Protein AF-0000000080186895 (afdb_homodimer)

pLDDT: mean 93.2, std 11.63, range [23.58, 98.94]

Sequence (1054 aa):
MTLELARMEWRIFVIASNPTDNITGRSKTIYAVHEPTSVEEIVGIVHSARSSCTPLYPVSKGFNWGYGSRSPVIENCALLDLGKMNRILNAVSISANNPIAVIEPGVTQIQLYEFLQKRCPDLTFNVTGSGRDTSIIGNALDRGVGYMGPRKDDLFGLEVVTGTGEILRTGFRRLGDSSPLAHNHPFGLGPILDGLFFQGNFGIVTSACFRLSPRRPKEVAVSLALHKTSDLPQFINELAHLKRDGLLTSVTHIANRARTRSTLSFGITRYLENECGFSRAGAIKEADQAINAIVTDEWTSLASVTGNGGQVKAALQEIRRRTRSLARLMVITDKFLDLGYAIAHFLRFIPFARANAAAISAMRPLHKLALGVPTDVAIENLLWKFGHSNNRAAELDRSRCGLLFVNPALPLEGRFAAEIVEGMKSVASRYGHTLYMTLNIETTTSLVAIINLLFDRASPEEVERAHNCADALLAYIRSKELEPYRARADMMDQIVASDPDYWKKIRALKQVFDPDNIIAPGRYNLPMTLELARMEWRIFVIASNPTDNITGRSKTIYAVHEPTSVEEIVGIVHSARSSCTPLYPVSKGFNWGYGSRSPVIENCALLDLGKMNRILNAVSISANNPIAVIEPGVTQIQLYEFLQKRCPDLTFNVTGSGRDTSIIGNALDRGVGYMGPRKDDLFGLEVVTGTGEILRTGFRRLGDSSPLAHNHPFGLGPILDGLFFQGNFGIVTSACFRLSPRRPKEVAVSLALHKTSDLPQFINELAHLKRDGLLTSVTHIANRARTRSTLSFGITRYLENECGFSRAGAIKEADQAINAIVTDEWTSLASVTGNGGQVKAALQEIRRRTRSLARLMVITDKFLDLGYAIAHFLRFIPFARANAAAISAMRPLHKLALGVPTDVAIENLLWKFGHSNNRAAELDRSRCGLLFVNPALPLEGRFAAEIVEGMKSVASRYGHTLYMTLNIETTTSLVAIINLLFDRASPEEVERAHNCADALLAYIRSKELEPYRARADMMDQIVASDPDYWKKIRALKQVFDPDNIIAPGRYNLP

Solvent-accessible surface area (backbone atoms only — not comparable to full-atom values): 52058 Å² total; per-residue (Å²): 135,80,82,75,76,74,78,72,76,72,66,64,58,82,68,89,60,74,84,13,55,23,26,53,69,58,61,35,57,62,71,34,51,44,71,43,70,45,70,67,51,46,33,53,50,34,49,51,25,59,75,67,68,41,32,33,31,75,34,24,60,38,70,42,72,34,36,22,36,59,20,50,59,46,70,56,22,29,34,34,38,28,40,67,27,45,51,60,76,43,64,89,65,49,37,92,71,36,48,42,44,36,34,20,23,22,29,20,41,42,58,55,50,53,49,26,59,74,76,38,60,59,45,42,50,69,37,43,72,83,24,28,76,32,21,51,50,46,37,23,34,57,62,32,60,19,48,62,20,54,32,51,82,37,51,35,36,38,31,27,38,27,44,77,37,47,79,44,48,29,39,32,27,59,72,33,79,83,24,65,34,22,74,32,44,70,53,32,65,40,47,29,58,66,34,44,49,29,37,27,47,39,48,45,67,59,30,29,32,34,53,42,39,65,61,57,87,30,70,34,37,39,35,36,34,35,74,49,76,86,44,48,26,59,50,49,44,49,53,47,48,37,36,56,61,64,44,37,64,31,24,34,37,35,26,32,40,60,30,52,51,55,68,36,44,49,38,22,23,49,40,32,33,74,75,66,66,35,49,72,71,53,12,50,56,50,33,53,53,34,44,59,70,69,60,73,44,52,38,35,32,43,31,30,33,60,21,48,68,48,28,34,52,36,34,51,54,49,52,50,68,75,33,57,91,53,26,52,78,44,80,45,40,72,67,55,50,51,52,51,31,55,53,18,52,71,42,34,88,40,70,68,31,28,34,48,20,18,47,45,62,28,42,46,60,58,53,41,34,73,72,42,41,58,39,44,60,67,48,44,34,48,30,40,75,54,73,38,66,86,55,56,61,92,46,48,46,78,47,45,40,20,30,41,57,70,25,36,43,40,40,56,41,22,62,62,46,49,50,52,53,53,50,48,48,54,54,30,47,76,62,72,41,71,67,30,33,33,38,31,37,44,54,82,47,24,24,34,38,47,37,44,43,70,40,48,45,80,36,68,67,43,41,53,45,50,53,53,36,49,52,48,47,54,51,50,43,44,74,66,48,39,50,48,51,55,79,31,37,90,47,30,69,66,61,48,66,74,42,57,69,63,36,52,50,50,42,52,54,29,44,72,34,17,68,81,54,29,44,34,46,28,46,68,35,61,112,137,79,82,74,75,73,77,72,76,72,65,63,62,83,65,90,59,71,83,14,54,23,27,55,68,59,62,35,56,63,71,35,56,44,71,45,71,46,72,67,52,46,33,51,50,33,50,51,24,58,73,68,70,40,33,32,32,77,33,24,60,37,72,42,72,33,36,23,35,57,19,51,60,45,69,56,22,28,35,34,36,29,42,67,26,46,52,59,77,43,63,88,64,48,39,93,70,36,46,43,44,34,33,19,24,20,28,22,42,41,57,54,50,53,50,25,59,74,76,37,62,58,43,42,51,69,37,42,73,82,23,28,76,31,21,51,49,46,36,22,34,57,63,33,60,20,47,62,19,54,32,50,81,38,52,36,38,38,30,28,38,26,43,78,36,47,81,44,48,29,40,34,28,58,72,32,80,83,24,66,33,17,81,28,44,72,53,32,66,39,47,28,58,66,35,45,49,29,38,27,47,36,46,46,66,58,31,29,31,34,52,42,40,64,61,57,83,29,70,33,38,39,34,36,35,36,73,49,75,88,45,49,26,58,50,48,44,49,54,49,48,36,36,56,61,63,46,36,64,30,24,34,37,36,27,32,40,59,30,52,50,54,68,36,45,50,38,22,23,49,37,31,32,74,74,65,68,36,50,72,71,52,12,51,56,50,31,52,54,34,43,57,70,68,60,74,46,51,37,36,32,42,31,30,33,59,22,48,68,48,26,34,53,36,35,50,53,48,53,49,67,76,34,57,90,52,26,51,79,44,80,47,39,71,66,54,49,51,54,51,28,54,54,19,51,72,44,35,89,41,68,68,32,28,33,49,21,19,47,45,62,28,41,46,62,56,54,41,34,72,72,43,42,59,40,42,61,65,47,44,33,49,31,42,75,55,71,36,68,86,56,56,60,91,47,49,44,78,48,45,38,21,32,42,59,70,25,37,44,40,39,56,41,23,63,61,44,48,51,52,52,54,50,48,48,53,55,32,46,76,61,74,40,70,68,31,31,33,38,32,38,44,54,83,41,27,24,34,38,46,36,44,44,70,41,47,45,79,36,66,66,41,41,52,44,50,52,54,37,49,51,51,46,52,52,50,42,44,75,66,47,39,50,49,52,53,79,33,36,89,46,33,70,66,58,49,68,73,40,56,69,62,34,50,51,49,43,51,54,28,43,72,34,18,69,82,53,30,43,33,47,27,47,68,35,61,112

Radius of gyration: 29.93 Å; Cα contacts (8 Å, |Δi|>4): 2336; chains: 2; bounding box: 78×93×80 Å

Nearest PDB structures (foldseek):
  9h8q-assembly4_G  TM=8.660E-01  e=2.487E-38  Rhodococcus jostii RHA1
  8bap-assembly5_P  TM=8.711E-01  e=1.477E-37  Rhodococcus jostii RHA1
  7ywv-assembly4_H  TM=8.660E-01  e=1.397E-37  Rhodococcus jostii RHA1
  8bam-assembly1_B  TM=8.671E-01  e=3.220E-37  Rhodococcus jostii RHA1
  7ywu-assembly3_G  TM=8.670E-01  e=1.159E-36  Rhodococcus jostii

Structure (mmCIF, N/CA/C/O backbone):
data_AF-0000000080186895-model_v1
#
loop_
_entity.id
_entity.type
_entity.pdbx_description
1 polymer '4-cresol dehydrogenase (Hydroxylating)'
#
loop_
_atom_site.group_PDB
_atom_site.id
_atom_site.type_symbol
_atom_site.label_atom_id
_atom_site.label_alt_id
_atom_site.label_comp_id
_atom_site.label_asym_id
_atom_site.label_entity_id
_atom_site.label_seq_id
_atom_site.pdbx_PDB_ins_code
_atom_site.Cartn_x
_atom_site.Cartn_y
_atom_site.Cartn_z
_atom_site.occupancy
_atom_site.B_iso_or_equiv
_atom_site.auth_seq_id
_atom_site.auth_comp_id
_atom_site.auth_asym_id
_atom_site.auth_atom_id
_atom_site.pdbx_PDB_model_num
ATOM 1 N N . MET A 1 1 ? -33.031 24.391 -36.688 1 23.58 1 MET A N 1
ATOM 2 C CA . MET A 1 1 ? -33.188 24.469 -35.25 1 23.58 1 MET A CA 1
ATOM 3 C C . MET A 1 1 ? -31.844 24.688 -34.562 1 23.58 1 MET A C 1
ATOM 5 O O . MET A 1 1 ? -30.969 23.812 -34.625 1 23.58 1 MET A O 1
ATOM 9 N N . THR A 1 2 ? -31.328 25.938 -34.5 1 25.17 2 THR A N 1
ATOM 10 C CA . THR A 1 2 ? -30.062 26.578 -34.156 1 25.17 2 THR A CA 1
ATOM 11 C C . THR A 1 2 ? -29.703 26.312 -32.688 1 25.17 2 THR A C 1
ATOM 13 O O . THR A 1 2 ? -30.5 26.609 -31.797 1 25.17 2 THR A O 1
ATOM 16 N N . LEU A 1 3 ? -29.031 25.219 -32.375 1 27.11 3 LEU A N 1
ATOM 17 C CA . LEU A 1 3 ? -28.641 24.766 -31.047 1 27.11 3 LEU A CA 1
ATOM 18 C C . LEU A 1 3 ? -28.094 25.922 -30.219 1 27.11 3 LEU A C 1
ATOM 20 O O . LEU A 1 3 ? -27.125 26.578 -30.609 1 27.11 3 LEU A O 1
ATOM 24 N N . GLU A 1 4 ? -28.938 26.797 -29.594 1 26.03 4 GLU A N 1
ATOM 25 C CA . GLU A 1 4 ? -28.688 27.844 -28.625 1 26.03 4 GLU A CA 1
ATOM 26 C C . GLU A 1 4 ? -27.609 27.422 -27.625 1 26.03 4 GLU A C 1
ATOM 28 O O . GLU A 1 4 ? -27.781 26.438 -26.906 1 26.03 4 GLU A O 1
ATOM 33 N N . LEU A 1 5 ? -26.375 27.5 -27.922 1 27.3 5 LEU A N 1
ATOM 34 C CA . LEU A 1 5 ? -25.234 27.5 -27.016 1 27.3 5 LEU A CA 1
ATOM 35 C C . LEU A 1 5 ? -25.531 28.344 -25.781 1 27.3 5 LEU A C 1
ATOM 37 O O . LEU A 1 5 ? -25.656 29.562 -25.875 1 27.3 5 LEU A O 1
ATOM 41 N N . ALA A 1 6 ? -26.453 27.922 -24.906 1 30.52 6 ALA A N 1
ATOM 42 C CA . ALA A 1 6 ? -26.734 28.578 -23.625 1 30.52 6 ALA A CA 1
ATOM 43 C C . ALA A 1 6 ? -25.469 29.203 -23.047 1 30.52 6 ALA A C 1
ATOM 45 O O . ALA A 1 6 ? -24.438 28.531 -22.938 1 30.52 6 ALA A O 1
ATOM 46 N N . ARG A 1 7 ? -25.266 30.531 -23.078 1 30.11 7 ARG A N 1
ATOM 47 C CA . ARG A 1 7 ? -24.391 31.406 -22.297 1 30.11 7 ARG A CA 1
ATOM 48 C C . ARG A 1 7 ? -24.297 30.953 -20.844 1 30.11 7 ARG A C 1
ATOM 50 O O . ARG A 1 7 ? -25.25 31.109 -20.078 1 30.11 7 ARG A O 1
ATOM 57 N N . MET A 1 8 ? -23.859 29.766 -20.578 1 32.59 8 MET A N 1
ATOM 58 C CA . MET A 1 8 ? -23.594 29.453 -19.188 1 32.59 8 MET A CA 1
ATOM 59 C C . MET A 1 8 ? -22.969 30.641 -18.469 1 32.59 8 MET A C 1
ATOM 61 O O . MET A 1 8 ? -21.938 31.156 -18.891 1 32.59 8 MET A O 1
ATOM 65 N N . GLU A 1 9 ? -23.703 31.562 -17.984 1 30.81 9 GLU A N 1
ATOM 66 C CA . GLU A 1 9 ? -23.312 32.656 -17.125 1 30.81 9 GLU A CA 1
ATOM 67 C C . GLU A 1 9 ? -22.219 32.25 -16.141 1 30.81 9 GLU A C 1
ATOM 69 O O . GLU A 1 9 ? -22.469 31.406 -15.258 1 30.81 9 GLU A O 1
ATOM 74 N N . TRP A 1 10 ? -21.016 32.094 -16.641 1 35.44 10 TRP A N 1
ATOM 75 C CA . TRP A 1 10 ? -19.828 31.984 -15.797 1 35.44 10 TRP A CA 1
ATOM 76 C C . TRP A 1 10 ? -19.828 33.062 -14.727 1 35.44 10 TRP A C 1
ATOM 78 O O . TRP A 1 10 ? -19.906 34.25 -15.039 1 35.44 10 TRP A O 1
ATOM 88 N N . ARG A 1 11 ? -20.594 32.969 -13.688 1 34.56 11 ARG A N 1
ATOM 89 C CA . ARG A 1 11 ? -20.531 33.969 -12.609 1 34.56 11 ARG A CA 1
ATOM 90 C C . ARG A 1 11 ? -19.078 34.25 -12.203 1 34.56 11 ARG A C 1
ATOM 92 O O . ARG A 1 11 ? -18.422 33.375 -11.609 1 34.56 11 ARG A O 1
ATOM 99 N N . ILE A 1 12 ? -18.312 34.938 -12.961 1 36.59 12 ILE A N 1
ATOM 100 C CA . ILE A 1 12 ? -17.047 35.562 -12.539 1 36.59 12 ILE A CA 1
ATOM 101 C C . ILE A 1 12 ? -17.281 36.406 -11.305 1 36.59 12 ILE A C 1
ATOM 103 O O . ILE A 1 12 ? -18.016 37.406 -11.359 1 36.59 12 ILE A O 1
ATOM 107 N N . PHE A 1 13 ? -17.406 35.875 -10.188 1 34.78 13 PHE A N 1
ATOM 108 C CA . PHE A 1 13 ? -17.438 36.781 -9.031 1 34.78 13 PHE A CA 1
ATOM 109 C C . PHE A 1 13 ? -16.094 37.5 -8.859 1 34.78 13 PHE A C 1
ATOM 111 O O . PHE A 1 13 ? -15.047 36.844 -8.844 1 34.78 13 PHE A O 1
ATOM 118 N N . VAL A 1 14 ? -16 38.625 -9.391 1 35.84 14 VAL A N 1
ATOM 119 C CA . VAL A 1 14 ? -14.898 39.531 -9.109 1 35.84 14 VAL A CA 1
ATOM 120 C C . VAL A 1 14 ? -14.719 39.688 -7.594 1 35.84 14 VAL A C 1
ATOM 122 O O . VAL A 1 14 ? -15.625 40.156 -6.902 1 35.84 14 VAL A O 1
ATOM 125 N N . ILE A 1 15 ? -14.047 38.781 -6.871 1 44 15 ILE A N 1
ATOM 126 C CA . ILE A 1 15 ? -13.891 38.719 -5.422 1 44 15 ILE A CA 1
ATOM 127 C C . ILE A 1 15 ? -13.047 39.875 -4.93 1 44 15 ILE A C 1
ATOM 129 O O . ILE A 1 15 ? -11.953 40.125 -5.445 1 44 15 ILE A O 1
ATOM 133 N N . ALA A 1 16 ? -13.594 40.906 -4.301 1 42.41 16 ALA A N 1
ATOM 134 C CA . ALA A 1 16 ? -13.008 42.062 -3.621 1 42.41 16 ALA A CA 1
ATOM 135 C C . ALA A 1 16 ? -11.758 41.656 -2.846 1 42.41 16 ALA A C 1
ATOM 137 O O . ALA A 1 16 ? -10.789 42.406 -2.775 1 42.41 16 ALA A O 1
ATOM 138 N N . SER A 1 17 ? -11.758 40.656 -1.934 1 55.66 17 SER A N 1
ATOM 139 C CA . SER A 1 17 ? -10.617 40.25 -1.117 1 55.66 17 SER A CA 1
ATOM 140 C C . SER A 1 17 ? -9.898 39.062 -1.737 1 55.66 17 SER A C 1
ATOM 142 O O . SER A 1 17 ? -10.492 38.281 -2.482 1 55.66 17 SER A O 1
ATOM 144 N N . ASN A 1 18 ? -8.516 39.188 -1.764 1 67 18 ASN A N 1
ATOM 145 C CA . ASN A 1 18 ? -7.688 38.188 -2.4 1 67 18 ASN A CA 1
ATOM 146 C C . ASN A 1 18 ? -8.078 36.781 -1.949 1 67 18 ASN A C 1
ATOM 148 O O . ASN A 1 18 ? -7.801 36.375 -0.814 1 67 18 ASN A O 1
ATOM 152 N N . PRO A 1 19 ? -8.883 36.062 -2.68 1 77.81 19 PRO A N 1
ATOM 153 C CA . PRO A 1 19 ? -9.375 34.719 -2.322 1 77.81 19 PRO A CA 1
ATOM 154 C C . PRO A 1 19 ? -8.25 33.719 -2.115 1 77.81 19 PRO A C 1
ATOM 156 O O . PRO A 1 19 ? -8.484 32.594 -1.641 1 77.81 19 PRO A O 1
ATOM 159 N N . THR A 1 20 ? -7.043 34.25 -2.289 1 82.62 20 THR A N 1
ATOM 160 C CA . THR A 1 20 ? -5.941 33.312 -2.191 1 82.62 20 THR A CA 1
ATOM 161 C C . THR A 1 20 ? -5.043 33.625 -1.002 1 82.62 20 THR A C 1
ATOM 163 O O . THR A 1 20 ? -4.031 32.969 -0.78 1 82.62 20 THR A O 1
ATOM 166 N N . ASP A 1 21 ? -5.453 34.625 -0.277 1 88.38 21 ASP A N 1
ATOM 167 C CA . ASP A 1 21 ? -4.727 34.906 0.958 1 88.38 21 ASP A CA 1
ATOM 168 C C . ASP A 1 21 ? -4.715 33.688 1.873 1 88.38 21 ASP A C 1
ATOM 170 O O . ASP A 1 21 ? -5.707 32.969 1.961 1 88.38 21 ASP A O 1
ATOM 174 N N . ASN A 1 22 ? -3.494 33.406 2.42 1 94.62 22 ASN A N 1
ATOM 175 C CA . ASN A 1 22 ? -3.361 32.219 3.25 1 94.62 22 ASN A CA 1
ATOM 176 C C . ASN A 1 22 ? -2.309 32.406 4.34 1 94.62 22 ASN A C 1
ATOM 178 O O . ASN A 1 22 ? -1.562 33.375 4.324 1 94.62 22 ASN A O 1
ATOM 182 N N . ILE A 1 23 ? -2.129 31.484 5.172 1 95.94 23 ILE A N 1
ATOM 183 C CA . ILE A 1 23 ? -1.386 31.656 6.418 1 95.94 23 ILE A CA 1
ATOM 184 C C . ILE A 1 23 ? 0.111 31.531 6.145 1 95.94 23 ILE A C 1
ATOM 186 O O . ILE A 1 23 ? 0.932 31.734 7.043 1 95.94 23 ILE A O 1
ATOM 190 N N . THR A 1 24 ? 0.542 31.281 4.906 1 96.56 24 THR A N 1
ATOM 191 C CA . THR A 1 24 ? 1.965 31.312 4.59 1 96.56 24 THR A CA 1
ATOM 192 C C . THR A 1 24 ? 2.447 32.75 4.469 1 96.56 24 THR A C 1
ATOM 194 O O . THR A 1 24 ? 3.65 33.031 4.52 1 96.56 24 THR A O 1
ATOM 197 N N . GLY A 1 25 ? 1.534 33.656 4.246 1 94.94 25 GLY A N 1
ATOM 198 C CA . GLY A 1 25 ? 1.855 35.062 4.098 1 94.94 25 GLY A CA 1
ATOM 199 C C . GLY A 1 25 ? 2.18 35.438 2.666 1 94.94 25 GLY A C 1
ATOM 200 O O . GLY A 1 25 ? 2.494 36.594 2.387 1 94.94 25 GLY A O 1
ATOM 201 N N . ARG A 1 26 ? 2.137 34.5 1.769 1 92.75 26 ARG A N 1
ATOM 202 C CA . ARG A 1 26 ? 2.363 34.75 0.347 1 92.75 26 ARG A CA 1
ATOM 203 C C . ARG A 1 26 ? 1.224 34.188 -0.493 1 92.75 26 ARG A C 1
ATOM 205 O O . ARG A 1 26 ? 0.699 33.094 -0.193 1 92.75 26 ARG A O 1
ATOM 212 N N . SER A 1 27 ? 0.754 34.938 -1.455 1 92.62 27 SER A N 1
ATOM 213 C CA . SER A 1 27 ? -0.327 34.5 -2.328 1 92.62 27 SER A CA 1
ATOM 214 C C . SER A 1 27 ? -0.187 35.094 -3.727 1 92.62 27 SER A C 1
ATOM 216 O O . SER A 1 27 ? 0.564 36.062 -3.93 1 92.62 27 SER A O 1
ATOM 218 N N . LYS A 1 28 ? -0.861 34.469 -4.648 1 93.94 28 LYS A N 1
ATOM 219 C CA . LYS A 1 28 ? -0.909 34.938 -6.035 1 93.94 28 LYS A CA 1
ATOM 220 C C . LYS A 1 28 ? -2.279 35.5 -6.375 1 93.94 28 LYS A C 1
ATOM 222 O O . LYS A 1 28 ? -3.285 35.125 -5.773 1 93.94 28 LYS A O 1
ATOM 227 N N . THR A 1 29 ? -2.244 36.406 -7.352 1 92.62 29 THR A N 1
ATOM 228 C CA . THR A 1 29 ? -3.5 36.969 -7.844 1 92.62 29 THR A CA 1
ATOM 229 C C . THR A 1 29 ? -4.168 36 -8.82 1 92.62 29 THR A C 1
ATOM 231 O O . THR A 1 29 ? -3.49 35.312 -9.586 1 92.62 29 THR A O 1
ATOM 234 N N . ILE A 1 30 ? -5.473 35.938 -8.719 1 92.69 30 ILE A N 1
ATOM 235 C CA . ILE A 1 30 ? -6.211 35.062 -9.609 1 92.69 30 ILE A CA 1
ATOM 236 C C . ILE A 1 30 ? -7.188 35.875 -10.453 1 92.69 30 ILE A C 1
ATOM 238 O O . ILE A 1 30 ? -7.562 36.969 -10.078 1 92.69 30 ILE A O 1
ATOM 242 N N . TYR A 1 31 ? -7.578 35.25 -11.531 1 87 31 TYR A N 1
ATOM 243 C CA . TYR A 1 31 ? -8.414 35.875 -12.531 1 87 31 TYR A CA 1
ATOM 244 C C . TYR A 1 31 ? -9.891 35.625 -12.258 1 87 31 TYR A C 1
ATOM 246 O O . TYR A 1 31 ? -10.742 36.5 -12.523 1 87 31 TYR A O 1
ATOM 254 N N . ALA A 1 32 ? -10.188 34.5 -11.828 1 92.94 32 ALA A N 1
ATOM 255 C CA . ALA A 1 32 ? -11.562 34.062 -11.664 1 92.94 32 ALA A CA 1
ATOM 256 C C . ALA A 1 32 ? -11.648 32.844 -10.734 1 92.94 32 ALA A C 1
ATOM 258 O O . ALA A 1 32 ? -10.633 32.25 -10.414 1 92.94 32 ALA A O 1
ATOM 259 N N . VAL A 1 33 ? -12.828 32.656 -10.203 1 95.69 33 VAL A N 1
ATOM 260 C CA . VAL A 1 33 ? -13.133 31.469 -9.43 1 95.69 33 VAL A CA 1
ATOM 261 C C . VAL A 1 33 ? -14.297 30.719 -10.07 1 95.69 33 VAL A C 1
ATOM 263 O O . VAL A 1 33 ? -15.367 31.297 -10.297 1 95.69 33 VAL A O 1
ATOM 266 N N . HIS A 1 34 ? -14.055 29.516 -10.492 1 96.69 34 HIS A N 1
ATOM 267 C CA . HIS A 1 34 ? -15.102 28.609 -10.945 1 96.69 34 HIS A CA 1
ATOM 268 C C . HIS A 1 34 ? -15.461 27.594 -9.859 1 96.69 34 HIS A C 1
ATOM 270 O O . HIS A 1 34 ? -14.586 27.094 -9.148 1 96.69 34 HIS A O 1
ATOM 276 N N . GLU A 1 35 ? -16.781 27.312 -9.641 1 97.88 35 GLU A N 1
ATOM 277 C CA . GLU A 1 35 ? -17.281 26.344 -8.656 1 97.88 35 GLU A CA 1
ATOM 278 C C . GLU A 1 35 ? -18.172 25.297 -9.312 1 97.88 35 GLU A C 1
ATOM 280 O O . GLU A 1 35 ? -19.375 25.266 -9.055 1 97.88 35 GLU A O 1
ATOM 285 N N . PRO A 1 36 ? -17.547 24.406 -10.078 1 98.25 36 PRO A N 1
ATOM 286 C CA . PRO A 1 36 ? -18.344 23.391 -10.773 1 98.25 36 PRO A CA 1
ATOM 287 C C . PRO A 1 36 ? -19.031 22.438 -9.812 1 98.25 36 PRO A C 1
ATOM 289 O O . PRO A 1 36 ? -18.578 22.25 -8.68 1 98.25 36 PRO A O 1
ATOM 292 N N . THR A 1 37 ? -20.141 21.812 -10.336 1 98.19 37 THR A N 1
ATOM 293 C CA . THR A 1 37 ? -20.906 20.859 -9.523 1 98.19 37 THR A CA 1
ATOM 294 C C . THR A 1 37 ? -20.969 19.5 -10.219 1 98.19 37 THR A C 1
ATOM 296 O O . THR A 1 37 ? -21.594 18.578 -9.703 1 98.19 37 THR A O 1
ATOM 299 N N . SER A 1 38 ? -20.328 19.453 -11.438 1 98.12 38 SER A N 1
ATOM 300 C CA . SER A 1 38 ? -20.375 18.203 -12.18 1 98.12 38 SER A CA 1
ATOM 301 C C . SER A 1 38 ? -19.125 18.031 -13.039 1 98.12 38 SER A C 1
ATOM 303 O O . SER A 1 38 ? -18.406 19 -13.297 1 98.12 38 SER A O 1
ATOM 305 N N . VAL A 1 39 ? -18.969 16.812 -13.43 1 98.44 39 VAL A N 1
ATOM 306 C CA . VAL A 1 39 ? -17.812 16.484 -14.281 1 98.44 39 VAL A CA 1
ATOM 307 C C . VAL A 1 39 ? -17.984 17.172 -15.641 1 98.44 39 VAL A C 1
ATOM 309 O O . VAL A 1 39 ? -17 17.641 -16.219 1 98.44 39 VAL A O 1
ATOM 312 N N . GLU A 1 40 ? -19.188 17.234 -16.125 1 98.19 40 GLU A N 1
ATOM 313 C CA . GLU A 1 40 ? -19.469 17.859 -17.422 1 98.19 40 GLU A CA 1
ATOM 314 C C . GLU A 1 40 ? -19.078 19.344 -17.391 1 98.19 40 GLU A C 1
ATOM 316 O O . GLU A 1 40 ? -18.516 19.859 -18.375 1 98.19 40 GLU A O 1
ATOM 321 N N . GLU A 1 41 ? -19.406 19.969 -16.297 1 98.44 41 GLU A N 1
ATOM 322 C CA . GLU A 1 41 ? -19.031 21.359 -16.156 1 98.44 41 GLU A CA 1
ATOM 323 C C . GLU A 1 41 ? -17.516 21.531 -16.188 1 98.44 41 GLU A C 1
ATOM 325 O O . GLU A 1 41 ? -17 22.484 -16.781 1 98.44 41 GLU A O 1
ATOM 330 N N . ILE A 1 42 ? -16.797 20.641 -15.539 1 98.75 42 ILE A N 1
ATOM 331 C CA . ILE A 1 42 ? -15.344 20.719 -15.516 1 98.75 42 ILE A CA 1
ATOM 332 C C . ILE A 1 42 ? -14.797 20.547 -16.938 1 98.75 42 ILE A C 1
ATOM 334 O O . ILE A 1 42 ? -13.883 21.266 -17.344 1 98.75 42 ILE A O 1
ATOM 338 N N . VAL A 1 43 ? -15.352 19.594 -17.672 1 98.69 43 VAL A N 1
ATOM 339 C CA . VAL A 1 43 ? -14.945 19.375 -19.047 1 98.69 43 VAL A CA 1
ATOM 340 C C . VAL A 1 43 ? -15.141 20.672 -19.859 1 98.69 43 VAL A C 1
ATOM 342 O O . VAL A 1 43 ? -14.25 21.062 -20.609 1 98.69 43 VAL A O 1
ATOM 345 N N . GLY A 1 44 ? -16.281 21.312 -19.703 1 98.44 44 GLY A N 1
ATOM 346 C CA . GLY A 1 44 ? -16.531 22.578 -20.375 1 98.44 44 GLY A CA 1
ATOM 347 C C . GLY A 1 44 ? -15.539 23.656 -20 1 98.44 44 GLY A C 1
ATOM 348 O O . GLY A 1 44 ? -15.055 24.391 -20.875 1 98.44 44 GLY A O 1
ATOM 349 N N . ILE A 1 45 ? -15.227 23.766 -18.734 1 98.25 45 ILE A N 1
ATOM 350 C CA . ILE A 1 45 ? -14.289 24.766 -18.234 1 98.25 45 ILE A CA 1
ATOM 351 C C . ILE A 1 45 ? -12.906 24.5 -18.828 1 98.25 45 ILE A C 1
ATOM 353 O O . ILE A 1 45 ? -12.211 25.453 -19.234 1 98.25 45 ILE A O 1
ATOM 357 N N . VAL A 1 46 ? -12.484 23.25 -18.906 1 98.5 46 VAL A N 1
ATOM 358 C CA . VAL A 1 46 ? -11.188 22.891 -19.469 1 98.5 46 VAL A CA 1
ATOM 359 C C . VAL A 1 46 ? -11.117 23.297 -20.938 1 98.5 46 VAL A C 1
ATOM 361 O O . VAL A 1 46 ? -10.125 23.891 -21.375 1 98.5 46 VAL A O 1
ATOM 364 N N . HIS A 1 47 ? -12.18 23.062 -21.672 1 98.25 47 HIS A N 1
ATOM 365 C CA . HIS A 1 47 ? -12.211 23.438 -23.078 1 98.25 47 HIS A CA 1
ATOM 366 C C . HIS A 1 47 ? -12.102 24.953 -23.234 1 98.25 47 HIS A C 1
ATOM 368 O O . HIS A 1 47 ? -11.359 25.438 -24.094 1 98.25 47 HIS A O 1
ATOM 374 N N . SER A 1 48 ? -12.812 25.625 -22.453 1 97.38 48 SER A N 1
ATOM 375 C CA . SER A 1 48 ? -12.766 27.078 -22.484 1 97.38 48 SER A CA 1
ATOM 376 C C . SER A 1 48 ? -11.383 27.594 -22.125 1 97.38 48 SER A C 1
ATOM 378 O O . SER A 1 48 ? -10.875 28.531 -22.75 1 97.38 48 SER A O 1
ATOM 380 N N . ALA A 1 49 ? -10.859 26.984 -21.094 1 97.19 49 ALA A N 1
ATOM 381 C CA . ALA A 1 49 ? -9.539 27.391 -20.625 1 97.19 49 ALA A CA 1
ATOM 382 C C . ALA A 1 49 ? -8.484 27.156 -21.703 1 97.19 49 ALA A C 1
ATOM 384 O O . ALA A 1 49 ? -7.574 27.969 -21.891 1 97.19 49 ALA A O 1
ATOM 385 N N . ARG A 1 50 ? -8.578 26.047 -22.375 1 96.69 50 ARG A N 1
ATOM 386 C CA . ARG A 1 50 ? -7.652 25.75 -23.469 1 96.69 50 ARG A CA 1
ATOM 387 C C . ARG A 1 50 ? -7.762 26.797 -24.578 1 96.69 50 ARG A C 1
ATOM 389 O O . ARG A 1 50 ? -6.75 27.297 -25.078 1 96.69 50 ARG A O 1
ATOM 396 N N . SER A 1 51 ? -8.953 27.141 -24.906 1 96.5 51 SER A N 1
ATOM 397 C CA . SER A 1 51 ? -9.203 28.094 -25.984 1 96.5 51 SER A CA 1
ATOM 398 C C . SER A 1 51 ? -8.656 29.469 -25.625 1 96.5 51 SER A C 1
ATOM 400 O O . SER A 1 51 ? -8.125 30.188 -26.484 1 96.5 51 SER A O 1
ATOM 402 N N . SER A 1 52 ? -8.719 29.797 -24.375 1 95.69 52 SER A N 1
ATOM 403 C CA . SER A 1 52 ? -8.305 31.125 -23.953 1 95.69 52 SER A CA 1
ATOM 404 C C . SER A 1 52 ? -6.891 31.109 -23.375 1 95.69 52 SER A C 1
ATOM 406 O O . SER A 1 52 ? -6.371 32.125 -22.953 1 95.69 52 SER A O 1
ATOM 408 N N . CYS A 1 53 ? -6.301 29.906 -23.266 1 94.56 53 CYS A N 1
ATOM 409 C CA . CYS A 1 53 ? -4.98 29.734 -22.688 1 94.56 53 CYS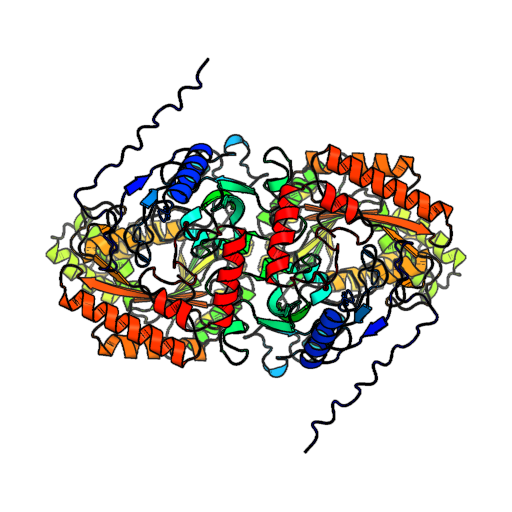 A CA 1
ATOM 410 C C . CYS A 1 53 ? -4.957 30.234 -21.234 1 94.56 53 CYS A C 1
ATOM 412 O O . CYS A 1 53 ? -4.016 30.906 -20.828 1 94.56 53 CYS A O 1
ATOM 414 N N . THR A 1 54 ? -5.996 30.047 -20.547 1 95.19 54 THR A N 1
ATOM 415 C CA . THR A 1 54 ? -6.098 30.422 -19.141 1 95.19 54 THR A CA 1
ATOM 416 C C . THR A 1 54 ? -5.684 29.266 -18.234 1 95.19 54 THR A C 1
ATOM 418 O O . THR A 1 54 ? -6.309 28.203 -18.25 1 95.19 54 THR A O 1
ATOM 421 N N . PRO A 1 55 ? -4.688 29.5 -17.438 1 97.19 55 PRO A N 1
ATOM 422 C CA . PRO A 1 55 ? -4.324 28.422 -16.5 1 97.19 55 PRO A CA 1
ATOM 423 C C . PRO A 1 55 ? -5.375 28.219 -15.414 1 97.19 55 PRO A C 1
ATOM 425 O O . PRO A 1 55 ? -5.957 29.188 -14.914 1 97.19 55 PRO A O 1
ATOM 428 N N . LEU A 1 56 ? -5.613 27 -15.109 1 98.19 56 LEU A N 1
ATOM 429 C CA . LEU A 1 56 ? -6.539 26.609 -14.047 1 98.19 56 LEU A CA 1
ATOM 430 C C . LEU A 1 56 ? -5.785 26.125 -12.82 1 98.19 56 LEU A C 1
ATOM 432 O O . LEU A 1 56 ? -4.738 25.484 -12.938 1 98.19 56 LEU A O 1
ATOM 436 N N . TYR A 1 57 ? -6.25 26.422 -11.664 1 97.88 57 TYR A N 1
ATOM 437 C CA . TYR A 1 57 ? -5.719 25.891 -10.422 1 97.88 57 TYR A CA 1
ATOM 438 C C . TYR A 1 57 ? -6.812 25.203 -9.609 1 97.88 57 TYR A C 1
ATOM 440 O O . TYR A 1 57 ? -7.531 25.859 -8.852 1 97.88 57 TYR A O 1
ATOM 448 N N . PRO A 1 58 ? -6.879 23.875 -9.758 1 98.38 58 PRO A N 1
ATOM 449 C CA . PRO A 1 58 ? -7.918 23.141 -9.023 1 98.38 58 PRO A CA 1
ATOM 450 C C . PRO A 1 58 ? -7.602 22.984 -7.539 1 98.38 58 PRO A C 1
ATOM 452 O O . PRO A 1 58 ? -6.445 22.766 -7.172 1 98.38 58 PRO A O 1
ATOM 455 N N . VAL A 1 59 ? -8.578 23.156 -6.715 1 98 59 VAL A N 1
ATOM 456 C CA . VAL A 1 59 ? -8.516 22.859 -5.293 1 98 59 VAL A CA 1
ATOM 457 C C . VAL A 1 59 ? -9.758 22.078 -4.871 1 98 59 VAL A C 1
ATOM 459 O O . VAL A 1 59 ? -10.836 22.266 -5.445 1 98 59 VAL A O 1
ATOM 462 N N . SER A 1 60 ? -9.609 21.188 -3.924 1 97.81 60 SER A N 1
ATOM 463 C CA . SER A 1 60 ? -10.781 20.5 -3.381 1 97.81 60 SER A CA 1
ATOM 464 C C . SER A 1 60 ? -11.57 21.422 -2.447 1 97.81 60 SER A C 1
ATOM 466 O O . SER A 1 60 ? -12.469 22.141 -2.885 1 97.81 60 SER A O 1
ATOM 468 N N . LYS A 1 61 ? -11.039 21.594 -1.169 1 96.56 61 LYS A N 1
ATOM 469 C CA . LYS A 1 61 ? -11.648 22.547 -0.236 1 96.56 61 LYS A CA 1
ATOM 470 C C . LYS A 1 61 ? -10.773 23.781 -0.053 1 96.56 61 LYS A C 1
ATOM 472 O O . LYS A 1 61 ? -11.234 24.797 0.47 1 96.56 61 LYS A O 1
ATOM 477 N N . GLY A 1 62 ? -9.57 23.672 -0.446 1 96.12 62 GLY A N 1
ATOM 478 C CA . GLY A 1 62 ? -8.672 24.812 -0.397 1 96.12 62 GLY A CA 1
ATOM 479 C C . GLY A 1 62 ? -8.078 25.047 0.979 1 96.12 62 GLY A C 1
ATOM 480 O O . GLY A 1 62 ? -7.527 26.109 1.25 1 96.12 62 GLY A O 1
ATOM 481 N N . PHE A 1 63 ? -8.172 24.047 1.856 1 96.81 63 PHE A N 1
ATOM 482 C CA . PHE A 1 63 ? -7.703 24.203 3.229 1 96.81 63 PHE A CA 1
ATOM 483 C C . PHE A 1 63 ? -6.352 23.531 3.42 1 96.81 63 PHE A C 1
ATOM 485 O O . PHE A 1 63 ? -6.133 22.828 4.41 1 96.81 63 PHE A O 1
ATOM 492 N N . ASN A 1 64 ? -5.488 23.656 2.391 1 96.88 64 ASN A N 1
ATOM 493 C CA . ASN A 1 64 ? -4.121 23.172 2.508 1 96.88 64 ASN A CA 1
ATOM 494 C C . ASN A 1 64 ? -3.246 24.125 3.307 1 96.88 64 ASN A C 1
ATOM 496 O O . ASN A 1 64 ? -2.23 24.609 2.805 1 96.88 64 ASN A O 1
ATOM 500 N N . TRP A 1 65 ? -3.643 24.344 4.566 1 97 65 TRP A N 1
ATOM 501 C CA . TRP A 1 65 ? -3.023 25.328 5.445 1 97 65 TRP A CA 1
ATOM 502 C C . TRP A 1 65 ? -1.541 25.031 5.645 1 97 65 TRP A C 1
ATOM 504 O O . TRP A 1 65 ? -1.159 23.875 5.844 1 97 65 TRP A O 1
ATOM 514 N N . GLY A 1 66 ? -0.757 26.031 5.551 1 96.81 66 GLY A N 1
ATOM 515 C CA . GLY A 1 66 ? 0.683 25.891 5.711 1 96.81 66 GLY A CA 1
ATOM 516 C C . GLY A 1 66 ? 1.394 25.516 4.422 1 96.81 66 GLY A C 1
ATOM 517 O O . GLY A 1 66 ? 2.623 25.578 4.348 1 96.81 66 GLY A O 1
ATOM 518 N N . TYR A 1 67 ? 0.651 25.156 3.393 1 97.38 67 TYR A N 1
ATOM 519 C CA . TYR A 1 67 ? 1.213 24.75 2.109 1 97.38 67 TYR A CA 1
ATOM 520 C C . TYR A 1 67 ? 0.729 25.672 0.989 1 97.38 67 TYR A C 1
ATOM 522 O O . TYR A 1 67 ? 0.966 25.391 -0.189 1 97.38 67 TYR A O 1
ATOM 530 N N . GLY A 1 68 ? -0.023 26.641 1.299 1 96.5 68 GLY A N 1
ATOM 531 C CA . GLY A 1 68 ? -0.413 27.625 0.296 1 96.5 68 GLY A CA 1
ATOM 532 C C . GLY A 1 68 ? -1.915 27.719 0.11 1 96.5 68 GLY A C 1
ATOM 533 O O . GLY A 1 68 ? -2.406 28.625 -0.562 1 96.5 68 GLY A O 1
ATOM 534 N N . SER A 1 69 ? -2.729 26.781 0.732 1 96.88 69 SER A N 1
ATOM 535 C CA . SER A 1 69 ? -4.188 26.781 0.67 1 96.88 69 SER A CA 1
ATOM 536 C C . SER A 1 69 ? -4.68 26.875 -0.77 1 96.88 69 SER A C 1
ATOM 538 O O . SER A 1 69 ? -4.402 26 -1.589 1 96.88 69 SER A O 1
ATOM 540 N N . ARG A 1 70 ? -5.211 28.078 -1.135 1 96.75 70 ARG A N 1
ATOM 541 C CA . ARG A 1 70 ? -5.828 28.234 -2.447 1 96.75 70 ARG A CA 1
ATOM 542 C C . ARG A 1 70 ? -4.891 28.953 -3.414 1 96.75 70 ARG A C 1
ATOM 544 O O . ARG A 1 70 ? -5.227 29.141 -4.586 1 96.75 70 ARG A O 1
ATOM 551 N N . SER A 1 71 ? -3.703 29.344 -2.98 1 96.75 71 SER A N 1
ATOM 552 C CA . SER A 1 71 ? -2.812 30.125 -3.824 1 96.75 71 SER A CA 1
ATOM 553 C C . SER A 1 71 ? -2.107 29.25 -4.855 1 96.75 71 SER A C 1
ATOM 555 O O . SER A 1 71 ? -1.42 28.297 -4.496 1 96.75 71 SER A O 1
ATOM 557 N N . PRO A 1 72 ? -2.232 29.594 -6.18 1 96.44 72 PRO A N 1
ATOM 558 C CA . PRO A 1 72 ? -1.479 28.875 -7.207 1 96.44 72 PRO A CA 1
ATOM 559 C C . PRO A 1 72 ? 0.018 29.172 -7.16 1 96.44 72 PRO A C 1
ATOM 561 O O . PRO A 1 72 ? 0.464 29.984 -6.352 1 96.44 72 PRO A O 1
ATOM 564 N N . VAL A 1 73 ? 0.723 28.5 -7.988 1 96.56 73 VAL A N 1
ATOM 565 C CA . VAL A 1 73 ? 2.166 28.688 -8.094 1 96.56 73 VAL A CA 1
ATOM 566 C C . VAL A 1 73 ? 2.465 29.938 -8.922 1 96.56 73 VAL A C 1
ATOM 568 O O . VAL A 1 73 ? 3.434 30.656 -8.648 1 96.56 73 VAL A O 1
ATOM 571 N N . ILE A 1 74 ? 1.588 30.25 -9.914 1 95 74 ILE A N 1
ATOM 572 C CA . ILE A 1 74 ? 1.824 31.391 -10.797 1 95 74 ILE A CA 1
ATOM 573 C C . ILE A 1 74 ? 0.654 32.375 -10.711 1 95 74 ILE A C 1
ATOM 575 O O . ILE A 1 74 ? -0.412 32.031 -10.195 1 95 74 ILE A O 1
ATOM 579 N N . GLU A 1 75 ? 0.886 33.562 -11.273 1 94.25 75 GLU A N 1
ATOM 580 C CA . GLU A 1 75 ? -0.125 34.625 -11.266 1 94.25 75 GLU A CA 1
ATOM 581 C C . GLU A 1 75 ? -1.202 34.375 -12.312 1 94.25 75 GLU A C 1
ATOM 583 O O . GLU A 1 75 ? -0.973 33.625 -13.273 1 94.25 75 GLU A O 1
ATOM 588 N N . ASN A 1 76 ? -2.396 34.844 -12.031 1 93.56 76 ASN A N 1
ATOM 589 C CA . ASN A 1 76 ? -3.467 35 -13.008 1 93.56 76 ASN A CA 1
ATOM 590 C C . ASN A 1 76 ? -4.055 33.656 -13.438 1 93.56 76 ASN A C 1
ATOM 592 O O . ASN A 1 76 ? -4.371 33.469 -14.609 1 93.56 76 ASN A O 1
ATOM 596 N N . CYS A 1 77 ? -4.086 32.75 -12.516 1 95.56 77 CYS A N 1
ATOM 597 C CA . CYS A 1 77 ? -4.832 31.516 -12.719 1 95.56 77 CYS A CA 1
ATOM 598 C C . CYS A 1 77 ? -6.316 31.719 -12.445 1 95.56 77 CYS A C 1
ATOM 600 O O . CYS A 1 77 ? -6.699 32.688 -11.773 1 95.56 77 CYS A O 1
ATOM 602 N N . ALA A 1 78 ? -7.098 30.922 -13.086 1 96.81 78 ALA A N 1
ATOM 603 C CA . ALA A 1 78 ? -8.469 30.75 -12.609 1 96.81 78 ALA A CA 1
ATOM 604 C C . ALA A 1 78 ? -8.555 29.641 -11.578 1 96.81 78 ALA A C 1
ATOM 606 O O . ALA A 1 78 ? -8.109 28.516 -11.828 1 96.81 78 ALA A O 1
ATOM 607 N N . LEU A 1 79 ? -9.102 29.969 -10.461 1 97.06 79 LEU A N 1
ATOM 608 C CA . LEU A 1 79 ? -9.273 28.984 -9.414 1 97.06 79 LEU A CA 1
ATOM 609 C C . LEU A 1 79 ? -10.453 28.062 -9.711 1 97.06 79 LEU A C 1
ATOM 611 O O . LEU A 1 79 ? -11.547 28.547 -10.031 1 97.06 79 LEU A O 1
ATOM 615 N N . LEU A 1 80 ? -10.211 26.844 -9.727 1 97.69 80 LEU A N 1
ATOM 616 C CA . LEU A 1 80 ? -11.273 25.844 -9.844 1 97.69 80 LEU A CA 1
ATOM 617 C C . LEU A 1 80 ? -11.57 25.203 -8.492 1 97.69 80 LEU A C 1
ATOM 619 O O . LEU A 1 80 ? -10.93 24.219 -8.109 1 97.69 80 LEU A O 1
ATOM 623 N N . ASP A 1 81 ? -12.586 25.703 -7.797 1 97.81 81 ASP A N 1
ATOM 624 C CA . ASP A 1 81 ? -12.984 25.219 -6.477 1 97.81 81 ASP A CA 1
ATOM 625 C C . ASP A 1 81 ? -13.953 24.047 -6.586 1 97.81 81 ASP A C 1
ATOM 627 O O . ASP A 1 81 ? -15.125 24.234 -6.918 1 97.81 81 ASP A O 1
ATOM 631 N N . LEU A 1 82 ? -13.508 22.891 -6.199 1 98.69 82 LEU A N 1
ATOM 632 C CA . LEU A 1 82 ? -14.281 21.672 -6.391 1 98.69 82 LEU A CA 1
ATOM 633 C C . LEU A 1 82 ? -15.109 21.359 -5.148 1 98.69 82 LEU A C 1
ATOM 635 O O . LEU A 1 82 ? -15.672 20.266 -5.039 1 98.69 82 LEU A O 1
ATOM 639 N N . GLY A 1 83 ? -15.234 22.234 -4.23 1 98.31 83 GLY A N 1
ATOM 640 C CA . GLY A 1 83 ? -15.867 22.016 -2.938 1 98.31 83 GLY A CA 1
ATOM 641 C C . GLY A 1 83 ? -17.328 21.609 -3.043 1 98.31 83 GLY A C 1
ATOM 642 O O . GLY A 1 83 ? -17.844 20.906 -2.18 1 98.31 83 GLY A O 1
ATOM 643 N N . LYS A 1 84 ? -17.969 22.031 -4.133 1 98.25 84 LYS A N 1
ATOM 644 C CA . LYS A 1 84 ? -19.391 21.75 -4.277 1 98.25 84 LYS A CA 1
ATOM 645 C C . LYS A 1 84 ? -19.625 20.344 -4.836 1 98.25 84 LYS A C 1
ATOM 647 O O . LYS A 1 84 ? -20.75 19.828 -4.777 1 98.25 84 LYS A O 1
ATOM 652 N N . MET A 1 85 ? -18.594 19.734 -5.32 1 98.69 85 MET A N 1
ATOM 653 C CA . MET A 1 85 ? -18.656 18.312 -5.672 1 98.69 85 MET A CA 1
ATOM 654 C C . MET A 1 85 ? -18.391 17.438 -4.453 1 98.69 85 MET A C 1
ATOM 656 O O . MET A 1 85 ? -17.266 16.984 -4.254 1 98.69 85 MET A O 1
ATOM 660 N N . ASN A 1 86 ? -19.391 17.188 -3.682 1 98.75 86 ASN A N 1
ATOM 661 C CA . ASN A 1 86 ? -19.188 16.594 -2.371 1 98.75 86 ASN A CA 1
ATOM 662 C C . ASN A 1 86 ? -20.109 15.391 -2.152 1 98.75 86 ASN A C 1
ATOM 664 O O . ASN A 1 86 ? -20.562 15.156 -1.033 1 98.75 86 ASN A O 1
ATOM 668 N N . ARG A 1 87 ? -20.438 14.641 -3.205 1 98.44 87 ARG A N 1
ATOM 669 C CA . ARG A 1 87 ? -21.297 13.469 -3.1 1 98.44 87 ARG A CA 1
ATOM 670 C C . ARG A 1 87 ? -20.5 12.219 -2.76 1 98.44 87 ARG A C 1
ATOM 672 O O . ARG A 1 87 ? -19.344 12.078 -3.193 1 98.44 87 ARG A O 1
ATOM 679 N N . ILE A 1 88 ? -21.016 11.359 -1.955 1 98.81 88 ILE A N 1
ATOM 680 C CA . ILE A 1 88 ? -20.609 9.961 -1.821 1 98.81 88 ILE A CA 1
ATOM 681 C C . ILE A 1 88 ? -21.359 9.109 -2.844 1 98.81 88 ILE A C 1
ATOM 683 O O . ILE A 1 88 ? -22.516 8.758 -2.637 1 98.81 88 ILE A O 1
ATOM 687 N N . LEU A 1 89 ? -20.734 8.719 -3.889 1 98.44 89 LEU A N 1
ATOM 688 C CA . LEU A 1 89 ? -21.359 8.266 -5.129 1 98.44 89 LEU A CA 1
ATOM 689 C C . LEU A 1 89 ? -21.938 6.863 -4.969 1 98.44 89 LEU A C 1
ATOM 691 O O . LEU A 1 89 ? -22.875 6.488 -5.668 1 98.44 89 LEU A O 1
ATOM 695 N N . ASN A 1 90 ? -21.359 6.082 -4.066 1 97.62 90 ASN A N 1
ATOM 696 C CA . ASN A 1 90 ? -21.844 4.719 -3.873 1 97.62 90 ASN A CA 1
ATOM 697 C C . ASN A 1 90 ? -22.422 4.52 -2.473 1 97.62 90 ASN A C 1
ATOM 699 O O . ASN A 1 90 ? -22.234 3.463 -1.866 1 97.62 90 ASN A O 1
ATOM 703 N N . ALA A 1 91 ? -23.094 5.504 -1.901 1 97.88 91 ALA A N 1
ATOM 704 C CA . ALA A 1 91 ? -23.594 5.562 -0.527 1 97.88 91 ALA A CA 1
ATOM 705 C C . ALA A 1 91 ? -24.406 4.324 -0.185 1 97.88 91 ALA A C 1
ATOM 707 O O . ALA A 1 91 ? -24.281 3.771 0.911 1 97.88 91 ALA A O 1
ATOM 708 N N . VAL A 1 92 ? -25.172 3.803 -1.085 1 96.19 92 VAL A N 1
ATOM 709 C CA . VAL A 1 92 ? -26.125 2.73 -0.812 1 96.19 92 VAL A CA 1
ATOM 710 C C . VAL A 1 92 ? -25.391 1.392 -0.752 1 96.19 92 VAL A C 1
ATOM 712 O O . VAL A 1 92 ? -25.875 0.439 -0.135 1 96.19 92 VAL A O 1
ATOM 715 N N . SER A 1 93 ? -24.203 1.36 -1.392 1 94.88 93 SER A N 1
ATOM 716 C CA . SER A 1 93 ? -23.484 0.092 -1.509 1 94.88 93 SER A CA 1
ATOM 717 C C . SER A 1 93 ? -22.469 -0.08 -0.384 1 94.88 93 SER A C 1
ATOM 719 O O . SER A 1 93 ? -21.922 -1.167 -0.197 1 94.88 93 SER A O 1
ATOM 721 N N . ILE A 1 94 ? -22.203 0.932 0.402 1 97.12 94 ILE A N 1
ATOM 722 C CA . ILE A 1 94 ? -21.203 0.867 1.47 1 97.12 94 ILE A CA 1
ATOM 723 C C . ILE A 1 94 ? -21.734 -0.017 2.602 1 97.12 94 ILE A C 1
ATOM 725 O O . ILE A 1 94 ? -22.859 0.165 3.076 1 97.12 94 ILE A O 1
ATOM 729 N N . SER A 1 95 ? -20.953 -0.987 3.008 1 95.38 95 SER A N 1
ATOM 730 C CA . SER A 1 95 ? -21.266 -1.916 4.09 1 95.38 95 SER A CA 1
ATOM 731 C C . SER A 1 95 ? -20.016 -2.596 4.621 1 95.38 95 SER A C 1
ATOM 733 O O . SER A 1 95 ? -18.922 -2.398 4.086 1 95.38 95 SER A O 1
ATOM 735 N N . ALA A 1 96 ? -20.219 -3.418 5.629 1 93.38 96 ALA A N 1
ATOM 736 C CA . ALA A 1 96 ? -19.109 -4.195 6.18 1 93.38 96 ALA A CA 1
ATOM 737 C C . ALA A 1 96 ? -18.547 -5.156 5.137 1 93.38 96 ALA A C 1
ATOM 739 O O . ALA A 1 96 ? -17.359 -5.461 5.148 1 93.38 96 ALA A O 1
ATOM 740 N N . ASN A 1 97 ? -19.406 -5.562 4.203 1 93.62 97 ASN A N 1
ATOM 741 C CA . ASN A 1 97 ? -18.969 -6.477 3.15 1 93.62 97 ASN A CA 1
ATOM 742 C C . ASN A 1 97 ? -18.391 -5.723 1.958 1 93.62 97 ASN A C 1
ATOM 744 O O . ASN A 1 97 ? -17.75 -6.324 1.09 1 93.62 97 ASN A O 1
ATOM 748 N N . ASN A 1 98 ? -18.609 -4.48 1.885 1 94.69 98 ASN A N 1
ATOM 749 C CA . ASN A 1 98 ? -18.078 -3.598 0.847 1 94.69 98 ASN A CA 1
ATOM 750 C C . ASN A 1 98 ? -17.547 -2.293 1.435 1 94.69 98 ASN A C 1
ATOM 752 O O . ASN A 1 98 ? -18.156 -1.234 1.247 1 94.69 98 ASN A O 1
ATOM 756 N N . PRO A 1 99 ? -16.422 -2.354 2.111 1 96.88 99 PRO A N 1
ATOM 757 C CA . PRO A 1 99 ? -15.906 -1.196 2.85 1 96.88 99 PRO A CA 1
ATOM 758 C C . PRO A 1 99 ? -15.109 -0.235 1.969 1 96.88 99 PRO A C 1
ATOM 760 O O . PRO A 1 99 ? -13.945 0.053 2.256 1 96.88 99 PRO A O 1
ATOM 763 N N . ILE A 1 100 ? -15.742 0.327 0.911 1 97.44 100 ILE A N 1
ATOM 764 C CA . ILE A 1 100 ? -15.148 1.288 -0.013 1 97.44 100 ILE A CA 1
ATOM 765 C C . ILE A 1 100 ? -16.109 2.443 -0.249 1 97.44 100 ILE A C 1
ATOM 767 O O . ILE A 1 100 ? -17.297 2.225 -0.536 1 97.44 100 ILE A O 1
ATOM 771 N N . ALA A 1 101 ? -15.672 3.617 -0.095 1 98.56 101 ALA A N 1
ATOM 772 C CA . ALA A 1 101 ? -16.438 4.809 -0.459 1 98.56 101 ALA A CA 1
ATOM 773 C C . ALA A 1 101 ? -15.93 5.406 -1.767 1 98.56 101 ALA A C 1
ATOM 775 O O . ALA A 1 101 ? -14.719 5.562 -1.958 1 98.56 101 ALA A O 1
ATOM 776 N N . VAL A 1 102 ? -16.797 5.621 -2.695 1 98.62 102 VAL A N 1
ATOM 777 C CA . VAL A 1 102 ? -16.469 6.414 -3.881 1 98.62 102 VAL A CA 1
ATOM 778 C C . VAL A 1 102 ? -16.891 7.863 -3.664 1 98.62 102 VAL A C 1
ATOM 780 O O . VAL A 1 102 ? -18.078 8.156 -3.549 1 98.62 102 VAL A O 1
ATOM 783 N N . ILE A 1 103 ? -15.914 8.758 -3.607 1 98.88 103 ILE A N 1
ATOM 784 C CA . ILE A 1 103 ? -16.25 10.094 -3.131 1 98.88 103 ILE A CA 1
ATOM 785 C C . ILE A 1 103 ? -15.734 11.141 -4.125 1 98.88 103 ILE A C 1
ATOM 787 O O . ILE A 1 103 ? -14.805 10.867 -4.891 1 98.88 103 ILE A O 1
ATOM 791 N N . GLU A 1 104 ? -16.359 12.273 -4.121 1 98.94 104 GLU A N 1
ATOM 792 C CA . GLU A 1 104 ? -15.938 13.445 -4.871 1 98.94 104 GLU A CA 1
ATOM 793 C C . GLU A 1 104 ? -14.969 14.305 -4.055 1 98.94 104 GLU A C 1
ATOM 795 O O . GLU A 1 104 ? -14.82 14.102 -2.848 1 98.94 104 GLU A O 1
ATOM 800 N N . PRO A 1 105 ? -14.266 15.266 -4.734 1 98.81 105 PRO A N 1
ATOM 801 C CA . PRO A 1 105 ? -13.172 15.984 -4.082 1 98.81 105 PRO A CA 1
ATOM 802 C C . PRO A 1 105 ? -13.656 16.906 -2.963 1 98.81 105 PRO A C 1
ATOM 804 O O . PRO A 1 105 ? -12.883 17.25 -2.064 1 98.81 105 PRO A O 1
ATOM 807 N N . GLY A 1 106 ? -14.883 17.281 -2.924 1 98.75 106 GLY A N 1
ATOM 808 C CA . GLY A 1 106 ? -15.398 18.188 -1.915 1 98.75 106 GLY A CA 1
ATOM 809 C C . GLY A 1 106 ? -15.828 17.484 -0.64 1 98.75 106 GLY A C 1
ATOM 810 O O . GLY A 1 106 ? -16.141 18.141 0.358 1 98.75 106 GLY A O 1
ATOM 811 N N . VAL A 1 107 ? -15.844 16.172 -0.627 1 98.88 107 VAL A N 1
ATOM 812 C CA . VAL A 1 107 ? -16.25 15.43 0.568 1 98.88 107 VAL A CA 1
ATOM 813 C C . VAL A 1 107 ? -15.234 15.68 1.689 1 98.88 107 VAL A C 1
ATOM 815 O O . VAL A 1 107 ? -14.031 15.539 1.491 1 98.88 107 VAL A O 1
ATOM 818 N N . THR A 1 108 ? -15.75 16.062 2.838 1 98.75 108 THR A N 1
ATOM 819 C CA . THR A 1 108 ? -14.922 16.391 3.986 1 98.75 108 THR A CA 1
ATOM 820 C C . THR A 1 108 ? -14.852 15.227 4.965 1 98.75 108 THR A C 1
ATOM 822 O O . THR A 1 108 ? -15.625 14.273 4.855 1 98.75 108 THR A O 1
ATOM 825 N N . GLN A 1 109 ? -13.93 15.344 5.91 1 98.44 109 GLN A N 1
ATOM 826 C CA . GLN A 1 109 ? -13.789 14.305 6.926 1 98.44 109 GLN A CA 1
ATOM 827 C C . GLN A 1 109 ? -15.062 14.172 7.758 1 98.44 109 GLN A C 1
ATOM 829 O O . GLN A 1 109 ? -15.523 13.062 8.039 1 98.44 109 GLN A O 1
ATOM 834 N N . ILE A 1 110 ? -15.609 15.281 8.109 1 98.38 110 ILE A N 1
ATOM 835 C CA . ILE A 1 110 ? -16.781 15.242 8.977 1 98.38 110 ILE A CA 1
ATOM 836 C C . ILE A 1 110 ? -17.969 14.68 8.211 1 98.38 110 ILE A C 1
ATOM 838 O O . ILE A 1 110 ? -18.812 13.977 8.781 1 98.38 110 ILE A O 1
ATOM 842 N N . GLN A 1 111 ? -18.094 15.016 6.941 1 98.69 111 GLN A N 1
ATOM 843 C CA . GLN A 1 111 ? -19.188 14.492 6.129 1 98.69 111 GLN A CA 1
ATOM 844 C C . GLN A 1 111 ? -19.156 12.969 6.074 1 98.69 111 GLN A C 1
ATOM 846 O O . GLN A 1 111 ? -20.188 12.312 6.281 1 98.69 111 GLN A O 1
ATOM 851 N N . LEU A 1 112 ? -18 12.391 5.758 1 98.69 112 LEU A N 1
ATOM 852 C CA . LEU A 1 112 ? -17.891 10.945 5.684 1 98.69 112 LEU A CA 1
ATOM 853 C C . LEU A 1 112 ? -18.094 10.312 7.059 1 98.69 112 LEU A C 1
ATOM 855 O O . LEU A 1 112 ? -18.734 9.273 7.18 1 98.69 112 LEU A O 1
ATOM 859 N N . TYR A 1 113 ? -17.562 10.891 8.086 1 98.12 113 TYR A N 1
ATOM 860 C CA . TYR A 1 113 ? -17.719 10.398 9.445 1 98.12 113 TYR A CA 1
ATOM 861 C C . TYR A 1 113 ? -19.203 10.312 9.82 1 98.12 113 TYR A C 1
ATOM 863 O O . TYR A 1 113 ? -19.656 9.281 10.312 1 98.12 113 TYR A O 1
ATOM 871 N N . GLU A 1 114 ? -19.906 11.383 9.609 1 98.56 114 GLU A N 1
ATOM 872 C CA . GLU A 1 114 ? -21.312 11.43 9.961 1 98.56 114 GLU A CA 1
ATOM 873 C C . GLU A 1 114 ? -22.125 10.43 9.148 1 98.56 114 GLU A C 1
ATOM 875 O O . GLU A 1 114 ? -23.047 9.789 9.672 1 98.56 114 GLU A O 1
ATOM 880 N N . PHE A 1 115 ? -21.766 10.328 7.887 1 98.44 115 PHE A N 1
ATOM 881 C CA . PHE A 1 115 ? -22.422 9.328 7.051 1 98.44 115 PHE A CA 1
ATOM 882 C C . PHE A 1 115 ? -22.25 7.934 7.641 1 98.44 115 PHE A C 1
ATOM 884 O O . PHE A 1 115 ? -23.219 7.184 7.758 1 98.44 115 PHE A O 1
ATOM 891 N N . LEU A 1 116 ? -21.047 7.574 8.008 1 98.19 116 LEU A N 1
ATOM 892 C CA . LEU A 1 116 ? -20.75 6.25 8.547 1 98.19 116 LEU A CA 1
ATOM 893 C C . LEU A 1 116 ? -21.453 6.039 9.883 1 98.19 116 LEU A C 1
ATOM 895 O O . LEU A 1 116 ? -21.984 4.961 10.148 1 98.19 116 LEU A O 1
ATOM 899 N N . GLN A 1 117 ? -21.5 7.051 10.734 1 97.25 117 GLN A N 1
ATOM 900 C CA . GLN A 1 117 ? -22.156 6.949 12.031 1 97.25 117 GLN A CA 1
ATOM 901 C C . GLN A 1 117 ? -23.641 6.613 11.859 1 97.25 117 GLN A C 1
ATOM 903 O O . GLN A 1 117 ? -24.203 5.863 12.664 1 97.25 117 GLN A O 1
ATOM 908 N N . LYS A 1 118 ? -24.203 7.137 10.867 1 97.75 118 LYS A N 1
ATOM 909 C CA . LYS A 1 118 ? -25.641 6.961 10.641 1 97.75 118 LYS A CA 1
ATOM 910 C C . LYS A 1 118 ? -25.922 5.633 9.938 1 97.75 118 LYS A C 1
ATOM 912 O O . LYS A 1 118 ? -26.891 4.949 10.273 1 97.75 118 LYS A O 1
ATOM 917 N N . ARG A 1 119 ? -25.125 5.258 9.047 1 97.25 119 ARG A N 1
ATOM 918 C CA . ARG A 1 119 ? -25.516 4.18 8.141 1 97.25 119 ARG A CA 1
ATOM 919 C C . ARG A 1 119 ? -24.672 2.928 8.398 1 97.25 119 ARG A C 1
ATOM 921 O O . ARG A 1 119 ? -25.141 1.807 8.203 1 97.25 119 ARG A O 1
ATOM 928 N N . CYS A 1 120 ? -23.406 3.148 8.695 1 96.75 120 CYS A N 1
ATOM 929 C CA . CYS A 1 120 ? -22.469 2.041 8.906 1 96.75 120 CYS A CA 1
ATOM 930 C C . CYS A 1 120 ? -21.516 2.336 10.055 1 96.75 120 CYS A C 1
ATOM 932 O O . CYS A 1 120 ? -20.312 2.391 9.867 1 96.75 120 CYS A O 1
ATOM 934 N N . PRO A 1 121 ? -22.031 2.34 11.258 1 95.69 121 PRO A N 1
ATOM 935 C CA . PRO A 1 121 ? -21.234 2.795 12.398 1 95.69 121 PRO A CA 1
ATOM 936 C C . PRO A 1 121 ? -20.078 1.855 12.719 1 95.69 121 PRO A C 1
ATOM 938 O O . PRO A 1 121 ? -19.156 2.229 13.453 1 95.69 121 PRO A O 1
ATOM 941 N N . ASP A 1 122 ? -20.078 0.678 12.211 1 95.25 122 ASP A N 1
ATOM 942 C CA . ASP A 1 122 ? -19.016 -0.281 12.477 1 95.25 122 ASP A CA 1
ATOM 943 C C . ASP A 1 122 ? -17.797 -0.006 11.602 1 95.25 122 ASP A C 1
ATOM 945 O O . ASP A 1 122 ? -16.734 -0.6 11.797 1 95.25 122 ASP A O 1
ATOM 949 N N . LEU A 1 123 ? -17.922 0.891 10.641 1 97.19 123 LEU A N 1
ATOM 950 C CA . LEU A 1 123 ? -16.812 1.257 9.766 1 97.19 123 LEU A CA 1
ATOM 951 C C . LEU A 1 123 ? -16.188 2.586 10.188 1 97.19 123 LEU A C 1
ATOM 953 O O . LEU A 1 123 ? -16.875 3.428 10.781 1 97.19 123 LEU A O 1
ATOM 957 N N . THR A 1 124 ? -14.992 2.715 9.992 1 96.81 124 THR A N 1
ATOM 958 C CA . THR A 1 124 ? -14.227 3.941 10.18 1 96.81 124 THR A CA 1
ATOM 959 C C . THR A 1 124 ? -13.273 4.168 9.008 1 96.81 124 THR A C 1
ATOM 961 O O . THR A 1 124 ? -13.328 3.443 8.016 1 96.81 124 THR A O 1
ATOM 964 N N . PHE A 1 125 ? -12.531 5.262 9.016 1 97.19 125 PHE A N 1
ATOM 965 C CA . PHE A 1 125 ? -11.57 5.555 7.957 1 97.19 125 PHE A CA 1
ATOM 966 C C . PHE A 1 125 ? -10.359 6.301 8.516 1 97.19 125 PHE A C 1
ATOM 968 O O . PHE A 1 125 ? -10.305 6.594 9.711 1 97.19 125 PHE A O 1
ATOM 975 N N . ASN A 1 126 ? -9.344 6.48 7.715 1 97.12 126 ASN A N 1
ATOM 976 C CA . ASN A 1 126 ? -8.062 7.094 8.047 1 97.12 126 ASN A CA 1
ATOM 977 C C . ASN A 1 126 ? -8.195 8.609 8.203 1 97.12 126 ASN A C 1
ATOM 979 O O . ASN A 1 126 ? -7.918 9.359 7.27 1 97.12 126 ASN A O 1
ATOM 983 N N . VAL A 1 127 ? -8.461 9.078 9.438 1 97.19 127 VAL A N 1
ATOM 984 C CA . VAL A 1 127 ? -8.688 10.484 9.734 1 97.19 127 VAL A CA 1
ATOM 985 C C . VAL A 1 127 ? -7.355 11.195 9.953 1 97.19 127 VAL A C 1
ATOM 987 O O . VAL A 1 127 ? -6.383 10.578 10.398 1 97.19 127 VAL A O 1
ATOM 990 N N . THR A 1 128 ? -7.328 12.469 9.586 1 95.75 128 THR A N 1
ATOM 991 C CA . THR A 1 128 ? -6.168 13.312 9.836 1 95.75 128 THR A CA 1
ATOM 992 C C . THR A 1 128 ? -6.5 14.406 10.852 1 95.75 128 THR A C 1
ATOM 994 O O . THR A 1 128 ? -7.672 14.633 11.164 1 95.75 128 THR A O 1
ATOM 997 N N . GLY A 1 129 ? -5.441 15.023 11.367 1 92 129 GLY A N 1
ATOM 998 C CA . GLY A 1 129 ? -5.617 16.141 12.281 1 92 129 GLY A CA 1
ATOM 999 C C . GLY A 1 129 ? -5.836 17.469 11.57 1 92 129 GLY A C 1
ATOM 1000 O O . GLY A 1 129 ? -5.824 18.531 12.203 1 92 129 GLY A O 1
ATOM 1001 N N . SER A 1 130 ? -6.117 17.469 10.258 1 90.62 130 SER A N 1
ATOM 1002 C CA . SER A 1 130 ? -6.184 18.688 9.469 1 90.62 130 SER A CA 1
ATOM 1003 C C . SER A 1 130 ? -7.484 19.453 9.734 1 90.62 130 SER A C 1
ATOM 1005 O O . SER A 1 130 ? -7.605 20.625 9.391 1 90.62 130 SER A O 1
ATOM 1007 N N . GLY A 1 131 ? -8.461 18.828 10.336 1 94.38 131 GLY A N 1
ATOM 1008 C CA . GLY A 1 131 ? -9.727 19.5 10.602 1 94.38 131 GLY A CA 1
ATOM 1009 C C . GLY A 1 131 ? -10.922 18.766 10.023 1 94.38 131 GLY A C 1
ATOM 1010 O O . GLY A 1 131 ? -10.781 17.969 9.094 1 94.38 131 GLY A O 1
ATOM 1011 N N . ARG A 1 132 ? -12.039 19.125 10.547 1 96.94 132 ARG A N 1
ATOM 1012 C CA . ARG A 1 132 ? -13.297 18.453 10.234 1 96.94 132 ARG A CA 1
ATOM 1013 C C . ARG A 1 132 ? -13.734 18.75 8.805 1 96.94 132 ARG A C 1
ATOM 1015 O O . ARG A 1 132 ? -14.211 17.844 8.102 1 96.94 132 ARG A O 1
ATOM 1022 N N . ASP A 1 133 ? -13.477 19.922 8.336 1 97.62 133 ASP A N 1
ATOM 1023 C CA . ASP A 1 133 ? -14.07 20.375 7.086 1 97.62 133 ASP A CA 1
ATOM 1024 C C . ASP A 1 133 ? -13.094 20.234 5.926 1 97.62 133 ASP A C 1
ATOM 1026 O O . ASP A 1 133 ? -13.352 20.719 4.82 1 97.62 133 ASP A O 1
ATOM 1030 N N . THR A 1 134 ? -11.977 19.594 6.133 1 98 134 THR A N 1
ATOM 1031 C CA . THR A 1 134 ? -10.977 19.438 5.086 1 98 134 THR A CA 1
ATOM 1032 C C . THR A 1 134 ? -11.32 18.266 4.176 1 98 134 THR A C 1
ATOM 1034 O O . THR A 1 134 ? -11.984 17.312 4.602 1 98 134 THR A O 1
ATOM 1037 N N . SER A 1 135 ? -10.906 18.391 2.959 1 98.69 135 SER A N 1
ATOM 1038 C CA . SER A 1 135 ? -11.188 17.406 1.926 1 98.69 135 SER A CA 1
ATOM 1039 C C . SER A 1 135 ? -10.352 16.141 2.123 1 98.69 135 SER A C 1
ATOM 1041 O O . SER A 1 135 ? -9.156 16.219 2.398 1 98.69 135 SER A O 1
ATOM 1043 N N . ILE A 1 136 ? -11.008 15 1.953 1 98.69 136 ILE A N 1
ATOM 1044 C CA . ILE A 1 136 ? -10.328 13.711 2.055 1 98.69 136 ILE A CA 1
ATOM 1045 C C . ILE A 1 136 ? -9.445 13.5 0.831 1 98.69 136 ILE A C 1
ATOM 1047 O O . ILE A 1 136 ? -8.25 13.203 0.964 1 98.69 136 ILE A O 1
ATOM 1051 N N . ILE A 1 137 ? -9.945 13.711 -0.362 1 98.75 137 ILE A N 1
ATOM 1052 C CA . ILE A 1 137 ? -9.211 13.5 -1.602 1 98.75 137 ILE A CA 1
ATOM 1053 C C . ILE A 1 137 ? -8.062 14.5 -1.704 1 98.75 137 ILE A C 1
ATOM 1055 O O . ILE A 1 137 ? -6.934 14.133 -2.033 1 98.75 137 ILE A O 1
ATOM 1059 N N . GLY A 1 138 ? -8.375 15.766 -1.418 1 98.38 138 GLY A N 1
ATOM 1060 C CA . GLY A 1 138 ? -7.324 16.766 -1.48 1 98.38 138 GLY A CA 1
ATOM 1061 C C . GLY A 1 138 ? -6.125 16.438 -0.612 1 98.38 138 GLY A C 1
ATOM 1062 O O . GLY A 1 138 ? -4.98 16.562 -1.049 1 98.38 138 GLY A O 1
ATOM 1063 N N . ASN A 1 139 ? -6.422 16 0.624 1 98.25 139 ASN A N 1
ATOM 1064 C CA . ASN A 1 139 ? -5.352 15.625 1.545 1 98.25 139 ASN A CA 1
ATOM 1065 C C . ASN A 1 139 ? -4.559 14.43 1.031 1 98.25 139 ASN A C 1
ATOM 1067 O O . ASN A 1 139 ? -3.328 14.422 1.101 1 98.25 139 ASN A O 1
ATOM 1071 N N . ALA A 1 140 ? -5.246 13.438 0.535 1 98.19 140 ALA A N 1
ATOM 1072 C CA . ALA A 1 140 ? -4.59 12.219 0.056 1 98.19 140 ALA A CA 1
ATOM 1073 C C . ALA A 1 140 ? -3.682 12.523 -1.133 1 98.19 140 ALA A C 1
ATOM 1075 O O . ALA A 1 140 ? -2.543 12.047 -1.187 1 98.19 140 ALA A O 1
ATOM 1076 N N . LEU A 1 141 ? -4.137 13.305 -2.076 1 98.31 141 LEU A N 1
ATOM 1077 C CA . LEU A 1 141 ? -3.398 13.586 -3.301 1 98.31 141 LEU A CA 1
ATOM 1078 C C . LEU A 1 141 ? -2.135 14.391 -3.002 1 98.31 141 LEU A C 1
ATOM 1080 O O . LEU A 1 141 ? -1.174 14.352 -3.773 1 98.31 141 LEU A O 1
ATOM 1084 N N . ASP A 1 142 ? -2.162 15.078 -1.894 1 97.19 142 ASP A N 1
ATOM 1085 C CA . ASP A 1 142 ? -0.984 15.852 -1.502 1 97.19 142 ASP A CA 1
ATOM 1086 C C . ASP A 1 142 ? -0.185 15.117 -0.425 1 97.19 142 ASP A C 1
ATOM 1088 O O . ASP A 1 142 ? 0.571 15.742 0.324 1 97.19 142 ASP A O 1
ATOM 1092 N N . ARG A 1 143 ? -0.398 13.859 -0.261 1 96.12 143 ARG A N 1
ATOM 1093 C CA . ARG A 1 143 ? 0.406 12.953 0.554 1 96.12 143 ARG A CA 1
ATOM 1094 C C . ARG A 1 143 ? 0.198 13.219 2.041 1 96.12 143 ARG A C 1
ATOM 1096 O O . ARG A 1 143 ? 1.154 13.211 2.818 1 96.12 143 ARG A O 1
ATOM 1103 N N . GLY A 1 144 ? -1.049 13.523 2.377 1 96.44 144 GLY A N 1
ATOM 1104 C CA . GLY A 1 144 ? -1.371 13.609 3.791 1 96.44 144 GLY A CA 1
ATOM 1105 C C . GLY A 1 144 ? -1.281 12.273 4.504 1 96.44 144 GLY A C 1
ATOM 1106 O O . GLY A 1 144 ? -1.38 11.219 3.871 1 96.44 144 GLY A O 1
ATOM 1107 N N . VAL A 1 145 ? -1.035 12.359 5.801 1 95.5 145 VAL A N 1
ATOM 1108 C CA . VAL A 1 145 ? -0.899 11.172 6.633 1 95.5 145 VAL A CA 1
ATOM 1109 C C . VAL A 1 145 ? -1.984 11.164 7.707 1 95.5 145 VAL A C 1
ATOM 1111 O O . VAL A 1 145 ? -2.127 12.125 8.461 1 95.5 145 VAL A O 1
ATOM 1114 N N . GLY A 1 146 ? -2.756 10.109 7.695 1 95.56 146 GLY A N 1
ATOM 1115 C CA . GLY A 1 146 ? -3.736 9.922 8.758 1 95.56 146 GLY A CA 1
ATOM 1116 C C . GLY A 1 146 ? -3.209 9.109 9.922 1 95.56 146 GLY A C 1
ATOM 1117 O O . GLY A 1 146 ? -2.018 8.797 9.977 1 95.56 146 GLY A O 1
ATOM 1118 N N . TYR A 1 147 ? -4.047 8.875 10.844 1 94.31 147 TYR A N 1
ATOM 1119 C CA . TYR A 1 147 ? -3.645 8.172 12.062 1 94.31 147 TYR A CA 1
ATOM 1120 C C . TYR A 1 147 ? -3.385 6.695 11.781 1 94.31 147 TYR A C 1
ATOM 1122 O O . TYR A 1 147 ? -2.672 6.031 12.531 1 94.31 147 TYR A O 1
ATOM 1130 N N . MET A 1 148 ? -3.889 6.219 10.68 1 94.56 148 MET A N 1
ATOM 1131 C CA . MET A 1 148 ? -3.715 4.809 10.352 1 94.56 148 MET A CA 1
ATOM 1132 C C . MET A 1 148 ? -2.549 4.613 9.391 1 94.56 148 MET A C 1
ATOM 1134 O O . MET A 1 148 ? -2.139 3.479 9.125 1 94.56 148 MET A O 1
ATOM 1138 N N . GLY A 1 149 ? -2.053 5.656 8.828 1 95 149 GLY A N 1
ATOM 1139 C CA . GLY A 1 149 ? -0.991 5.582 7.84 1 95 149 GLY A CA 1
ATOM 1140 C C . GLY A 1 149 ? -1.113 6.633 6.75 1 95 149 GLY A C 1
ATOM 1141 O O . GLY A 1 149 ? -1.948 7.535 6.844 1 95 149 GLY A O 1
ATOM 1142 N N . PRO A 1 150 ? -0.226 6.566 5.688 1 96 150 PRO A N 1
ATOM 1143 C CA . PRO A 1 150 ? -0.357 7.488 4.555 1 96 150 PRO A CA 1
ATOM 1144 C C . PRO A 1 150 ? -1.682 7.328 3.812 1 96 150 PRO A C 1
ATOM 1146 O O . PRO A 1 150 ? -2.072 6.207 3.475 1 96 150 PRO A O 1
ATOM 1149 N N . ARG A 1 151 ? -2.348 8.398 3.494 1 96.62 151 ARG A N 1
ATOM 1150 C CA . ARG A 1 151 ? -3.662 8.336 2.863 1 96.62 151 ARG A CA 1
ATOM 1151 C C . ARG A 1 151 ? -3.551 7.91 1.403 1 96.62 151 ARG A C 1
ATOM 1153 O O . ARG A 1 151 ? -4.531 7.461 0.806 1 96.62 151 ARG A O 1
ATOM 1160 N N . LYS A 1 152 ? -2.377 8.117 0.83 1 95.38 152 LYS A N 1
ATOM 1161 C CA . LYS A 1 152 ? -2.186 7.621 -0.53 1 95.38 152 LYS A CA 1
ATOM 1162 C C . LYS A 1 152 ? -2.492 6.129 -0.618 1 95.38 152 LYS A C 1
ATOM 1164 O O . LYS A 1 152 ? -2.938 5.641 -1.659 1 95.38 152 LYS A O 1
ATOM 1169 N N . ASP A 1 153 ? -2.33 5.367 0.476 1 94.88 153 ASP A N 1
ATOM 1170 C CA . ASP A 1 153 ? -2.553 3.926 0.484 1 94.88 153 ASP A CA 1
ATOM 1171 C C . ASP A 1 153 ? -4.043 3.6 0.476 1 94.88 153 ASP A C 1
ATOM 1173 O O . ASP A 1 153 ? -4.434 2.459 0.213 1 94.88 153 ASP A O 1
ATOM 1177 N N . ASP A 1 154 ? -4.879 4.598 0.748 1 96.88 154 ASP A N 1
ATOM 1178 C CA . ASP A 1 154 ? -6.316 4.367 0.86 1 96.88 154 ASP A CA 1
ATOM 1179 C C . ASP A 1 154 ? -7.043 4.824 -0.402 1 96.88 154 ASP A C 1
ATOM 1181 O O . ASP A 1 154 ? -8.211 4.492 -0.603 1 96.88 154 ASP A O 1
ATOM 1185 N N . LEU A 1 155 ? -6.41 5.594 -1.259 1 97.81 155 LEU A N 1
ATOM 1186 C CA . LEU A 1 155 ? -7.047 6.219 -2.414 1 97.81 155 LEU A CA 1
ATOM 1187 C C . LEU A 1 155 ? -6.633 5.516 -3.705 1 97.81 155 LEU A C 1
ATOM 1189 O O . LEU A 1 155 ? -5.441 5.367 -3.98 1 97.81 155 LEU A O 1
ATOM 1193 N N . PHE A 1 156 ? -7.605 5.078 -4.516 1 97.19 156 PHE A N 1
ATOM 1194 C CA . PHE A 1 156 ? -7.332 4.414 -5.785 1 97.19 156 PHE A CA 1
ATOM 1195 C C . PHE A 1 156 ? -8.523 4.543 -6.73 1 97.19 156 PHE A C 1
ATOM 1197 O O . PHE A 1 156 ? -9.523 5.176 -6.395 1 97.19 156 PHE A O 1
ATOM 1204 N N . GLY A 1 157 ? -8.383 4.035 -7.941 1 97.25 157 GLY A N 1
ATOM 1205 C CA . GLY A 1 157 ? -9.5 4.109 -8.875 1 97.25 157 GLY A CA 1
ATOM 1206 C C . GLY A 1 157 ? -9.984 5.527 -9.117 1 97.25 157 GLY A C 1
ATOM 1207 O O . GLY A 1 157 ? -11.133 5.852 -8.82 1 97.25 157 GLY A O 1
ATOM 1208 N N . LEU A 1 158 ? -9.195 6.352 -9.695 1 98 158 LEU A N 1
ATOM 1209 C CA . LEU A 1 158 ? -9.477 7.773 -9.875 1 98 158 LEU A CA 1
ATOM 1210 C C . LEU A 1 158 ? -10.281 8.008 -11.148 1 98 158 LEU A C 1
ATOM 1212 O O . LEU A 1 158 ? -10.125 7.277 -12.133 1 98 158 LEU A O 1
ATOM 1216 N N . GLU A 1 159 ? -11.156 8.93 -11.094 1 98.19 159 GLU A N 1
ATOM 1217 C CA . GLU A 1 159 ? -11.656 9.617 -12.281 1 98.19 159 GLU A CA 1
ATOM 1218 C C . GLU A 1 159 ? -10.984 10.977 -12.453 1 98.19 159 GLU A C 1
ATOM 1220 O O . GLU A 1 159 ? -10.922 11.766 -11.508 1 98.19 159 GLU A O 1
ATOM 1225 N N . VAL A 1 160 ? -10.469 11.234 -13.633 1 98.12 160 VAL A N 1
ATOM 1226 C CA . VAL A 1 160 ? -9.656 12.422 -13.859 1 98.12 160 VAL A CA 1
ATOM 1227 C C . VAL A 1 160 ? -10.102 13.109 -15.148 1 98.12 160 VAL A C 1
ATOM 1229 O O . VAL A 1 160 ? -10.273 12.453 -16.188 1 98.12 160 VAL A O 1
ATOM 1232 N N . VAL A 1 161 ? -10.336 14.383 -15.109 1 98.69 161 VAL A N 1
ATOM 1233 C CA . VAL A 1 161 ? -10.453 15.18 -16.312 1 98.69 161 VAL A CA 1
ATOM 1234 C C . VAL A 1 161 ? -9.086 15.742 -16.703 1 98.69 161 VAL A C 1
ATOM 1236 O O . VAL A 1 161 ? -8.484 16.5 -15.945 1 98.69 161 VAL A O 1
ATOM 1239 N N . THR A 1 162 ? -8.594 15.352 -17.875 1 97.69 162 THR A N 1
ATOM 1240 C CA . THR A 1 162 ? -7.27 15.773 -18.312 1 97.69 162 THR A CA 1
ATOM 1241 C C . THR A 1 162 ? -7.312 17.188 -18.875 1 97.69 162 THR A C 1
ATOM 1243 O O . THR A 1 162 ? -8.383 17.781 -19 1 97.69 162 THR A O 1
ATOM 1246 N N . GLY A 1 163 ? -6.141 17.703 -19.219 1 97.81 163 GLY A N 1
ATOM 1247 C CA . GLY A 1 163 ? -6.039 19.047 -19.781 1 97.81 163 GLY A CA 1
ATOM 1248 C C . GLY A 1 163 ? -6.645 19.156 -21.156 1 97.81 163 GLY A C 1
ATOM 1249 O O . GLY A 1 163 ? -6.863 20.266 -21.656 1 97.81 163 GLY A O 1
ATOM 1250 N N . THR A 1 164 ? -6.984 18.031 -21.75 1 96.81 164 THR A N 1
ATOM 1251 C CA . THR A 1 164 ? -7.629 18.047 -23.062 1 96.81 164 THR A CA 1
ATOM 1252 C C . THR A 1 164 ? -9.141 17.906 -22.922 1 96.81 164 THR A C 1
ATOM 1254 O O . THR A 1 164 ? -9.867 17.906 -23.922 1 96.81 164 THR A O 1
ATOM 1257 N N . GLY A 1 165 ? -9.594 17.703 -21.734 1 97.19 165 GLY A N 1
ATOM 1258 C CA . GLY A 1 165 ? -11.016 17.547 -21.484 1 97.19 165 GLY A CA 1
ATOM 1259 C C . GLY A 1 165 ? -11.469 16.094 -21.531 1 97.19 165 GLY A C 1
ATOM 1260 O O . GLY A 1 165 ? -12.664 15.805 -21.391 1 97.19 165 GLY A O 1
ATOM 1261 N N . GLU A 1 166 ? -10.594 15.219 -21.672 1 96.12 166 GLU A N 1
ATOM 1262 C CA . GLU A 1 166 ? -10.898 13.789 -21.641 1 96.12 166 GLU A CA 1
ATOM 1263 C C . GLU A 1 166 ? -11.148 13.312 -20.203 1 96.12 166 GLU A C 1
ATOM 1265 O O . GLU A 1 166 ? -10.469 13.742 -19.266 1 96.12 166 GLU A O 1
ATOM 1270 N N . ILE A 1 167 ? -12.148 12.43 -20.062 1 96.75 167 ILE A N 1
ATOM 1271 C CA . ILE A 1 167 ? -12.391 11.789 -18.766 1 96.75 167 ILE A CA 1
ATOM 1272 C C . ILE A 1 167 ? -11.664 10.445 -18.719 1 96.75 167 ILE A C 1
ATOM 1274 O O . ILE A 1 167 ? -11.938 9.555 -19.531 1 96.75 167 ILE A O 1
ATOM 1278 N N . LEU A 1 168 ? -10.734 10.32 -17.844 1 95.56 168 LEU A N 1
ATOM 1279 C CA . LEU A 1 168 ? -9.945 9.109 -17.656 1 95.56 168 LEU A CA 1
ATOM 1280 C C . LEU A 1 168 ? -10.305 8.438 -16.328 1 95.56 168 LEU A C 1
ATOM 1282 O O . LEU A 1 168 ? -10.453 9.117 -15.305 1 95.56 168 LEU A O 1
ATOM 1286 N N . ARG A 1 169 ? -10.5 7.168 -16.344 1 95.44 169 ARG A N 1
ATOM 1287 C CA . ARG A 1 169 ? -10.641 6.371 -15.133 1 95.44 169 ARG A CA 1
ATOM 1288 C C . ARG A 1 169 ? -9.508 5.359 -15 1 95.44 169 ARG A C 1
ATOM 1290 O O . ARG A 1 169 ? -9.086 4.766 -16 1 95.44 169 ARG A O 1
ATOM 1297 N N . THR A 1 170 ? -8.977 5.227 -13.82 1 96 170 THR A N 1
ATOM 1298 C CA . THR A 1 170 ? -7.84 4.336 -13.617 1 96 170 THR A CA 1
ATOM 1299 C C . THR A 1 170 ? -8.289 3.023 -12.984 1 96 170 THR A C 1
ATOM 1301 O O . THR A 1 170 ? -9.43 2.902 -12.531 1 96 170 THR A O 1
ATOM 1304 N N . GLY A 1 171 ? -7.391 2.035 -12.984 1 94.75 171 GLY A N 1
ATOM 1305 C CA . GLY A 1 171 ? -7.734 0.727 -12.453 1 94.75 171 GLY A CA 1
ATOM 1306 C C . GLY A 1 171 ? -8.914 0.086 -13.156 1 94.75 171 GLY A C 1
ATOM 1307 O O . GLY A 1 171 ? -9.094 0.258 -14.367 1 94.75 171 GLY A O 1
ATOM 1308 N N . PHE A 1 172 ? -9.695 -0.661 -12.438 1 95.5 172 PHE A N 1
ATOM 1309 C CA . PHE A 1 172 ? -10.812 -1.372 -13.055 1 95.5 172 PHE A CA 1
ATOM 1310 C C . PHE A 1 172 ? -12.031 -0.468 -13.18 1 95.5 172 PHE A C 1
ATOM 1312 O O . PHE A 1 172 ? -13.039 -0.848 -13.781 1 95.5 172 PHE A O 1
ATOM 1319 N N . ARG A 1 173 ? -11.945 0.73 -12.641 1 95.5 173 ARG A N 1
ATOM 1320 C CA . ARG A 1 173 ? -13.039 1.664 -12.898 1 95.5 173 ARG A CA 1
ATOM 1321 C C . ARG A 1 173 ? -13.156 1.975 -14.383 1 95.5 173 ARG A C 1
ATOM 1323 O O . ARG A 1 173 ? -14.188 2.467 -14.844 1 95.5 173 ARG A O 1
ATOM 1330 N N . ARG A 1 174 ? -12.102 1.764 -15.102 1 93.75 174 ARG A N 1
ATOM 1331 C CA . ARG A 1 174 ? -12.125 1.966 -16.547 1 93.75 174 ARG A CA 1
ATOM 1332 C C . ARG A 1 174 ? -13.164 1.062 -17.219 1 93.75 174 ARG A C 1
ATOM 1334 O O . ARG A 1 174 ? -13.555 1.295 -18.359 1 93.75 174 ARG A O 1
ATOM 1341 N N . LEU A 1 175 ? -13.578 -0.049 -16.516 1 93 175 LEU A N 1
ATOM 1342 C CA . LEU A 1 175 ? -14.609 -0.944 -17.031 1 93 175 LEU A CA 1
ATOM 1343 C C . LEU A 1 175 ? -15.992 -0.323 -16.906 1 93 175 LEU A C 1
ATOM 1345 O O . LEU A 1 175 ? -16.969 -0.849 -17.438 1 93 175 LEU A O 1
ATOM 1349 N N . GLY A 1 176 ? -16.047 0.75 -16.234 1 92.69 176 GLY A N 1
ATOM 1350 C CA . GLY A 1 176 ? -17.312 1.378 -15.891 1 92.69 176 GLY A CA 1
ATOM 1351 C C . GLY A 1 176 ? -17.703 1.181 -14.438 1 92.69 176 GLY A C 1
ATOM 1352 O O . GLY A 1 176 ? -17.438 0.131 -13.852 1 92.69 176 GLY A O 1
ATOM 1353 N N . ASP A 1 177 ? -18.359 2.078 -13.836 1 92.12 177 ASP A N 1
ATOM 1354 C CA . ASP A 1 177 ? -18.688 2.055 -12.414 1 92.12 177 ASP A CA 1
ATOM 1355 C C . ASP A 1 177 ? -19.719 0.972 -12.109 1 92.12 177 ASP A C 1
ATOM 1357 O O . ASP A 1 177 ? -19.922 0.61 -10.945 1 92.12 177 ASP A O 1
ATOM 1361 N N . SER A 1 178 ? -20.328 0.465 -13.18 1 92.38 178 SER A N 1
ATOM 1362 C CA . SER A 1 178 ? -21.297 -0.603 -12.977 1 92.38 178 SER A CA 1
ATOM 1363 C C . SER A 1 178 ? -20.625 -1.96 -12.859 1 92.38 178 SER A C 1
ATOM 1365 O O . SER A 1 178 ? -21.234 -2.938 -12.43 1 92.38 178 SER A O 1
ATOM 1367 N N . SER A 1 179 ? -19.359 -2.02 -13.312 1 94.31 179 SER A N 1
ATOM 1368 C CA . SER A 1 179 ? -18.625 -3.273 -13.164 1 94.31 179 SER A CA 1
ATOM 1369 C C . SER A 1 179 ? -18.5 -3.678 -11.703 1 94.31 179 SER A C 1
ATOM 1371 O O . SER A 1 179 ? -18.25 -2.834 -10.844 1 94.31 179 SER A O 1
ATOM 1373 N N . PRO A 1 180 ? -18.625 -5.008 -11.406 1 93.31 180 PRO A N 1
ATOM 1374 C CA . PRO A 1 180 ? -18.422 -5.469 -10.031 1 93.31 180 PRO A CA 1
ATOM 1375 C C . PRO A 1 180 ? -17 -5.234 -9.539 1 93.31 180 PRO A C 1
ATOM 1377 O O . PRO A 1 180 ? -16.75 -5.266 -8.328 1 93.31 180 PRO A O 1
ATOM 1380 N N . LEU A 1 181 ? -16.094 -4.93 -10.477 1 93.94 181 LEU A N 1
ATOM 1381 C CA . LEU A 1 181 ? -14.688 -4.762 -10.125 1 93.94 181 LEU A CA 1
ATOM 1382 C C . LEU A 1 181 ? -14.344 -3.289 -9.922 1 93.94 181 LEU A C 1
ATOM 1384 O O . LEU A 1 181 ? -13.289 -2.959 -9.383 1 93.94 181 LEU A O 1
ATOM 1388 N N . ALA A 1 182 ? -15.203 -2.48 -10.219 1 93.62 182 ALA A N 1
ATOM 1389 C CA . ALA A 1 182 ? -14.898 -1.061 -10.359 1 93.62 182 ALA A CA 1
ATOM 1390 C C . ALA A 1 182 ? -14.289 -0.5 -9.078 1 93.62 182 ALA A C 1
ATOM 1392 O O . ALA A 1 182 ? -13.398 0.356 -9.133 1 93.62 182 ALA A O 1
ATOM 1393 N N . HIS A 1 183 ? -14.719 -1.055 -7.898 1 94.25 183 HIS A N 1
ATOM 1394 C CA . HIS A 1 183 ? -14.375 -0.375 -6.656 1 94.25 183 HIS A CA 1
ATOM 1395 C C . HIS A 1 183 ? -13.547 -1.277 -5.746 1 94.25 183 HIS A C 1
ATOM 1397 O O . HIS A 1 183 ? -13.242 -0.909 -4.609 1 94.25 183 HIS A O 1
ATOM 1403 N N . ASN A 1 184 ? -13.078 -2.482 -6.027 1 89 184 ASN A N 1
ATOM 1404 C CA . ASN A 1 184 ? -12.531 -3.428 -5.062 1 89 184 ASN A CA 1
ATOM 1405 C C . ASN A 1 184 ? -11.078 -3.785 -5.383 1 89 184 ASN A C 1
ATOM 1407 O O . ASN A 1 184 ? -10.344 -4.262 -4.516 1 89 184 ASN A O 1
ATOM 1411 N N . HIS A 1 185 ? -10.516 -3.75 -6.395 1 87.38 185 HIS A N 1
ATOM 1412 C CA . HIS A 1 185 ? -9.18 -4.129 -6.852 1 87.38 185 HIS A CA 1
ATOM 1413 C C . HIS A 1 185 ? -8.383 -2.906 -7.289 1 87.38 185 HIS A C 1
ATOM 1415 O O . HIS A 1 185 ? -8.445 -2.502 -8.453 1 87.38 185 HIS A O 1
ATOM 1421 N N . PRO A 1 186 ? -7.469 -2.512 -6.383 1 87.06 186 PRO A N 1
ATOM 1422 C CA . PRO A 1 186 ? -6.887 -1.181 -6.57 1 87.06 186 PRO A CA 1
ATOM 1423 C C . PRO A 1 186 ? -5.914 -1.121 -7.746 1 87.06 186 PRO A C 1
ATOM 1425 O O . PRO A 1 186 ? -5.551 -0.032 -8.195 1 87.06 186 PRO A O 1
ATOM 1428 N N . PHE A 1 187 ? -5.527 -2.141 -8.414 1 88.06 187 PHE A N 1
ATOM 1429 C CA . PHE A 1 187 ? -4.359 -2.074 -9.281 1 88.06 187 PHE A CA 1
ATOM 1430 C C . PHE A 1 187 ? -4.77 -2.145 -10.75 1 88.06 187 PHE A C 1
ATOM 1432 O O . PHE A 1 187 ? -4.027 -1.699 -11.625 1 88.06 187 PHE A O 1
ATOM 1439 N N . GLY A 1 188 ? -5.898 -2.805 -11.016 1 92.06 188 GLY A N 1
ATOM 1440 C CA . GLY A 1 188 ? -6.328 -2.967 -12.398 1 92.06 188 GLY A CA 1
ATOM 1441 C C . GLY A 1 188 ? -5.473 -3.945 -13.18 1 92.06 188 GLY A C 1
ATOM 1442 O O . GLY A 1 188 ? -4.906 -4.879 -12.602 1 92.06 188 GLY A O 1
ATOM 1443 N N . LEU A 1 189 ? -5.547 -3.891 -14.477 1 95.88 189 LEU A N 1
ATOM 1444 C CA . LEU A 1 189 ? -4.742 -4.641 -15.43 1 95.88 189 LEU A CA 1
ATOM 1445 C C . LEU A 1 189 ? -3.939 -3.699 -16.328 1 95.88 189 LEU A C 1
ATOM 1447 O O . LEU A 1 189 ? -4.508 -2.803 -16.953 1 95.88 189 LEU A O 1
ATOM 1451 N N . GLY A 1 190 ? -2.631 -3.895 -16.359 1 96.19 190 GLY A N 1
ATOM 1452 C CA . GLY A 1 190 ? -1.746 -2.961 -17.047 1 96.19 190 GLY A CA 1
ATOM 1453 C C . GLY A 1 190 ? -1.09 -1.967 -16.109 1 96.19 190 GLY A C 1
ATOM 1454 O O . GLY A 1 190 ? -1.174 -2.109 -14.883 1 96.19 190 GLY A O 1
ATOM 1455 N N . PRO A 1 191 ? -0.4 -0.964 -16.656 1 97.12 191 PRO A N 1
ATOM 1456 C CA . PRO A 1 191 ? 0.282 0.021 -15.82 1 97.12 191 PRO A CA 1
ATOM 1457 C C . PRO A 1 191 ? -0.667 0.73 -14.852 1 97.12 191 PRO A C 1
ATOM 1459 O O . PRO A 1 191 ? -1.797 1.059 -15.219 1 97.12 191 PRO A O 1
ATOM 1462 N N . ILE A 1 192 ? -0.216 0.891 -13.656 1 96.88 192 ILE A N 1
ATOM 1463 C CA . ILE A 1 192 ? -0.979 1.608 -12.641 1 96.88 192 ILE A CA 1
ATOM 1464 C C . ILE A 1 192 ? -0.754 3.111 -12.789 1 96.88 192 ILE A C 1
ATOM 1466 O O . ILE A 1 192 ? 0.363 3.6 -12.602 1 96.88 192 ILE A O 1
ATOM 1470 N N . LEU A 1 193 ? -1.764 3.838 -13 1 97.25 193 LEU A N 1
ATOM 1471 C CA . LEU A 1 193 ? -1.614 5.242 -13.367 1 97.25 193 LEU A CA 1
ATOM 1472 C C . LEU A 1 193 ? -1.841 6.145 -12.164 1 97.25 193 LEU A C 1
ATOM 1474 O O . LEU A 1 193 ? -1.494 7.328 -12.195 1 97.25 193 LEU A O 1
ATOM 1478 N N . ASP A 1 194 ? -2.453 5.598 -11.086 1 97.31 194 ASP A N 1
ATOM 1479 C CA . ASP A 1 194 ? -2.893 6.418 -9.961 1 97.31 194 ASP A CA 1
ATOM 1480 C C . ASP A 1 194 ? -1.745 7.27 -9.422 1 97.31 194 ASP A C 1
ATOM 1482 O O . ASP A 1 194 ? -1.941 8.438 -9.07 1 97.31 194 ASP A O 1
ATOM 1486 N N . GLY A 1 195 ? -0.546 6.684 -9.391 1 97.19 195 GLY A N 1
ATOM 1487 C CA . GLY A 1 195 ? 0.603 7.352 -8.797 1 97.19 195 GLY A CA 1
ATOM 1488 C C . GLY A 1 195 ? 0.917 8.688 -9.453 1 97.19 195 GLY A C 1
ATOM 1489 O O . GLY A 1 195 ? 1.442 9.594 -8.805 1 97.19 195 GLY A O 1
ATOM 1490 N N . LEU A 1 196 ? 0.556 8.875 -10.688 1 97.56 196 LEU A N 1
ATOM 1491 C CA . LEU A 1 196 ? 0.866 10.078 -11.461 1 97.56 196 LEU A CA 1
ATOM 1492 C C . LEU A 1 196 ? 0.13 11.289 -10.898 1 97.56 196 LEU A C 1
ATOM 1494 O O . LEU A 1 196 ? 0.557 12.43 -11.109 1 97.56 196 LEU A O 1
ATOM 1498 N N . PHE A 1 197 ? -0.914 11.008 -10.164 1 98 197 PHE A N 1
ATOM 1499 C CA . PHE A 1 197 ? -1.783 12.117 -9.781 1 98 197 PHE A CA 1
ATOM 1500 C C . PHE A 1 197 ? -1.573 12.492 -8.32 1 98 197 PHE A C 1
ATOM 1502 O O . PHE A 1 197 ? -2.156 13.461 -7.832 1 98 197 PHE A O 1
ATOM 1509 N N . PHE A 1 198 ? -0.787 11.742 -7.59 1 98.12 198 PHE A N 1
ATOM 1510 C CA . PHE A 1 198 ? -0.321 12.172 -6.277 1 98.12 198 PHE A CA 1
ATOM 1511 C C . PHE A 1 198 ? 0.805 13.188 -6.41 1 98.12 198 PHE A C 1
ATOM 1513 O O . PHE A 1 198 ? 1.885 12.867 -6.91 1 98.12 198 PHE A O 1
ATOM 1520 N N . GLN A 1 199 ? 0.522 14.359 -5.91 1 97.94 199 GLN A N 1
ATOM 1521 C CA . GLN A 1 199 ? 1.454 15.461 -6.145 1 97.94 199 GLN A CA 1
ATOM 1522 C C . GLN A 1 199 ? 1.811 15.57 -7.621 1 97.94 199 GLN A C 1
ATOM 1524 O O . GLN A 1 199 ? 2.988 15.664 -7.977 1 97.94 199 GLN A O 1
ATOM 1529 N N . GLY A 1 200 ? 0.73 15.523 -8.422 1 97.12 200 GLY A N 1
ATOM 1530 C CA . GLY A 1 200 ? 0.848 15.633 -9.859 1 97.12 200 GLY A CA 1
ATOM 1531 C C . GLY A 1 200 ? -0.227 16.516 -10.484 1 97.12 200 GLY A C 1
ATOM 1532 O O . GLY A 1 200 ? -1.396 16.422 -10.102 1 97.12 200 GLY A O 1
ATOM 1533 N N . ASN A 1 201 ? 0.174 17.344 -11.391 1 97.75 201 ASN A N 1
ATOM 1534 C CA . ASN A 1 201 ? -0.73 18.312 -12.008 1 97.75 201 ASN A CA 1
ATOM 1535 C C . ASN A 1 201 ? -1.166 17.844 -13.398 1 97.75 201 ASN A C 1
ATOM 1537 O O . ASN A 1 201 ? -1.293 18.672 -14.312 1 97.75 201 ASN A O 1
ATOM 1541 N N . PHE A 1 202 ? -1.368 16.516 -13.57 1 97.38 202 PHE A N 1
ATOM 1542 C CA . PHE A 1 202 ? -1.657 15.93 -14.875 1 97.38 202 PHE A CA 1
ATOM 1543 C C . PHE A 1 202 ? -3.141 16.047 -15.203 1 97.38 202 PHE A C 1
ATOM 1545 O O . PHE A 1 202 ? -3.539 15.875 -16.359 1 97.38 202 PHE A O 1
ATOM 1552 N N . GLY A 1 203 ? -3.969 16.297 -14.281 1 98.31 203 GLY A N 1
ATOM 1553 C CA . GLY A 1 203 ? -5.41 16.359 -14.461 1 98.31 203 GLY A CA 1
ATOM 1554 C C . GLY A 1 203 ? -6.148 16.766 -13.195 1 98.31 203 GLY A C 1
ATOM 1555 O O . GLY A 1 203 ? -5.527 17.094 -12.188 1 98.31 203 GLY A O 1
ATOM 1556 N N . ILE A 1 204 ? -7.457 16.844 -13.328 1 98.88 204 ILE A N 1
ATOM 1557 C CA . ILE A 1 204 ? -8.352 17.203 -12.234 1 98.88 204 ILE A CA 1
ATOM 1558 C C . ILE A 1 204 ? -9.109 15.961 -11.766 1 98.88 204 ILE A C 1
ATOM 1560 O O . ILE A 1 204 ? -9.953 15.422 -12.484 1 98.88 204 ILE A O 1
ATOM 1564 N N . VAL A 1 205 ? -8.797 15.477 -10.555 1 98.88 205 VAL A N 1
ATOM 1565 C CA . VAL A 1 205 ? -9.477 14.305 -10.008 1 98.88 205 VAL A CA 1
ATOM 1566 C C . VAL A 1 205 ? -10.898 14.672 -9.594 1 98.88 205 VAL A C 1
ATOM 1568 O O . VAL A 1 205 ? -11.102 15.578 -8.789 1 98.88 205 VAL A O 1
ATOM 1571 N N . THR A 1 206 ? -11.852 13.992 -10.148 1 98.88 206 THR A N 1
ATOM 1572 C CA . THR A 1 206 ? -13.242 14.344 -9.906 1 98.88 206 THR A CA 1
ATOM 1573 C C . THR A 1 206 ? -13.914 13.336 -8.984 1 98.88 206 THR A C 1
ATOM 1575 O O . THR A 1 206 ? -14.977 13.602 -8.43 1 98.88 206 THR A O 1
ATOM 1578 N N . SER A 1 207 ? -13.375 12.203 -8.852 1 98.81 207 SER A N 1
ATOM 1579 C CA . SER A 1 207 ? -13.789 11.211 -7.863 1 98.81 207 SER A CA 1
ATOM 1580 C C . SER A 1 207 ? -12.727 10.133 -7.68 1 98.81 207 SER A C 1
ATOM 1582 O O . SER A 1 207 ? -11.812 10.008 -8.5 1 98.81 207 SER A O 1
ATOM 1584 N N . ALA A 1 208 ? -12.844 9.375 -6.598 1 98.69 208 ALA A N 1
ATOM 1585 C CA . ALA A 1 208 ? -11.898 8.297 -6.316 1 98.69 208 ALA A CA 1
ATOM 1586 C C . ALA A 1 208 ? -12.5 7.297 -5.328 1 98.69 208 ALA A C 1
ATOM 1588 O O . ALA A 1 208 ? -13.398 7.637 -4.559 1 98.69 208 ALA A O 1
ATOM 1589 N N . CYS A 1 209 ? -12.039 6.074 -5.418 1 98.25 209 CYS A N 1
ATOM 1590 C CA . CYS A 1 209 ? -12.305 5.094 -4.371 1 98.25 209 CYS A CA 1
ATOM 1591 C C . CYS A 1 209 ? -11.469 5.375 -3.131 1 98.25 209 CYS A C 1
ATOM 1593 O O . CYS A 1 209 ? -10.289 5.734 -3.24 1 98.25 209 CYS A O 1
ATOM 1595 N N . PHE A 1 210 ? -12.102 5.285 -1.974 1 98.31 210 PHE A N 1
ATOM 1596 C CA . PHE A 1 210 ? -11.438 5.496 -0.691 1 98.31 210 PHE A CA 1
ATOM 1597 C C . PHE A 1 210 ? -11.727 4.348 0.265 1 98.31 210 PHE A C 1
ATOM 1599 O O . PHE A 1 210 ? -12.891 4.07 0.582 1 98.31 210 PHE A O 1
ATOM 1606 N N . ARG A 1 211 ? -10.703 3.676 0.747 1 97.38 211 ARG A N 1
ATOM 1607 C CA . ARG A 1 211 ? -10.828 2.479 1.571 1 97.38 211 ARG A CA 1
ATOM 1608 C C . ARG A 1 211 ? -11.328 2.828 2.971 1 97.38 211 ARG A C 1
ATOM 1610 O O . ARG A 1 211 ? -10.867 3.799 3.574 1 97.38 211 ARG A O 1
ATOM 1617 N N . LEU A 1 212 ? -12.312 2.105 3.414 1 97.62 212 LEU A N 1
ATOM 1618 C CA . LEU A 1 212 ? -12.789 2.143 4.793 1 97.62 212 LEU A CA 1
ATOM 1619 C C . LEU A 1 212 ? -12.289 0.934 5.574 1 97.62 212 LEU A C 1
ATOM 1621 O O . LEU A 1 212 ? -11.727 0.003 4.992 1 97.62 212 LEU A O 1
ATOM 1625 N N . SER A 1 213 ? -12.43 0.961 6.867 1 95.62 213 SER A N 1
ATOM 1626 C CA . SER A 1 213 ? -11.977 -0.13 7.723 1 95.62 213 SER A CA 1
ATOM 1627 C C . SER A 1 213 ? -12.984 -0.427 8.828 1 95.62 213 SER A C 1
ATOM 1629 O O . SER A 1 213 ? -13.617 0.488 9.352 1 95.62 213 SER A O 1
ATOM 1631 N N . PRO A 1 214 ? -13.094 -1.69 9.188 1 95.81 214 PRO A N 1
ATOM 1632 C CA . PRO A 1 214 ? -13.922 -1.98 10.359 1 95.81 214 PRO A CA 1
ATOM 1633 C C . PRO A 1 214 ? -13.32 -1.442 11.656 1 95.81 214 PRO A C 1
ATOM 1635 O O . PRO A 1 214 ? -12.102 -1.476 11.828 1 95.81 214 PRO A O 1
ATOM 1638 N N . ARG A 1 215 ? -14.188 -0.982 12.5 1 94.88 215 ARG A N 1
ATOM 1639 C CA . ARG A 1 215 ? -13.734 -0.645 13.844 1 94.88 215 ARG A CA 1
ATOM 1640 C C . ARG A 1 215 ? -13.281 -1.891 14.602 1 94.88 215 ARG A C 1
ATOM 1642 O O . ARG A 1 215 ? -13.914 -2.943 14.5 1 94.88 215 ARG A O 1
ATOM 1649 N N . ARG A 1 216 ? -12.195 -1.764 15.289 1 92.75 216 ARG A N 1
ATOM 1650 C CA . ARG A 1 216 ? -11.711 -2.895 16.078 1 92.75 216 ARG A CA 1
ATOM 1651 C C . ARG A 1 216 ? -12.438 -2.984 17.406 1 92.75 216 ARG A C 1
ATOM 1653 O O . ARG A 1 216 ? -12.797 -1.962 18 1 92.75 216 ARG A O 1
ATOM 1660 N N . PRO A 1 217 ? -12.625 -4.168 17.969 1 92.81 217 PRO A N 1
ATOM 1661 C CA . PRO A 1 217 ? -13.367 -4.332 19.219 1 92.81 217 PRO A CA 1
ATOM 1662 C C . PRO A 1 217 ? -12.734 -3.57 20.375 1 92.81 217 PRO A C 1
ATOM 1664 O O . PRO A 1 217 ? -13.445 -3.078 21.25 1 92.81 217 PRO A O 1
ATOM 1667 N N . LYS A 1 218 ? -11.445 -3.566 20.375 1 94.75 218 LYS A N 1
ATOM 1668 C CA . LYS A 1 218 ? -10.719 -2.82 21.406 1 94.75 218 LYS A CA 1
ATOM 1669 C C . LYS A 1 218 ? -9.656 -1.924 20.781 1 94.75 218 LYS A C 1
ATOM 1671 O O . LYS A 1 218 ? -8.859 -2.379 19.953 1 94.75 218 LYS A O 1
ATOM 1676 N N . GLU A 1 219 ? -9.742 -0.702 21.109 1 93.62 219 GLU A N 1
ATOM 1677 C CA . GLU A 1 219 ? -8.781 0.306 20.672 1 93.62 219 GLU A CA 1
ATOM 1678 C C . GLU A 1 219 ? -8.305 1.158 21.844 1 93.62 219 GLU A C 1
ATOM 1680 O O . GLU A 1 219 ? -9.117 1.744 22.562 1 93.62 219 GLU A O 1
ATOM 1685 N N . VAL A 1 220 ? -7.012 1.189 22.062 1 94.81 220 VAL A N 1
ATOM 1686 C CA . VAL A 1 220 ? -6.465 2.006 23.141 1 94.81 220 VAL A CA 1
ATOM 1687 C C . VAL A 1 220 ? -5.32 2.867 22.609 1 94.81 220 VAL A C 1
ATOM 1689 O O . VAL A 1 220 ? -4.691 2.525 21.609 1 94.81 220 VAL A O 1
ATOM 1692 N N . ALA A 1 221 ? -5.176 3.961 23.203 1 94.56 221 ALA A N 1
ATOM 1693 C CA . ALA A 1 221 ? -4.008 4.797 22.922 1 94.56 221 ALA A CA 1
ATOM 1694 C C . ALA A 1 221 ? -2.877 4.496 23.906 1 94.56 221 ALA A C 1
ATOM 1696 O O . ALA A 1 221 ? -3.121 4.227 25.078 1 94.56 221 ALA A O 1
ATOM 1697 N N . VAL A 1 222 ? -1.692 4.504 23.422 1 95.94 222 VAL A N 1
ATOM 1698 C CA . VAL A 1 222 ? -0.493 4.266 24.219 1 95.94 222 VAL A CA 1
ATOM 1699 C C . VAL A 1 222 ? 0.437 5.477 24.125 1 95.94 222 VAL A C 1
ATOM 1701 O O . VAL A 1 222 ? 0.871 5.848 23.031 1 95.94 222 VAL A O 1
ATOM 1704 N N . SER A 1 223 ? 0.658 6.074 25.25 1 95.44 223 SER A N 1
ATOM 1705 C CA . SER A 1 223 ? 1.607 7.176 25.359 1 95.44 223 SER A CA 1
ATOM 1706 C C . SER A 1 223 ? 2.896 6.734 26.047 1 95.44 223 SER A C 1
ATOM 1708 O O . SER A 1 223 ? 2.859 6.102 27.094 1 95.44 223 SER A O 1
ATOM 1710 N N . LEU A 1 224 ? 4.027 6.977 25.438 1 97.75 224 LEU A N 1
ATOM 1711 C CA . LEU A 1 224 ? 5.34 6.707 26.016 1 97.75 224 LEU A CA 1
ATOM 1712 C C . LEU A 1 224 ? 6.137 8 26.188 1 97.75 224 LEU A C 1
ATOM 1714 O O . LEU A 1 224 ? 6.453 8.672 25.188 1 97.75 224 LEU A O 1
ATOM 1718 N N . ALA A 1 225 ? 6.449 8.359 27.406 1 97.38 225 ALA A N 1
ATOM 1719 C CA . ALA A 1 225 ? 7.254 9.531 27.703 1 97.38 225 ALA A CA 1
ATOM 1720 C C . ALA A 1 225 ? 8.711 9.156 27.938 1 97.38 225 ALA A C 1
ATOM 1722 O O . ALA A 1 225 ? 9.023 8.445 28.906 1 97.38 225 ALA A O 1
ATOM 1723 N N . LEU A 1 226 ? 9.586 9.625 27.078 1 98.31 226 LEU A N 1
ATOM 1724 C CA . LEU A 1 226 ? 11 9.273 27.141 1 98.31 226 LEU A CA 1
ATOM 1725 C C . LEU A 1 226 ? 11.648 9.789 28.422 1 98.31 226 LEU A C 1
ATOM 1727 O O . LEU A 1 226 ? 11.508 10.969 28.75 1 98.31 226 LEU A O 1
ATOM 1731 N N . HIS A 1 227 ? 12.484 8.977 29.141 1 96.94 227 HIS A N 1
ATOM 1732 C CA . HIS A 1 227 ? 13.109 9.344 30.406 1 96.94 227 HIS A CA 1
ATOM 1733 C C . HIS A 1 227 ? 14.242 10.344 30.203 1 96.94 227 HIS A C 1
ATOM 1735 O O . HIS A 1 227 ? 14.289 11.383 30.859 1 96.94 227 HIS A O 1
ATOM 1741 N N . LYS A 1 228 ? 15.117 9.945 29.297 1 97.12 228 LYS A N 1
ATOM 1742 C CA . LYS A 1 228 ? 16.312 10.742 29.031 1 97.12 228 LYS A CA 1
ATOM 1743 C C . LYS A 1 228 ? 16.359 11.211 27.578 1 97.12 228 LYS A C 1
ATOM 1745 O O . LYS A 1 228 ? 16.359 10.383 26.656 1 97.12 228 LYS A O 1
ATOM 1750 N N . THR A 1 229 ? 16.484 12.453 27.453 1 95.94 229 THR A N 1
ATOM 1751 C CA . THR A 1 229 ? 16.516 13.047 26.125 1 95.94 229 THR A CA 1
ATOM 1752 C C . THR A 1 229 ? 17.609 12.414 25.266 1 95.94 229 THR A C 1
ATOM 1754 O O . THR A 1 229 ? 17.438 12.25 24.047 1 95.94 229 THR A O 1
ATOM 1757 N N . SER A 1 230 ? 18.703 12.016 25.828 1 96.31 230 SER A N 1
ATOM 1758 C CA . SER A 1 230 ? 19.844 11.453 25.109 1 96.31 230 SER A CA 1
ATOM 1759 C C . SER A 1 230 ? 19.5 10.094 24.5 1 96.31 230 SER A C 1
ATOM 1761 O O . SER A 1 230 ? 20.203 9.602 23.625 1 96.31 230 SER A O 1
ATOM 1763 N N . ASP A 1 231 ? 18.391 9.492 24.953 1 98.06 231 ASP A N 1
ATOM 1764 C CA . ASP A 1 231 ? 18.016 8.156 24.484 1 98.06 231 ASP A CA 1
ATOM 1765 C C . ASP A 1 231 ? 17.062 8.227 23.297 1 98.06 231 ASP A C 1
ATOM 1767 O O . ASP A 1 231 ? 16.5 7.207 22.891 1 98.06 231 ASP A O 1
ATOM 1771 N N . LEU A 1 232 ? 16.938 9.398 22.703 1 98.06 232 LEU A N 1
ATOM 1772 C CA . LEU A 1 232 ? 16 9.57 21.609 1 98.06 232 LEU A CA 1
ATOM 1773 C C . LEU A 1 232 ? 16.312 8.602 20.469 1 98.06 232 LEU A C 1
ATOM 1775 O O . LEU A 1 232 ? 15.398 8 19.906 1 98.06 232 LEU A O 1
ATOM 1779 N N . PRO A 1 233 ? 17.609 8.414 20.094 1 98.06 233 PRO A N 1
ATOM 1780 C CA . PRO A 1 233 ? 17.891 7.449 19.016 1 98.06 233 PRO A CA 1
ATOM 1781 C C . PRO A 1 233 ? 17.359 6.055 19.328 1 98.06 233 PRO A C 1
ATOM 1783 O O . PRO A 1 233 ? 16.688 5.457 18.484 1 98.06 233 PRO A O 1
ATOM 1786 N N . GLN A 1 234 ? 17.578 5.59 20.516 1 98.06 234 GLN A N 1
ATOM 1787 C CA . GLN A 1 234 ? 17.109 4.262 20.906 1 98.06 234 GLN A CA 1
ATOM 1788 C C . GLN A 1 234 ? 15.594 4.211 20.969 1 98.06 234 GLN A C 1
ATOM 1790 O O . GLN A 1 234 ? 14.984 3.188 20.656 1 98.06 234 GLN A O 1
ATOM 1795 N N . PHE A 1 235 ? 15.031 5.273 21.453 1 98.25 235 PHE A N 1
ATOM 1796 C CA . PHE A 1 235 ? 13.578 5.391 21.547 1 98.25 235 PHE A CA 1
ATOM 1797 C C . PHE A 1 235 ? 12.93 5.23 20.172 1 98.25 235 PHE A C 1
ATOM 1799 O O . PHE A 1 235 ? 12 4.441 20.016 1 98.25 235 PHE A O 1
ATOM 1806 N N . ILE A 1 236 ? 13.453 5.926 19.172 1 98.44 236 ILE A N 1
ATOM 1807 C CA . ILE A 1 236 ? 12.945 5.863 17.797 1 98.44 236 ILE A CA 1
ATOM 1808 C C . ILE A 1 236 ? 13.086 4.441 17.25 1 98.44 236 ILE A C 1
ATOM 1810 O O . ILE A 1 236 ? 12.148 3.896 16.672 1 98.44 236 ILE A O 1
ATOM 1814 N N . ASN A 1 237 ? 14.227 3.818 17.484 1 98.19 237 ASN A N 1
ATOM 1815 C CA . ASN A 1 237 ? 14.453 2.457 17 1 98.19 237 ASN A CA 1
ATOM 1816 C C . ASN A 1 237 ? 13.469 1.474 17.625 1 98.19 237 ASN A C 1
ATOM 1818 O O . ASN A 1 237 ? 12.93 0.606 16.938 1 98.19 237 ASN A O 1
ATOM 1822 N N . GLU A 1 238 ? 13.258 1.612 18.906 1 98.44 238 GLU A N 1
ATOM 1823 C CA . GLU A 1 238 ? 12.359 0.681 19.594 1 98.44 238 GLU A CA 1
ATOM 1824 C C . GLU A 1 238 ? 10.922 0.846 19.109 1 98.44 238 GLU A C 1
ATOM 1826 O O . GLU A 1 238 ? 10.211 -0.141 18.906 1 98.44 238 GLU A O 1
ATOM 1831 N N . LEU A 1 239 ? 10.5 2.078 18.984 1 98.5 239 LEU A N 1
ATOM 1832 C CA . LEU A 1 239 ? 9.156 2.322 18.469 1 98.5 239 LEU A CA 1
ATOM 1833 C C . LEU A 1 239 ? 9 1.747 17.062 1 98.5 239 LEU A C 1
ATOM 1835 O O . LEU A 1 239 ? 7.945 1.207 16.719 1 98.5 239 LEU A O 1
ATOM 1839 N N . ALA A 1 240 ? 10.062 1.885 16.219 1 97.75 240 ALA A N 1
ATOM 1840 C CA . ALA A 1 240 ? 10.055 1.286 14.891 1 97.75 240 ALA A CA 1
ATOM 1841 C C . ALA A 1 240 ? 9.906 -0.231 14.969 1 97.75 240 ALA A C 1
ATOM 1843 O O . ALA A 1 240 ? 9.141 -0.828 14.211 1 97.75 240 ALA A O 1
ATOM 1844 N N . HIS A 1 241 ? 10.617 -0.847 15.93 1 97.56 241 HIS A N 1
ATOM 1845 C CA . HIS A 1 241 ? 10.547 -2.293 16.109 1 97.56 241 HIS A CA 1
ATOM 1846 C C . HIS A 1 241 ? 9.148 -2.723 16.547 1 97.56 241 HIS A C 1
ATOM 1848 O O . HIS A 1 241 ? 8.625 -3.732 16.062 1 97.56 241 HIS A O 1
ATOM 1854 N N . LEU A 1 242 ? 8.586 -1.987 17.484 1 98.06 242 LEU A N 1
ATOM 1855 C CA . LEU A 1 242 ? 7.242 -2.303 17.953 1 98.06 242 LEU A CA 1
ATOM 1856 C C . LEU A 1 242 ? 6.234 -2.254 16.812 1 98.06 242 LEU A C 1
ATOM 1858 O O . LEU A 1 242 ? 5.328 -3.088 16.75 1 98.06 242 LEU A O 1
ATOM 1862 N N . LYS A 1 243 ? 6.391 -1.264 15.953 1 97.25 243 LYS A N 1
ATOM 1863 C CA . LYS A 1 243 ? 5.508 -1.166 14.797 1 97.25 243 LYS A CA 1
ATOM 1864 C C . LYS A 1 243 ? 5.711 -2.35 13.852 1 97.25 243 LYS A C 1
ATOM 1866 O O . LYS A 1 243 ? 4.742 -2.971 13.406 1 97.25 243 LYS A O 1
ATOM 1871 N N . ARG A 1 244 ? 6.949 -2.664 13.516 1 96.69 244 ARG A N 1
ATOM 1872 C CA . ARG A 1 244 ? 7.277 -3.752 12.602 1 96.69 244 ARG A CA 1
ATOM 1873 C C . ARG A 1 244 ? 6.793 -5.09 13.141 1 96.69 244 ARG A C 1
ATOM 1875 O O . ARG A 1 244 ? 6.422 -5.98 12.375 1 96.69 244 ARG A O 1
ATOM 1882 N N . ASP A 1 245 ? 6.715 -5.176 14.461 1 96.19 245 ASP A N 1
ATOM 1883 C CA . ASP A 1 245 ? 6.289 -6.414 15.109 1 96.19 245 ASP A CA 1
ATOM 1884 C C . ASP A 1 245 ? 4.77 -6.484 15.211 1 96.19 245 ASP A C 1
ATOM 1886 O O . ASP A 1 245 ? 4.219 -7.465 15.711 1 96.19 245 ASP A O 1
ATOM 1890 N N . GLY A 1 246 ? 4.109 -5.512 14.805 1 94.88 246 GLY A N 1
ATOM 1891 C CA . GLY A 1 246 ? 2.654 -5.512 14.812 1 94.88 246 GLY A CA 1
ATOM 1892 C C . GLY A 1 246 ? 2.064 -5.18 16.172 1 94.88 246 GLY A C 1
ATOM 1893 O O . GLY A 1 246 ? 0.901 -5.484 16.438 1 94.88 246 GLY A O 1
ATOM 1894 N N . LEU A 1 247 ? 2.863 -4.578 17.047 1 97.69 247 LEU A N 1
ATOM 1895 C CA . LEU A 1 247 ? 2.383 -4.246 18.391 1 97.69 247 LEU A CA 1
ATOM 1896 C C . LEU A 1 247 ? 1.735 -2.865 18.406 1 97.69 247 LEU A C 1
ATOM 1898 O O . LEU A 1 247 ? 0.753 -2.645 19.125 1 97.69 247 LEU A O 1
ATOM 1902 N N . LEU A 1 248 ? 2.307 -1.939 17.719 1 97.06 248 LEU A N 1
ATOM 1903 C CA . LEU A 1 248 ? 1.688 -0.64 17.484 1 97.06 248 LEU A CA 1
ATOM 1904 C C . LEU A 1 248 ? 0.976 -0.616 16.125 1 97.06 248 LEU A C 1
ATOM 1906 O O . LEU A 1 248 ? 1.598 -0.847 15.094 1 97.06 248 LEU A O 1
ATOM 1910 N N . THR A 1 249 ? -0.288 -0.298 16.141 1 95.19 249 THR A N 1
ATOM 1911 C CA . THR A 1 249 ? -1.099 -0.535 14.953 1 95.19 249 THR A CA 1
ATOM 1912 C C . THR A 1 249 ? -1.428 0.78 14.258 1 95.19 249 THR A C 1
ATOM 1914 O O . THR A 1 249 ? -2.117 0.79 13.234 1 95.19 249 THR A O 1
ATOM 1917 N N . SER A 1 250 ? -1.029 1.934 14.711 1 95.56 250 SER A N 1
ATOM 1918 C CA . SER A 1 250 ? -1.234 3.236 14.078 1 95.56 250 SER A CA 1
ATOM 1919 C C . SER A 1 250 ? 0.095 3.92 13.781 1 95.56 250 SER A C 1
ATOM 1921 O O . SER A 1 250 ? 1.161 3.371 14.07 1 95.56 250 SER A O 1
ATOM 1923 N N . VAL A 1 251 ? -0.003 5.066 13.094 1 97 251 VAL A N 1
ATOM 1924 C CA . VAL A 1 251 ? 1.152 5.953 13.055 1 97 251 VAL A CA 1
ATOM 1925 C C . VAL A 1 251 ? 1.589 6.305 14.477 1 97 251 VAL A C 1
ATOM 1927 O O . VAL A 1 251 ? 0.751 6.543 15.344 1 97 251 VAL A O 1
ATOM 1930 N N . THR A 1 252 ? 2.879 6.246 14.68 1 97.75 252 THR A N 1
ATOM 1931 C CA . THR A 1 252 ? 3.424 6.668 15.969 1 97.75 252 THR A CA 1
ATOM 1932 C C . THR A 1 252 ? 3.938 8.102 15.891 1 97.75 252 THR A C 1
ATOM 1934 O O . THR A 1 252 ? 4.859 8.398 15.133 1 97.75 252 THR A O 1
ATOM 1937 N N . HIS A 1 253 ? 3.336 8.945 16.688 1 97 253 HIS A N 1
ATOM 1938 C CA . HIS A 1 253 ? 3.719 10.352 16.75 1 97 253 HIS A CA 1
ATOM 1939 C C . HIS A 1 253 ? 4.672 10.602 17.906 1 97 253 HIS A C 1
ATOM 1941 O O . HIS A 1 253 ? 4.34 10.32 19.062 1 97 253 HIS A O 1
ATOM 1947 N N . ILE A 1 254 ? 5.805 11.086 17.609 1 98.31 254 ILE A N 1
ATOM 1948 C CA . ILE A 1 254 ? 6.773 11.484 18.625 1 98.31 254 ILE A CA 1
ATOM 1949 C C . ILE A 1 254 ? 6.883 13.008 18.672 1 98.31 254 ILE A C 1
ATOM 1951 O O . ILE A 1 254 ? 7.5 13.617 17.797 1 98.31 254 ILE A O 1
ATOM 1955 N N . ALA A 1 255 ? 6.383 13.586 19.688 1 97.38 255 ALA A N 1
ATOM 1956 C CA . ALA A 1 255 ? 6.32 15.039 19.781 1 97.38 255 ALA A CA 1
ATOM 1957 C C . ALA A 1 255 ? 7.375 15.578 20.75 1 97.38 255 ALA A C 1
ATOM 1959 O O . ALA A 1 255 ? 7.625 14.984 21.797 1 97.38 255 ALA A O 1
ATOM 1960 N N . ASN A 1 256 ? 8.055 16.641 20.344 1 97.19 256 ASN A N 1
ATOM 1961 C CA . ASN A 1 256 ? 8.914 17.312 21.328 1 97.19 256 ASN A CA 1
ATOM 1962 C C . ASN A 1 256 ? 8.109 18.141 22.312 1 97.19 256 ASN A C 1
ATOM 1964 O O . ASN A 1 256 ? 6.891 18.281 22.172 1 97.19 256 ASN A O 1
ATOM 1968 N N . ARG A 1 257 ? 8.742 18.578 23.297 1 96 257 ARG A N 1
ATOM 1969 C CA . ARG A 1 257 ? 8.102 19.281 24.391 1 96 257 ARG A CA 1
ATOM 1970 C C . ARG A 1 257 ? 7.34 20.5 23.891 1 96 257 ARG A C 1
ATOM 1972 O O . ARG A 1 257 ? 6.215 20.75 24.328 1 96 257 ARG A O 1
ATOM 1979 N N . ALA A 1 258 ? 7.945 21.281 23.016 1 94.38 258 ALA A N 1
ATOM 1980 C CA . ALA A 1 258 ? 7.301 22.469 22.484 1 94.38 258 ALA A CA 1
ATOM 1981 C C . ALA A 1 258 ? 5.965 22.141 21.828 1 94.38 258 ALA A C 1
ATOM 1983 O O . ALA A 1 258 ? 4.969 22.844 22.031 1 94.38 258 ALA A O 1
ATOM 1984 N N . ARG A 1 259 ? 5.91 21.109 21.031 1 95.06 259 ARG A N 1
ATOM 1985 C CA . ARG A 1 259 ? 4.691 20.656 20.359 1 95.06 259 ARG A CA 1
ATOM 1986 C C . ARG A 1 259 ? 3.641 20.234 21.391 1 95.06 259 ARG A C 1
ATOM 1988 O O . ARG A 1 259 ? 2.475 20.609 21.281 1 95.06 259 ARG A O 1
ATOM 1995 N N . THR A 1 260 ? 4.035 19.438 22.344 1 94.06 260 THR A N 1
ATOM 1996 C CA . THR A 1 260 ? 3.119 18.938 23.375 1 94.06 260 THR A CA 1
ATOM 1997 C C . THR A 1 260 ? 2.506 20.094 24.156 1 94.06 260 THR A C 1
ATOM 1999 O O . THR A 1 260 ? 1.294 20.125 24.391 1 94.06 260 THR A O 1
ATOM 2002 N N . ARG A 1 261 ? 3.35 21.031 24.547 1 93.38 261 ARG A N 1
ATOM 2003 C CA . ARG A 1 261 ? 2.881 22.188 25.297 1 93.38 261 ARG A CA 1
ATOM 2004 C C . ARG A 1 261 ? 1.869 22.984 24.469 1 93.38 261 ARG A C 1
ATOM 2006 O O . ARG A 1 261 ? 0.808 23.359 24.984 1 93.38 261 ARG A O 1
ATOM 2013 N N . SER A 1 262 ? 2.256 23.172 23.234 1 91.31 262 SER A N 1
ATOM 2014 C CA . SER A 1 262 ? 1.381 23.938 22.359 1 91.31 262 SER A CA 1
ATOM 2015 C C . SER A 1 262 ? 0.041 23.234 22.156 1 91.31 262 SER A C 1
ATOM 2017 O O . SER A 1 262 ? -1.012 23.875 22.188 1 91.31 262 SER A O 1
ATOM 2019 N N . THR A 1 263 ? 0.02 21.984 21.969 1 90.62 263 THR A N 1
ATOM 2020 C CA . THR A 1 263 ? -1.169 21.188 21.688 1 90.62 263 THR A CA 1
ATOM 2021 C C . THR A 1 263 ? -2.139 21.234 22.859 1 90.62 263 THR A C 1
ATOM 2023 O O . THR A 1 263 ? -3.357 21.219 22.672 1 90.62 263 THR A O 1
ATOM 2026 N N . LEU A 1 264 ? -1.636 21.344 24.031 1 92 264 LEU A N 1
ATOM 2027 C CA . LEU A 1 264 ? -2.471 21.25 25.234 1 92 264 LEU A CA 1
ATOM 2028 C C . LEU A 1 264 ? -2.912 22.625 25.703 1 92 264 LEU A C 1
ATOM 2030 O O . LEU A 1 264 ? -3.871 22.75 26.469 1 92 264 LEU A O 1
ATOM 2034 N N . SER A 1 265 ? -2.242 23.656 25.266 1 91.38 265 SER A N 1
ATOM 2035 C CA . SER A 1 265 ? -2.408 24.984 25.812 1 91.38 265 SER A CA 1
ATOM 2036 C C . SER A 1 265 ? -3.844 25.484 25.656 1 91.38 265 SER A C 1
ATOM 2038 O O . SER A 1 265 ? -4.449 25.953 26.625 1 91.38 265 SER A O 1
ATOM 2040 N N . PHE A 1 266 ? -4.379 25.391 24.516 1 90.44 266 PHE A N 1
ATOM 2041 C CA . PHE A 1 266 ? -5.73 25.875 24.25 1 90.44 266 PHE A CA 1
ATOM 2042 C C . PHE A 1 266 ? -6.746 25.125 25.109 1 90.44 266 PHE A C 1
ATOM 2044 O O . PHE A 1 266 ? -7.566 25.734 25.797 1 90.44 266 PHE A O 1
ATOM 2051 N N . GLY A 1 267 ? -6.68 23.797 25.078 1 90.81 267 GLY A N 1
ATOM 2052 C CA . GLY A 1 267 ? -7.625 22.984 25.828 1 90.81 267 GLY A CA 1
ATOM 2053 C C . GLY A 1 267 ? -7.566 23.234 27.328 1 90.81 267 GLY A C 1
ATOM 2054 O O . GLY A 1 267 ? -8.602 23.328 27.984 1 90.81 267 GLY A O 1
ATOM 2055 N N . ILE A 1 268 ? -6.438 23.328 27.812 1 93.75 268 ILE A N 1
ATOM 2056 C CA . ILE A 1 268 ? -6.254 23.578 29.234 1 93.75 268 ILE A CA 1
ATOM 2057 C C . ILE A 1 268 ? -6.801 24.953 29.594 1 93.75 268 ILE A C 1
ATOM 2059 O O . ILE A 1 268 ? -7.539 25.094 30.578 1 93.75 268 ILE A O 1
ATOM 2063 N N . THR A 1 269 ? -6.453 25.953 28.844 1 93.81 269 THR A N 1
ATOM 2064 C CA . THR A 1 269 ? -6.914 27.312 29.094 1 93.81 269 THR A CA 1
ATOM 2065 C C . THR A 1 269 ? -8.438 27.375 29.062 1 93.81 269 THR A C 1
ATOM 2067 O O . THR A 1 269 ? -9.055 28.031 29.906 1 93.81 269 THR A O 1
ATOM 2070 N N . ARG A 1 270 ? -8.984 26.734 28.094 1 92.44 270 ARG A N 1
ATOM 2071 C CA . ARG A 1 270 ? -10.438 26.734 27.938 1 92.44 270 ARG A CA 1
ATOM 2072 C C . ARG A 1 270 ? -11.102 26.094 29.156 1 92.44 270 ARG A C 1
ATOM 2074 O O . ARG A 1 270 ? -12.133 26.578 29.641 1 92.44 270 ARG A O 1
ATOM 2081 N N . TYR A 1 271 ? -10.594 24.969 29.609 1 94.81 271 TYR A N 1
ATOM 2082 C CA . TYR A 1 271 ? -11.109 24.312 30.797 1 94.81 271 TYR A CA 1
ATOM 2083 C C . TYR A 1 271 ? -11.055 25.25 32 1 94.81 271 TYR A C 1
ATOM 2085 O O . TYR A 1 271 ? -12.023 25.344 32.781 1 94.81 271 TYR A O 1
ATOM 2093 N N . LEU A 1 272 ? -9.984 25.922 32.188 1 95.31 272 LEU A N 1
ATOM 2094 C CA . LEU A 1 272 ? -9.789 26.812 33.344 1 95.31 272 LEU A CA 1
ATOM 2095 C C . LEU A 1 272 ? -10.758 27.984 33.281 1 95.31 272 LEU A C 1
ATOM 2097 O O . LEU A 1 272 ? -11.281 28.406 34.312 1 95.31 272 LEU A O 1
ATOM 2101 N N . GLU A 1 273 ? -10.961 28.453 32.094 1 94.44 273 GLU A N 1
ATOM 2102 C CA . GLU A 1 273 ? -11.914 29.562 31.906 1 94.44 273 GLU A CA 1
ATOM 2103 C C . GLU A 1 273 ? -13.344 29.094 32.125 1 94.44 273 GLU A C 1
ATOM 2105 O O . GLU A 1 273 ? -14.094 29.719 32.875 1 94.44 273 GLU A O 1
ATOM 2110 N N . ASN A 1 274 ? -13.711 28.016 31.547 1 94 274 ASN A N 1
ATOM 2111 C CA . ASN A 1 274 ? -15.109 27.609 31.5 1 94 274 ASN A CA 1
ATOM 2112 C C . ASN A 1 274 ? -15.523 26.859 32.75 1 94 274 ASN A C 1
ATOM 2114 O O . ASN A 1 274 ? -16.656 27 33.219 1 94 274 ASN A O 1
ATOM 2118 N N . GLU A 1 275 ? -14.602 26.078 33.281 1 93.25 275 GLU A N 1
ATOM 2119 C CA . GLU A 1 275 ? -14.984 25.188 34.375 1 93.25 275 GLU A CA 1
ATOM 2120 C C . GLU A 1 275 ? -14.484 25.703 35.719 1 93.25 275 GLU A C 1
ATOM 2122 O O . GLU A 1 275 ? -15.023 25.344 36.781 1 93.25 275 GLU A O 1
ATOM 2127 N N . CYS A 1 276 ? -13.477 26.5 35.719 1 94 276 CYS A N 1
ATOM 2128 C CA . CYS A 1 276 ? -12.859 26.891 36.969 1 94 276 CYS A CA 1
ATOM 2129 C C . CYS A 1 276 ? -13.055 28.391 37.219 1 94 276 CYS A C 1
ATOM 2131 O O . CYS A 1 276 ? -12.578 28.922 38.219 1 94 276 CYS A O 1
ATOM 2133 N N . GLY A 1 277 ? -13.586 29.125 36.281 1 92.19 277 GLY A N 1
ATOM 2134 C CA . GLY A 1 277 ? -14 30.5 36.5 1 92.19 277 GLY A CA 1
ATOM 2135 C C . GLY A 1 277 ? -12.852 31.484 36.375 1 92.19 277 GLY A C 1
ATOM 2136 O O . GLY A 1 277 ? -12.977 32.625 36.812 1 92.19 277 GLY A O 1
ATOM 2137 N N . PHE A 1 278 ? -11.75 31.094 35.844 1 93.62 278 PHE A N 1
ATOM 2138 C CA . PHE A 1 278 ? -10.633 32 35.688 1 93.62 278 PHE A CA 1
ATOM 2139 C C . PHE A 1 278 ? -10.938 33.031 34.594 1 93.62 278 PHE A C 1
ATOM 2141 O O . PHE A 1 278 ? -11.633 32.75 33.625 1 93.62 278 PHE A O 1
ATOM 2148 N N . SER A 1 279 ? -10.422 34.25 34.812 1 93.06 279 SER A N 1
ATOM 2149 C CA . SER A 1 279 ? -10.398 35.219 33.719 1 93.06 279 SER A CA 1
ATOM 2150 C C . SER A 1 279 ? -9.469 34.719 32.594 1 93.06 279 SER A C 1
ATOM 2152 O O . SER A 1 279 ? -8.656 33.844 32.812 1 93.06 279 SER A O 1
ATOM 2154 N N . ARG A 1 280 ? -9.562 35.344 31.484 1 88.88 280 ARG A N 1
ATOM 2155 C CA . ARG A 1 280 ? -8.719 34.938 30.359 1 88.88 280 ARG A CA 1
ATOM 2156 C C . ARG A 1 280 ? -7.242 35.062 30.719 1 88.88 280 ARG A C 1
ATOM 2158 O O . ARG A 1 280 ? -6.469 34.125 30.484 1 88.88 280 ARG A O 1
ATOM 2165 N N . ALA A 1 281 ? -6.91 36.156 31.25 1 90.81 281 ALA A N 1
ATOM 2166 C CA . ALA A 1 281 ? -5.523 36.406 31.641 1 90.81 281 ALA A CA 1
ATOM 2167 C C . ALA A 1 281 ? -5.09 35.438 32.719 1 90.81 281 ALA A C 1
ATOM 2169 O O . ALA A 1 281 ? -3.971 34.906 32.719 1 90.81 281 ALA A O 1
ATOM 2170 N N . GLY A 1 282 ? -5.906 35.219 33.656 1 92.5 282 GLY A N 1
ATOM 2171 C CA . GLY A 1 282 ? -5.629 34.281 34.75 1 92.5 282 GLY A CA 1
ATOM 2172 C C . GLY A 1 282 ? -5.516 32.844 34.25 1 92.5 282 GLY A C 1
ATOM 2173 O O . GLY A 1 282 ? -4.676 32.094 34.719 1 92.5 282 GLY A O 1
ATOM 2174 N N . ALA A 1 283 ? -6.391 32.5 33.344 1 93.44 283 ALA A N 1
ATOM 2175 C CA . ALA A 1 283 ? -6.387 31.141 32.781 1 93.44 283 ALA A CA 1
ATOM 2176 C C . ALA A 1 283 ? -5.086 30.859 32.062 1 93.44 283 ALA A C 1
ATOM 2178 O O . ALA A 1 283 ? -4.543 29.766 32.125 1 93.44 283 ALA A O 1
ATOM 2179 N N . ILE A 1 284 ? -4.609 31.828 31.328 1 91.88 284 ILE A N 1
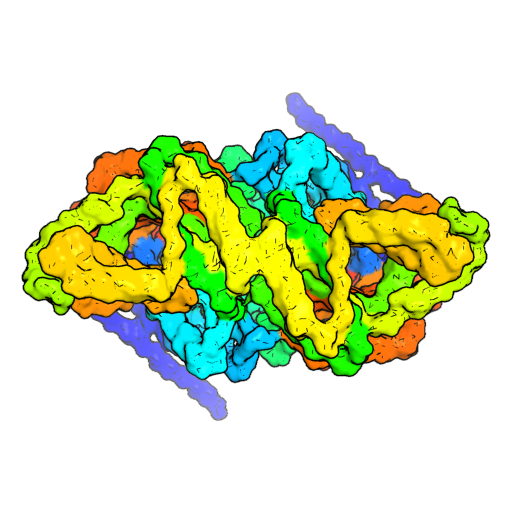ATOM 2180 C CA . ILE A 1 284 ? -3.371 31.672 30.562 1 91.88 284 ILE A CA 1
ATOM 2181 C C . ILE A 1 284 ? -2.207 31.438 31.531 1 91.88 284 ILE A C 1
ATOM 2183 O O . ILE A 1 284 ? -1.388 30.547 31.312 1 91.88 284 ILE A O 1
ATOM 2187 N N . LYS A 1 285 ? -2.139 32.219 32.562 1 93 285 LYS A N 1
ATOM 2188 C CA . LYS A 1 285 ? -1.083 32.062 33.562 1 93 285 LYS A CA 1
ATOM 2189 C C . LYS A 1 285 ? -1.159 30.719 34.25 1 93 285 LYS A C 1
ATOM 2191 O O . LYS A 1 285 ? -0.144 30.031 34.406 1 93 285 LYS A O 1
ATOM 2196 N N . GLU A 1 286 ? -2.355 30.375 34.656 1 92.81 286 GLU A N 1
ATOM 2197 C CA . GLU A 1 286 ? -2.566 29.094 35.312 1 92.81 286 GLU A CA 1
ATOM 2198 C C . GLU A 1 286 ? -2.26 27.938 34.375 1 92.81 286 GLU A C 1
ATOM 2200 O O . GLU A 1 286 ? -1.744 26.906 34.812 1 92.81 286 GLU A O 1
ATOM 2205 N N . ALA A 1 287 ? -2.641 28.078 33.188 1 94.38 287 ALA A N 1
ATOM 2206 C CA . ALA A 1 287 ? -2.381 27.031 32.188 1 94.38 287 ALA A CA 1
ATOM 2207 C C . ALA A 1 287 ? -0.883 26.797 32.031 1 94.38 287 ALA A C 1
ATOM 2209 O O . ALA A 1 287 ? -0.444 25.641 31.938 1 94.38 287 ALA A O 1
ATOM 2210 N N . ASP A 1 288 ? -0.147 27.828 31.984 1 93.06 288 ASP A N 1
ATOM 2211 C CA . ASP A 1 288 ? 1.303 27.703 31.859 1 93.06 288 ASP A CA 1
ATOM 2212 C C . ASP A 1 288 ? 1.879 26.906 33.031 1 93.06 288 ASP A C 1
ATOM 2214 O O . ASP A 1 288 ? 2.764 26.062 32.844 1 93.06 288 ASP A O 1
ATOM 2218 N N . GLN A 1 289 ? 1.405 27.203 34.156 1 91.19 289 GLN A N 1
ATOM 2219 C CA . GLN A 1 289 ? 1.849 26.484 35.344 1 91.19 289 GLN A CA 1
ATOM 2220 C C . GLN A 1 289 ? 1.443 25.016 35.312 1 91.19 289 GLN A C 1
ATOM 2222 O O . GLN A 1 289 ? 2.24 24.141 35.625 1 91.19 289 GLN A O 1
ATOM 2227 N N . ALA A 1 290 ? 0.241 24.844 34.938 1 90.75 290 ALA A N 1
ATOM 2228 C CA . ALA A 1 290 ? -0.262 23.469 34.812 1 90.75 290 ALA A CA 1
ATOM 2229 C C . ALA A 1 290 ? 0.551 22.672 33.781 1 90.75 290 ALA A C 1
ATOM 2231 O O . ALA A 1 290 ? 0.915 21.531 34.031 1 90.75 290 ALA A O 1
ATOM 2232 N N . ILE A 1 291 ? 0.812 23.25 32.656 1 92.5 291 ILE A N 1
ATOM 2233 C CA . ILE A 1 291 ? 1.547 22.594 31.594 1 92.5 291 ILE A CA 1
ATOM 2234 C C . ILE A 1 291 ? 2.967 22.266 32.062 1 92.5 291 ILE A C 1
ATOM 2236 O O . ILE A 1 291 ? 3.492 21.188 31.781 1 92.5 291 ILE A O 1
ATOM 2240 N N . ASN A 1 292 ? 3.584 23.219 32.75 1 90.31 292 ASN A N 1
ATOM 2241 C CA . ASN A 1 292 ? 4.926 22.984 33.281 1 90.31 292 ASN A CA 1
ATOM 2242 C C . ASN A 1 292 ? 4.957 21.797 34.219 1 90.31 292 ASN A C 1
ATOM 2244 O O . ASN A 1 292 ? 5.953 21.078 34.281 1 90.31 292 ASN A O 1
ATOM 2248 N N . ALA A 1 293 ? 3.896 21.609 34.875 1 85.81 293 ALA A N 1
ATOM 2249 C CA . ALA A 1 293 ? 3.824 20.547 35.875 1 85.81 293 ALA A CA 1
ATOM 2250 C C . ALA A 1 293 ? 3.568 19.188 35.188 1 85.81 293 ALA A C 1
ATOM 2252 O O . ALA A 1 293 ? 4.035 18.156 35.688 1 85.81 293 ALA A O 1
ATOM 2253 N N . ILE A 1 294 ? 2.912 19.219 34.125 1 86.62 294 ILE A N 1
ATOM 2254 C CA . ILE A 1 294 ? 2.42 17.984 33.531 1 86.62 294 ILE A CA 1
ATOM 2255 C C . ILE A 1 294 ? 3.35 17.547 32.375 1 86.62 294 ILE A C 1
ATOM 2257 O O . ILE A 1 294 ? 3.564 16.344 32.188 1 86.62 294 ILE A O 1
ATOM 2261 N N . VAL A 1 295 ? 3.828 18.5 31.672 1 89.44 295 VAL A N 1
ATOM 2262 C CA . VAL A 1 295 ? 4.68 18.203 30.516 1 89.44 295 VAL A CA 1
ATOM 2263 C C . VAL A 1 295 ? 6.148 18.359 30.906 1 89.44 295 VAL A C 1
ATOM 2265 O O . VAL A 1 295 ? 6.75 19.406 30.688 1 89.44 295 VAL A O 1
ATOM 2268 N N . THR A 1 296 ? 6.762 17.344 31.344 1 87.12 296 THR A N 1
ATOM 2269 C CA . THR A 1 296 ? 8.117 17.438 31.875 1 87.12 296 THR A CA 1
ATOM 2270 C C . THR A 1 296 ? 9.109 16.766 30.922 1 87.12 296 THR A C 1
ATOM 2272 O O . THR A 1 296 ? 10.289 17.125 30.906 1 87.12 296 THR A O 1
ATOM 2275 N N . ASP A 1 297 ? 8.656 15.898 30.125 1 89.56 297 ASP A N 1
ATOM 2276 C CA . ASP A 1 297 ? 9.539 15.117 29.266 1 89.56 297 ASP A CA 1
ATOM 2277 C C . ASP A 1 297 ? 9.766 15.812 27.922 1 89.56 297 ASP A C 1
ATOM 2279 O O . ASP A 1 297 ? 8.867 16.469 27.406 1 89.56 297 ASP A O 1
ATOM 2283 N N . GLU A 1 298 ? 10.93 15.625 27.422 1 93.69 298 GLU A N 1
ATOM 2284 C CA . GLU A 1 298 ? 11.281 16.297 26.172 1 93.69 298 GLU A CA 1
ATOM 2285 C C . GLU A 1 298 ? 10.562 15.664 24.984 1 93.69 298 GLU A C 1
ATOM 2287 O O . GLU A 1 298 ? 10.156 16.359 24.047 1 93.69 298 GLU A O 1
ATOM 2292 N N . TRP A 1 299 ? 10.523 14.359 25.016 1 97.56 299 TRP A N 1
ATOM 2293 C CA . TRP A 1 299 ? 9.891 13.633 23.922 1 97.56 299 TRP A CA 1
ATOM 2294 C C . TRP A 1 299 ? 8.812 12.688 24.438 1 97.56 299 TRP A C 1
ATOM 2296 O O . TRP A 1 299 ? 9.023 11.969 25.422 1 97.56 299 TRP A O 1
ATOM 2306 N N . THR A 1 300 ? 7.637 12.703 23.812 1 97 300 THR A N 1
ATOM 2307 C CA . THR A 1 300 ? 6.527 11.812 24.125 1 97 300 THR A CA 1
ATOM 2308 C C . THR A 1 300 ? 5.91 11.25 22.859 1 97 300 THR A C 1
ATOM 2310 O O . THR A 1 300 ? 5.73 11.969 21.875 1 97 300 THR A O 1
ATOM 2313 N N . SER A 1 301 ? 5.688 9.969 22.875 1 97.25 301 SER A N 1
ATOM 2314 C CA . SER A 1 301 ? 5.055 9.359 21.719 1 97.25 301 SER A CA 1
ATOM 2315 C C . SER A 1 301 ? 3.598 9.008 22 1 97.25 301 SER A C 1
ATOM 2317 O O . SER A 1 301 ? 3.199 8.875 23.156 1 97.25 301 SER A O 1
ATOM 2319 N N . LEU A 1 302 ? 2.799 9.008 21.016 1 95.25 302 LEU A N 1
ATOM 2320 C CA . LEU A 1 302 ? 1.411 8.555 21.047 1 95.25 302 LEU A CA 1
ATOM 2321 C C . LEU A 1 302 ? 1.121 7.625 19.875 1 95.25 302 LEU A C 1
ATOM 2323 O O . LEU A 1 302 ? 1.445 7.941 18.719 1 95.25 302 LEU A O 1
ATOM 2327 N N . ALA A 1 303 ? 0.58 6.465 20.109 1 96.06 303 ALA A N 1
ATOM 2328 C CA . A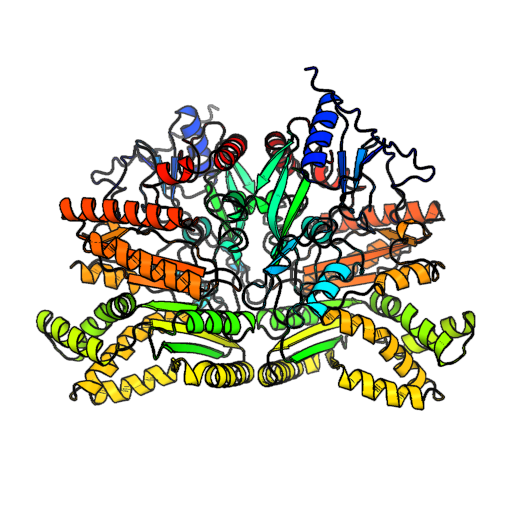LA A 1 303 ? 0.157 5.469 19.125 1 96.06 303 ALA A CA 1
ATOM 2329 C C . ALA A 1 303 ? -1.052 4.684 19.625 1 96.06 303 ALA A C 1
ATOM 2331 O O . ALA A 1 303 ? -1.513 4.887 20.75 1 96.06 303 ALA A O 1
ATOM 2332 N N . SER A 1 304 ? -1.557 3.875 18.75 1 95.56 304 SER A N 1
ATOM 2333 C CA . SER A 1 304 ? -2.693 3.047 19.141 1 95.56 304 SER A CA 1
ATOM 2334 C C . SER A 1 304 ? -2.33 1.565 19.125 1 95.56 304 SER A C 1
ATOM 2336 O O . SER A 1 304 ? -1.405 1.156 18.422 1 95.56 304 SER A O 1
ATOM 2338 N N . VAL A 1 305 ? -2.953 0.835 19.969 1 96.62 305 VAL A N 1
ATOM 2339 C CA . VAL A 1 305 ? -2.996 -0.624 19.953 1 96.62 305 VAL A CA 1
ATOM 2340 C C . VAL A 1 305 ? -4.438 -1.097 19.766 1 96.62 305 VAL A C 1
ATOM 2342 O O . VAL A 1 305 ? -5.312 -0.762 20.578 1 96.62 305 VAL A O 1
ATOM 2345 N N . THR A 1 306 ? -4.648 -1.829 18.719 1 95.56 306 THR A N 1
ATOM 2346 C CA . THR A 1 306 ? -6.012 -2.242 18.406 1 95.56 306 THR A CA 1
ATOM 2347 C C . THR A 1 306 ? -6.078 -3.748 18.172 1 95.56 306 THR A C 1
ATOM 2349 O O . THR A 1 306 ? -5.066 -4.379 17.859 1 95.56 306 THR A O 1
ATOM 2352 N N . GLY A 1 307 ? -7.207 -4.371 18.312 1 96.12 307 GLY A N 1
ATOM 2353 C CA . GLY A 1 307 ? -7.508 -5.785 18.156 1 96.12 307 GLY A CA 1
ATOM 2354 C C . GLY A 1 307 ? -8.641 -6.254 19.047 1 96.12 307 GLY A C 1
ATOM 2355 O O . GLY A 1 307 ? -9.43 -5.438 19.531 1 96.12 307 GLY A O 1
ATOM 2356 N N . ASN A 1 308 ? -8.812 -7.551 19.125 1 96.69 308 ASN A N 1
ATOM 2357 C CA . ASN A 1 308 ? -9.719 -8 20.172 1 96.69 308 ASN A CA 1
ATOM 2358 C C . ASN A 1 308 ? -9.094 -7.871 21.562 1 96.69 308 ASN A C 1
ATOM 2360 O O . ASN A 1 308 ? -7.926 -7.488 21.688 1 96.69 308 ASN A O 1
ATOM 2364 N N . GLY A 1 309 ? -9.898 -8.102 22.594 1 97.12 309 GLY A N 1
ATOM 2365 C CA . GLY A 1 309 ? -9.445 -7.875 23.953 1 97.12 309 GLY A CA 1
ATOM 2366 C C . GLY A 1 309 ? -8.164 -8.625 24.281 1 97.12 309 GLY A C 1
ATOM 2367 O O . GLY A 1 309 ? -7.246 -8.055 24.875 1 97.12 309 GLY A O 1
ATOM 2368 N N . GLY A 1 310 ? -8.102 -9.883 23.922 1 98 310 GLY A N 1
ATOM 2369 C CA . GLY A 1 310 ? -6.922 -10.688 24.172 1 98 310 GLY A CA 1
ATOM 2370 C C . GLY A 1 310 ? -5.691 -10.211 23.438 1 98 310 GLY A C 1
ATOM 2371 O O . GLY A 1 310 ? -4.59 -10.188 23.984 1 98 310 GLY A O 1
ATOM 2372 N N . GLN A 1 311 ? -5.805 -9.875 22.188 1 98.12 311 GLN A N 1
ATOM 2373 C CA . GLN A 1 311 ? -4.703 -9.359 21.375 1 98.12 311 GLN A CA 1
ATOM 2374 C C . GLN A 1 311 ? -4.129 -8.078 21.984 1 98.12 311 GLN A C 1
ATOM 2376 O O . GLN A 1 311 ? -2.908 -7.926 22.078 1 98.12 311 GLN A O 1
ATOM 2381 N N . VAL A 1 312 ? -4.996 -7.156 22.344 1 98.06 312 VAL A N 1
ATOM 2382 C CA . VAL A 1 312 ? -4.57 -5.875 22.891 1 98.06 312 VAL A CA 1
ATOM 2383 C C . VAL A 1 312 ? -3.828 -6.094 24.219 1 98.06 312 VAL A C 1
ATOM 2385 O O . VAL A 1 312 ? -2.773 -5.5 24.438 1 98.06 312 VAL A O 1
ATOM 2388 N N . LYS A 1 313 ? -4.406 -6.949 25.062 1 98.25 313 LYS A N 1
ATOM 2389 C CA . LYS A 1 313 ? -3.758 -7.254 26.344 1 98.25 313 LYS A CA 1
ATOM 2390 C C . LYS A 1 313 ? -2.35 -7.797 26.125 1 98.25 313 LYS A C 1
ATOM 2392 O O . LYS A 1 313 ? -1.402 -7.367 26.781 1 98.25 313 LYS A O 1
ATOM 2397 N N . ALA A 1 314 ? -2.219 -8.727 25.234 1 98.44 314 ALA A N 1
ATOM 2398 C CA . ALA A 1 314 ? -0.928 -9.344 24.938 1 98.44 314 ALA A CA 1
ATOM 2399 C C . ALA A 1 314 ? 0.059 -8.32 24.391 1 98.44 314 ALA A C 1
ATOM 2401 O O . ALA A 1 314 ? 1.24 -8.328 24.75 1 98.44 314 ALA A O 1
ATOM 2402 N N . ALA A 1 315 ? -0.377 -7.492 23.5 1 98.44 315 ALA A N 1
ATOM 2403 C CA . ALA A 1 315 ? 0.47 -6.457 22.922 1 98.44 315 ALA A CA 1
ATOM 2404 C C . ALA A 1 315 ? 0.955 -5.477 23.984 1 98.44 315 ALA A C 1
ATOM 2406 O O . ALA A 1 315 ? 2.141 -5.141 24.031 1 98.44 315 ALA A O 1
ATOM 2407 N N . LEU A 1 316 ? 0.036 -5.027 24.828 1 98.44 316 LEU A N 1
ATOM 2408 C CA . LEU A 1 316 ? 0.372 -4.051 25.859 1 98.44 316 LEU A CA 1
ATOM 2409 C C . LEU A 1 316 ? 1.392 -4.625 26.844 1 98.44 316 LEU A C 1
ATOM 2411 O O . LEU A 1 316 ? 2.287 -3.91 27.297 1 98.44 316 LEU A O 1
ATOM 2415 N N . GLN A 1 317 ? 1.257 -5.855 27.203 1 98.5 317 GLN A N 1
ATOM 2416 C CA . GLN A 1 317 ? 2.213 -6.508 28.094 1 98.5 317 GLN A CA 1
ATOM 2417 C C . GLN A 1 317 ? 3.619 -6.488 27.5 1 98.5 317 GLN A C 1
ATOM 2419 O O . GLN A 1 317 ? 4.59 -6.199 28.203 1 98.5 317 GLN A O 1
ATOM 2424 N N . GLU A 1 318 ? 3.678 -6.762 26.281 1 98.44 318 GLU A N 1
ATOM 2425 C CA . GLU A 1 318 ? 4.984 -6.797 25.641 1 98.44 318 GLU A CA 1
ATOM 2426 C C . GLU A 1 318 ? 5.559 -5.391 25.484 1 98.44 318 GLU A C 1
ATOM 2428 O O . GLU A 1 318 ? 6.758 -5.18 25.672 1 98.44 318 GLU A O 1
ATOM 2433 N N . ILE A 1 319 ? 4.762 -4.449 25.062 1 98.69 319 ILE A N 1
ATOM 2434 C CA . ILE A 1 319 ? 5.207 -3.064 24.938 1 98.69 319 ILE A CA 1
ATOM 2435 C C . ILE A 1 319 ? 5.777 -2.586 26.281 1 98.69 319 ILE A C 1
ATOM 2437 O O . ILE A 1 319 ? 6.852 -1.984 26.312 1 98.69 319 ILE A O 1
ATOM 2441 N N . ARG A 1 320 ? 5.086 -2.871 27.359 1 98.5 320 ARG A N 1
ATOM 2442 C CA . ARG A 1 320 ? 5.539 -2.486 28.688 1 98.5 320 ARG A CA 1
ATOM 2443 C C . ARG A 1 320 ? 6.898 -3.1 29.016 1 98.5 320 ARG A C 1
ATOM 2445 O O . ARG A 1 320 ? 7.801 -2.41 29.484 1 98.5 320 ARG A O 1
ATOM 2452 N N . ARG A 1 321 ? 7.004 -4.344 28.75 1 98.19 321 ARG A N 1
ATOM 2453 C CA . ARG A 1 321 ? 8.242 -5.059 29.031 1 98.19 321 ARG A CA 1
ATOM 2454 C C . ARG A 1 321 ? 9.406 -4.465 28.234 1 98.19 321 ARG A C 1
ATOM 2456 O O . ARG A 1 321 ? 10.492 -4.266 28.781 1 98.19 321 ARG A O 1
ATOM 2463 N N . ARG A 1 322 ? 9.227 -4.121 27.016 1 98 322 ARG A N 1
ATOM 2464 C CA . ARG A 1 322 ? 10.297 -3.711 26.109 1 98 322 ARG A CA 1
ATOM 2465 C C . ARG A 1 322 ? 10.68 -2.252 26.344 1 98 322 ARG A C 1
ATOM 2467 O O . ARG A 1 322 ? 11.805 -1.845 26.047 1 98 322 ARG A O 1
ATOM 2474 N N . THR A 1 323 ? 9.773 -1.462 26.875 1 98.38 323 THR A N 1
ATOM 2475 C CA . THR A 1 323 ? 10.016 -0.024 26.891 1 98.38 323 THR A CA 1
ATOM 2476 C C . THR A 1 323 ? 10.219 0.469 28.328 1 98.38 323 THR A C 1
ATOM 2478 O O . THR A 1 323 ? 10.484 1.65 28.547 1 98.38 323 THR A O 1
ATOM 2481 N N . ARG A 1 324 ? 10.164 -0.368 29.297 1 97.25 324 ARG A N 1
ATOM 2482 C CA . ARG A 1 324 ? 10.148 -0.004 30.719 1 97.25 324 ARG A CA 1
ATOM 2483 C C . ARG A 1 324 ? 11.375 0.828 31.078 1 97.25 324 ARG A C 1
ATOM 2485 O O . ARG A 1 324 ? 11.281 1.765 31.875 1 97.25 324 ARG A O 1
ATOM 2492 N N . SER A 1 325 ? 12.523 0.536 30.531 1 97.38 325 SER A N 1
ATOM 2493 C CA . SER A 1 325 ? 13.75 1.241 30.875 1 97.38 325 SER A CA 1
ATOM 2494 C C . SER A 1 325 ? 13.898 2.525 30.078 1 97.38 325 SER A C 1
ATOM 2496 O O . SER A 1 325 ? 14.672 3.412 30.438 1 97.38 325 SER A O 1
ATOM 2498 N N . LEU A 1 326 ? 13.133 2.689 29.047 1 97.69 326 LEU A N 1
ATOM 2499 C CA . LEU A 1 326 ? 13.328 3.775 28.094 1 97.69 326 LEU A CA 1
ATOM 2500 C C . LEU A 1 326 ? 12.328 4.898 28.328 1 97.69 326 LEU A C 1
ATOM 2502 O O . LEU A 1 326 ? 12.633 6.07 28.094 1 97.69 326 LEU A O 1
ATOM 2506 N N . ALA A 1 327 ? 11.102 4.512 28.797 1 98.25 327 ALA A N 1
ATOM 2507 C CA . ALA A 1 327 ? 10.016 5.484 28.812 1 98.25 327 ALA A CA 1
ATOM 2508 C C . ALA A 1 327 ? 8.938 5.086 29.812 1 98.25 327 ALA A C 1
ATOM 2510 O O . ALA A 1 327 ? 8.836 3.916 30.188 1 98.25 327 ALA A O 1
ATOM 2511 N N . ARG A 1 328 ? 8.211 6.051 30.266 1 97.12 328 ARG A N 1
ATOM 2512 C CA . ARG A 1 328 ? 7.004 5.812 31.047 1 97.12 328 ARG A CA 1
ATOM 2513 C C . ARG A 1 328 ? 5.801 5.543 30.156 1 97.12 328 ARG A C 1
ATOM 2515 O O . ARG A 1 328 ? 5.488 6.348 29.266 1 97.12 328 ARG A O 1
ATOM 2522 N N . LEU A 1 329 ? 5.145 4.387 30.406 1 97.06 329 LEU A N 1
ATOM 2523 C CA . LEU A 1 329 ? 4.02 3.959 29.594 1 97.06 329 LEU A CA 1
ATOM 2524 C C . LEU A 1 329 ? 2.693 4.312 30.266 1 97.06 329 LEU A C 1
ATOM 2526 O O . LEU A 1 329 ? 2.512 4.07 31.453 1 97.06 329 LEU A O 1
ATOM 2530 N N . MET A 1 330 ? 1.833 4.957 29.516 1 93.94 330 MET A N 1
ATOM 2531 C CA . MET A 1 330 ? 0.453 5.203 29.922 1 93.94 330 MET A CA 1
ATOM 2532 C C . MET A 1 330 ? -0.526 4.66 28.891 1 93.94 330 MET A C 1
ATOM 2534 O O . MET A 1 330 ? -0.408 4.957 27.703 1 93.94 330 MET A O 1
ATOM 2538 N N . VAL A 1 331 ? -1.421 3.795 29.312 1 95.31 331 VAL A N 1
ATOM 2539 C CA . VAL A 1 331 ? -2.5 3.297 28.453 1 95.31 331 VAL A CA 1
ATOM 2540 C C . VAL A 1 331 ? -3.746 4.156 28.641 1 95.31 331 VAL A C 1
ATOM 2542 O O . VAL A 1 331 ? -4.258 4.285 29.766 1 95.31 331 VAL A O 1
ATOM 2545 N N . ILE A 1 332 ? -4.203 4.715 27.594 1 92.69 332 ILE A N 1
ATOM 2546 C CA . ILE A 1 332 ? -5.309 5.668 27.656 1 92.69 332 ILE A CA 1
ATOM 2547 C C . ILE A 1 332 ? -6.566 5.039 27.047 1 92.69 332 ILE A C 1
ATOM 2549 O O . ILE A 1 332 ? -6.559 4.598 25.906 1 92.69 332 ILE A O 1
ATOM 2553 N N . THR A 1 333 ? -7.59 4.941 27.781 1 92.25 333 THR A N 1
ATOM 2554 C CA . THR A 1 333 ? -8.914 4.496 27.359 1 92.25 333 THR A CA 1
ATOM 2555 C C . THR A 1 333 ? -9.977 5.531 27.719 1 92.25 333 THR A C 1
ATOM 2557 O O . THR A 1 333 ? -9.719 6.426 28.531 1 92.25 333 THR A O 1
ATOM 2560 N N . ASP A 1 334 ? -11.164 5.406 27.094 1 89.12 334 ASP A N 1
ATOM 2561 C CA . ASP A 1 334 ? -12.273 6.289 27.438 1 89.12 334 ASP A CA 1
ATOM 2562 C C . ASP A 1 334 ? -12.602 6.184 28.938 1 89.12 334 ASP A C 1
ATOM 2564 O O . ASP A 1 334 ? -12.797 7.199 29.609 1 89.12 334 ASP A O 1
ATOM 2568 N N . LYS A 1 335 ? -12.656 5.004 29.406 1 88.94 335 LYS A N 1
ATOM 2569 C CA . LYS A 1 335 ? -12.984 4.777 30.812 1 88.94 335 LYS A CA 1
ATOM 2570 C C . LYS A 1 335 ? -11.938 5.391 31.734 1 88.94 335 LYS A C 1
ATOM 2572 O O . LYS A 1 335 ? -12.266 5.988 32.75 1 88.94 335 LYS A O 1
ATOM 2577 N N . PHE A 1 336 ? -10.719 5.219 31.359 1 88.44 336 PHE A N 1
ATOM 2578 C CA . PHE A 1 336 ? -9.617 5.781 32.125 1 88.44 336 PHE A CA 1
ATOM 2579 C C . PHE A 1 336 ? -9.711 7.301 32.188 1 88.44 336 PHE A C 1
ATOM 2581 O O . PHE A 1 336 ? -9.57 7.906 33.25 1 88.44 336 PHE A O 1
ATOM 2588 N N . LEU A 1 337 ? -9.93 7.914 31.047 1 90.19 337 LEU A N 1
ATOM 2589 C CA . LEU A 1 337 ? -10.031 9.367 30.969 1 90.19 337 LEU A CA 1
ATOM 2590 C C . LEU A 1 337 ? -11.25 9.867 31.734 1 90.19 337 LEU A C 1
ATOM 2592 O O . LEU A 1 337 ? -11.164 10.875 32.438 1 90.19 337 LEU A O 1
ATOM 2596 N N . ASP A 1 338 ? -12.359 9.164 31.625 1 92.19 338 ASP A N 1
ATOM 2597 C CA . ASP A 1 338 ? -13.594 9.57 32.281 1 92.19 338 ASP A CA 1
ATOM 2598 C C . ASP A 1 338 ? -13.43 9.523 33.812 1 92.19 338 ASP A C 1
ATOM 2600 O O . ASP A 1 338 ? -13.797 10.469 34.5 1 92.19 338 ASP A O 1
ATOM 2604 N N . LEU A 1 339 ? -12.93 8.484 34.312 1 92.19 339 LEU A N 1
ATOM 2605 C CA . LEU A 1 339 ? -12.719 8.328 35.75 1 92.19 339 LEU A CA 1
ATOM 2606 C C . LEU A 1 339 ? -11.695 9.344 36.281 1 92.19 339 LEU A C 1
ATOM 2608 O O . LEU A 1 339 ? -11.906 9.961 37.312 1 92.19 339 LEU A O 1
ATOM 2612 N N . GLY A 1 340 ? -10.617 9.422 35.562 1 91.88 340 GLY A N 1
ATOM 2613 C CA . GLY A 1 340 ? -9.609 10.398 35.938 1 91.88 340 GLY A CA 1
ATOM 2614 C C . GLY A 1 340 ? -10.141 11.82 35.969 1 91.88 340 GLY A C 1
ATOM 2615 O O . GLY A 1 340 ? -9.836 12.578 36.906 1 91.88 340 GLY A O 1
ATOM 2616 N N . TYR A 1 341 ? -10.898 12.148 34.969 1 93 341 TYR A N 1
ATOM 2617 C CA . TYR A 1 341 ? -11.477 13.484 34.906 1 93 341 TYR A CA 1
ATOM 2618 C C . TYR A 1 341 ? -12.445 13.711 36.094 1 93 341 TYR A C 1
ATOM 2620 O O . TYR A 1 341 ? -12.43 14.766 36.719 1 93 341 TYR A O 1
ATOM 2628 N N . ALA A 1 342 ? -13.352 12.773 36.344 1 94.69 342 ALA A N 1
ATOM 2629 C CA . ALA A 1 342 ? -14.336 12.906 37.406 1 94.69 342 ALA A CA 1
ATOM 2630 C C . ALA A 1 342 ? -13.656 13.195 38.75 1 94.69 342 ALA A C 1
ATOM 2632 O O . ALA A 1 342 ? -14.078 14.086 39.5 1 94.69 342 ALA A O 1
ATOM 2633 N N . ILE A 1 343 ? -12.625 12.492 39.031 1 95.25 343 ILE A N 1
ATOM 2634 C CA . ILE A 1 343 ? -11.914 12.617 40.281 1 95.25 343 ILE A CA 1
ATOM 2635 C C . ILE A 1 343 ? -11.18 13.961 40.344 1 95.25 343 ILE A C 1
ATOM 2637 O O . ILE A 1 343 ? -11.328 14.727 41.281 1 95.25 343 ILE A O 1
ATOM 2641 N N . ALA A 1 344 ? -10.422 14.188 39.312 1 94.94 344 ALA A N 1
ATOM 2642 C CA . ALA A 1 344 ? -9.609 15.398 39.281 1 94.94 344 ALA A CA 1
ATOM 2643 C C . ALA A 1 344 ? -10.484 16.656 39.25 1 94.94 344 ALA A C 1
ATOM 2645 O O . ALA A 1 344 ? -10.156 17.656 39.875 1 94.94 344 ALA A O 1
ATOM 2646 N N . HIS A 1 345 ? -11.539 16.594 38.469 1 94.56 345 HIS A N 1
ATOM 2647 C CA . HIS A 1 345 ? -12.453 17.734 38.375 1 94.56 345 HIS A CA 1
ATOM 2648 C C . HIS A 1 345 ? -13.133 18 39.719 1 94.56 345 HIS A C 1
ATOM 2650 O O . HIS A 1 345 ? -13.344 19.156 40.094 1 94.56 345 HIS A O 1
ATOM 2656 N N . PHE A 1 346 ? -13.523 16.953 40.375 1 94.44 346 PHE A N 1
ATOM 2657 C CA . PHE A 1 346 ? -14.141 17.094 41.688 1 94.44 346 PHE A CA 1
ATOM 2658 C C . PHE A 1 346 ? -13.18 17.75 42.656 1 94.44 346 PHE A C 1
ATOM 2660 O O . PHE A 1 346 ? -13.594 18.578 43.5 1 94.44 346 PHE A O 1
ATOM 2667 N N . LEU A 1 347 ? -11.906 17.406 42.594 1 96.06 347 LEU A N 1
ATOM 2668 C CA . LEU A 1 347 ? -10.883 17.922 43.5 1 96.06 347 LEU A CA 1
ATOM 2669 C C . LEU A 1 347 ? -10.188 19.141 42.906 1 96.06 347 LEU A C 1
ATOM 2671 O O . LEU A 1 347 ? -9.047 19.438 43.281 1 96.06 347 LEU A O 1
ATOM 2675 N N . ARG A 1 348 ? -10.742 19.812 41.969 1 93.44 348 ARG A N 1
ATOM 2676 C CA . ARG A 1 348 ? -10.094 20.859 41.188 1 93.44 348 ARG A CA 1
ATOM 2677 C C . ARG A 1 348 ? -9.719 22.047 42.031 1 93.44 348 ARG A C 1
ATOM 2679 O O . ARG A 1 348 ? -8.945 22.922 41.625 1 93.44 348 ARG A O 1
ATOM 2686 N N . PHE A 1 349 ? -10.195 22.094 43.312 1 92.56 349 PHE A N 1
ATOM 2687 C CA . PHE A 1 349 ? -9.781 23.141 44.219 1 92.56 349 PHE A CA 1
ATOM 2688 C C . PHE A 1 349 ? -8.312 22.984 44.594 1 92.56 349 PHE A C 1
ATOM 2690 O O . PHE A 1 349 ? -7.684 23.922 45.062 1 92.56 349 PHE A O 1
ATOM 2697 N N . ILE A 1 350 ? -7.777 21.766 44.438 1 94 350 ILE A N 1
ATOM 2698 C CA . ILE A 1 350 ? -6.352 21.5 44.594 1 94 350 ILE A CA 1
ATOM 2699 C C . ILE A 1 350 ? -5.629 21.766 43.25 1 94 350 ILE A C 1
ATOM 2701 O O . ILE A 1 350 ? -5.996 21.219 42.219 1 94 350 ILE A O 1
ATOM 2705 N N . PRO A 1 351 ? -4.543 22.578 43.312 1 90.44 351 PRO A N 1
ATOM 2706 C CA . PRO A 1 351 ? -3.879 22.969 42.062 1 90.44 351 PRO A CA 1
ATOM 2707 C C . PRO A 1 351 ? -3.451 21.766 41.219 1 90.44 351 PRO A C 1
ATOM 2709 O O . PRO A 1 351 ? -3.643 21.781 40 1 90.44 351 PRO A O 1
ATOM 2712 N N . PHE A 1 352 ? -2.951 20.844 41.781 1 91.75 352 PHE A N 1
ATOM 2713 C CA . PHE A 1 352 ? -2.484 19.672 41.031 1 91.75 352 PHE A CA 1
ATOM 2714 C C . PHE A 1 352 ? -3.654 18.922 40.406 1 91.75 352 PHE A C 1
ATOM 2716 O O . PHE A 1 352 ? -3.564 18.469 39.25 1 91.75 352 PHE A O 1
ATOM 2723 N N . ALA A 1 353 ? -4.684 18.719 41.094 1 94.31 353 ALA A N 1
ATOM 2724 C CA . ALA A 1 353 ? -5.879 18.062 40.562 1 94.31 353 ALA A CA 1
ATOM 2725 C C . ALA A 1 353 ? -6.508 18.891 39.438 1 94.31 353 ALA A C 1
ATOM 2727 O O . ALA A 1 353 ? -6.996 18.328 38.469 1 94.31 353 ALA A O 1
ATOM 2728 N N . ARG A 1 354 ? -6.508 20.188 39.656 1 94.56 354 ARG A N 1
ATOM 2729 C CA . ARG A 1 354 ? -7.035 21.078 38.625 1 94.56 354 ARG A CA 1
ATOM 2730 C C . ARG A 1 354 ? -6.242 20.969 37.312 1 94.56 354 ARG A C 1
ATOM 2732 O O . ARG A 1 354 ? -6.824 20.891 36.25 1 94.56 354 ARG A O 1
ATOM 2739 N N . ALA A 1 355 ? -4.953 20.938 37.531 1 92.12 355 ALA A N 1
ATOM 2740 C CA . ALA A 1 355 ? -4.082 20.797 36.344 1 92.12 355 ALA A CA 1
ATOM 2741 C C . ALA A 1 355 ? -4.348 19.484 35.625 1 92.12 355 ALA A C 1
ATOM 2743 O O . ALA A 1 355 ? -4.348 19.438 34.375 1 92.12 355 ALA A O 1
ATOM 2744 N N . ASN A 1 356 ? -4.555 18.469 36.375 1 93.06 356 ASN A N 1
ATOM 2745 C CA . ASN A 1 356 ? -4.816 17.172 35.781 1 93.06 356 ASN A CA 1
ATOM 2746 C C . ASN A 1 356 ? -6.176 17.125 35.094 1 93.06 356 ASN A C 1
ATOM 2748 O O . ASN A 1 356 ? -6.312 16.547 34 1 93.06 356 ASN A O 1
ATOM 2752 N N . ALA A 1 357 ? -7.117 17.672 35.688 1 94.88 357 ALA A N 1
ATOM 2753 C CA . ALA A 1 357 ? -8.438 17.75 35.094 1 94.88 357 ALA A CA 1
ATOM 2754 C C . ALA A 1 357 ? -8.375 18.531 33.781 1 94.88 357 ALA A C 1
ATOM 2756 O O . ALA A 1 357 ? -9.008 18.156 32.781 1 94.88 357 ALA A O 1
ATOM 2757 N N . ALA A 1 358 ? -7.629 19.594 33.844 1 94 358 ALA A N 1
ATOM 2758 C CA . ALA A 1 358 ? -7.461 20.422 32.625 1 94 358 ALA A CA 1
ATOM 2759 C C . ALA A 1 358 ? -6.754 19.641 31.531 1 94 358 ALA A C 1
ATOM 2761 O O . ALA A 1 358 ? -7.145 19.719 30.359 1 94 358 ALA A O 1
ATOM 2762 N N . ALA A 1 359 ? -5.77 18.922 31.906 1 91.88 359 ALA A N 1
ATOM 2763 C CA . ALA A 1 359 ? -5.012 18.125 30.953 1 91.88 359 ALA A CA 1
ATOM 2764 C C . ALA A 1 359 ? -5.887 17.047 30.328 1 91.88 359 ALA A C 1
ATOM 2766 O O . ALA A 1 359 ? -5.84 16.828 29.109 1 91.88 359 ALA A O 1
ATOM 2767 N N . ILE A 1 360 ? -6.617 16.328 31.109 1 93.62 360 ILE A N 1
ATOM 2768 C CA . ILE A 1 360 ? -7.5 15.281 30.625 1 93.62 360 ILE A CA 1
ATOM 2769 C C . ILE A 1 360 ? -8.531 15.875 29.672 1 93.62 360 ILE A C 1
ATOM 2771 O O . ILE A 1 360 ? -8.805 15.297 28.609 1 93.62 360 ILE A O 1
ATOM 2775 N N . SER A 1 361 ? -9.047 16.969 30.062 1 92.69 361 SER A N 1
ATOM 2776 C CA . SER A 1 361 ? -10.016 17.656 29.203 1 92.69 361 SER A CA 1
ATOM 2777 C C . SER A 1 361 ? -9.406 18.016 27.859 1 92.69 361 SER A C 1
ATOM 2779 O O . SER A 1 361 ? -10.062 17.891 26.812 1 92.69 361 SER A O 1
ATOM 2781 N N . ALA A 1 362 ? -8.195 18.469 27.906 1 90.88 362 ALA A N 1
ATOM 2782 C CA . ALA A 1 362 ? -7.5 18.891 26.703 1 90.88 362 ALA A CA 1
ATOM 2783 C C . ALA A 1 362 ? -7.148 17.688 25.812 1 90.88 362 ALA A C 1
ATOM 2785 O O . ALA A 1 362 ? -7.117 17.797 24.594 1 90.88 362 ALA A O 1
ATOM 2786 N N . MET A 1 363 ? -6.957 16.562 26.375 1 90.38 363 MET A N 1
ATOM 2787 C CA . MET A 1 363 ? -6.48 15.383 25.656 1 90.38 363 MET A CA 1
ATOM 2788 C C . MET A 1 363 ? -7.641 14.617 25.031 1 90.38 363 MET A C 1
ATOM 2790 O O . MET A 1 363 ? -7.449 13.844 24.094 1 90.38 363 MET A O 1
ATOM 2794 N N . ARG A 1 364 ? -8.789 14.789 25.5 1 90.5 364 ARG A N 1
ATOM 2795 C CA . ARG A 1 364 ? -9.953 13.992 25.109 1 90.5 364 ARG A CA 1
ATOM 2796 C C . ARG A 1 364 ? -10.195 14.062 23.609 1 90.5 364 ARG A C 1
ATOM 2798 O O . ARG A 1 364 ? -10.367 13.039 22.953 1 90.5 364 ARG A O 1
ATOM 2805 N N . PRO A 1 365 ? -10.234 15.266 23.062 1 87.19 365 PRO A N 1
ATOM 2806 C CA . PRO A 1 365 ? -10.461 15.32 21.609 1 87.19 365 PRO A CA 1
ATOM 2807 C C . PRO A 1 365 ? -9.344 14.648 20.828 1 87.19 365 PRO A C 1
ATOM 2809 O O . PRO A 1 365 ? -9.594 14.078 19.75 1 87.19 365 PRO A O 1
ATOM 2812 N N . LEU A 1 366 ? -8.148 14.703 21.297 1 85.75 366 LEU A N 1
ATOM 2813 C CA . LEU A 1 366 ? -7.012 14.078 20.625 1 85.75 366 LEU A CA 1
ATOM 2814 C C . LEU A 1 366 ? -7.113 12.555 20.703 1 85.75 366 LEU A C 1
ATOM 2816 O O . LEU A 1 366 ? -6.766 11.859 19.75 1 85.75 366 LEU A O 1
ATOM 2820 N N . HIS A 1 367 ? -7.59 12.133 21.828 1 87.94 367 HIS A N 1
ATOM 2821 C CA . HIS A 1 367 ? -7.848 10.703 21.984 1 87.94 367 HIS A CA 1
ATOM 2822 C C . HIS A 1 367 ? -8.914 10.227 21 1 87.94 367 HIS A C 1
ATOM 2824 O O . HIS A 1 367 ? -8.758 9.172 20.391 1 87.94 367 HIS A O 1
ATOM 2830 N N . LYS A 1 368 ? -9.93 10.992 20.875 1 87.88 368 LYS A N 1
ATOM 2831 C CA . LYS A 1 368 ? -11 10.633 19.953 1 87.88 368 LYS A CA 1
ATOM 2832 C C . LYS A 1 368 ? -10.508 10.641 18.5 1 87.88 368 LYS A C 1
ATOM 2834 O O . LYS A 1 368 ? -10.93 9.82 17.688 1 87.88 368 LYS A O 1
ATOM 2839 N N . LEU A 1 369 ? -9.672 11.602 18.219 1 87.88 369 LEU A N 1
ATOM 2840 C CA . LEU A 1 369 ? -9.07 11.656 16.891 1 87.88 369 LEU A CA 1
ATOM 2841 C C . LEU A 1 369 ? -8.328 10.359 16.578 1 87.88 369 LEU A C 1
ATOM 2843 O O . LEU A 1 369 ? -8.438 9.836 15.461 1 87.88 369 LEU A O 1
ATOM 2847 N N . ALA A 1 370 ? -7.637 9.852 17.531 1 83.06 370 ALA A N 1
ATOM 2848 C CA . ALA A 1 370 ? -6.883 8.609 17.359 1 83.06 370 ALA A CA 1
ATOM 2849 C C . ALA A 1 370 ? -7.816 7.434 17.094 1 83.06 370 ALA A C 1
ATOM 2851 O O . ALA A 1 370 ? -7.41 6.434 16.5 1 83.06 370 ALA A O 1
ATOM 2852 N N . LEU A 1 371 ? -9.023 7.629 17.5 1 83.12 371 LEU A N 1
ATOM 2853 C CA . LEU A 1 371 ? -10.008 6.57 17.312 1 83.12 371 LEU A CA 1
ATOM 2854 C C . LEU A 1 371 ? -10.852 6.836 16.078 1 83.12 371 LEU A C 1
ATOM 2856 O O . LEU A 1 371 ? -11.852 6.148 15.844 1 83.12 371 LEU A O 1
ATOM 2860 N N . GLY A 1 372 ? -10.531 7.805 15.305 1 88.12 372 GLY A N 1
ATOM 2861 C CA . GLY A 1 372 ? -11.148 8 14.008 1 88.12 372 GLY A CA 1
ATOM 2862 C C . GLY A 1 372 ? -12.203 9.094 14 1 88.12 372 GLY A C 1
ATOM 2863 O O . GLY A 1 372 ? -12.992 9.195 13.062 1 88.12 372 GLY A O 1
ATOM 2864 N N . VAL A 1 373 ? -12.281 9.969 14.961 1 93.38 373 VAL A N 1
ATOM 2865 C CA . VAL A 1 373 ? -13.242 11.062 15.016 1 93.38 373 VAL A CA 1
ATOM 2866 C C . VAL A 1 373 ? -12.57 12.359 14.57 1 93.38 373 VAL A C 1
ATOM 2868 O O . VAL A 1 373 ? -11.656 12.852 15.234 1 93.38 373 VAL A O 1
ATOM 2871 N N . PRO A 1 374 ? -13.078 12.914 13.469 1 96.56 374 PRO A N 1
ATOM 2872 C CA . PRO A 1 374 ? -12.484 14.18 13.031 1 96.56 374 PRO A CA 1
ATOM 2873 C C . PRO A 1 374 ? -12.641 15.297 14.07 1 96.56 374 PRO A C 1
ATOM 2875 O O . PRO A 1 374 ? -13.68 15.383 14.727 1 96.56 374 PRO A O 1
ATOM 2878 N N . THR A 1 375 ? -11.633 16.172 14.211 1 94.69 375 THR A N 1
ATOM 2879 C CA . THR A 1 375 ? -11.68 17.25 15.18 1 94.69 375 THR A CA 1
ATOM 2880 C C . THR A 1 375 ? -10.969 18.484 14.641 1 94.69 375 THR A C 1
ATOM 2882 O O . THR A 1 375 ? -10.125 18.391 13.75 1 94.69 375 THR A O 1
ATOM 2885 N N . ASP A 1 376 ? -11.336 19.656 15.141 1 95.25 376 ASP A N 1
ATOM 2886 C CA . ASP A 1 376 ? -10.742 20.922 14.734 1 95.25 376 ASP A CA 1
ATOM 2887 C C . ASP A 1 376 ? -9.742 21.422 15.773 1 95.25 376 ASP A C 1
ATOM 2889 O O . ASP A 1 376 ? -9.211 22.531 15.656 1 95.25 376 ASP A O 1
ATOM 2893 N N . VAL A 1 377 ? -9.414 20.656 16.734 1 91.62 377 VAL A N 1
ATOM 2894 C CA . VAL A 1 377 ? -8.703 21.109 17.922 1 91.62 377 VAL A CA 1
ATOM 2895 C C . VAL A 1 377 ? -7.352 21.688 17.531 1 91.62 377 VAL A C 1
ATOM 2897 O O . VAL A 1 377 ? -6.922 22.719 18.078 1 91.62 377 VAL A O 1
ATOM 2900 N N . ALA A 1 378 ? -6.68 21.078 16.641 1 92.31 378 ALA A N 1
ATOM 2901 C CA . ALA A 1 378 ? -5.371 21.562 16.219 1 92.31 378 ALA A CA 1
ATOM 2902 C C . ALA A 1 378 ? -5.477 22.953 15.594 1 92.31 378 ALA A C 1
ATOM 2904 O O . ALA A 1 378 ? -4.629 23.828 15.844 1 92.31 378 ALA A O 1
ATOM 2905 N N . ILE A 1 379 ? -6.512 23.203 14.812 1 95.62 379 ILE A N 1
ATOM 2906 C CA . ILE A 1 379 ? -6.723 24.484 14.141 1 95.62 379 ILE A CA 1
ATOM 2907 C C . ILE A 1 379 ? -7.211 25.516 15.148 1 95.62 379 ILE A C 1
ATOM 2909 O O . ILE A 1 379 ? -6.789 26.672 15.109 1 95.62 379 ILE A O 1
ATOM 2913 N N . GLU A 1 380 ? -8.062 25.094 16.031 1 93.94 380 GLU A N 1
ATOM 2914 C CA . GLU A 1 380 ? -8.555 25.984 17.094 1 93.94 380 GLU A CA 1
ATOM 2915 C C . GLU A 1 380 ? -7.406 26.469 17.969 1 93.94 380 GLU A C 1
ATOM 2917 O O . GLU A 1 380 ? -7.406 27.625 18.406 1 93.94 380 GLU A O 1
ATOM 2922 N N . ASN A 1 381 ? -6.508 25.578 18.188 1 93.25 381 ASN A N 1
ATOM 2923 C CA . ASN A 1 381 ? -5.32 25.953 18.953 1 93.25 381 ASN A CA 1
ATOM 2924 C C . ASN A 1 381 ? -4.543 27.078 18.266 1 93.25 381 ASN A C 1
ATOM 2926 O O . ASN A 1 381 ? -4.066 28 18.922 1 93.25 381 ASN A O 1
ATOM 2930 N N . LEU A 1 382 ? -4.391 27.016 17.016 1 95 382 LEU A N 1
ATOM 2931 C CA . LEU A 1 382 ? -3.693 28.047 16.25 1 95 382 LEU A CA 1
ATOM 2932 C C . LEU A 1 382 ? -4.457 29.359 16.281 1 95 382 LEU A C 1
ATOM 2934 O O . LEU A 1 382 ? -3.865 30.422 16.5 1 95 382 LEU A O 1
ATOM 2938 N N . LEU A 1 383 ? -5.742 29.266 16.078 1 95 383 LEU A N 1
ATOM 2939 C CA . LEU A 1 383 ? -6.586 30.469 16.109 1 95 383 LEU A CA 1
ATOM 2940 C C . LEU A 1 383 ? -6.508 31.141 17.469 1 95 383 LEU A C 1
ATOM 2942 O O . LEU A 1 383 ? -6.395 32.375 17.547 1 95 383 LEU A O 1
ATOM 2946 N N . TRP A 1 384 ? -6.535 30.328 18.484 1 92.81 384 TRP A N 1
ATOM 2947 C CA . TRP A 1 384 ? -6.445 30.844 19.844 1 92.81 384 TRP A CA 1
ATOM 2948 C C . TRP A 1 384 ? -5.102 31.516 20.094 1 92.81 384 TRP A C 1
ATOM 2950 O O . TRP A 1 384 ? -5.047 32.625 20.641 1 92.81 384 TRP A O 1
ATOM 2960 N N . LYS A 1 385 ? -4.051 30.906 19.688 1 91.44 385 LYS A N 1
ATOM 2961 C CA . LYS A 1 385 ? -2.697 31.422 19.891 1 91.44 385 LYS A CA 1
ATOM 2962 C C . LYS A 1 385 ? -2.537 32.812 19.281 1 91.44 385 LYS A C 1
ATOM 2964 O O . LYS A 1 385 ? -1.812 33.656 19.812 1 91.44 385 LYS A O 1
ATOM 2969 N N . PHE A 1 386 ? -3.215 33.062 18.25 1 93.88 386 PHE A N 1
ATOM 2970 C CA . PHE A 1 386 ? -3.031 34.312 17.547 1 93.88 386 PHE A CA 1
ATOM 2971 C C . PHE A 1 386 ? -4.223 35.25 17.766 1 93.88 386 PHE A C 1
ATOM 2973 O O . PHE A 1 386 ? -4.449 36.188 17 1 93.88 386 PHE A O 1
ATOM 2980 N N . GLY A 1 387 ? -5.043 34.938 18.688 1 89.44 387 GLY A N 1
ATOM 2981 C CA . GLY A 1 387 ? -6.055 35.875 19.188 1 89.44 387 GLY A CA 1
ATOM 2982 C C . GLY A 1 387 ? -7.336 35.844 18.375 1 89.44 387 GLY A C 1
ATOM 2983 O O . GLY A 1 387 ? -8.055 36.812 18.297 1 89.44 387 GLY A O 1
ATOM 2984 N N . HIS A 1 388 ? -7.574 34.719 17.719 1 92.31 388 HIS A N 1
ATOM 2985 C CA . HIS A 1 388 ? -8.766 34.594 16.891 1 92.31 388 HIS A CA 1
ATOM 2986 C C . HIS A 1 388 ? -9.641 33.406 17.359 1 92.31 388 HIS A C 1
ATOM 2988 O O . HIS A 1 388 ? -10.07 32.594 16.547 1 92.31 388 HIS A O 1
ATOM 2994 N N . SER A 1 389 ? -9.891 33.281 18.641 1 86.81 389 SER A N 1
ATOM 2995 C CA . SER A 1 389 ? -10.562 32.125 19.234 1 86.81 389 SER A CA 1
ATOM 2996 C C . SER A 1 389 ? -12.016 32.031 18.781 1 86.81 389 SER A C 1
ATOM 2998 O O . SER A 1 389 ? -12.641 30.969 18.859 1 86.81 389 SER A O 1
ATOM 3000 N N . ASN A 1 390 ? -12.547 33.094 18.25 1 88.44 390 ASN A N 1
ATOM 3001 C CA . ASN A 1 390 ? -13.953 33.094 17.859 1 88.44 390 ASN A CA 1
ATOM 3002 C C . ASN A 1 390 ? -14.133 32.688 16.406 1 88.44 390 ASN A C 1
ATOM 3004 O O . ASN A 1 390 ? -15.25 32.438 15.953 1 88.44 390 ASN A O 1
ATOM 3008 N N . ASN A 1 391 ? -13.016 32.531 15.711 1 91.69 391 ASN A N 1
ATOM 3009 C CA . ASN A 1 391 ? -13.094 32.094 14.312 1 91.69 391 ASN A CA 1
ATOM 3010 C C . ASN A 1 391 ? -13.312 30.594 14.195 1 91.69 391 ASN A C 1
ATOM 3012 O O . ASN A 1 391 ? -12.898 29.828 15.07 1 91.69 391 ASN A O 1
ATOM 3016 N N . ARG A 1 392 ? -14.156 30.344 13.18 1 92.81 392 ARG A N 1
ATOM 3017 C CA . ARG A 1 392 ? -14.266 28.938 12.82 1 92.81 392 ARG A CA 1
ATOM 3018 C C . ARG A 1 392 ? -12.953 28.422 12.234 1 92.81 392 ARG A C 1
ATOM 3020 O O . ARG A 1 392 ? -12.203 29.172 11.609 1 92.81 392 ARG A O 1
ATOM 3027 N N . ALA A 1 393 ? -12.68 27.078 12.391 1 94.5 393 ALA A N 1
ATOM 3028 C CA . ALA A 1 393 ? -11.461 26.469 11.867 1 94.5 393 ALA A CA 1
ATOM 3029 C C . ALA A 1 393 ? -11.281 26.766 10.383 1 94.5 393 ALA A C 1
ATOM 3031 O O . ALA A 1 393 ? -10.172 27.047 9.93 1 94.5 393 ALA A O 1
ATOM 3032 N N . ALA A 1 394 ? -12.359 26.766 9.594 1 93.62 394 ALA A N 1
ATOM 3033 C CA . ALA A 1 394 ? -12.344 26.969 8.148 1 93.62 394 ALA A CA 1
ATOM 3034 C C . ALA A 1 394 ? -11.875 28.391 7.801 1 93.62 394 ALA A C 1
ATOM 3036 O O . ALA A 1 394 ? -11.539 28.672 6.648 1 93.62 394 ALA A O 1
ATOM 3037 N N . GLU A 1 395 ? -11.812 29.281 8.789 1 94.69 395 GLU A N 1
ATOM 3038 C CA . GLU A 1 395 ? -11.453 30.672 8.562 1 94.69 395 GLU A CA 1
ATOM 3039 C C . GLU A 1 395 ? -10 30.938 8.945 1 94.69 395 GLU A C 1
ATOM 3041 O O . GLU A 1 395 ? -9.57 32.094 9.039 1 94.69 395 GLU A O 1
ATOM 3046 N N . LEU A 1 396 ? -9.266 29.906 9.133 1 95.94 396 LEU A N 1
ATOM 3047 C CA . LEU A 1 396 ? -7.883 30.062 9.578 1 95.94 396 LEU A CA 1
ATOM 3048 C C . LEU A 1 396 ? -7.109 30.984 8.641 1 95.94 396 LEU A C 1
ATOM 3050 O O . LEU A 1 396 ? -6.336 31.828 9.094 1 95.94 396 LEU A O 1
ATOM 3054 N N . ASP A 1 397 ? -7.336 30.922 7.379 1 95.25 397 ASP A N 1
ATOM 3055 C CA . ASP A 1 397 ? -6.59 31.703 6.391 1 95.25 397 ASP A CA 1
ATOM 3056 C C . ASP A 1 397 ? -6.914 33.188 6.492 1 95.25 397 ASP A C 1
ATOM 3058 O O . ASP A 1 397 ? -6.188 34.031 5.953 1 95.25 397 ASP A O 1
ATOM 3062 N N . ARG A 1 398 ? -7.93 33.562 7.156 1 92.56 398 ARG A N 1
ATOM 3063 C CA . ARG A 1 398 ? -8.312 34.969 7.324 1 92.56 398 ARG A CA 1
ATOM 3064 C C . ARG A 1 398 ? -7.75 35.531 8.625 1 92.56 398 ARG A C 1
ATOM 3066 O O . ARG A 1 398 ? -7.918 36.719 8.914 1 92.56 398 ARG A O 1
ATOM 3073 N N . SER A 1 399 ? -7.059 34.719 9.336 1 94.56 399 SER A N 1
ATOM 3074 C CA . SER A 1 399 ? -6.523 35.156 10.625 1 94.56 399 SER A CA 1
ATOM 3075 C C . SER A 1 399 ? -5.117 35.719 10.484 1 94.56 399 SER A C 1
ATOM 3077 O O . SER A 1 399 ? -4.586 35.781 9.375 1 94.56 399 SER A O 1
ATOM 3079 N N . ARG A 1 400 ? -4.566 36.125 11.625 1 94.88 400 ARG A N 1
ATOM 3080 C CA . ARG A 1 400 ? -3.195 36.625 11.656 1 94.88 400 ARG A CA 1
ATOM 3081 C C . ARG A 1 400 ? -2.203 35.5 11.867 1 94.88 400 ARG A C 1
ATOM 3083 O O . ARG A 1 400 ? -0.994 35.719 11.938 1 94.88 400 ARG A O 1
ATOM 3090 N N . CYS A 1 401 ? -2.732 34.281 11.953 1 96.19 401 CYS A N 1
ATOM 3091 C CA . CYS A 1 401 ? -1.86 33.125 12.125 1 96.19 401 CYS A CA 1
ATOM 3092 C C . CYS A 1 401 ? -0.95 32.938 10.914 1 96.19 401 CYS A C 1
ATOM 3094 O O . CYS A 1 401 ? -1.407 33 9.773 1 96.19 401 CYS A O 1
ATOM 3096 N N . GLY A 1 402 ? 0.346 32.844 11.211 1 97.5 402 GLY A N 1
ATOM 3097 C CA . GLY A 1 402 ? 1.303 32.406 10.203 1 97.5 402 GLY A CA 1
ATOM 3098 C C . GLY A 1 402 ? 1.857 31.016 10.469 1 97.5 402 GLY A C 1
ATOM 3099 O O . GLY A 1 402 ? 2.139 30.656 11.617 1 97.5 402 GLY A O 1
ATOM 3100 N N . LEU A 1 403 ? 1.953 30.234 9.445 1 97.5 403 LEU A N 1
ATOM 3101 C CA . LEU A 1 403 ? 2.473 28.875 9.547 1 97.5 403 LEU A CA 1
ATOM 3102 C C . LEU A 1 403 ? 3.152 28.453 8.242 1 97.5 403 LEU A C 1
ATOM 3104 O O . LEU A 1 403 ? 2.586 28.609 7.164 1 97.5 403 LEU A O 1
ATOM 3108 N N . LEU A 1 404 ? 4.398 28.016 8.312 1 97.62 404 LEU A N 1
ATOM 3109 C CA . LEU A 1 404 ? 5.125 27.422 7.203 1 97.62 404 LEU A CA 1
ATOM 3110 C C . LEU A 1 404 ? 5.559 26 7.543 1 97.62 404 LEU A C 1
ATOM 3112 O O . LEU A 1 404 ? 6.031 25.734 8.656 1 97.62 404 LEU A O 1
ATOM 3116 N N . PHE A 1 405 ? 5.383 25.141 6.594 1 97.12 405 PHE A N 1
ATOM 3117 C CA . PHE A 1 405 ? 5.883 23.781 6.738 1 97.12 405 PHE A CA 1
ATOM 3118 C C . PHE A 1 405 ? 7.152 23.578 5.918 1 97.12 405 PHE A C 1
ATOM 3120 O O . PHE A 1 405 ? 7.25 24.062 4.785 1 97.12 405 PHE A O 1
ATOM 3127 N N . VAL A 1 406 ? 8.141 23.016 6.449 1 96.94 406 VAL A N 1
ATOM 3128 C CA . VAL A 1 406 ? 9.305 22.375 5.84 1 96.94 406 VAL A CA 1
ATOM 3129 C C . VAL A 1 406 ? 9.531 21 6.465 1 96.94 406 VAL A C 1
ATOM 3131 O O . VAL A 1 406 ? 10.305 20.859 7.418 1 96.94 406 VAL A O 1
ATOM 3134 N N . ASN A 1 407 ? 8.867 20.047 5.938 1 97.62 407 ASN A N 1
ATOM 3135 C CA . ASN A 1 407 ? 8.766 18.734 6.566 1 97.62 407 ASN A CA 1
ATOM 3136 C C . ASN A 1 407 ? 9.609 17.688 5.836 1 97.62 407 ASN A C 1
ATOM 3138 O O . ASN A 1 407 ? 9.203 17.172 4.793 1 97.62 407 ASN A O 1
ATOM 3142 N N . PRO A 1 408 ? 10.773 17.312 6.398 1 97.31 408 PRO A N 1
ATOM 3143 C CA . PRO A 1 408 ? 11.633 16.344 5.719 1 97.31 408 PRO A CA 1
ATOM 3144 C C . PRO A 1 408 ? 11.148 14.906 5.883 1 97.31 408 PRO A C 1
ATOM 3146 O O . PRO A 1 408 ? 10.609 14.555 6.934 1 97.31 408 PRO A O 1
ATOM 3149 N N . ALA A 1 409 ? 11.312 14.156 4.82 1 97.06 409 ALA A N 1
ATOM 3150 C CA . ALA A 1 409 ? 11.383 12.711 4.996 1 97.06 409 ALA A CA 1
ATOM 3151 C C . ALA A 1 409 ? 12.695 12.297 5.641 1 97.06 409 ALA A C 1
ATOM 3153 O O . ALA A 1 409 ? 13.742 12.898 5.375 1 97.06 409 ALA A O 1
ATOM 3154 N N . LEU A 1 410 ? 12.641 11.32 6.523 1 96.38 410 LEU A N 1
ATOM 3155 C CA . LEU A 1 410 ? 13.82 10.828 7.223 1 96.38 410 LEU A CA 1
ATOM 3156 C C . LEU A 1 410 ? 13.922 9.312 7.102 1 96.38 410 LEU A C 1
ATOM 3158 O O . LEU A 1 410 ? 12.914 8.617 7.004 1 96.38 410 LEU A O 1
ATOM 3162 N N . PRO A 1 411 ? 15.203 8.828 7.035 1 93.38 411 PRO A N 1
ATOM 3163 C CA . PRO A 1 411 ? 15.32 7.379 7.23 1 93.38 411 PRO A CA 1
ATOM 3164 C C . PRO A 1 411 ? 14.852 6.926 8.609 1 93.38 411 PRO A C 1
ATOM 3166 O O . PRO A 1 411 ? 15.039 7.652 9.594 1 93.38 411 PRO A O 1
ATOM 3169 N N . LEU A 1 412 ? 14.227 5.816 8.68 1 95.38 412 LEU A N 1
ATOM 3170 C CA . LEU A 1 412 ? 13.781 5.293 9.969 1 95.38 412 LEU A CA 1
ATOM 3171 C C . LEU A 1 412 ? 14.938 4.668 10.734 1 95.38 412 LEU A C 1
ATOM 3173 O O . LEU A 1 412 ? 14.984 3.449 10.922 1 95.38 412 LEU A O 1
ATOM 3177 N N . GLU A 1 413 ? 15.859 5.445 11.078 1 94.62 413 GLU A N 1
ATOM 3178 C CA . GLU A 1 413 ? 17.078 5.152 11.828 1 94.62 413 GLU A CA 1
ATOM 3179 C C . GLU A 1 413 ? 17.328 6.195 12.914 1 94.62 413 GLU A C 1
ATOM 3181 O O . GLU A 1 413 ? 17.531 7.371 12.617 1 94.62 413 GLU A O 1
ATOM 3186 N N . GLY A 1 414 ? 17.391 5.723 14.164 1 96.69 414 GLY A N 1
ATOM 3187 C CA . GLY A 1 414 ? 17.297 6.586 15.328 1 96.69 414 GLY A CA 1
ATOM 3188 C C . GLY A 1 414 ? 18.422 7.598 15.406 1 96.69 414 GLY A C 1
ATOM 3189 O O . GLY A 1 414 ? 18.188 8.789 15.633 1 96.69 414 GLY A O 1
ATOM 3190 N N . ARG A 1 415 ? 19.688 7.188 15.234 1 96.31 415 ARG A N 1
ATOM 3191 C CA . ARG A 1 415 ? 20.828 8.086 15.398 1 96.31 415 ARG A CA 1
ATO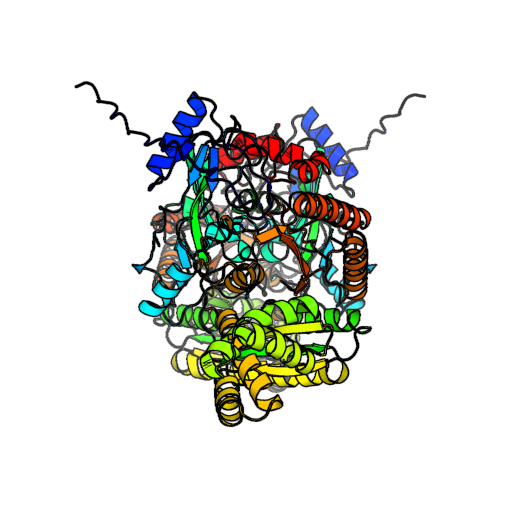M 3192 C C . ARG A 1 415 ? 20.781 9.203 14.367 1 96.31 415 ARG A C 1
ATOM 3194 O O . ARG A 1 415 ? 20.953 10.375 14.711 1 96.31 415 ARG A O 1
ATOM 3201 N N . PHE A 1 416 ? 20.562 8.844 13.18 1 95.56 416 PHE A N 1
ATOM 3202 C CA . PHE A 1 416 ? 20.531 9.836 12.109 1 95.56 416 PHE A CA 1
ATOM 3203 C C . PHE A 1 416 ? 19.344 10.781 12.289 1 95.56 416 PHE A C 1
ATOM 3205 O O . PHE A 1 416 ? 19.5 12 12.141 1 95.56 416 PHE A O 1
ATOM 3212 N N . ALA A 1 417 ? 18.203 10.258 12.586 1 96.62 417 ALA A N 1
ATOM 3213 C CA . ALA A 1 417 ? 17.016 11.086 12.797 1 96.62 417 ALA A CA 1
ATOM 3214 C C . ALA A 1 417 ? 17.234 12.094 13.922 1 96.62 417 ALA A C 1
ATOM 3216 O O . ALA A 1 417 ? 16.891 13.266 13.781 1 96.62 417 ALA A O 1
ATOM 3217 N N . ALA A 1 418 ? 17.828 11.633 14.992 1 97.38 418 ALA A N 1
ATOM 3218 C CA . ALA A 1 418 ? 18.094 12.516 16.125 1 97.38 418 ALA A CA 1
ATOM 3219 C C . ALA A 1 418 ? 19.062 13.625 15.734 1 97.38 418 ALA A C 1
ATOM 3221 O O . ALA A 1 418 ? 18.906 14.773 16.172 1 97.38 418 ALA A O 1
ATOM 3222 N N . GLU A 1 419 ? 20 13.266 14.945 1 97.5 419 GLU A N 1
ATOM 3223 C CA . GLU A 1 419 ? 20.984 14.25 14.477 1 97.5 419 GLU A CA 1
ATOM 3224 C C . GLU A 1 419 ? 20.312 15.336 13.641 1 97.5 419 GLU A C 1
ATOM 3226 O O . GLU A 1 419 ? 20.562 16.531 13.836 1 97.5 419 GLU A O 1
ATOM 3231 N N . ILE A 1 420 ? 19.484 14.93 12.727 1 97.56 420 ILE A N 1
ATOM 3232 C CA . ILE A 1 420 ? 18.812 15.875 11.844 1 97.56 420 ILE A CA 1
ATOM 3233 C C . ILE A 1 420 ? 17.906 16.797 12.656 1 97.56 420 ILE A C 1
ATOM 3235 O O . ILE A 1 420 ? 17.859 18 12.422 1 97.56 420 ILE A O 1
ATOM 3239 N N . VAL A 1 421 ? 17.219 16.234 13.602 1 95.06 421 VAL A N 1
ATOM 3240 C CA . VAL A 1 421 ? 16.281 16.984 14.43 1 95.06 421 VAL A CA 1
ATOM 3241 C C . VAL A 1 421 ? 17.031 18.062 15.211 1 95.06 421 VAL A C 1
ATOM 3243 O O . VAL A 1 421 ? 16.594 19.219 15.273 1 95.06 421 VAL A O 1
ATOM 3246 N N . GLU A 1 422 ? 18.141 17.688 15.773 1 96.31 422 GLU A N 1
ATOM 3247 C CA . GLU A 1 422 ? 18.938 18.656 16.516 1 96.31 422 GLU A CA 1
ATOM 3248 C C . GLU A 1 422 ? 19.484 19.75 15.586 1 96.31 422 GLU A C 1
ATOM 3250 O O . GLU A 1 422 ? 19.562 20.906 15.977 1 96.31 422 GLU A O 1
ATOM 3255 N N . GLY A 1 423 ? 19.906 19.344 14.445 1 98.06 423 GLY A N 1
ATOM 3256 C CA . GLY A 1 423 ? 20.359 20.312 13.461 1 98.06 423 GLY A CA 1
ATOM 3257 C C . GLY A 1 423 ? 19.281 21.297 13.039 1 98.06 423 GLY A C 1
ATOM 3258 O O . GLY A 1 423 ? 19.547 22.5 12.906 1 98.06 423 GLY A O 1
ATOM 3259 N N . MET A 1 424 ? 18.109 20.844 12.852 1 98 424 MET A N 1
ATOM 3260 C CA . MET A 1 424 ? 17 21.703 12.453 1 98 424 MET A CA 1
ATOM 3261 C C . MET A 1 424 ? 16.656 22.688 13.562 1 98 424 MET A C 1
ATOM 3263 O O . MET A 1 424 ? 16.375 23.859 13.297 1 98 424 MET A O 1
ATOM 3267 N N . LYS A 1 425 ? 16.656 22.219 14.805 1 96.62 425 LYS A N 1
ATOM 3268 C CA . LYS A 1 425 ? 16.422 23.109 15.938 1 96.62 425 LYS A CA 1
ATOM 3269 C C . LYS A 1 425 ? 17.453 24.219 15.992 1 96.62 425 LYS A C 1
ATOM 3271 O O . LYS A 1 425 ? 17.109 25.375 16.25 1 96.62 425 LYS A O 1
ATOM 3276 N N . SER A 1 426 ? 18.656 23.812 15.742 1 97.44 426 SER A N 1
ATOM 3277 C CA . SER A 1 426 ? 19.75 24.781 15.75 1 97.44 426 SER A CA 1
ATOM 3278 C C . SER A 1 426 ? 19.562 25.844 14.664 1 97.44 426 SER A C 1
ATOM 3280 O O . SER A 1 426 ? 19.719 27.031 14.914 1 97.44 426 SER A O 1
ATOM 3282 N N . VAL A 1 427 ? 19.172 25.438 13.492 1 98.19 427 VAL A N 1
ATOM 3283 C CA . VAL A 1 427 ? 18.953 26.344 12.383 1 98.19 427 VAL A CA 1
ATOM 3284 C C . VAL A 1 427 ? 17.812 27.312 12.727 1 98.19 427 VAL A C 1
ATOM 3286 O O . VAL A 1 427 ? 17.953 28.531 12.562 1 98.19 427 VAL A O 1
ATOM 3289 N N . ALA A 1 428 ? 16.734 26.812 13.227 1 97.62 428 ALA A N 1
ATOM 3290 C CA . ALA A 1 428 ? 15.562 27.641 13.531 1 97.62 428 ALA A CA 1
ATOM 3291 C C . ALA A 1 428 ? 15.875 28.641 14.633 1 97.62 428 ALA A C 1
ATOM 3293 O O . ALA A 1 428 ? 15.391 29.781 14.594 1 97.62 428 ALA A O 1
ATOM 3294 N N . SER A 1 429 ? 16.688 28.219 15.602 1 96.62 429 SER A N 1
ATOM 3295 C CA . SER A 1 429 ? 17.031 29.094 16.719 1 96.62 429 SER A CA 1
ATOM 3296 C C . SER A 1 429 ? 17.797 30.328 16.25 1 96.62 429 SER A C 1
ATOM 3298 O O . SER A 1 429 ? 17.672 31.391 16.844 1 96.62 429 SER A O 1
ATOM 3300 N N . ARG A 1 430 ? 18.531 30.203 15.234 1 97.44 430 ARG A N 1
ATOM 3301 C CA . ARG A 1 430 ? 19.281 31.328 14.688 1 97.44 430 ARG A CA 1
ATOM 3302 C C . ARG A 1 430 ? 18.359 32.406 14.141 1 97.44 430 ARG A C 1
ATOM 3304 O O . ARG A 1 430 ? 18.734 33.562 14.047 1 97.44 430 ARG A O 1
ATOM 3311 N N . TYR A 1 431 ? 17.172 32.031 13.805 1 97.25 431 TYR A N 1
ATOM 3312 C CA . TYR A 1 431 ? 16.203 32.969 13.266 1 97.25 431 TYR A CA 1
ATOM 3313 C C . TYR A 1 431 ? 15.164 33.312 14.32 1 97.25 431 TYR A C 1
ATOM 3315 O O . TYR A 1 431 ? 14.156 33.969 14.016 1 97.25 431 TYR A O 1
ATOM 3323 N N . GLY A 1 432 ? 15.383 32.812 15.531 1 95.25 432 GLY A N 1
ATOM 3324 C CA . GLY A 1 432 ? 14.492 33.125 16.625 1 95.25 432 GLY A CA 1
ATOM 3325 C C . GLY A 1 432 ? 13.203 32.344 16.609 1 95.25 432 GLY A C 1
ATOM 3326 O O . GLY A 1 432 ? 12.18 32.781 17.141 1 95.25 432 GLY A O 1
ATOM 3327 N N . HIS A 1 433 ? 13.188 31.234 16 1 95.69 433 HIS A N 1
ATOM 3328 C CA . HIS A 1 433 ? 11.984 30.406 15.914 1 95.69 433 HIS A CA 1
ATOM 3329 C C . HIS A 1 433 ? 12.117 29.141 16.766 1 95.69 433 HIS A C 1
ATOM 3331 O O . HIS A 1 433 ? 13.18 28.516 16.797 1 95.69 433 HIS A O 1
ATOM 3337 N N . THR A 1 434 ? 11.062 28.875 17.516 1 93.25 434 THR A N 1
ATOM 3338 C CA . THR A 1 434 ? 10.906 27.578 18.156 1 93.25 434 THR A CA 1
ATOM 3339 C C . THR A 1 434 ? 10.297 26.562 17.188 1 93.25 434 THR A C 1
ATOM 3341 O O . THR A 1 434 ? 9.328 26.875 16.5 1 93.25 434 THR A O 1
ATOM 3344 N N . LEU A 1 435 ? 10.844 25.375 17.172 1 93.31 435 LEU A N 1
ATOM 3345 C CA . LEU A 1 435 ? 10.273 24.375 16.297 1 93.31 435 LEU A CA 1
ATOM 3346 C C . LEU A 1 435 ? 9.305 23.469 17.047 1 93.31 435 LEU A C 1
ATOM 3348 O O . LEU A 1 435 ? 9.703 22.781 17.984 1 93.31 435 LEU A O 1
ATOM 3352 N N . TYR A 1 436 ? 8.078 23.578 16.719 1 95.62 436 TYR A N 1
ATOM 3353 C CA . TYR A 1 436 ? 7.078 22.594 17.141 1 95.62 436 TYR A CA 1
ATOM 3354 C C . TYR A 1 436 ? 7.109 21.359 16.25 1 95.62 436 TYR A C 1
ATOM 3356 O O . TYR A 1 436 ? 6.68 21.406 15.102 1 95.62 436 TYR A O 1
ATOM 3364 N N . MET A 1 437 ? 7.629 20.25 16.797 1 96.56 437 MET A N 1
ATOM 3365 C CA . MET A 1 437 ? 7.977 19.141 15.922 1 96.56 437 MET A CA 1
ATOM 3366 C C . MET A 1 437 ? 7.246 17.875 16.344 1 96.56 437 MET A C 1
ATOM 3368 O O . MET A 1 437 ? 7.109 17.594 17.547 1 96.56 437 MET A O 1
ATOM 3372 N N . THR A 1 438 ? 6.781 17.109 15.445 1 97.44 438 THR A N 1
ATOM 3373 C CA . THR A 1 438 ? 6.293 15.742 15.602 1 97.44 438 THR A CA 1
ATOM 3374 C C . THR A 1 438 ? 6.973 14.805 14.609 1 97.44 438 THR A C 1
ATOM 3376 O O . THR A 1 438 ? 6.895 15.016 13.398 1 97.44 438 THR A O 1
ATOM 3379 N N . LEU A 1 439 ? 7.719 13.797 15.102 1 98.19 439 LEU A N 1
ATOM 3380 C CA . LEU A 1 439 ? 8.219 12.711 14.258 1 98.19 439 LEU A CA 1
ATOM 3381 C C . LEU A 1 439 ? 7.16 11.625 14.094 1 98.19 439 LEU A C 1
ATOM 3383 O O . LEU A 1 439 ? 6.695 11.055 15.078 1 98.19 439 LEU A O 1
ATOM 3387 N N . ASN A 1 440 ? 6.785 11.422 12.883 1 97.94 440 ASN A N 1
ATOM 3388 C CA . ASN A 1 440 ? 5.762 10.422 12.602 1 97.94 440 ASN A CA 1
ATOM 3389 C C . ASN A 1 440 ? 6.371 9.164 11.977 1 97.94 440 ASN A C 1
ATOM 3391 O O . ASN A 1 440 ? 6.875 9.203 10.859 1 97.94 440 ASN A O 1
ATOM 3395 N N . ILE A 1 441 ? 6.375 8.078 12.719 1 98.06 441 ILE A N 1
ATOM 3396 C CA . ILE A 1 441 ? 6.625 6.785 12.094 1 98.06 441 ILE A CA 1
ATOM 3397 C C . ILE A 1 441 ? 5.379 6.324 11.344 1 98.06 441 ILE A C 1
ATOM 3399 O O . ILE A 1 441 ? 4.441 5.793 11.945 1 98.06 441 ILE A O 1
ATOM 3403 N N . GLU A 1 442 ? 5.406 6.531 10.031 1 95.94 442 GLU A N 1
ATOM 3404 C CA . GLU A 1 442 ? 4.203 6.355 9.219 1 95.94 442 GLU A CA 1
ATOM 3405 C C . GLU A 1 442 ? 3.988 4.887 8.867 1 95.94 442 GLU A C 1
ATOM 3407 O O . GLU A 1 442 ? 2.855 4.402 8.875 1 95.94 442 GLU A O 1
ATOM 3412 N N . THR A 1 443 ? 5.039 4.254 8.398 1 94.12 443 THR A N 1
ATOM 3413 C CA . THR A 1 443 ? 5.031 2.852 7.992 1 94.12 443 THR A CA 1
ATOM 3414 C C . THR A 1 443 ? 6.184 2.094 8.648 1 94.12 443 THR A C 1
ATOM 3416 O O . THR A 1 443 ? 6.824 2.605 9.57 1 94.12 443 THR A O 1
ATOM 3419 N N . THR A 1 444 ? 6.406 0.929 8.188 1 94.31 444 THR A N 1
ATOM 3420 C CA . THR A 1 444 ? 7.473 0.107 8.75 1 94.31 444 THR A CA 1
ATOM 3421 C C . THR A 1 444 ? 8.836 0.582 8.258 1 94.31 444 THR A C 1
ATOM 3423 O O . THR A 1 444 ? 9.867 0.17 8.789 1 94.31 444 THR A O 1
ATOM 3426 N N . THR A 1 445 ? 8.844 1.573 7.316 1 92.62 445 THR A N 1
ATOM 3427 C CA . THR A 1 445 ? 10.133 1.977 6.77 1 92.62 445 THR A CA 1
ATOM 3428 C C . THR A 1 445 ? 10.242 3.496 6.688 1 92.62 445 THR A C 1
ATOM 3430 O O . THR A 1 445 ? 11.32 4.039 6.457 1 92.62 445 THR A O 1
ATOM 3433 N N . SER A 1 446 ? 9.141 4.137 6.949 1 91.69 446 SER A N 1
ATOM 3434 C CA . SER A 1 446 ? 9.141 5.562 6.641 1 91.69 446 SER A CA 1
ATOM 3435 C C . SER A 1 446 ? 8.961 6.402 7.902 1 91.69 446 SER A C 1
ATOM 3437 O O . SER A 1 446 ? 8.148 6.07 8.766 1 91.69 446 SER A O 1
ATOM 3439 N N . LEU A 1 447 ? 9.727 7.473 8.023 1 96.06 447 LEU A N 1
ATOM 3440 C CA . LEU A 1 447 ? 9.703 8.492 9.07 1 96.06 447 LEU A CA 1
ATOM 3441 C C . LEU A 1 447 ? 9.68 9.891 8.469 1 96.06 447 LEU A C 1
ATOM 3443 O O . LEU A 1 447 ? 10.367 10.156 7.48 1 96.06 447 LEU A O 1
ATOM 3447 N N . VAL A 1 448 ? 8.789 10.719 8.938 1 97 448 VAL A N 1
ATOM 3448 C CA . VAL A 1 448 ? 8.789 12.117 8.523 1 97 448 VAL A CA 1
ATOM 3449 C C . VAL A 1 448 ? 8.781 13.023 9.758 1 97 448 VAL A C 1
ATOM 3451 O O . VAL A 1 448 ? 8.312 12.625 10.82 1 97 448 VAL A O 1
ATOM 3454 N N . ALA A 1 449 ? 9.328 14.156 9.625 1 97.56 449 ALA A N 1
ATOM 3455 C CA . ALA A 1 449 ? 9.25 15.18 10.664 1 97.56 449 ALA A CA 1
ATOM 3456 C C . ALA A 1 449 ? 8.289 16.297 10.266 1 97.56 449 ALA A C 1
ATOM 3458 O O . ALA A 1 449 ? 8.477 16.938 9.234 1 97.56 449 ALA A O 1
ATOM 3459 N N . ILE A 1 450 ? 7.25 16.484 11.031 1 96.94 450 ILE A N 1
ATOM 3460 C CA . ILE A 1 450 ? 6.32 17.594 10.836 1 96.94 450 ILE A CA 1
ATOM 3461 C C . ILE A 1 450 ? 6.734 18.766 11.719 1 96.94 450 ILE A C 1
ATOM 3463 O O . ILE A 1 450 ? 6.68 18.688 12.945 1 96.94 450 ILE A O 1
ATOM 3467 N N . ILE A 1 451 ? 7.105 19.828 11.047 1 95.5 451 ILE A N 1
ATOM 3468 C CA . ILE A 1 451 ? 7.641 20.984 11.742 1 95.5 451 ILE A CA 1
ATOM 3469 C C . ILE A 1 451 ? 6.754 22.203 11.477 1 95.5 451 ILE A C 1
ATOM 3471 O O . ILE A 1 451 ? 6.516 22.562 10.32 1 95.5 451 ILE A O 1
ATOM 3475 N N . ASN A 1 452 ? 6.312 22.812 12.508 1 94.31 452 ASN A N 1
ATOM 3476 C CA . ASN A 1 452 ? 5.539 24.047 12.398 1 94.31 452 ASN A CA 1
ATOM 3477 C C . ASN A 1 452 ? 6.406 25.281 12.648 1 94.31 452 ASN A C 1
ATOM 3479 O O . ASN A 1 452 ? 6.953 25.453 13.734 1 94.31 452 ASN A O 1
ATOM 3483 N N . LEU A 1 453 ? 6.562 26.062 11.656 1 96.31 453 LEU A N 1
ATOM 3484 C CA . LEU A 1 453 ? 7.121 27.406 11.828 1 96.31 453 LEU A CA 1
ATOM 3485 C C . LEU A 1 453 ? 6.016 28.438 11.984 1 96.31 453 LEU A C 1
ATOM 3487 O O . LEU A 1 453 ? 5.441 28.891 10.992 1 96.31 453 LEU A O 1
ATOM 3491 N N . LEU A 1 454 ? 5.809 28.875 13.219 1 97 454 LEU A N 1
ATOM 3492 C CA . LEU A 1 454 ? 4.715 29.797 13.523 1 97 454 LEU A CA 1
ATOM 3493 C C . LEU A 1 454 ? 5.211 31.234 13.586 1 97 454 LEU A C 1
ATOM 3495 O O . LEU A 1 454 ? 6.316 31.5 14.062 1 97 454 LEU A O 1
ATOM 3499 N N . PHE A 1 455 ? 4.422 32.188 13.109 1 97.38 455 PHE A N 1
ATOM 3500 C CA . PHE A 1 455 ? 4.746 33.594 13.141 1 97.38 455 PHE A CA 1
ATOM 3501 C C . PHE A 1 455 ? 3.48 34.438 13.07 1 97.38 455 PHE A C 1
ATOM 3503 O O . PHE A 1 455 ? 2.391 33.906 12.836 1 97.38 455 PHE A O 1
ATOM 3510 N N . ASP A 1 456 ? 3.6 35.688 13.359 1 96.88 456 ASP A N 1
ATOM 3511 C CA . ASP A 1 456 ? 2.496 36.625 13.203 1 96.88 456 ASP A CA 1
ATOM 3512 C C . ASP A 1 456 ? 2.453 37.219 11.789 1 96.88 456 ASP A C 1
ATOM 3514 O O . ASP A 1 456 ? 3.307 38 11.414 1 96.88 456 ASP A O 1
ATOM 3518 N N . ARG A 1 457 ? 1.486 36.844 11.148 1 95.44 457 ARG A N 1
ATOM 3519 C CA . ARG A 1 457 ? 1.386 37.188 9.734 1 95.44 457 ARG A CA 1
ATOM 3520 C C . ARG A 1 457 ? 1.096 38.688 9.562 1 95.44 457 ARG A C 1
ATOM 3522 O O . ARG A 1 457 ? 1.294 39.219 8.484 1 95.44 457 ARG A O 1
ATOM 3529 N N . ALA A 1 458 ? 0.638 39.344 10.5 1 94.44 458 ALA A N 1
ATOM 3530 C CA . ALA A 1 458 ? 0.371 40.781 10.445 1 94.44 458 ALA A CA 1
ATOM 3531 C C . ALA A 1 458 ? 1.669 41.562 10.484 1 94.44 458 ALA A C 1
ATOM 3533 O O . ALA A 1 458 ? 1.681 42.781 10.18 1 94.44 458 ALA A O 1
ATOM 3534 N N . SER A 1 459 ? 2.703 40.938 10.914 1 96 459 SER A N 1
ATOM 3535 C CA . SER A 1 459 ? 4.012 41.562 10.961 1 96 459 SER A CA 1
ATOM 3536 C C . SER A 1 459 ? 4.844 41.25 9.727 1 96 459 SER A C 1
ATOM 3538 O O . SER A 1 459 ? 5.355 40.125 9.602 1 96 459 SER A O 1
ATOM 3540 N N . PRO A 1 460 ? 5.098 42.188 8.836 1 95.88 460 PRO A N 1
ATOM 3541 C CA . PRO A 1 460 ? 5.922 41.938 7.656 1 95.88 460 PRO A CA 1
ATOM 3542 C C . PRO A 1 460 ? 7.32 41.438 8.016 1 95.88 460 PRO A C 1
ATOM 3544 O O . PRO A 1 460 ? 7.883 40.594 7.293 1 95.88 460 PRO A O 1
ATOM 3547 N N . GLU A 1 461 ? 7.812 41.906 9.094 1 96.5 461 GLU A N 1
ATOM 3548 C CA . GLU A 1 461 ? 9.133 41.5 9.539 1 96.5 461 GLU A CA 1
ATOM 3549 C C . GLU A 1 461 ? 9.133 40 9.93 1 96.5 461 GLU A C 1
ATOM 3551 O O . GLU A 1 461 ? 10.062 39.281 9.609 1 96.5 461 GLU A O 1
ATOM 3556 N N . GLU A 1 462 ? 8.07 39.562 10.664 1 96.94 462 GLU A N 1
ATOM 3557 C CA . GLU A 1 462 ? 7.988 38.188 11.062 1 96.94 462 GLU A CA 1
ATOM 3558 C C . GLU A 1 462 ? 7.766 37.281 9.859 1 96.94 462 GLU A C 1
ATOM 3560 O O . GLU A 1 462 ? 8.289 36.156 9.805 1 96.94 462 GLU A O 1
ATOM 3565 N N . VAL A 1 463 ? 6.996 37.781 8.891 1 97.06 463 VAL A N 1
ATOM 3566 C CA . VAL A 1 463 ? 6.77 37 7.672 1 97.06 463 VAL A CA 1
ATOM 3567 C C . VAL A 1 463 ? 8.102 36.781 6.961 1 97.06 463 VAL A C 1
ATOM 3569 O O . VAL A 1 463 ? 8.422 35.625 6.605 1 97.06 463 VAL A O 1
ATOM 3572 N N . GLU A 1 464 ? 8.859 37.781 6.789 1 97.38 464 GLU A N 1
ATOM 3573 C CA . GLU A 1 464 ? 10.148 37.688 6.105 1 97.38 464 GLU A CA 1
ATOM 3574 C C . GLU A 1 464 ? 11.102 36.75 6.871 1 97.38 464 GLU A C 1
ATOM 3576 O O . GLU A 1 464 ? 11.766 35.906 6.273 1 97.38 464 GLU A O 1
ATOM 3581 N N . ARG A 1 465 ? 11.141 36.906 8.172 1 97.56 465 ARG A N 1
ATOM 3582 C CA . ARG A 1 465 ? 12.016 36.094 9.008 1 97.56 465 ARG A CA 1
ATOM 3583 C C . ARG A 1 465 ? 11.633 34.594 8.922 1 97.56 465 ARG A C 1
ATOM 3585 O O . ARG A 1 465 ? 12.508 33.75 8.867 1 97.56 465 ARG A O 1
ATOM 3592 N N . ALA A 1 466 ? 10.344 34.375 8.961 1 97.88 466 ALA A N 1
ATOM 3593 C CA . ALA A 1 466 ? 9.859 33 8.875 1 97.88 466 ALA A CA 1
ATOM 3594 C C . ALA A 1 466 ? 10.25 32.344 7.539 1 97.88 466 ALA A C 1
ATOM 3596 O O . ALA A 1 466 ? 10.68 31.203 7.496 1 97.88 466 ALA A O 1
ATOM 3597 N N . HIS A 1 467 ? 10.125 33.062 6.441 1 98.06 467 HIS A N 1
ATOM 3598 C CA . HIS A 1 467 ? 10.477 32.531 5.129 1 98.06 467 HIS A CA 1
ATOM 3599 C C . HIS A 1 467 ? 11.984 32.312 5 1 98.06 467 HIS A C 1
ATOM 3601 O O . HIS A 1 467 ? 12.43 31.344 4.395 1 98.06 467 HIS A O 1
ATOM 3607 N N . ASN A 1 468 ? 12.766 33.281 5.559 1 98.25 468 ASN A N 1
ATOM 3608 C CA . ASN A 1 468 ? 14.211 33.094 5.582 1 98.25 468 ASN A CA 1
ATOM 3609 C C . ASN A 1 468 ? 14.602 31.844 6.375 1 98.25 468 ASN A C 1
ATOM 3611 O O . ASN A 1 468 ? 15.5 31.109 5.984 1 98.25 468 ASN A O 1
ATOM 3615 N N . CYS A 1 469 ? 13.93 31.656 7.484 1 98.38 469 CYS A N 1
ATOM 3616 C CA . CYS A 1 469 ? 14.164 30.469 8.297 1 98.38 469 CYS A CA 1
ATOM 3617 C C . CYS A 1 469 ? 13.805 29.203 7.523 1 98.38 469 CYS A C 1
ATOM 3619 O O . CYS A 1 469 ? 14.555 28.219 7.543 1 98.38 469 CYS A O 1
ATOM 3621 N N . ALA A 1 470 ? 12.648 29.25 6.875 1 98.19 470 ALA A N 1
ATOM 3622 C CA . ALA A 1 470 ? 12.211 28.109 6.078 1 98.19 470 ALA A CA 1
ATOM 3623 C C . ALA A 1 470 ? 13.234 27.766 5 1 98.19 470 ALA A C 1
ATOM 3625 O O . ALA A 1 470 ? 13.531 26.578 4.773 1 98.19 470 ALA A O 1
ATOM 3626 N N . ASP A 1 471 ? 13.758 28.766 4.344 1 98.06 471 ASP A N 1
ATOM 3627 C CA . ASP A 1 471 ? 14.773 28.547 3.32 1 98.06 471 ASP A CA 1
ATOM 3628 C C . ASP A 1 471 ? 16.031 27.922 3.916 1 98.06 471 ASP A C 1
ATOM 3630 O O . ASP A 1 471 ? 16.641 27.047 3.309 1 98.06 471 ASP A O 1
ATOM 3634 N N . ALA A 1 472 ? 16.391 28.391 5.074 1 98.5 472 ALA A N 1
ATOM 3635 C CA . ALA A 1 472 ? 17.562 27.859 5.75 1 98.5 472 ALA A CA 1
ATOM 3636 C C . ALA A 1 472 ? 17.359 26.406 6.16 1 98.5 472 ALA A C 1
ATOM 3638 O O . ALA A 1 472 ? 18.281 25.594 6.086 1 98.5 472 ALA A O 1
ATOM 3639 N N . LEU A 1 473 ? 16.188 26.109 6.66 1 98.44 473 LEU A N 1
ATOM 3640 C CA . LEU A 1 473 ? 15.859 24.75 7.027 1 98.44 473 LEU A CA 1
ATOM 3641 C C . LEU A 1 473 ? 15.922 23.828 5.812 1 98.44 473 LEU A C 1
ATOM 3643 O O . LEU A 1 473 ? 16.453 22.719 5.895 1 98.44 473 LEU A O 1
ATOM 3647 N N . LEU A 1 474 ? 15.344 24.25 4.68 1 97.81 474 LEU A N 1
ATOM 3648 C CA . LEU A 1 474 ? 15.406 23.484 3.445 1 97.81 474 LEU A CA 1
ATOM 3649 C C . LEU A 1 474 ? 16.844 23.25 3.02 1 97.81 474 LEU A C 1
ATOM 3651 O O . LEU A 1 474 ? 17.219 22.141 2.639 1 97.81 474 LEU A O 1
ATOM 3655 N N . ALA A 1 475 ? 17.656 24.297 3.057 1 97.75 475 ALA A N 1
ATOM 3656 C CA . ALA A 1 475 ? 19.078 24.188 2.707 1 97.75 475 ALA A CA 1
ATOM 3657 C C . ALA A 1 475 ? 19.781 23.188 3.607 1 97.75 475 ALA A C 1
ATOM 3659 O O . ALA A 1 475 ? 20.625 22.406 3.143 1 97.75 475 ALA A O 1
ATOM 3660 N N . TYR A 1 476 ? 19.469 23.219 4.859 1 98.12 476 TYR A N 1
ATOM 3661 C CA . TYR A 1 476 ? 20.078 22.297 5.812 1 98.12 476 TYR A CA 1
ATOM 3662 C C . TYR A 1 476 ? 19.75 20.859 5.477 1 98.12 476 TYR A C 1
ATOM 3664 O O . TYR A 1 476 ? 20.641 20.016 5.387 1 98.12 476 TYR A O 1
ATOM 3672 N N . ILE A 1 477 ? 18.453 20.562 5.324 1 97.25 477 ILE A N 1
ATOM 3673 C CA . ILE A 1 477 ? 18.109 19.156 5.094 1 97.25 477 ILE A CA 1
ATOM 3674 C C . ILE A 1 477 ? 18.688 18.703 3.766 1 97.25 477 ILE A C 1
ATOM 3676 O O . ILE A 1 477 ? 19.094 17.531 3.627 1 97.25 477 ILE A O 1
ATOM 3680 N N . ARG A 1 478 ? 18.781 19.547 2.797 1 96.44 478 ARG A N 1
ATOM 3681 C CA . ARG A 1 478 ? 19.375 19.188 1.512 1 96.44 478 ARG A CA 1
ATOM 3682 C C . ARG A 1 478 ? 20.875 18.984 1.636 1 96.44 478 ARG A C 1
ATOM 3684 O O . ARG A 1 478 ? 21.453 18.156 0.925 1 96.44 478 ARG A O 1
ATOM 3691 N N . SER A 1 479 ? 21.531 19.734 2.533 1 97.56 479 SER A N 1
ATOM 3692 C CA . SER A 1 479 ? 22.953 19.516 2.787 1 97.56 479 SER A CA 1
ATOM 3693 C C . SER A 1 479 ? 23.203 18.141 3.369 1 97.56 479 SER A C 1
ATOM 3695 O O . SER A 1 479 ? 24.328 17.625 3.311 1 97.56 479 SER A O 1
ATOM 3697 N N . LYS A 1 480 ? 22.172 17.547 3.926 1 97.06 480 LYS A N 1
ATOM 3698 C CA . LYS A 1 480 ? 22.25 16.188 4.461 1 97.06 480 LYS A CA 1
ATOM 3699 C C . LYS A 1 480 ? 21.672 15.172 3.475 1 97.06 480 LYS A C 1
ATOM 3701 O O . LYS A 1 480 ? 21.422 14.016 3.834 1 97.06 480 LYS A O 1
ATOM 3706 N N . GLU A 1 481 ? 21.344 15.602 2.232 1 95.06 481 GLU A N 1
ATOM 3707 C CA . GLU A 1 481 ? 20.844 14.789 1.13 1 95.06 481 GLU A CA 1
ATOM 3708 C C . GLU A 1 481 ? 19.453 14.242 1.431 1 95.06 481 GLU A C 1
ATOM 3710 O O . GLU A 1 481 ? 19.156 13.07 1.166 1 95.06 481 GLU A O 1
ATOM 3715 N N . LEU A 1 482 ? 18.703 15.047 2.098 1 96.12 482 LEU A N 1
ATOM 3716 C CA . LEU A 1 482 ? 17.297 14.773 2.355 1 96.12 482 LEU A CA 1
ATOM 3717 C C . LEU A 1 482 ? 16.406 15.695 1.528 1 96.12 482 LEU A C 1
ATOM 3719 O O . LEU A 1 482 ? 16.891 16.578 0.83 1 96.12 482 LEU A O 1
ATOM 3723 N N . GLU A 1 483 ? 15.148 15.438 1.505 1 96 483 GLU A N 1
ATOM 3724 C CA . GLU A 1 483 ? 14.117 16.219 0.828 1 96 483 GLU A CA 1
ATOM 3725 C C . GLU A 1 483 ? 12.828 16.266 1.645 1 96 483 GLU A C 1
ATOM 3727 O O . GLU A 1 483 ? 12.57 15.367 2.455 1 96 483 GLU A O 1
ATOM 3732 N N . PRO A 1 484 ? 12.078 17.359 1.461 1 96.56 484 PRO A N 1
ATOM 3733 C CA . PRO A 1 484 ? 10.734 17.297 2.047 1 96.56 484 PRO A CA 1
ATOM 3734 C C . PRO A 1 484 ? 9.859 16.219 1.413 1 96.56 484 PRO A C 1
ATOM 3736 O O . PRO A 1 484 ? 10.07 15.859 0.253 1 96.56 484 PRO A O 1
ATOM 3739 N N . TYR A 1 485 ? 8.938 15.648 2.184 1 95.94 485 TYR A N 1
ATOM 3740 C CA . TYR A 1 485 ? 8.039 14.664 1.599 1 95.94 485 TYR A CA 1
ATOM 3741 C C . TYR A 1 485 ? 6.82 15.344 0.981 1 95.94 485 TYR A C 1
ATOM 3743 O O . TYR A 1 485 ? 6.066 14.719 0.23 1 95.94 485 TYR A O 1
ATOM 3751 N N . ARG A 1 486 ? 6.582 16.625 1.299 1 96.56 486 ARG A N 1
ATOM 3752 C CA . ARG A 1 486 ? 5.543 17.5 0.78 1 96.56 486 ARG A CA 1
ATOM 3753 C C . ARG A 1 486 ? 6.059 18.938 0.632 1 96.56 486 ARG A C 1
ATOM 3755 O O . ARG A 1 486 ? 6.852 19.406 1.451 1 96.56 486 ARG A O 1
ATOM 3762 N N . ALA A 1 487 ? 5.582 19.641 -0.452 1 97.06 487 ALA A N 1
ATOM 3763 C CA . ALA A 1 487 ? 6.141 20.969 -0.701 1 97.06 487 ALA A CA 1
ATOM 3764 C C . ALA A 1 487 ? 5.035 22.016 -0.798 1 97.06 487 ALA A C 1
ATOM 3766 O O . ALA A 1 487 ? 3.941 21.719 -1.292 1 97.06 487 ALA A O 1
ATOM 3767 N N . ARG A 1 488 ? 5.383 23.234 -0.337 1 97.56 488 ARG A N 1
ATOM 3768 C CA . ARG A 1 488 ? 4.477 24.359 -0.44 1 97.56 488 ARG A CA 1
ATOM 3769 C C . ARG A 1 488 ? 4.395 24.875 -1.876 1 97.56 488 ARG A C 1
ATOM 3771 O O . ARG A 1 488 ? 5.316 24.656 -2.668 1 97.56 488 ARG A O 1
ATOM 3778 N N . ALA A 1 489 ? 3.322 25.562 -2.158 1 96.56 489 ALA A N 1
ATOM 3779 C CA . ALA A 1 489 ? 3.17 26.156 -3.479 1 96.56 489 ALA A CA 1
ATOM 3780 C C . ALA A 1 489 ? 4.238 27.219 -3.723 1 96.56 489 ALA A C 1
ATOM 3782 O O . ALA A 1 489 ? 4.723 27.375 -4.844 1 96.56 489 ALA A O 1
ATOM 3783 N N . ASP A 1 490 ? 4.672 27.922 -2.664 1 95.81 490 ASP A N 1
ATOM 3784 C CA . ASP A 1 490 ? 5.559 29.078 -2.828 1 95.81 490 ASP A CA 1
ATOM 3785 C C . ASP A 1 490 ? 7.02 28.641 -2.865 1 95.81 490 ASP A C 1
ATOM 3787 O O . ASP A 1 490 ? 7.922 29.484 -2.949 1 95.81 490 ASP A O 1
ATOM 3791 N N . MET A 1 491 ? 7.289 27.391 -2.74 1 95.25 491 MET A N 1
ATOM 3792 C CA . MET A 1 491 ? 8.688 26.953 -2.812 1 95.25 491 MET A CA 1
ATOM 3793 C C . MET A 1 491 ? 8.914 26.062 -4.02 1 95.25 491 MET A C 1
ATOM 3795 O O . MET A 1 491 ? 9.914 25.344 -4.082 1 95.25 491 MET A O 1
ATOM 3799 N N . MET A 1 492 ? 8.016 26 -4.98 1 95.62 492 MET A N 1
ATOM 3800 C CA . MET A 1 492 ? 8.055 25.078 -6.117 1 95.62 492 MET A CA 1
ATOM 3801 C C . MET A 1 492 ? 9.297 25.328 -6.969 1 95.62 492 MET A C 1
ATOM 3803 O O . MET A 1 492 ? 9.883 24.391 -7.504 1 95.62 492 MET A O 1
ATOM 3807 N N . ASP A 1 493 ? 9.719 26.562 -7.109 1 93.56 493 ASP A N 1
ATOM 3808 C CA . ASP A 1 493 ? 10.922 26.875 -7.883 1 93.56 493 ASP A CA 1
ATOM 3809 C C . ASP A 1 493 ? 12.141 26.172 -7.309 1 93.56 493 ASP A C 1
ATOM 3811 O O . ASP A 1 493 ? 12.969 25.641 -8.055 1 93.56 493 ASP A O 1
ATOM 3815 N N . GLN A 1 494 ? 12.211 26.156 -6.004 1 93.5 494 GLN A N 1
ATOM 3816 C CA . GLN A 1 494 ? 13.328 25.484 -5.34 1 93.5 494 GLN A CA 1
ATOM 3817 C C . GLN A 1 494 ? 13.227 23.969 -5.492 1 93.5 494 GLN A C 1
ATOM 3819 O O . GLN A 1 494 ? 14.25 23.297 -5.617 1 93.5 494 GLN A O 1
ATOM 3824 N N . ILE A 1 495 ? 12.016 23.516 -5.516 1 93 495 ILE A N 1
ATOM 3825 C CA . ILE A 1 495 ? 11.781 22.078 -5.562 1 93 495 ILE A CA 1
ATOM 3826 C C . ILE A 1 495 ? 12.164 21.531 -6.941 1 93 495 ILE A C 1
ATOM 3828 O O . ILE A 1 495 ? 12.867 20.531 -7.047 1 93 495 ILE A O 1
ATOM 3832 N N . VAL A 1 496 ? 11.766 22.172 -8.008 1 90.81 496 VAL A N 1
ATOM 3833 C CA . VAL A 1 496 ? 11.914 21.609 -9.352 1 90.81 496 VAL A CA 1
ATOM 3834 C C . VAL A 1 496 ? 13.297 21.953 -9.898 1 90.81 496 VAL A C 1
ATOM 3836 O O . VAL A 1 496 ? 13.766 21.312 -10.844 1 90.81 496 VAL A O 1
ATOM 3839 N N . ALA A 1 497 ? 14.016 22.938 -9.383 1 84.25 497 ALA A N 1
ATOM 3840 C CA . ALA A 1 497 ? 15.352 23.312 -9.828 1 84.25 497 ALA A CA 1
ATOM 3841 C C . ALA A 1 497 ? 16.391 22.266 -9.43 1 84.25 497 ALA A C 1
ATOM 3843 O O . ALA A 1 497 ? 17.438 22.141 -10.07 1 84.25 497 ALA A O 1
ATOM 3844 N N . SER A 1 498 ? 16.219 21.469 -8.5 1 71.88 498 SER A N 1
ATOM 3845 C CA . SER A 1 498 ? 17.203 20.578 -7.875 1 71.88 498 SER A CA 1
ATOM 3846 C C . SER A 1 498 ? 17.422 19.328 -8.719 1 71.88 498 SER A C 1
ATOM 3848 O O . SER A 1 498 ? 18.5 18.719 -8.664 1 71.88 498 SER A O 1
ATOM 3850 N N . ASP A 1 499 ? 16.422 18.766 -9.406 1 67.12 499 ASP A N 1
ATOM 3851 C CA . ASP A 1 499 ? 16.547 17.5 -10.102 1 67.12 499 ASP A CA 1
ATOM 3852 C C . ASP A 1 499 ? 16.016 17.594 -11.531 1 67.12 499 ASP A C 1
ATOM 3854 O O . ASP A 1 499 ? 14.93 17.109 -11.828 1 67.12 499 ASP A O 1
ATOM 3858 N N . PRO A 1 500 ? 16.953 17.984 -12.305 1 67.12 500 PRO A N 1
ATOM 3859 C CA . PRO A 1 500 ? 16.438 18.359 -13.625 1 67.12 500 PRO A CA 1
ATOM 3860 C C . PRO A 1 500 ? 16.016 17.156 -14.469 1 67.12 500 PRO A C 1
ATOM 3862 O O . PRO A 1 500 ? 15.023 17.234 -15.195 1 67.12 500 PRO A O 1
ATOM 3865 N N . ASP A 1 501 ? 16.609 16.062 -14.188 1 81.25 501 ASP A N 1
ATOM 3866 C CA . ASP A 1 501 ? 16.281 14.938 -15.062 1 81.25 501 ASP A CA 1
ATOM 3867 C C . ASP A 1 501 ? 14.914 14.352 -14.711 1 81.25 501 ASP A C 1
ATOM 3869 O O . ASP A 1 501 ? 14.125 14.031 -15.602 1 81.25 501 ASP A O 1
ATOM 3873 N N . TYR A 1 502 ? 14.633 14.289 -13.469 1 89 502 TYR A N 1
ATOM 3874 C CA . TYR A 1 502 ? 13.336 13.789 -13.023 1 89 502 TYR A CA 1
ATOM 3875 C C . TYR A 1 502 ? 12.211 14.727 -13.469 1 89 502 TYR A C 1
ATOM 3877 O O . TYR A 1 502 ? 11.227 14.281 -14.055 1 89 502 TYR A O 1
ATOM 3885 N N . TRP A 1 503 ? 12.406 15.984 -13.281 1 93.06 503 TRP A N 1
ATOM 3886 C CA . TRP A 1 503 ? 11.336 16.938 -13.555 1 93.06 503 TRP A CA 1
ATOM 3887 C C . TRP A 1 503 ? 11.156 17.141 -15.055 1 93.06 503 TRP A C 1
ATOM 3889 O O . TRP A 1 503 ? 10.055 17.438 -15.516 1 93.06 503 TRP A O 1
ATOM 3899 N N . LYS A 1 504 ? 12.234 16.953 -15.812 1 92.5 504 LYS A N 1
ATOM 3900 C CA . LYS A 1 504 ? 12.086 16.953 -17.266 1 92.5 504 LYS A CA 1
ATOM 3901 C C . LYS A 1 504 ? 11.195 15.805 -17.719 1 92.5 504 LYS A C 1
ATOM 3903 O O . LYS A 1 504 ? 10.375 15.977 -18.625 1 92.5 504 LYS A O 1
ATOM 3908 N N . LYS A 1 505 ? 11.391 14.672 -17.109 1 93.5 505 LYS A N 1
ATOM 3909 C CA . LYS A 1 505 ? 10.555 13.523 -17.422 1 93.5 505 LYS A CA 1
ATOM 3910 C C . LYS A 1 505 ? 9.102 13.766 -17.016 1 93.5 505 LYS A C 1
ATOM 3912 O O . LYS A 1 505 ? 8.172 13.398 -17.75 1 93.5 505 LYS A O 1
ATOM 3917 N N . ILE A 1 506 ? 8.906 14.398 -15.867 1 96.06 506 ILE A N 1
ATOM 3918 C CA . ILE A 1 506 ? 7.57 14.727 -15.391 1 96.06 506 ILE A CA 1
ATOM 3919 C C . ILE A 1 506 ? 6.891 15.68 -16.375 1 96.06 506 ILE A C 1
ATOM 3921 O O . ILE A 1 506 ? 5.711 15.523 -16.688 1 96.06 506 ILE A O 1
ATOM 3925 N N . ARG A 1 507 ? 7.664 16.641 -16.859 1 95.44 507 ARG A N 1
ATOM 3926 C CA . ARG A 1 507 ? 7.121 17.578 -17.828 1 95.44 507 ARG A CA 1
ATOM 3927 C C . ARG A 1 507 ? 6.715 16.875 -19.109 1 95.44 507 ARG A C 1
ATOM 3929 O O . ARG A 1 507 ? 5.684 17.188 -19.719 1 95.44 507 ARG A O 1
ATOM 3936 N N . ALA A 1 508 ? 7.52 15.945 -19.531 1 95.88 508 ALA A N 1
ATOM 3937 C CA . ALA A 1 508 ? 7.188 15.172 -20.719 1 95.88 508 ALA A CA 1
ATOM 3938 C C . ALA A 1 508 ? 5.91 14.367 -20.516 1 95.88 508 ALA A C 1
ATOM 3940 O O . ALA A 1 508 ? 5.07 14.281 -21.406 1 95.88 508 ALA A O 1
ATOM 3941 N N . LEU A 1 509 ? 5.766 13.781 -19.391 1 97.25 509 LEU A N 1
ATOM 3942 C CA . LEU A 1 509 ? 4.559 13.031 -19.062 1 97.25 509 LEU A CA 1
ATOM 3943 C C . LEU A 1 509 ? 3.338 13.945 -19.047 1 97.25 509 LEU A C 1
ATOM 3945 O O . LEU A 1 509 ? 2.262 13.555 -19.516 1 97.25 509 LEU A O 1
ATOM 3949 N N . LYS A 1 510 ? 3.539 15.117 -18.516 1 97.25 510 LYS A N 1
ATOM 3950 C CA . LYS A 1 510 ? 2.432 16.078 -18.469 1 97.25 510 LYS A CA 1
ATOM 3951 C C . LYS A 1 510 ? 1.886 16.359 -19.859 1 97.25 510 LYS A C 1
ATOM 3953 O O . LYS A 1 510 ? 0.68 16.547 -20.031 1 97.25 510 LYS A O 1
ATOM 3958 N N . GLN A 1 511 ? 2.697 16.359 -20.875 1 96.81 511 GLN A N 1
ATOM 3959 C CA . GLN A 1 511 ? 2.293 16.672 -22.234 1 96.81 511 GLN A CA 1
ATOM 3960 C C . GLN A 1 511 ? 1.281 15.656 -22.766 1 96.81 511 GLN A C 1
ATOM 3962 O O . GLN A 1 511 ? 0.465 15.977 -23.625 1 96.81 511 GLN A O 1
ATOM 3967 N N . VAL A 1 512 ? 1.317 14.508 -22.188 1 97.25 512 VAL A N 1
ATOM 3968 C CA . VAL A 1 512 ? 0.397 13.461 -22.609 1 97.25 512 VAL A CA 1
ATOM 3969 C C . VAL A 1 512 ? -1.015 13.781 -22.125 1 97.25 512 VAL A C 1
ATOM 3971 O O . VAL A 1 512 ? -1.994 13.508 -22.828 1 97.25 512 VAL A O 1
ATOM 3974 N N . PHE A 1 513 ? -1.133 14.438 -20.953 1 97.75 513 PHE A N 1
ATOM 3975 C CA . PHE A 1 513 ? -2.426 14.648 -20.312 1 97.75 513 PHE A CA 1
ATOM 3976 C C . PHE A 1 513 ? -2.873 16.094 -20.469 1 97.75 513 PHE A C 1
ATOM 3978 O O . PHE A 1 513 ? -4.074 16.391 -20.484 1 97.75 513 PHE A O 1
ATOM 3985 N N . ASP A 1 514 ? -1.948 16.969 -20.484 1 98 514 ASP A N 1
ATOM 3986 C CA . ASP A 1 514 ? -2.184 18.406 -20.5 1 98 514 ASP A CA 1
ATOM 3987 C C . ASP A 1 514 ? -1.183 19.109 -21.406 1 98 514 ASP A C 1
ATOM 3989 O O . ASP A 1 514 ? -0.356 19.891 -20.938 1 98 514 ASP A O 1
ATOM 3993 N N . PRO A 1 515 ? -1.332 18.906 -22.703 1 97.06 515 PRO A N 1
ATOM 3994 C CA . PRO A 1 515 ? -0.34 19.422 -23.641 1 97.06 515 PRO A CA 1
ATOM 3995 C C . PRO A 1 515 ? -0.258 20.938 -23.641 1 97.06 515 PRO A C 1
ATOM 3997 O O . PRO A 1 515 ? 0.786 21.5 -23.969 1 97.06 515 PRO A O 1
ATOM 4000 N N . ASP A 1 516 ? -1.279 21.641 -23.25 1 97.31 516 ASP A N 1
ATOM 4001 C CA . ASP A 1 516 ? -1.293 23.094 -23.266 1 97.31 516 ASP A CA 1
ATOM 4002 C C . ASP A 1 516 ? -0.867 23.656 -21.906 1 97.31 516 ASP A C 1
ATOM 4004 O O . ASP A 1 516 ? -0.84 24.859 -21.703 1 97.31 516 ASP A O 1
ATOM 4008 N N . ASN A 1 517 ? -0.57 22.797 -20.938 1 96.88 517 ASN A N 1
ATOM 4009 C CA . ASN A 1 517 ? -0.095 23.156 -19.609 1 96.88 517 ASN A CA 1
ATOM 4010 C C . ASN A 1 517 ? -1.07 24.094 -18.906 1 96.88 517 ASN A C 1
ATOM 4012 O O . ASN A 1 517 ? -0.66 25.094 -18.312 1 96.88 517 ASN A O 1
ATOM 4016 N N . ILE A 1 518 ? -2.305 23.797 -18.938 1 97.62 518 ILE A N 1
ATOM 4017 C CA . ILE A 1 518 ? -3.289 24.719 -18.359 1 97.62 518 ILE A CA 1
ATOM 4018 C C . ILE A 1 518 ? -3.623 24.297 -16.938 1 97.62 518 ILE A C 1
ATOM 4020 O O . ILE A 1 518 ? -4.172 25.094 -16.156 1 97.62 518 ILE A O 1
ATOM 4024 N N . ILE A 1 519 ? -3.338 23.094 -16.562 1 98.44 519 ILE A N 1
ATOM 4025 C CA . ILE A 1 519 ? -3.721 22.625 -15.234 1 98.44 519 ILE A CA 1
ATOM 4026 C C . ILE A 1 519 ? -2.582 22.875 -14.25 1 98.44 519 ILE A C 1
ATOM 4028 O O . ILE A 1 519 ? -1.538 22.219 -14.32 1 98.44 519 ILE A O 1
ATOM 4032 N N . ALA A 1 520 ? -2.725 23.75 -13.344 1 97.94 520 ALA A N 1
ATOM 4033 C CA . ALA A 1 520 ? -1.847 24.062 -12.227 1 97.94 520 ALA A CA 1
ATOM 4034 C C . ALA A 1 520 ? -0.396 24.188 -12.68 1 97.94 520 ALA A C 1
ATOM 4036 O O . ALA A 1 520 ? 0.496 23.562 -12.117 1 97.94 520 ALA A O 1
ATOM 4037 N N . PRO A 1 521 ? -0.156 25.016 -13.625 1 96.56 521 PRO A N 1
ATOM 4038 C CA . PRO A 1 521 ? 1.224 25.141 -14.102 1 96.56 521 PRO A CA 1
ATOM 4039 C C . PRO A 1 521 ? 2.211 25.469 -12.977 1 96.56 521 PRO A C 1
ATOM 4041 O O . PRO A 1 521 ? 1.927 26.297 -12.125 1 96.56 521 PRO A O 1
ATOM 4044 N N . GLY A 1 522 ? 3.299 24.688 -12.961 1 95.5 522 GLY A N 1
ATOM 4045 C CA . GLY A 1 522 ? 4.383 24.938 -12.016 1 95.5 522 GLY A CA 1
ATOM 4046 C C . GLY A 1 522 ? 4.285 24.094 -10.758 1 95.5 522 GLY A C 1
ATOM 4047 O O . GLY A 1 522 ? 5.25 23.984 -10.008 1 95.5 522 GLY A O 1
ATOM 4048 N N . ARG A 1 523 ? 3.102 23.547 -10.414 1 97.31 523 ARG A N 1
ATOM 4049 C CA . ARG A 1 523 ? 2.93 22.734 -9.211 1 97.31 523 ARG A CA 1
ATOM 4050 C C . ARG A 1 523 ? 3.482 21.328 -9.414 1 97.31 523 ARG A C 1
ATOM 4052 O O . ARG A 1 523 ? 2.898 20.516 -10.141 1 97.31 523 ARG A O 1
ATOM 4059 N N . TYR A 1 524 ? 4.629 20.984 -8.758 1 96 524 TYR A N 1
ATOM 4060 C CA . TYR A 1 524 ? 5.34 19.719 -8.922 1 96 524 TYR A CA 1
ATOM 4061 C C . TYR A 1 524 ? 5.641 19.453 -10.391 1 96 524 TYR A C 1
ATOM 4063 O O . TYR A 1 524 ? 5.422 18.344 -10.883 1 96 524 TYR A O 1
ATOM 4071 N N . ASN A 1 525 ? 6.035 20.438 -11.07 1 93.25 525 ASN A N 1
ATOM 4072 C CA . ASN A 1 525 ? 6.34 20.391 -12.492 1 93.25 525 ASN A CA 1
ATOM 4073 C C . ASN A 1 525 ? 7.098 21.641 -12.945 1 93.25 525 ASN A C 1
ATOM 4075 O O . ASN A 1 525 ? 6.992 22.688 -12.32 1 93.25 525 ASN A O 1
ATOM 4079 N N . LEU A 1 526 ? 7.855 21.484 -14 1 87.56 526 LEU A N 1
ATOM 4080 C CA . LEU A 1 526 ? 8.477 22.656 -14.609 1 87.56 526 LEU A CA 1
ATOM 4081 C C . LEU A 1 526 ? 7.422 23.578 -15.195 1 87.56 526 LEU A C 1
ATOM 4083 O O . LEU A 1 526 ? 6.395 23.125 -15.703 1 87.56 526 LEU A O 1
ATOM 4087 N N . PRO A 1 527 ? 7.703 24.891 -15.023 1 81.12 527 PRO A N 1
ATOM 4088 C CA . PRO A 1 527 ? 6.699 25.844 -15.531 1 81.12 527 PRO A CA 1
ATOM 4089 C C . PRO A 1 527 ? 6.516 25.75 -17.047 1 81.12 527 PRO A C 1
ATOM 4091 O O . PRO A 1 527 ? 7.441 25.359 -17.766 1 81.12 527 PRO A O 1
ATOM 4094 N N . MET B 1 1 ? 44.688 9.312 -31.344 1 23.67 1 MET B N 1
ATOM 4095 C CA . MET B 1 1 ? 44.469 8.133 -30.531 1 23.67 1 MET B CA 1
ATOM 4096 C C . MET B 1 1 ? 43.062 7.59 -30.703 1 23.67 1 MET B C 1
ATOM 4098 O O . MET B 1 1 ? 42.094 8.258 -30.344 1 23.67 1 MET B O 1
ATOM 4102 N N . THR B 1 2 ? 42.75 6.742 -31.719 1 24.72 2 THR B N 1
ATOM 4103 C CA . THR B 1 2 ? 41.562 6.223 -32.375 1 24.72 2 THR B CA 1
ATOM 4104 C C . THR B 1 2 ? 40.75 5.387 -31.422 1 24.72 2 THR B C 1
ATOM 4106 O O . THR B 1 2 ? 41.25 4.453 -30.797 1 24.72 2 THR B O 1
ATOM 4109 N N . LEU B 1 3 ? 39.781 5.941 -30.734 1 26.09 3 LEU B N 1
ATOM 4110 C CA . LEU B 1 3 ? 38.844 5.312 -29.797 1 26.09 3 LEU B CA 1
ATOM 4111 C C . LEU B 1 3 ? 38.344 3.979 -30.344 1 26.09 3 LEU B C 1
ATOM 4113 O O . LEU B 1 3 ? 37.719 3.93 -31.406 1 26.09 3 LEU B O 1
ATOM 4117 N N . GLU B 1 4 ? 39.156 2.916 -30.328 1 25.66 4 GLU B N 1
ATOM 4118 C CA . GLU B 1 4 ? 38.844 1.528 -30.656 1 25.66 4 GLU B CA 1
ATOM 4119 C C . GLU B 1 4 ? 37.5 1.112 -30.109 1 25.66 4 GLU B C 1
ATOM 4121 O O . GLU B 1 4 ? 37.281 1.145 -28.906 1 25.66 4 GLU B O 1
ATOM 4126 N N . LEU B 1 5 ? 36.406 1.389 -30.766 1 28.81 5 LEU B N 1
ATOM 4127 C CA . LEU B 1 5 ? 35.094 0.78 -30.625 1 28.81 5 LEU B CA 1
ATOM 4128 C C . LEU B 1 5 ? 35.188 -0.731 -30.453 1 28.81 5 LEU B C 1
ATOM 4130 O O . LEU B 1 5 ? 35.594 -1.438 -31.391 1 28.81 5 LEU B O 1
ATOM 4134 N N . ALA B 1 6 ? 35.781 -1.243 -29.375 1 30.78 6 ALA B N 1
ATOM 4135 C CA . ALA B 1 6 ? 35.812 -2.678 -29.094 1 30.78 6 ALA B CA 1
ATOM 4136 C C . ALA B 1 6 ? 34.531 -3.342 -29.578 1 30.78 6 ALA B C 1
ATOM 4138 O O . ALA B 1 6 ? 33.438 -2.869 -29.281 1 30.78 6 ALA B O 1
ATOM 4139 N N . ARG B 1 7 ? 34.531 -4.062 -30.688 1 29.81 7 ARG B N 1
ATOM 4140 C CA . ARG B 1 7 ? 33.625 -5.086 -31.203 1 29.81 7 ARG B CA 1
ATOM 4141 C C . ARG B 1 7 ? 33.062 -5.953 -30.062 1 29.81 7 ARG B C 1
ATOM 4143 O O . ARG B 1 7 ? 33.812 -6.77 -29.5 1 29.81 7 ARG B O 1
ATOM 4150 N N . MET B 1 8 ? 32.406 -5.426 -29.109 1 32.34 8 MET B N 1
ATOM 4151 C CA . MET B 1 8 ? 31.688 -6.305 -28.188 1 32.34 8 MET B CA 1
ATOM 4152 C C . MET B 1 8 ? 31.094 -7.508 -28.922 1 32.34 8 MET B C 1
ATOM 4154 O O . MET B 1 8 ? 30.312 -7.348 -29.844 1 32.34 8 MET B O 1
ATOM 4158 N N . GLU B 1 9 ? 31.844 -8.523 -29.203 1 31.17 9 GLU B N 1
ATOM 4159 C CA . GLU B 1 9 ? 31.406 -9.82 -29.703 1 31.17 9 GLU B CA 1
ATOM 4160 C C . GLU B 1 9 ? 30.047 -10.211 -29.125 1 31.17 9 GLU B C 1
ATOM 4162 O O . GLU B 1 9 ? 29.906 -10.383 -27.906 1 31.17 9 GLU B O 1
ATOM 4167 N N . TRP B 1 10 ? 29 -9.656 -29.672 1 35.12 10 TRP B N 1
ATOM 4168 C CA . TRP B 1 10 ? 27.625 -10.109 -29.484 1 35.12 10 TRP B CA 1
ATOM 4169 C C . TRP B 1 10 ? 27.531 -11.625 -29.641 1 35.12 10 TRP B C 1
ATOM 4171 O O . TRP B 1 10 ? 27.875 -12.172 -30.688 1 35.12 10 TRP B O 1
ATOM 4181 N N . ARG B 1 11 ? 28.016 -12.414 -28.75 1 33.75 11 ARG B N 1
ATOM 4182 C CA . ARG B 1 11 ? 27.812 -13.852 -28.844 1 33.75 11 ARG B CA 1
ATOM 4183 C C . ARG B 1 11 ? 26.359 -14.18 -29.188 1 33.75 11 ARG B C 1
ATOM 4185 O O . ARG B 1 11 ? 25.469 -14.016 -28.344 1 33.75 11 ARG B O 1
ATOM 4192 N N . ILE B 1 12 ? 25.891 -13.945 -30.375 1 35.66 12 ILE B N 1
ATOM 4193 C CA . ILE B 1 12 ? 24.672 -14.523 -30.906 1 35.66 12 ILE B CA 1
ATOM 4194 C C . ILE B 1 12 ? 24.703 -16.047 -30.75 1 35.66 12 ILE B C 1
ATOM 4196 O O . ILE B 1 12 ? 25.562 -16.703 -31.344 1 35.66 12 ILE B O 1
ATOM 4200 N N . PHE B 1 13 ? 24.531 -16.578 -29.625 1 34.81 13 PHE B N 1
ATOM 4201 C CA . PHE B 1 13 ? 24.391 -18.031 -29.594 1 34.81 13 PHE B CA 1
ATOM 4202 C C . PHE B 1 13 ? 23.172 -18.484 -30.391 1 34.81 13 PHE B C 1
ATOM 4204 O O . PHE B 1 13 ? 22.078 -17.953 -30.188 1 34.81 13 PHE B O 1
ATOM 4211 N N . VAL B 1 14 ? 23.375 -18.797 -31.594 1 36.03 14 VAL B N 1
ATOM 4212 C CA . VAL B 1 14 ? 22.391 -19.5 -32.406 1 36.03 14 VAL B CA 1
ATOM 4213 C C . VAL B 1 14 ? 21.812 -20.672 -31.609 1 36.03 14 VAL B C 1
ATOM 4215 O O . VAL B 1 14 ? 22.547 -21.625 -31.297 1 36.03 14 VAL B O 1
ATOM 4218 N N . ILE B 1 15 ? 20.891 -20.516 -30.672 1 43.84 15 ILE B N 1
ATOM 4219 C CA . ILE B 1 15 ? 20.328 -21.547 -29.797 1 43.84 15 ILE B CA 1
ATOM 4220 C C . ILE B 1 15 ? 19.531 -22.547 -30.625 1 43.84 15 ILE B C 1
ATOM 4222 O O . ILE B 1 15 ? 18.672 -22.172 -31.422 1 43.84 15 ILE B O 1
ATOM 4226 N N . ALA B 1 16 ? 20.031 -23.75 -30.891 1 41.72 16 ALA B N 1
ATOM 4227 C CA . ALA B 1 16 ? 19.438 -24.938 -31.531 1 41.72 16 ALA B CA 1
ATOM 4228 C C . ALA B 1 16 ? 17.969 -25.094 -31.141 1 41.72 16 ALA B C 1
ATOM 4230 O O . ALA B 1 16 ? 17.156 -25.531 -31.953 1 41.72 16 ALA B O 1
ATOM 4231 N N . SER B 1 17 ? 17.578 -25.109 -29.875 1 55.28 17 SER B N 1
ATOM 4232 C CA . SER B 1 17 ? 16.203 -25.297 -29.406 1 55.28 17 SER B CA 1
ATOM 4233 C C . SER B 1 17 ? 15.531 -23.953 -29.094 1 55.28 17 SER B C 1
ATOM 4235 O O . SER B 1 17 ? 16.219 -22.984 -28.781 1 55.28 17 SER B O 1
ATOM 4237 N N . ASN B 1 18 ? 14.266 -23.797 -29.625 1 66.81 18 ASN B N 1
ATOM 4238 C CA . ASN B 1 18 ? 13.516 -22.562 -29.469 1 66.81 18 ASN B CA 1
ATOM 4239 C C . ASN B 1 18 ? 13.57 -22.062 -28.031 1 66.81 18 ASN B C 1
ATOM 4241 O O . ASN B 1 18 ? 12.961 -22.656 -27.141 1 66.81 18 ASN B O 1
ATOM 4245 N N . PRO B 1 19 ? 14.43 -21.125 -27.703 1 77.88 19 PRO B N 1
ATOM 4246 C CA . PRO B 1 19 ? 14.617 -20.625 -26.344 1 77.88 19 PRO B CA 1
ATOM 4247 C C . PRO B 1 19 ? 13.344 -20.031 -25.75 1 77.88 19 PRO B C 1
ATOM 4249 O O . PRO B 1 19 ? 13.297 -19.734 -24.562 1 77.88 19 PRO B O 1
ATOM 4252 N N . THR B 1 20 ? 12.312 -20.094 -26.594 1 82.38 20 THR B N 1
ATOM 4253 C CA . THR B 1 20 ? 11.102 -19.453 -26.094 1 82.38 20 THR B CA 1
ATOM 4254 C C . THR B 1 20 ? 9.977 -20.469 -25.938 1 82.38 20 THR B C 1
ATOM 4256 O O . THR B 1 20 ? 8.852 -20.109 -25.562 1 82.38 20 THR B O 1
ATOM 4259 N N . ASP B 1 21 ? 10.32 -21.688 -26.188 1 88.06 21 ASP B N 1
ATOM 4260 C CA . ASP B 1 21 ? 9.344 -22.734 -25.906 1 88.06 21 ASP B CA 1
ATOM 4261 C C . ASP B 1 21 ? 8.922 -22.719 -24.438 1 88.06 21 ASP B C 1
ATOM 4263 O O . ASP B 1 21 ? 9.75 -22.469 -23.562 1 88.06 21 ASP B O 1
ATOM 4267 N N . ASN B 1 22 ? 7.57 -22.812 -24.25 1 94.5 22 ASN B N 1
ATOM 4268 C CA . ASN B 1 22 ? 7.062 -22.734 -22.891 1 94.5 22 ASN B CA 1
ATOM 4269 C C . ASN B 1 22 ? 5.793 -23.562 -22.703 1 94.5 22 ASN B C 1
ATOM 4271 O O . ASN B 1 22 ? 5.215 -24.031 -23.688 1 94.5 22 ASN B O 1
ATOM 4275 N N . ILE B 1 23 ? 5.285 -23.641 -21.578 1 95.88 23 ILE B N 1
ATOM 4276 C CA . ILE B 1 23 ? 4.27 -24.625 -21.219 1 95.88 23 ILE B CA 1
ATOM 4277 C C . ILE B 1 23 ? 2.895 -24.141 -21.641 1 95.88 23 ILE B C 1
ATOM 4279 O O . ILE B 1 23 ? 1.899 -24.859 -21.516 1 95.88 23 ILE B O 1
ATOM 4283 N N . THR B 1 24 ? 2.779 -22.953 -22.25 1 96.56 24 THR B N 1
ATOM 4284 C CA . THR B 1 24 ? 1.509 -22.547 -22.828 1 96.56 24 THR B CA 1
ATOM 4285 C C . THR B 1 24 ? 1.268 -23.25 -24.172 1 96.56 24 THR B C 1
ATOM 4287 O O . THR B 1 24 ? 0.139 -23.281 -24.656 1 96.56 24 THR B O 1
ATOM 4290 N N . GLY B 1 25 ? 2.322 -23.719 -24.75 1 95 25 GLY B N 1
ATOM 4291 C CA . GLY B 1 25 ? 2.24 -24.406 -26.047 1 95 25 GLY B CA 1
ATOM 4292 C C . GLY B 1 25 ? 2.359 -23.469 -27.219 1 95 25 GLY B C 1
ATOM 4293 O O . GLY B 1 25 ? 2.291 -23.891 -28.375 1 95 25 GLY B O 1
ATOM 4294 N N . ARG B 1 26 ? 2.496 -22.188 -26.969 1 92.81 26 ARG B N 1
ATOM 4295 C CA . ARG B 1 26 ? 2.684 -21.188 -28 1 92.81 26 ARG B CA 1
ATOM 4296 C C . ARG B 1 26 ? 3.916 -20.328 -27.719 1 92.81 26 ARG B C 1
ATOM 4298 O O . ARG B 1 26 ? 4.191 -19.984 -26.578 1 92.81 26 ARG B O 1
ATOM 4305 N N . SER B 1 27 ? 4.723 -20.109 -28.75 1 92.56 27 SER B N 1
ATOM 4306 C CA . SER B 1 27 ? 5.93 -19.297 -28.594 1 92.56 27 SER B CA 1
ATOM 4307 C C . SER B 1 27 ? 6.238 -18.531 -29.875 1 92.56 27 SER B C 1
ATOM 4309 O O . SER B 1 27 ? 5.707 -18.844 -30.938 1 92.56 27 SER B O 1
ATOM 4311 N N . LYS B 1 28 ? 7.047 -17.516 -29.719 1 93.88 28 LYS B N 1
ATOM 4312 C CA . LYS B 1 28 ? 7.516 -16.688 -30.828 1 93.88 28 LYS B CA 1
ATOM 4313 C C . LYS B 1 28 ? 8.992 -16.953 -31.125 1 93.88 28 LYS B C 1
ATOM 4315 O O . LYS B 1 28 ? 9.742 -17.328 -30.219 1 93.88 28 LYS B O 1
ATOM 4320 N N . THR B 1 29 ? 9.328 -16.703 -32.375 1 92.62 29 THR B N 1
ATOM 4321 C CA . THR B 1 29 ? 10.727 -16.812 -32.75 1 92.62 29 THR B CA 1
ATOM 4322 C C . THR B 1 29 ? 11.5 -15.555 -32.375 1 92.62 29 THR B C 1
ATOM 4324 O O . THR B 1 29 ? 10.961 -14.453 -32.438 1 92.62 29 THR B O 1
ATOM 4327 N N . ILE B 1 30 ? 12.703 -15.789 -31.922 1 92.69 30 ILE B N 1
ATOM 4328 C CA . ILE B 1 30 ? 13.531 -14.656 -31.516 1 92.69 30 ILE B CA 1
ATOM 4329 C C . ILE B 1 30 ? 14.789 -14.609 -32.375 1 92.69 30 ILE B C 1
ATOM 4331 O O . ILE B 1 30 ? 15.188 -15.617 -32.969 1 92.69 30 ILE B O 1
ATOM 4335 N N . TYR B 1 31 ? 15.367 -13.414 -32.375 1 87.25 31 TYR B N 1
ATOM 4336 C CA . TYR B 1 31 ? 16.516 -13.117 -33.219 1 87.25 31 TYR B CA 1
ATOM 4337 C C . TYR B 1 31 ? 17.828 -13.383 -32.469 1 87.25 31 TYR B C 1
ATOM 4339 O O . TYR B 1 31 ? 18.812 -13.797 -33.094 1 87.25 31 TYR B O 1
ATOM 4347 N N . ALA B 1 32 ? 17.844 -13.094 -31.281 1 92.94 32 ALA B N 1
ATOM 4348 C CA . ALA B 1 32 ? 19.062 -13.148 -30.484 1 92.94 32 ALA B CA 1
ATOM 4349 C C . ALA B 1 32 ? 18.75 -13.172 -28.984 1 92.94 32 ALA B C 1
ATOM 4351 O O . ALA B 1 32 ? 17.609 -12.922 -28.594 1 92.94 32 ALA B O 1
ATOM 4352 N N . VAL B 1 33 ? 19.703 -13.641 -28.234 1 95.75 33 VAL B N 1
ATOM 4353 C CA . VAL B 1 33 ? 19.625 -13.57 -26.781 1 95.75 33 VAL B CA 1
ATOM 4354 C C . VAL B 1 33 ? 20.812 -12.773 -26.234 1 95.75 33 VAL B C 1
ATOM 4356 O O . VAL B 1 33 ? 21.969 -13.086 -26.547 1 95.75 33 VAL B O 1
ATOM 4359 N N . HIS B 1 34 ? 20.531 -11.68 -25.578 1 96.69 34 HIS B N 1
ATOM 4360 C CA . HIS B 1 34 ? 21.531 -10.922 -24.844 1 96.69 34 HIS B CA 1
ATOM 4361 C C . HIS B 1 34 ? 21.453 -11.219 -23.344 1 96.69 34 HIS B C 1
ATOM 4363 O O . HIS B 1 34 ? 20.359 -11.367 -22.797 1 96.69 34 HIS B O 1
ATOM 4369 N N . GLU B 1 35 ? 22.625 -11.414 -22.641 1 97.88 35 GLU B N 1
ATOM 4370 C CA . GLU B 1 35 ? 22.703 -11.672 -21.219 1 97.88 35 GLU B CA 1
ATOM 4371 C C . GLU B 1 35 ? 23.594 -10.656 -20.516 1 97.88 35 GLU B C 1
ATOM 4373 O O . GLU B 1 35 ? 24.672 -11 -20.031 1 97.88 35 GLU B O 1
ATOM 4378 N N . PRO B 1 36 ? 23.094 -9.43 -20.406 1 98.25 36 PRO B N 1
ATOM 4379 C CA . PRO B 1 36 ? 23.906 -8.383 -19.781 1 98.25 36 PRO B CA 1
ATOM 4380 C C . PRO B 1 36 ? 24.188 -8.656 -18.297 1 98.25 36 PRO B C 1
ATOM 4382 O O . PRO B 1 36 ? 23.422 -9.375 -17.641 1 98.25 36 PRO B O 1
ATOM 4385 N N . THR B 1 37 ? 25.297 -8.023 -17.812 1 98.19 37 THR B N 1
ATOM 4386 C CA . THR B 1 37 ? 25.688 -8.195 -16.422 1 98.19 37 THR B CA 1
ATOM 4387 C C . THR B 1 37 ? 25.75 -6.844 -15.711 1 98.19 37 THR B C 1
ATOM 4389 O O . THR B 1 37 ? 26.094 -6.773 -14.523 1 98.19 37 THR B O 1
ATOM 4392 N N . SER B 1 38 ? 25.453 -5.766 -16.516 1 98.12 38 SER B N 1
ATOM 4393 C CA . SER B 1 38 ? 25.516 -4.434 -15.93 1 98.12 38 SER B CA 1
ATOM 4394 C C . SER B 1 38 ? 24.531 -3.484 -16.594 1 98.12 38 SER B C 1
ATOM 4396 O O . SER B 1 38 ? 24.047 -3.764 -17.703 1 98.12 38 SER B O 1
ATOM 4398 N N . VAL B 1 39 ? 24.312 -2.424 -15.891 1 98.38 39 VAL B N 1
ATOM 4399 C CA . VAL B 1 39 ? 23.406 -1.408 -16.406 1 98.38 39 VAL B CA 1
ATOM 4400 C C . VAL B 1 39 ? 24 -0.765 -17.656 1 98.38 39 VAL B C 1
ATOM 4402 O O . VAL B 1 39 ? 23.281 -0.467 -18.609 1 98.38 39 VAL B O 1
ATOM 4405 N N . GLU B 1 40 ? 25.297 -0.572 -17.672 1 98.25 40 GLU B N 1
ATOM 4406 C CA . GLU B 1 40 ? 25.984 0.024 -18.812 1 98.25 40 GLU B CA 1
ATOM 4407 C C . GLU B 1 40 ? 25.812 -0.824 -20.078 1 98.25 40 GLU B C 1
ATOM 4409 O O . GLU B 1 40 ? 25.594 -0.291 -21.156 1 98.25 40 GLU B O 1
ATOM 4414 N N . GLU B 1 41 ? 25.906 -2.102 -19.859 1 98.44 41 GLU B N 1
ATOM 4415 C CA . GLU B 1 41 ? 25.688 -3.008 -20.984 1 98.44 41 GLU B CA 1
ATOM 4416 C C . GLU B 1 41 ? 24.281 -2.887 -21.531 1 98.44 41 GLU B C 1
ATOM 4418 O O . GLU B 1 41 ? 24.062 -2.906 -22.75 1 98.44 41 GLU B O 1
ATOM 4423 N N . ILE B 1 42 ? 23.312 -2.77 -20.672 1 98.75 42 ILE B N 1
ATOM 4424 C CA . ILE B 1 42 ? 21.922 -2.631 -21.078 1 98.75 42 ILE B CA 1
ATOM 4425 C C . ILE B 1 42 ? 21.75 -1.342 -21.891 1 98.75 42 ILE B C 1
ATOM 4427 O O . ILE B 1 42 ? 21.078 -1.33 -22.922 1 98.75 42 ILE B O 1
ATOM 4431 N N . VAL B 1 43 ? 22.344 -0.26 -21.391 1 98.69 43 VAL B N 1
ATOM 4432 C CA . VAL B 1 43 ? 22.297 1.017 -22.094 1 98.69 43 VAL B CA 1
ATOM 4433 C C . VAL B 1 43 ? 22.859 0.854 -23.5 1 98.69 43 VAL B C 1
ATOM 4435 O O . VAL B 1 43 ? 22.266 1.331 -24.469 1 98.69 43 VAL B O 1
ATOM 4438 N N . GLY B 1 44 ? 23.984 0.187 -23.625 1 98.44 44 GLY B N 1
ATOM 4439 C CA . GLY B 1 44 ? 24.578 -0.075 -24.938 1 98.44 44 GLY B CA 1
ATOM 4440 C C . GLY B 1 44 ? 23.672 -0.877 -25.844 1 98.44 44 GLY B C 1
ATOM 4441 O O . GLY B 1 44 ? 23.547 -0.561 -27.031 1 98.44 44 GLY B O 1
ATOM 4442 N N . ILE B 1 45 ? 23.062 -1.904 -25.297 1 98.25 45 ILE B N 1
ATOM 4443 C CA . ILE B 1 45 ? 22.156 -2.766 -26.062 1 98.25 45 ILE B CA 1
ATOM 4444 C C . ILE B 1 45 ? 20.969 -1.957 -26.562 1 98.25 45 ILE B C 1
ATOM 4446 O O . ILE B 1 45 ? 20.531 -2.113 -27.703 1 98.25 45 ILE B O 1
ATOM 4450 N N . VAL B 1 46 ? 20.406 -1.084 -25.719 1 98.5 46 VAL B N 1
ATOM 4451 C CA . VAL B 1 46 ? 19.266 -0.257 -26.078 1 98.5 46 VAL B CA 1
ATOM 4452 C C . VAL B 1 46 ? 19.641 0.661 -27.234 1 98.5 46 VAL B C 1
ATOM 4454 O O . VAL B 1 46 ? 18.891 0.793 -28.203 1 98.5 46 VAL B O 1
ATOM 4457 N N . HIS B 1 47 ? 20.828 1.256 -27.172 1 98.25 47 HIS B N 1
ATOM 4458 C CA . HIS B 1 47 ? 21.266 2.129 -28.25 1 98.25 47 HIS B CA 1
ATOM 4459 C C . HIS B 1 47 ? 21.406 1.361 -29.562 1 98.25 47 HIS B C 1
ATOM 4461 O O . HIS B 1 47 ? 21 1.844 -30.625 1 98.25 47 HIS B O 1
ATOM 4467 N N . SER B 1 48 ? 21.969 0.241 -29.469 1 97.38 48 SER B N 1
ATOM 4468 C CA . SER B 1 48 ? 22.125 -0.594 -30.656 1 97.38 48 SER B CA 1
ATOM 4469 C C . SER B 1 48 ? 20.766 -1.005 -31.219 1 97.38 48 SER B C 1
ATOM 4471 O O . SER B 1 48 ? 20.578 -0.995 -32.438 1 97.38 48 SER B O 1
ATOM 4473 N N . ALA B 1 49 ? 19.922 -1.394 -30.297 1 97.19 49 ALA B N 1
ATOM 4474 C CA . ALA B 1 49 ? 18.578 -1.818 -30.719 1 97.19 49 ALA B CA 1
ATOM 4475 C C . ALA B 1 49 ? 17.828 -0.684 -31.406 1 97.19 49 ALA B C 1
ATOM 4477 O O . ALA B 1 49 ? 17.125 -0.91 -32.375 1 97.19 49 ALA B O 1
ATOM 4478 N N . ARG B 1 50 ? 17.953 0.496 -30.859 1 96.69 50 ARG B N 1
ATOM 4479 C CA . ARG B 1 50 ? 17.312 1.656 -31.484 1 96.69 50 ARG B CA 1
ATOM 4480 C C . ARG B 1 50 ? 17.859 1.887 -32.906 1 96.69 50 ARG B C 1
ATOM 4482 O O . ARG B 1 50 ? 17.078 2.123 -33.812 1 96.69 50 ARG B O 1
ATOM 4489 N N . SER B 1 51 ? 19.125 1.803 -33.031 1 96.44 51 SER B N 1
ATOM 4490 C CA . SER B 1 51 ? 19.766 2.039 -34.344 1 96.44 51 SER B CA 1
ATOM 4491 C C . SER B 1 51 ? 19.328 1.01 -35.375 1 96.44 51 SER B C 1
ATOM 4493 O O . SER B 1 51 ? 19.156 1.34 -36.531 1 96.44 51 SER B O 1
ATOM 4495 N N . SER B 1 52 ? 19.109 -0.178 -34.906 1 95.62 52 SER B N 1
ATOM 4496 C CA . SER B 1 52 ? 18.766 -1.258 -35.844 1 95.62 52 SER B CA 1
ATOM 4497 C C . SER B 1 52 ? 17.266 -1.506 -35.875 1 95.62 52 SER B C 1
ATOM 4499 O O . SER B 1 52 ? 16.797 -2.389 -36.594 1 95.62 52 SER B O 1
ATOM 4501 N N . CYS B 1 53 ? 16.531 -0.796 -35.031 1 94.56 53 CYS B N 1
ATOM 4502 C CA . CYS B 1 53 ? 15.086 -0.978 -34.906 1 94.56 53 CYS B CA 1
ATOM 4503 C C . CYS B 1 53 ? 14.75 -2.41 -34.5 1 94.56 53 CYS B C 1
ATOM 4505 O O . CYS B 1 53 ? 13.828 -3.012 -35.062 1 94.56 53 CYS B O 1
ATOM 4507 N N . THR B 1 54 ? 15.539 -2.996 -33.719 1 95.19 54 THR B N 1
ATOM 4508 C CA . THR B 1 54 ? 15.32 -4.344 -33.188 1 95.19 54 THR B CA 1
ATOM 4509 C C . THR B 1 54 ? 14.531 -4.309 -31.891 1 95.19 54 THR B C 1
ATOM 4511 O O . THR B 1 54 ? 14.992 -3.742 -30.891 1 95.19 54 THR B O 1
ATOM 4514 N N . PRO B 1 55 ? 13.398 -4.941 -31.875 1 97.19 55 PRO B N 1
ATOM 4515 C CA . PRO B 1 55 ? 12.664 -4.992 -30.609 1 97.19 55 PRO B CA 1
ATOM 4516 C C . PRO B 1 55 ? 13.359 -5.863 -29.562 1 97.19 55 PRO B C 1
ATOM 4518 O O . PRO B 1 55 ? 13.914 -6.914 -29.906 1 97.19 55 PRO B O 1
ATOM 4521 N N . LEU B 1 56 ? 13.344 -5.41 -28.375 1 98.12 56 LEU B N 1
ATOM 4522 C CA . LEU B 1 56 ? 13.898 -6.133 -27.234 1 98.12 56 LEU B CA 1
ATOM 4523 C C . LEU B 1 56 ? 12.789 -6.715 -26.375 1 98.12 56 LEU B C 1
ATOM 4525 O O . LEU B 1 56 ? 11.727 -6.098 -26.203 1 98.12 56 LEU B O 1
ATOM 4529 N N . TYR B 1 57 ? 12.984 -7.875 -25.828 1 97.88 57 TYR B N 1
ATOM 4530 C CA . TYR B 1 57 ? 12.07 -8.461 -24.859 1 97.88 57 TYR B CA 1
ATOM 4531 C C . TYR B 1 57 ? 12.812 -8.836 -23.578 1 97.88 57 TYR B C 1
ATOM 4533 O O . TYR B 1 57 ? 13.391 -9.922 -23.484 1 97.88 57 TYR B O 1
ATOM 4541 N N . PRO B 1 58 ? 12.742 -7.934 -22.594 1 98.31 58 PRO B N 1
ATOM 4542 C CA . PRO B 1 58 ? 13.438 -8.203 -21.344 1 98.31 58 PRO B CA 1
ATOM 4543 C C . PRO B 1 58 ? 12.727 -9.234 -20.469 1 98.31 58 PRO B C 1
ATOM 4545 O O . PRO B 1 58 ? 11.492 -9.227 -20.375 1 98.31 58 PRO B O 1
ATOM 4548 N N . VAL B 1 59 ? 13.461 -10.125 -19.891 1 98 59 VAL B N 1
ATOM 4549 C CA . VAL B 1 59 ? 12.984 -11.055 -18.875 1 98 59 VAL B CA 1
ATOM 4550 C C . VAL B 1 59 ? 13.961 -11.086 -17.703 1 98 59 VAL B C 1
ATOM 4552 O O . VAL B 1 59 ? 15.164 -10.883 -17.891 1 98 59 VAL B O 1
ATOM 4555 N N . SER B 1 60 ? 13.453 -11.273 -16.516 1 97.81 60 SER B N 1
ATOM 4556 C CA . SER B 1 60 ? 14.344 -11.453 -15.367 1 97.81 60 SER B CA 1
ATOM 4557 C C . SER B 1 60 ? 14.961 -12.844 -15.367 1 97.81 60 SER B C 1
ATOM 4559 O O . SER B 1 60 ? 16.031 -13.055 -15.945 1 97.81 60 SER B O 1
ATOM 4561 N N . LYS B 1 61 ? 14.156 -13.891 -14.93 1 96.56 61 LYS B N 1
ATOM 4562 C CA . LYS B 1 61 ? 14.625 -15.273 -15 1 96.56 61 LYS B CA 1
ATOM 4563 C C . LYS B 1 61 ? 13.898 -16.047 -16.109 1 96.56 61 LYS B C 1
ATOM 4565 O O . LYS B 1 61 ? 14.336 -17.125 -16.5 1 96.56 61 LYS B O 1
ATOM 4570 N N . GLY B 1 62 ? 12.836 -15.508 -16.562 1 96.12 62 GLY B N 1
ATOM 4571 C CA . GLY B 1 62 ? 12.117 -16.109 -17.672 1 96.12 62 GLY B CA 1
ATOM 4572 C C . GLY B 1 62 ? 11.219 -17.266 -17.25 1 96.12 62 GLY B C 1
ATOM 4573 O O . GLY B 1 62 ? 10.758 -18.031 -18.094 1 96.12 62 GLY B O 1
ATOM 4574 N N . PHE B 1 63 ? 10.945 -17.375 -15.945 1 96.75 63 PHE B N 1
ATOM 4575 C CA . PHE B 1 63 ? 10.156 -18.5 -15.438 1 96.75 63 PHE B CA 1
ATOM 4576 C C . PHE B 1 63 ? 8.727 -18.062 -15.148 1 96.75 63 PHE B C 1
ATOM 4578 O O . PHE B 1 63 ? 8.172 -18.391 -14.102 1 96.75 63 PHE B O 1
ATOM 4585 N N . ASN B 1 64 ? 8.188 -17.219 -16.062 1 96.88 64 ASN B N 1
ATOM 4586 C CA . ASN B 1 64 ? 6.785 -16.828 -15.969 1 96.88 64 ASN B CA 1
ATOM 4587 C C . ASN B 1 64 ? 5.871 -17.922 -16.516 1 96.88 64 ASN B C 1
ATOM 4589 O O . ASN B 1 64 ? 5.098 -17.688 -17.453 1 96.88 64 ASN B O 1
ATOM 4593 N N . TRP B 1 65 ? 5.941 -19.094 -15.875 1 97 65 TRP B N 1
ATOM 4594 C CA . TRP B 1 65 ? 5.254 -20.297 -16.328 1 97 65 TRP B CA 1
ATOM 4595 C C . TRP B 1 65 ? 3.744 -20.078 -16.375 1 97 65 TRP B C 1
ATOM 4597 O O . TRP B 1 65 ? 3.17 -19.484 -15.453 1 97 65 TRP B O 1
ATOM 4607 N N . GLY B 1 66 ? 3.152 -20.484 -17.422 1 96.81 66 GLY B N 1
ATOM 4608 C CA . GLY B 1 66 ? 1.717 -20.344 -17.609 1 96.81 66 GLY B CA 1
ATOM 4609 C C . GLY B 1 66 ? 1.327 -19.016 -18.203 1 96.81 66 GLY B C 1
ATOM 4610 O O . GLY B 1 66 ? 0.181 -18.812 -18.625 1 96.81 66 GLY B O 1
ATOM 4611 N N . TYR B 1 67 ? 2.256 -18.078 -18.297 1 97.31 67 TYR B N 1
ATOM 4612 C CA . TYR B 1 67 ? 2.006 -16.75 -18.844 1 97.31 67 TYR B CA 1
ATOM 4613 C C . TYR B 1 67 ? 2.883 -16.469 -20.047 1 97.31 67 TYR B C 1
ATOM 4615 O O . TYR B 1 67 ? 2.93 -15.344 -20.562 1 97.31 67 TYR B O 1
ATOM 4623 N N . GLY B 1 68 ? 3.656 -17.391 -20.453 1 96.5 68 GLY B N 1
ATOM 4624 C CA . GLY B 1 68 ? 4.422 -17.25 -21.672 1 96.5 68 GLY B CA 1
ATOM 4625 C C . GLY B 1 68 ? 5.922 -17.359 -21.469 1 96.5 68 GLY B C 1
ATOM 4626 O O . GLY B 1 68 ? 6.688 -17.438 -22.422 1 96.5 68 GLY B O 1
ATOM 4627 N N . SER B 1 69 ? 6.398 -17.406 -20.172 1 96.88 69 SER B N 1
ATOM 4628 C CA . SER B 1 69 ? 7.809 -17.547 -19.812 1 96.88 69 SER B CA 1
ATOM 4629 C C . SER B 1 69 ? 8.672 -16.531 -20.562 1 96.88 69 SER B C 1
ATOM 4631 O O . SER B 1 69 ? 8.508 -15.32 -20.391 1 96.88 69 SER B O 1
ATOM 4633 N N . ARG B 1 70 ? 9.438 -17.031 -21.562 1 96.69 70 ARG B N 1
ATOM 4634 C CA . ARG B 1 70 ? 10.391 -16.172 -22.266 1 96.69 70 ARG B CA 1
ATOM 4635 C C . ARG B 1 70 ? 9.844 -15.719 -23.609 1 96.69 70 ARG B C 1
ATOM 4637 O O . ARG B 1 70 ? 10.5 -14.953 -24.312 1 96.69 70 ARG B O 1
ATOM 4644 N N . SER B 1 71 ? 8.656 -16.125 -23.984 1 96.75 71 SER B N 1
ATOM 4645 C CA . SER B 1 71 ? 8.125 -15.82 -25.312 1 96.75 71 SER B CA 1
ATOM 4646 C C . SER B 1 71 ? 7.605 -14.391 -25.375 1 96.75 71 SER B C 1
ATOM 4648 O O . SER B 1 71 ? 6.727 -14.008 -24.609 1 96.75 71 SER B O 1
ATOM 4650 N N . PRO B 1 72 ? 8.117 -13.562 -26.344 1 96.44 72 PRO B N 1
ATOM 4651 C CA . PRO B 1 72 ? 7.57 -12.219 -26.547 1 96.44 72 PRO B CA 1
ATOM 4652 C C . PRO B 1 72 ? 6.168 -12.234 -27.141 1 96.44 72 PRO B C 1
ATOM 4654 O O . PRO B 1 72 ? 5.641 -13.305 -27.469 1 96.44 72 PRO B O 1
ATOM 4657 N N . VAL B 1 73 ? 5.621 -11.094 -27.266 1 96.56 73 VAL B N 1
ATOM 4658 C CA . VAL B 1 73 ? 4.293 -10.93 -27.844 1 96.56 73 VAL B CA 1
ATOM 4659 C C . VAL B 1 73 ? 4.387 -10.984 -29.375 1 96.56 73 VAL B C 1
ATOM 4661 O O . VAL B 1 73 ? 3.49 -11.508 -30.047 1 96.56 73 VAL B O 1
ATOM 4664 N N . ILE B 1 74 ? 5.527 -10.484 -29.938 1 95.06 74 ILE B N 1
ATOM 4665 C CA . ILE B 1 74 ? 5.684 -10.438 -31.391 1 95.06 74 ILE B CA 1
ATOM 4666 C C . ILE B 1 74 ? 6.91 -11.25 -31.797 1 95.06 74 ILE B C 1
ATOM 4668 O O . ILE B 1 74 ? 7.746 -11.594 -30.953 1 95.06 74 ILE B O 1
ATOM 4672 N N . GLU B 1 75 ? 7 -11.5 -33.125 1 94.25 75 GLU B N 1
ATOM 4673 C CA . GLU B 1 75 ? 8.102 -12.273 -33.688 1 94.25 75 GLU B CA 1
ATOM 4674 C C . GLU B 1 75 ? 9.375 -11.438 -33.781 1 94.25 75 GLU B C 1
ATOM 4676 O O . GLU B 1 75 ? 9.312 -10.203 -33.812 1 94.25 75 GLU B O 1
ATOM 4681 N N . ASN B 1 76 ? 10.508 -12.094 -33.719 1 93.62 76 ASN B N 1
ATOM 4682 C CA . ASN B 1 76 ? 11.805 -11.57 -34.094 1 93.62 76 ASN B CA 1
ATOM 4683 C C . ASN B 1 76 ? 12.305 -10.508 -33.125 1 93.62 76 ASN B C 1
ATOM 4685 O O . ASN B 1 76 ? 12.891 -9.508 -33.531 1 93.62 76 ASN B O 1
ATOM 4689 N N . CYS B 1 77 ? 11.961 -10.695 -31.875 1 95.56 77 CYS B N 1
ATOM 4690 C CA . CYS B 1 77 ? 12.562 -9.891 -30.812 1 95.56 77 CYS B CA 1
ATOM 4691 C C . CYS B 1 77 ? 13.938 -10.43 -30.438 1 95.56 77 CYS B C 1
ATOM 4693 O O . CYS B 1 77 ? 14.25 -11.586 -30.703 1 95.56 77 CYS B O 1
ATOM 4695 N N . ALA B 1 78 ? 14.75 -9.547 -29.953 1 96.81 78 ALA B N 1
ATOM 4696 C CA . ALA B 1 78 ? 15.914 -10 -29.203 1 96.81 78 ALA B CA 1
ATOM 4697 C C . ALA B 1 78 ? 15.578 -10.164 -27.719 1 96.81 78 ALA B C 1
ATOM 4699 O O . ALA B 1 78 ? 15.07 -9.234 -27.094 1 96.81 78 ALA B O 1
ATOM 4700 N N . LEU B 1 79 ? 15.852 -11.328 -27.234 1 97.12 79 LEU B N 1
ATOM 4701 C CA . LEU B 1 79 ? 15.602 -11.586 -25.812 1 97.12 79 LEU B CA 1
ATOM 4702 C C . LEU B 1 79 ? 16.688 -10.961 -24.953 1 97.12 79 LEU B C 1
ATOM 4704 O O . LEU B 1 79 ? 17.891 -11.141 -25.219 1 97.12 79 LEU B O 1
ATOM 4708 N N . LEU B 1 80 ? 16.312 -10.18 -24.062 1 97.69 80 LEU B N 1
ATOM 4709 C CA . LEU B 1 80 ? 17.219 -9.633 -23.062 1 97.69 80 LEU B CA 1
ATOM 4710 C C . LEU B 1 80 ? 17.062 -10.352 -21.719 1 97.69 80 LEU B C 1
ATOM 4712 O O . LEU B 1 80 ? 16.203 -9.984 -20.906 1 97.69 80 LEU B O 1
ATOM 4716 N N . ASP B 1 81 ? 17.922 -11.336 -21.469 1 97.81 81 ASP B N 1
ATOM 4717 C CA . ASP B 1 81 ? 17.891 -12.148 -20.25 1 97.81 81 ASP B CA 1
ATOM 4718 C C . ASP B 1 81 ? 18.688 -11.492 -19.125 1 97.81 81 ASP B C 1
ATOM 4720 O O . ASP B 1 81 ? 19.922 -11.508 -19.141 1 97.81 81 ASP B O 1
ATOM 4724 N N . LEU B 1 82 ? 18 -11.039 -18.109 1 98.69 82 LEU B N 1
ATOM 4725 C CA . LEU B 1 82 ? 18.641 -10.266 -17.047 1 98.69 82 LEU B CA 1
ATOM 4726 C C . LEU B 1 82 ? 19.062 -11.164 -15.898 1 98.69 82 LEU B C 1
ATOM 4728 O O . LEU B 1 82 ? 19.438 -10.672 -14.828 1 98.69 82 LEU B O 1
ATOM 4732 N N . GLY B 1 83 ? 19.062 -12.438 -16.047 1 98.31 83 GLY B N 1
ATOM 4733 C CA . GLY B 1 83 ? 19.297 -13.414 -15 1 98.31 83 GLY B CA 1
ATOM 4734 C C . GLY B 1 83 ? 20.656 -13.281 -14.352 1 98.31 83 GLY B C 1
ATOM 4735 O O . GLY B 1 83 ? 20.828 -13.609 -13.18 1 98.31 83 GLY B O 1
ATOM 4736 N N . LYS B 1 84 ? 21.609 -12.75 -15.109 1 98.25 84 LYS B N 1
ATOM 4737 C CA . LYS B 1 84 ? 22.984 -12.656 -14.594 1 98.25 84 LYS B CA 1
ATOM 4738 C C . LYS B 1 84 ? 23.156 -11.406 -13.742 1 98.25 84 LYS B C 1
ATOM 4740 O O . LYS B 1 84 ? 24.141 -11.297 -13 1 98.25 84 LYS B O 1
ATOM 4745 N N . MET B 1 85 ? 22.219 -10.523 -13.797 1 98.69 85 MET B N 1
ATOM 4746 C CA . MET B 1 85 ? 22.188 -9.406 -12.859 1 98.69 85 MET B CA 1
ATOM 4747 C C . MET B 1 85 ? 21.5 -9.805 -11.555 1 98.69 85 MET B C 1
ATOM 4749 O O . MET B 1 85 ? 20.312 -9.531 -11.375 1 98.69 85 MET B O 1
ATOM 4753 N N . ASN B 1 86 ? 22.219 -10.398 -10.672 1 98.75 86 ASN B N 1
ATOM 4754 C CA . ASN B 1 86 ? 21.594 -11.039 -9.516 1 98.75 86 ASN B CA 1
ATOM 4755 C C . ASN B 1 86 ? 22.266 -10.617 -8.211 1 98.75 86 ASN B C 1
ATOM 4757 O O . ASN B 1 86 ? 22.359 -11.414 -7.277 1 98.75 86 ASN B O 1
ATOM 4761 N N . ARG B 1 87 ? 22.75 -9.375 -8.117 1 98.38 87 ARG B N 1
ATOM 4762 C CA . ARG B 1 87 ? 23.406 -8.875 -6.91 1 98.38 87 ARG B CA 1
ATOM 4763 C C . ARG B 1 87 ? 22.375 -8.289 -5.945 1 98.38 87 ARG B C 1
ATOM 4765 O O . ARG B 1 87 ? 21.375 -7.703 -6.371 1 98.38 87 ARG B O 1
ATOM 4772 N N . ILE B 1 88 ? 22.547 -8.484 -4.691 1 98.81 88 ILE B N 1
ATOM 4773 C CA . ILE B 1 88 ? 21.938 -7.699 -3.621 1 98.81 88 ILE B CA 1
ATOM 4774 C C . ILE B 1 88 ? 22.812 -6.48 -3.32 1 98.81 88 ILE B C 1
ATOM 4776 O O . ILE B 1 88 ? 23.828 -6.59 -2.625 1 98.81 88 ILE B O 1
ATOM 4780 N N . LEU B 1 89 ? 22.438 -5.336 -3.752 1 98.5 89 LEU B N 1
ATOM 4781 C CA . LEU B 1 89 ? 23.297 -4.172 -3.92 1 98.5 89 LEU B CA 1
ATOM 4782 C C . LEU B 1 89 ? 23.609 -3.533 -2.572 1 98.5 89 LEU B C 1
ATOM 4784 O O . LEU B 1 89 ? 24.656 -2.889 -2.416 1 98.5 89 LEU B O 1
ATOM 4788 N N . ASN B 1 90 ? 22.734 -3.699 -1.604 1 97.62 90 ASN B N 1
ATOM 4789 C CA . ASN B 1 90 ? 22.969 -3.1 -0.294 1 97.62 90 ASN B CA 1
ATOM 4790 C C . ASN B 1 90 ? 23.109 -4.164 0.791 1 97.62 90 ASN B C 1
ATOM 4792 O O . ASN B 1 90 ? 22.641 -3.982 1.912 1 97.62 90 ASN B O 1
ATOM 4796 N N . ALA B 1 91 ? 23.734 -5.301 0.503 1 97.94 91 ALA B N 1
ATOM 4797 C CA . ALA B 1 91 ? 23.859 -6.484 1.35 1 97.94 91 ALA B CA 1
ATOM 4798 C C . ALA B 1 91 ? 24.391 -6.121 2.732 1 97.94 91 ALA B C 1
ATOM 4800 O O . ALA B 1 91 ? 23.906 -6.641 3.744 1 97.94 91 ALA B O 1
ATOM 4801 N N . VAL B 1 92 ? 25.297 -5.195 2.848 1 96.25 92 VAL B N 1
ATOM 4802 C CA . VAL B 1 92 ? 25.984 -4.895 4.094 1 96.25 92 VAL B CA 1
ATOM 4803 C C . VAL B 1 92 ? 25.094 -4.043 4.992 1 96.25 92 VAL B C 1
ATOM 4805 O O . VAL B 1 92 ? 25.281 -4.023 6.215 1 96.25 92 VAL B O 1
ATOM 4808 N N . SER B 1 93 ? 24.125 -3.359 4.352 1 94.94 93 SER B N 1
ATOM 4809 C CA . SER B 1 93 ? 23.312 -2.41 5.102 1 94.94 93 SER B CA 1
ATOM 4810 C C . SER B 1 93 ? 22.016 -3.059 5.598 1 94.94 93 SER B C 1
ATOM 4812 O O . SER B 1 93 ? 21.297 -2.482 6.418 1 94.94 93 SER B O 1
ATOM 4814 N N . ILE B 1 94 ? 21.688 -4.254 5.164 1 97.19 94 ILE B N 1
ATOM 4815 C CA . ILE B 1 94 ? 20.453 -4.922 5.551 1 97.19 94 ILE B CA 1
ATOM 4816 C C . ILE B 1 94 ? 20.531 -5.355 7.012 1 97.19 94 ILE B C 1
ATOM 4818 O O . ILE B 1 94 ? 21.5 -5.988 7.426 1 97.19 94 ILE B O 1
ATOM 4822 N N . SER B 1 95 ? 19.547 -4.988 7.797 1 95.5 95 SER B N 1
ATOM 4823 C CA . SER B 1 95 ? 19.453 -5.324 9.211 1 95.5 95 SER B CA 1
ATOM 4824 C C . SER B 1 95 ? 18.016 -5.172 9.719 1 95.5 95 SER B C 1
ATOM 4826 O O . SER B 1 95 ? 17.141 -4.723 8.977 1 95.5 95 SER B O 1
ATOM 4828 N N . ALA B 1 96 ? 17.844 -5.5 10.984 1 93.44 96 ALA B N 1
ATOM 4829 C CA . ALA B 1 96 ? 16.547 -5.32 11.609 1 93.44 96 ALA B CA 1
ATOM 4830 C C . ALA B 1 96 ? 16.141 -3.85 11.648 1 93.44 96 ALA B C 1
ATOM 4832 O O . ALA B 1 96 ? 14.961 -3.518 11.578 1 93.44 96 ALA B O 1
ATOM 4833 N N . ASN B 1 97 ? 17.156 -2.992 11.672 1 93.81 97 ASN B N 1
ATOM 4834 C CA . ASN B 1 97 ? 16.891 -1.556 11.695 1 93.81 97 ASN B CA 1
ATOM 4835 C C . ASN B 1 97 ? 16.75 -0.989 10.289 1 93.81 97 ASN B C 1
ATOM 4837 O O . ASN B 1 97 ? 16.281 0.139 10.109 1 93.81 97 ASN B O 1
ATOM 4841 N N . ASN B 1 98 ? 17.141 -1.699 9.32 1 94.81 98 ASN B N 1
ATOM 4842 C CA . ASN B 1 98 ? 17.031 -1.337 7.914 1 94.81 98 ASN B CA 1
ATOM 4843 C C . ASN B 1 98 ? 16.547 -2.512 7.07 1 94.81 98 ASN B C 1
ATOM 4845 O O . ASN B 1 98 ? 17.312 -3.07 6.277 1 94.81 98 ASN B O 1
ATOM 4849 N N . PRO B 1 99 ? 15.273 -2.859 7.199 1 96.94 99 PRO B N 1
ATOM 4850 C CA . PRO B 1 99 ? 14.742 -4.07 6.566 1 96.94 99 PRO B CA 1
ATOM 4851 C C . PRO B 1 99 ? 14.344 -3.844 5.109 1 96.94 99 PRO B C 1
ATOM 4853 O O . PRO B 1 99 ? 13.188 -4.082 4.738 1 96.94 99 PRO B O 1
ATOM 4856 N N . ILE B 1 100 ? 15.297 -3.432 4.242 1 97.5 100 ILE B N 1
ATOM 4857 C CA . ILE B 1 100 ? 15.102 -3.197 2.814 1 97.5 100 ILE B CA 1
ATOM 4858 C C . ILE B 1 100 ? 16.25 -3.834 2.023 1 97.5 100 ILE B C 1
ATOM 4860 O O . ILE B 1 100 ? 17.422 -3.627 2.342 1 97.5 100 ILE B O 1
ATOM 4864 N N . ALA B 1 101 ? 15.93 -4.602 1.067 1 98.56 101 ALA B N 1
ATOM 4865 C CA . ALA B 1 101 ? 16.922 -5.129 0.126 1 98.56 101 ALA B CA 1
ATOM 4866 C C . ALA B 1 101 ? 16.859 -4.391 -1.208 1 98.56 101 ALA B C 1
ATOM 4868 O O . ALA B 1 101 ? 15.766 -4.18 -1.754 1 98.56 101 ALA B O 1
ATOM 4869 N N . VAL B 1 102 ? 17.938 -3.902 -1.666 1 98.62 102 VAL B N 1
ATOM 4870 C CA . VAL B 1 102 ? 18.047 -3.396 -3.031 1 98.62 102 VAL B CA 1
ATOM 4871 C C . VAL B 1 102 ? 18.594 -4.492 -3.947 1 98.62 102 VAL B C 1
ATOM 4873 O O . VAL B 1 102 ? 19.734 -4.922 -3.803 1 98.62 102 VAL B O 1
ATOM 4876 N N . ILE B 1 103 ? 17.766 -4.938 -4.879 1 98.88 103 ILE B N 1
ATOM 4877 C CA . ILE B 1 103 ? 18.141 -6.156 -5.586 1 98.88 103 ILE B CA 1
ATOM 4878 C C . ILE B 1 103 ? 18.047 -5.926 -7.094 1 98.88 103 ILE B C 1
ATOM 4880 O O . ILE B 1 103 ? 17.312 -5.039 -7.551 1 98.88 103 ILE B O 1
ATOM 4884 N N . GLU B 1 104 ? 18.797 -6.699 -7.82 1 98.94 104 GLU B N 1
ATOM 4885 C CA . GLU B 1 104 ? 18.734 -6.75 -9.273 1 98.94 104 GLU B CA 1
ATOM 4886 C C . GLU B 1 104 ? 17.719 -7.785 -9.75 1 98.94 104 GLU B C 1
ATOM 4888 O O . GLU B 1 104 ? 17.234 -8.602 -8.961 1 98.94 104 GLU B O 1
ATOM 4893 N N . PRO B 1 105 ? 17.344 -7.73 -11.07 1 98.81 105 PRO B N 1
ATOM 4894 C CA . PRO B 1 105 ? 16.219 -8.531 -11.57 1 98.81 105 PRO B CA 1
ATOM 4895 C C . PRO B 1 105 ? 16.516 -10.031 -11.539 1 98.81 105 PRO B C 1
ATOM 4897 O O . PRO B 1 105 ? 15.586 -10.844 -11.516 1 98.81 105 PRO B O 1
ATOM 4900 N N . GLY B 1 106 ? 17.719 -10.438 -11.492 1 98.75 106 GLY B N 1
ATOM 4901 C CA . GLY B 1 106 ? 18.078 -11.844 -11.516 1 98.75 106 GLY B CA 1
ATOM 4902 C C . GLY B 1 106 ? 18.062 -12.484 -10.141 1 98.75 106 GLY B C 1
ATOM 4903 O O . GLY B 1 106 ? 18.188 -13.711 -10.023 1 98.75 106 GLY B O 1
ATOM 4904 N N . VAL B 1 107 ? 17.891 -11.719 -9.094 1 98.88 107 VAL B N 1
ATOM 4905 C CA . VAL B 1 107 ? 17.859 -12.266 -7.742 1 98.88 107 VAL B CA 1
ATOM 4906 C C . VAL B 1 107 ? 16.641 -13.172 -7.578 1 98.88 107 VAL B C 1
ATOM 4908 O O . VAL B 1 107 ? 15.523 -12.766 -7.891 1 98.88 107 VAL B O 1
ATOM 4911 N N . THR B 1 108 ? 16.891 -14.383 -7.105 1 98.75 108 THR B N 1
ATOM 4912 C CA . THR B 1 108 ? 15.828 -15.375 -6.949 1 98.75 108 THR B CA 1
ATOM 4913 C C . THR B 1 108 ? 15.352 -15.438 -5.5 1 98.75 108 THR B C 1
ATOM 4915 O O . THR B 1 108 ? 16 -14.883 -4.609 1 98.75 108 THR B O 1
ATOM 4918 N N . GLN B 1 109 ? 14.234 -16.141 -5.32 1 98.44 109 GLN B N 1
ATOM 4919 C CA . GLN B 1 109 ? 13.695 -16.297 -3.973 1 98.44 109 GLN B CA 1
ATOM 4920 C C . GLN B 1 109 ? 14.68 -17.047 -3.076 1 98.44 109 GLN B C 1
ATOM 4922 O O . GLN B 1 109 ? 14.898 -16.656 -1.925 1 98.44 109 GLN B O 1
ATOM 4927 N N . ILE B 1 110 ? 15.258 -18.047 -3.611 1 98.38 110 ILE B N 1
ATOM 4928 C CA . ILE B 1 110 ? 16.141 -18.875 -2.793 1 98.38 110 ILE B CA 1
ATOM 4929 C C . ILE B 1 110 ? 17.406 -18.094 -2.461 1 98.38 110 ILE B C 1
ATOM 4931 O O . ILE B 1 110 ? 17.969 -18.234 -1.369 1 98.38 110 ILE B O 1
ATOM 4935 N N . GLN B 1 111 ? 17.906 -17.312 -3.395 1 98.69 111 GLN B N 1
ATOM 4936 C CA . GLN B 1 111 ? 19.094 -16.5 -3.146 1 98.69 111 GLN B CA 1
ATOM 4937 C C . GLN B 1 111 ? 18.891 -15.539 -1.981 1 98.69 111 GLN B C 1
ATOM 4939 O O . GLN B 1 111 ? 19.719 -15.445 -1.081 1 98.69 111 GLN B O 1
ATOM 4944 N N . LEU B 1 112 ? 17.781 -14.797 -2.02 1 98.69 112 LEU B N 1
ATOM 4945 C CA . LEU B 1 112 ? 17.5 -13.852 -0.943 1 98.69 112 LEU B CA 1
ATOM 4946 C C . LEU B 1 112 ? 17.25 -14.578 0.37 1 98.69 112 LEU B C 1
ATOM 4948 O O . LEU B 1 112 ? 17.703 -14.141 1.428 1 98.69 112 LEU B O 1
ATOM 4952 N N . TYR B 1 113 ? 16.547 -15.664 0.356 1 98.12 113 TYR B N 1
ATOM 4953 C CA . TYR B 1 113 ? 16.281 -16.469 1.544 1 98.12 113 TYR B CA 1
ATOM 4954 C C . TYR B 1 113 ? 17.578 -16.906 2.203 1 98.12 113 TYR B C 1
ATOM 4956 O O . TYR B 1 113 ? 17.766 -16.75 3.412 1 98.12 113 TYR B O 1
ATOM 4964 N N . GLU B 1 114 ? 18.453 -17.469 1.426 1 98.56 114 GLU B N 1
ATOM 4965 C CA . GLU B 1 114 ? 19.719 -17.969 1.951 1 98.56 114 GLU B CA 1
ATOM 4966 C C . GLU B 1 114 ? 20.578 -16.844 2.502 1 98.56 114 GLU B C 1
ATOM 4968 O O . GLU B 1 114 ? 21.219 -16.984 3.537 1 98.56 114 GLU B O 1
ATOM 4973 N N . PHE B 1 115 ? 20.547 -15.734 1.784 1 98.44 115 PHE B N 1
ATOM 4974 C CA . PHE B 1 115 ? 21.25 -14.562 2.281 1 98.44 115 PHE B CA 1
ATOM 4975 C C . PHE B 1 115 ? 20.75 -14.172 3.666 1 98.44 115 PHE B C 1
ATOM 4977 O O . PHE B 1 115 ? 21.547 -13.945 4.578 1 98.44 115 PHE B O 1
ATOM 4984 N N . LEU B 1 116 ? 19.469 -14.094 3.842 1 98.19 116 LEU B N 1
ATOM 4985 C CA . LEU B 1 116 ? 18.875 -13.68 5.109 1 98.19 116 LEU B CA 1
ATOM 4986 C C . LEU B 1 116 ? 19.172 -14.703 6.203 1 98.19 116 LEU B C 1
ATOM 4988 O O . LEU B 1 116 ? 19.469 -14.336 7.34 1 98.19 116 LEU B O 1
ATOM 4992 N N . GLN B 1 117 ? 19.109 -15.984 5.883 1 97.25 117 GLN B N 1
ATOM 4993 C CA . GLN B 1 117 ? 19.391 -17.031 6.855 1 97.25 117 GLN B CA 1
ATOM 4994 C C . GLN B 1 117 ? 20.797 -16.891 7.414 1 97.25 117 GLN B C 1
ATOM 4996 O O . GLN B 1 117 ? 21.031 -17.156 8.602 1 97.25 117 GLN B O 1
ATOM 5001 N N . LYS B 1 118 ? 21.672 -16.5 6.594 1 97.81 118 LYS B N 1
ATOM 5002 C CA . LYS B 1 118 ? 23.078 -16.422 6.98 1 97.81 118 LYS B CA 1
ATOM 5003 C C . LYS B 1 118 ? 23.359 -15.109 7.719 1 97.81 118 LYS B C 1
ATOM 5005 O O . LYS B 1 118 ? 24.109 -15.094 8.703 1 97.81 118 LYS B O 1
ATOM 5010 N N . ARG B 1 119 ? 22.781 -14.062 7.305 1 97.25 119 ARG B N 1
ATOM 5011 C CA . ARG B 1 119 ? 23.25 -12.758 7.762 1 97.25 119 ARG B CA 1
ATOM 5012 C C . ARG B 1 119 ? 22.219 -12.094 8.672 1 97.25 119 ARG B C 1
ATOM 5014 O O . ARG B 1 119 ? 22.578 -11.336 9.57 1 97.25 119 ARG B O 1
ATOM 5021 N N . CYS B 1 120 ? 20.938 -12.289 8.336 1 96.75 120 CYS B N 1
ATOM 5022 C CA . CYS B 1 120 ? 19.859 -11.672 9.078 1 96.75 120 CYS B CA 1
ATOM 5023 C C . CYS B 1 120 ? 18.688 -12.633 9.242 1 96.75 120 CYS B C 1
ATOM 5025 O O . CYS B 1 120 ? 17.578 -12.344 8.781 1 96.75 120 CYS B O 1
ATOM 5027 N N . PRO B 1 121 ? 18.859 -13.648 10.031 1 95.69 121 PRO B N 1
ATOM 5028 C CA . PRO B 1 121 ? 17.859 -14.711 10.102 1 95.69 121 PRO B CA 1
ATOM 5029 C C . PRO B 1 121 ? 16.547 -14.25 10.719 1 95.69 121 PRO B C 1
ATOM 5031 O O . PRO B 1 121 ? 15.523 -14.938 10.594 1 95.69 121 PRO B O 1
ATOM 5034 N N . ASP B 1 122 ? 16.531 -13.141 11.375 1 95.31 122 ASP B N 1
ATOM 5035 C CA . ASP B 1 122 ? 15.32 -12.641 12 1 95.31 122 ASP B CA 1
ATOM 5036 C C . ASP B 1 122 ? 14.422 -11.945 10.977 1 95.31 122 ASP B C 1
ATOM 5038 O O . ASP B 1 122 ? 13.273 -11.602 11.281 1 95.31 122 ASP B O 1
ATOM 5042 N N . LEU B 1 123 ? 14.898 -11.734 9.773 1 97.19 123 LEU B N 1
ATOM 5043 C CA . LEU B 1 123 ? 14.125 -11.109 8.711 1 97.19 123 LEU B CA 1
ATOM 5044 C C . LEU B 1 123 ? 13.602 -12.156 7.73 1 97.19 123 LEU B C 1
ATOM 5046 O O . LEU B 1 123 ? 14.203 -13.219 7.574 1 97.19 123 LEU B O 1
ATOM 5050 N N . THR B 1 124 ? 12.516 -11.922 7.203 1 96.81 124 THR B N 1
ATOM 5051 C CA . THR B 1 124 ? 11.898 -12.703 6.137 1 96.81 124 THR B CA 1
ATOM 5052 C C . THR B 1 124 ? 11.328 -11.789 5.059 1 96.81 124 THR B C 1
ATOM 5054 O O . THR B 1 124 ? 11.547 -10.57 5.086 1 96.81 124 THR B O 1
ATOM 5057 N N . PHE B 1 125 ? 10.758 -12.352 4.004 1 97.19 125 PHE B N 1
ATOM 5058 C CA . PHE B 1 125 ? 10.148 -11.562 2.936 1 97.19 125 PHE B CA 1
ATOM 5059 C C . PHE B 1 125 ? 8.945 -12.297 2.346 1 97.19 125 PHE B C 1
ATOM 5061 O O . PHE B 1 125 ? 8.617 -13.406 2.77 1 97.19 125 PHE B O 1
ATOM 5068 N N . ASN B 1 126 ? 8.203 -11.633 1.486 1 97.19 126 ASN B N 1
ATOM 5069 C CA . ASN B 1 126 ? 6.969 -12.094 0.852 1 97.19 126 ASN B CA 1
ATOM 5070 C C . ASN B 1 126 ? 7.254 -13.148 -0.219 1 97.19 126 ASN B C 1
ATOM 5072 O O . ASN B 1 126 ? 7.316 -12.828 -1.406 1 97.19 126 ASN B O 1
ATOM 5076 N N . VAL B 1 127 ? 7.254 -14.438 0.165 1 97.19 127 VAL B N 1
ATOM 5077 C CA . VAL B 1 127 ? 7.582 -15.547 -0.721 1 97.19 127 VAL B CA 1
ATOM 5078 C C . VAL B 1 127 ? 6.344 -15.969 -1.506 1 97.19 127 VAL B C 1
ATOM 5080 O O . VAL B 1 127 ? 5.215 -15.82 -1.023 1 97.19 127 VAL B O 1
ATOM 5083 N N . THR B 1 128 ? 6.582 -16.422 -2.729 1 95.62 128 THR B N 1
ATOM 5084 C CA . THR B 1 128 ? 5.52 -16.969 -3.562 1 95.62 128 THR B CA 1
ATOM 5085 C C . THR B 1 128 ? 5.719 -18.469 -3.773 1 95.62 128 THR B C 1
ATOM 5087 O O . THR B 1 128 ? 6.785 -19.016 -3.479 1 95.62 128 THR B O 1
ATOM 5090 N N . GLY B 1 129 ? 4.652 -19.109 -4.258 1 91.88 129 GLY B N 1
ATOM 5091 C CA . GLY B 1 129 ? 4.727 -20.516 -4.59 1 91.88 129 GLY B CA 1
ATOM 5092 C C . GLY B 1 129 ? 5.293 -20.781 -5.973 1 91.88 129 GLY B C 1
ATOM 5093 O O . GLY B 1 129 ? 5.242 -21.906 -6.469 1 91.88 129 GLY B O 1
ATOM 5094 N N . SER B 1 130 ? 5.906 -19.781 -6.633 1 90.62 130 SER B N 1
ATOM 5095 C CA . SER B 1 130 ? 6.34 -19.906 -8.016 1 90.62 130 SER B CA 1
ATOM 5096 C C . SER B 1 130 ? 7.613 -20.734 -8.133 1 90.62 130 SER B C 1
ATOM 5098 O O . SER B 1 130 ? 7.973 -21.188 -9.219 1 90.62 130 SER B O 1
ATOM 5100 N N . GLY B 1 131 ? 8.312 -20.984 -7.051 1 94.38 131 GLY B N 1
ATOM 5101 C CA . GLY B 1 131 ? 9.539 -21.75 -7.105 1 94.38 131 GLY B CA 1
ATOM 5102 C C . GLY B 1 131 ? 10.742 -21.016 -6.535 1 94.38 131 GLY B C 1
ATOM 5103 O O . GLY B 1 131 ? 10.758 -19.781 -6.488 1 94.38 131 GLY B O 1
ATOM 5104 N N . ARG B 1 132 ? 11.719 -21.812 -6.234 1 96.94 132 ARG B N 1
ATOM 5105 C CA . ARG B 1 132 ? 12.906 -21.328 -5.543 1 96.94 132 ARG B CA 1
ATOM 5106 C C . ARG B 1 132 ? 13.742 -20.422 -6.449 1 96.94 132 ARG B C 1
ATOM 5108 O O . ARG B 1 132 ? 14.266 -19.406 -6.008 1 96.94 132 ARG B O 1
ATOM 5115 N N . ASP B 1 133 ? 13.773 -20.719 -7.703 1 97.62 133 ASP B N 1
ATOM 5116 C CA . ASP B 1 133 ? 14.727 -20.094 -8.609 1 97.62 133 ASP B CA 1
ATOM 5117 C C . ASP B 1 133 ? 14.078 -18.953 -9.383 1 97.62 133 ASP B C 1
ATOM 5119 O O . ASP B 1 133 ? 14.688 -18.391 -10.305 1 97.62 133 ASP B O 1
ATOM 5123 N N . THR B 1 134 ? 12.875 -18.594 -9.062 1 98 134 THR B N 1
ATOM 5124 C CA . THR B 1 134 ? 12.164 -17.531 -9.781 1 98 134 THR B CA 1
ATOM 5125 C C . THR B 1 134 ? 12.586 -16.156 -9.273 1 98 134 THR B C 1
ATOM 5127 O O . THR B 1 134 ? 12.977 -16.016 -8.109 1 98 134 THR B O 1
ATOM 5130 N N . SER B 1 135 ? 12.523 -15.219 -10.156 1 98.69 135 SER B N 1
ATOM 5131 C CA . SER B 1 135 ? 12.938 -13.852 -9.875 1 98.69 135 SER B CA 1
ATOM 5132 C C . SER B 1 135 ? 11.922 -13.133 -8.992 1 98.69 135 SER B C 1
ATOM 5134 O O . SER B 1 135 ? 10.711 -13.242 -9.211 1 98.69 135 SER B O 1
ATOM 5136 N N . ILE B 1 136 ? 12.438 -12.406 -8.008 1 98.69 136 ILE B N 1
ATOM 5137 C CA . ILE B 1 136 ? 11.594 -11.625 -7.113 1 98.69 136 ILE B CA 1
ATOM 5138 C C . ILE B 1 136 ? 11.039 -10.406 -7.852 1 98.69 136 ILE B C 1
ATOM 5140 O O . ILE B 1 136 ? 9.828 -10.172 -7.855 1 98.69 136 ILE B O 1
ATOM 5144 N N . ILE B 1 137 ? 11.867 -9.664 -8.555 1 98.75 137 ILE B N 1
ATOM 5145 C CA . ILE B 1 137 ? 11.461 -8.453 -9.266 1 98.75 137 ILE B CA 1
ATOM 5146 C C . ILE B 1 137 ? 10.523 -8.828 -10.414 1 98.75 137 ILE B C 1
ATOM 5148 O O . ILE B 1 137 ? 9.484 -8.195 -10.602 1 98.75 137 ILE B O 1
ATOM 5152 N N . GLY B 1 138 ? 10.906 -9.852 -11.172 1 98.38 138 GLY B N 1
ATOM 5153 C CA . GLY B 1 138 ? 10.047 -10.266 -12.273 1 98.38 138 GLY B CA 1
ATOM 5154 C C . GLY B 1 138 ? 8.633 -10.586 -11.844 1 98.38 138 GLY B C 1
ATOM 5155 O O . GLY B 1 138 ? 7.668 -10.164 -12.484 1 98.38 138 GLY B O 1
ATOM 5156 N N . ASN B 1 139 ? 8.539 -11.344 -10.734 1 98.25 139 ASN B N 1
ATOM 5157 C CA . ASN B 1 139 ? 7.227 -11.711 -10.211 1 98.25 139 ASN B CA 1
ATOM 5158 C C . ASN B 1 139 ? 6.441 -10.484 -9.758 1 98.25 139 ASN B C 1
ATOM 5160 O O . ASN B 1 139 ? 5.246 -10.367 -10.031 1 98.25 139 ASN B O 1
ATOM 5164 N N . ALA B 1 140 ? 7.09 -9.586 -9.07 1 98.19 140 ALA B N 1
ATOM 5165 C CA . ALA B 1 140 ? 6.426 -8.391 -8.547 1 98.19 140 ALA B CA 1
ATOM 5166 C C . ALA B 1 140 ? 5.91 -7.508 -9.68 1 98.19 140 ALA B C 1
ATOM 5168 O O . ALA B 1 140 ? 4.773 -7.035 -9.641 1 98.19 140 ALA B O 1
ATOM 5169 N N . LEU B 1 141 ? 6.703 -7.297 -10.703 1 98.31 141 LEU B N 1
ATOM 5170 C CA . LEU B 1 141 ? 6.355 -6.402 -11.805 1 98.31 141 LEU B CA 1
ATOM 5171 C C . LEU B 1 141 ? 5.176 -6.949 -12.602 1 98.31 141 LEU B C 1
ATOM 5173 O O . LEU B 1 141 ? 4.461 -6.191 -13.258 1 98.31 141 LEU B O 1
ATOM 5177 N N . ASP B 1 142 ? 5 -8.242 -12.516 1 97.19 142 ASP B N 1
ATOM 5178 C CA . ASP B 1 142 ? 3.877 -8.859 -13.211 1 97.19 142 ASP B CA 1
ATOM 5179 C C . ASP B 1 142 ? 2.732 -9.164 -12.25 1 97.19 142 ASP B C 1
ATOM 5181 O O . ASP B 1 142 ? 1.896 -10.023 -12.523 1 97.19 142 ASP B O 1
ATOM 5185 N N . ARG B 1 143 ? 2.719 -8.562 -11.109 1 96.06 143 ARG B N 1
ATOM 5186 C CA . ARG B 1 143 ? 1.616 -8.562 -10.156 1 96.06 143 ARG B CA 1
ATOM 5187 C C . ARG B 1 143 ? 1.463 -9.922 -9.492 1 96.06 143 ARG B C 1
ATOM 5189 O O . ARG B 1 143 ? 0.344 -10.398 -9.289 1 96.06 143 ARG B O 1
ATOM 5196 N N . GLY B 1 144 ? 2.604 -10.531 -9.211 1 96.44 144 GLY B N 1
ATOM 5197 C CA . GLY B 1 144 ? 2.555 -11.742 -8.406 1 96.44 144 GLY B CA 1
ATOM 5198 C C . GLY B 1 144 ? 2.109 -11.484 -6.98 1 96.44 144 GLY B C 1
ATOM 5199 O O . GLY B 1 144 ? 2.227 -10.367 -6.477 1 96.44 144 GLY B O 1
ATOM 5200 N N . VAL B 1 145 ? 1.547 -12.539 -6.391 1 95.56 145 VAL B N 1
ATOM 5201 C CA . VAL B 1 145 ? 1.043 -12.461 -5.023 1 95.56 145 VAL B CA 1
ATOM 5202 C C . VAL B 1 145 ? 1.797 -13.453 -4.141 1 95.56 145 VAL B C 1
ATOM 5204 O O . VAL B 1 145 ? 1.862 -14.648 -4.449 1 95.56 145 VAL B O 1
ATOM 5207 N N . GLY B 1 146 ? 2.406 -12.922 -3.111 1 95.56 146 GLY B N 1
ATOM 5208 C CA . GLY B 1 146 ? 3.037 -13.781 -2.123 1 95.56 146 GLY B CA 1
ATOM 5209 C C . GLY B 1 146 ? 2.119 -14.141 -0.969 1 95.56 146 GLY B C 1
ATOM 5210 O O . GLY B 1 146 ? 0.924 -13.836 -1.004 1 95.56 146 GLY B O 1
ATOM 5211 N N . TYR B 1 147 ? 2.648 -14.836 -0.053 1 94.31 147 TYR B N 1
ATOM 5212 C CA . TYR B 1 147 ? 1.854 -15.32 1.07 1 94.31 147 TYR B CA 1
ATOM 5213 C C . TYR B 1 147 ? 1.483 -14.172 2.008 1 94.31 147 TYR B C 1
ATOM 5215 O O . TYR B 1 147 ? 0.52 -14.273 2.771 1 94.31 147 TYR B O 1
ATOM 5223 N N . MET B 1 148 ? 2.188 -13.078 1.908 1 94.56 148 MET B N 1
ATOM 5224 C CA . MET B 1 148 ? 1.919 -11.953 2.795 1 94.56 148 MET B CA 1
ATOM 5225 C C . 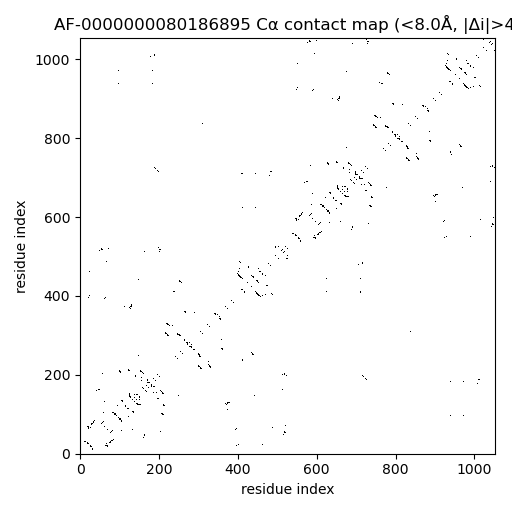MET B 1 148 ? 1.032 -10.922 2.107 1 94.56 148 MET B C 1
ATOM 5227 O O . MET B 1 148 ? 0.562 -9.977 2.744 1 94.56 148 MET B O 1
ATOM 5231 N N . GLY B 1 149 ? 0.833 -11.047 0.849 1 95 149 GLY B N 1
ATOM 5232 C CA . GLY B 1 149 ? 0.066 -10.086 0.079 1 95 149 GLY B CA 1
ATOM 5233 C C . GLY B 1 149 ? 0.609 -9.867 -1.321 1 95 149 GLY B C 1
ATOM 5234 O O . GLY B 1 149 ? 1.506 -10.594 -1.762 1 95 149 GLY B O 1
ATOM 5235 N N . PRO B 1 150 ? 0.036 -8.867 -2.102 1 96.06 150 PRO B N 1
ATOM 5236 C CA . PRO B 1 150 ? 0.58 -8.547 -3.424 1 96.06 150 PRO B CA 1
ATOM 5237 C C . PRO B 1 150 ? 2.02 -8.039 -3.361 1 96.06 150 PRO B C 1
ATOM 5239 O O . PRO B 1 150 ? 2.334 -7.156 -2.559 1 96.06 150 PRO B O 1
ATOM 5242 N N . ARG B 1 151 ? 2.881 -8.508 -4.207 1 96.62 151 ARG B N 1
ATOM 5243 C CA . ARG B 1 151 ? 4.297 -8.148 -4.168 1 96.62 151 ARG B CA 1
ATOM 5244 C C . ARG B 1 151 ? 4.516 -6.727 -4.664 1 96.62 151 ARG B C 1
ATOM 5246 O O . ARG B 1 151 ? 5.551 -6.117 -4.387 1 96.62 151 ARG B O 1
ATOM 5253 N N . LYS B 1 152 ? 3.568 -6.25 -5.457 1 95.38 152 LYS B N 1
ATOM 5254 C CA . LYS B 1 152 ? 3.676 -4.855 -5.867 1 95.38 152 LYS B CA 1
ATOM 5255 C C . LYS B 1 152 ? 3.795 -3.932 -4.656 1 95.38 152 LYS B C 1
ATOM 5257 O O . LYS B 1 152 ? 4.43 -2.879 -4.734 1 95.38 152 LYS B O 1
ATOM 5262 N N . ASP B 1 153 ? 3.256 -4.32 -3.486 1 94.88 153 ASP B N 1
ATOM 5263 C CA . ASP B 1 153 ? 3.273 -3.496 -2.283 1 94.88 153 ASP B CA 1
ATOM 5264 C C . ASP B 1 153 ? 4.66 -3.496 -1.639 1 94.88 153 ASP B C 1
ATOM 5266 O O . ASP B 1 153 ? 4.949 -2.664 -0.778 1 94.88 153 ASP B O 1
ATOM 5270 N N . ASP B 1 154 ? 5.523 -4.41 -2.064 1 96.94 154 ASP B N 1
ATOM 5271 C CA . ASP B 1 154 ? 6.836 -4.555 -1.445 1 96.94 154 ASP B CA 1
ATOM 5272 C C . ASP B 1 154 ? 7.926 -3.934 -2.314 1 96.94 154 ASP B C 1
ATOM 5274 O O . ASP B 1 154 ? 9.055 -3.736 -1.859 1 96.94 154 ASP B O 1
ATOM 5278 N N . LEU B 1 155 ? 7.641 -3.633 -3.564 1 97.88 155 LEU B N 1
ATOM 5279 C CA . LEU B 1 155 ? 8.633 -3.18 -4.531 1 97.88 155 LEU B CA 1
ATOM 5280 C C . LEU B 1 155 ? 8.484 -1.687 -4.805 1 97.88 155 LEU B C 1
ATOM 5282 O O . LEU B 1 155 ? 7.398 -1.221 -5.152 1 97.88 155 LEU B O 1
ATOM 5286 N N . PHE B 1 156 ? 9.562 -0.91 -4.652 1 97.19 156 PHE B N 1
ATOM 5287 C CA . PHE B 1 156 ? 9.547 0.526 -4.906 1 97.19 156 PHE B CA 1
ATOM 5288 C C . PHE B 1 156 ? 10.945 1.04 -5.223 1 97.19 156 PHE B C 1
ATOM 5290 O O . PHE B 1 156 ? 11.898 0.262 -5.273 1 97.19 156 PHE B O 1
ATOM 5297 N N . GLY B 1 157 ? 11.07 2.322 -5.523 1 97.25 157 GLY B N 1
ATOM 5298 C CA . GLY B 1 157 ? 12.383 2.869 -5.809 1 97.25 157 GLY B CA 1
ATOM 5299 C C . GLY B 1 157 ? 13.102 2.145 -6.93 1 97.25 157 GLY B C 1
ATOM 5300 O O . GLY B 1 157 ? 14.164 1.563 -6.723 1 97.25 157 GLY B O 1
ATOM 5301 N N . LEU B 1 158 ? 12.609 2.209 -8.109 1 98 158 LEU B N 1
ATOM 5302 C CA . LEU B 1 158 ? 13.117 1.463 -9.258 1 98 158 LEU B CA 1
ATOM 5303 C C . LEU B 1 158 ? 14.25 2.221 -9.938 1 98 158 LEU B C 1
ATOM 5305 O O . LEU B 1 158 ? 14.266 3.455 -9.945 1 98 158 LEU B O 1
ATOM 5309 N N . GLU B 1 159 ? 15.188 1.502 -10.406 1 98.19 159 GLU B N 1
ATOM 5310 C CA . GLU B 1 159 ? 16.062 1.961 -11.484 1 98.19 159 GLU B CA 1
ATOM 5311 C C . GLU B 1 159 ? 15.648 1.371 -12.828 1 98.19 159 GLU B C 1
ATOM 5313 O O . GLU B 1 159 ? 15.445 0.161 -12.945 1 98.19 159 GLU B O 1
ATOM 5318 N N . VAL B 1 160 ? 15.5 2.219 -13.82 1 98.12 160 VAL B N 1
ATOM 5319 C CA . VAL B 1 160 ? 14.945 1.793 -15.102 1 98.12 160 VAL B CA 1
ATOM 5320 C C . VAL B 1 160 ? 15.797 2.344 -16.234 1 98.12 160 VAL B C 1
ATOM 5322 O O . VAL B 1 160 ? 16.141 3.527 -16.25 1 98.12 160 VAL B O 1
ATOM 5325 N N . VAL B 1 161 ? 16.188 1.514 -17.156 1 98.69 161 VAL B N 1
ATOM 5326 C CA . VAL B 1 161 ? 16.734 1.974 -18.438 1 98.69 161 VAL B CA 1
ATOM 5327 C C . VAL B 1 161 ? 15.594 2.131 -19.453 1 98.69 161 VAL B C 1
ATOM 5329 O O . VAL B 1 161 ? 14.914 1.158 -19.781 1 98.69 161 VAL B O 1
ATOM 5332 N N . THR B 1 162 ? 15.383 3.342 -19.922 1 97.62 162 THR B N 1
ATOM 5333 C CA . THR B 1 162 ? 14.297 3.625 -20.844 1 97.62 162 THR B CA 1
ATOM 5334 C C . THR B 1 162 ? 14.672 3.215 -22.266 1 97.62 162 THR B C 1
ATOM 5336 O O . THR B 1 162 ? 15.805 2.811 -22.516 1 97.62 162 THR B O 1
ATOM 5339 N N . GLY B 1 163 ? 13.703 3.324 -23.172 1 97.81 163 GLY B N 1
ATOM 5340 C CA . GLY B 1 163 ? 13.93 2.979 -24.562 1 97.81 163 GLY B CA 1
ATOM 5341 C C . GLY B 1 163 ? 14.883 3.926 -25.266 1 97.81 163 GLY B C 1
ATOM 5342 O O . GLY B 1 163 ? 15.375 3.625 -26.359 1 97.81 163 GLY B O 1
ATOM 5343 N N . THR B 1 164 ? 15.211 5.031 -24.609 1 96.75 164 THR B N 1
ATOM 5344 C CA . THR B 1 164 ? 16.172 5.969 -25.188 1 96.75 164 THR B CA 1
ATOM 5345 C C . THR B 1 164 ? 17.562 5.738 -24.594 1 96.75 164 THR B C 1
ATOM 5347 O O . THR B 1 164 ? 18.516 6.414 -24.984 1 96.75 164 THR B O 1
ATOM 5350 N N . GLY B 1 165 ? 17.656 4.848 -23.656 1 97.19 165 GLY B N 1
ATOM 5351 C CA . GLY B 1 165 ? 18.938 4.562 -23.031 1 97.19 165 GLY B CA 1
ATOM 5352 C C . GLY B 1 165 ? 19.188 5.398 -21.797 1 97.19 165 GLY B C 1
ATOM 5353 O O . GLY B 1 165 ? 20.25 5.305 -21.188 1 97.19 165 GLY B O 1
ATOM 5354 N N . GLU B 1 166 ? 18.266 6.156 -21.391 1 96.19 166 GLU B N 1
ATOM 5355 C CA . GLU B 1 166 ? 18.375 6.941 -20.172 1 96.19 166 GLU B CA 1
ATOM 5356 C C . GLU B 1 166 ? 18.156 6.066 -18.938 1 96.19 166 GLU B C 1
ATOM 5358 O O . GLU B 1 166 ? 17.328 5.156 -18.938 1 96.19 166 GLU B O 1
ATOM 5363 N N . ILE B 1 167 ? 18.969 6.355 -17.891 1 96.88 167 ILE B N 1
ATOM 5364 C CA . ILE B 1 167 ? 18.766 5.688 -16.609 1 96.88 167 ILE B CA 1
ATOM 5365 C C . ILE B 1 167 ? 17.891 6.551 -15.703 1 96.88 167 ILE B C 1
ATOM 5367 O O . ILE B 1 167 ? 18.234 7.684 -15.383 1 96.88 167 ILE B O 1
ATOM 5371 N N . LEU B 1 168 ? 16.75 6.059 -15.367 1 95.62 168 LEU B N 1
ATOM 5372 C CA . LEU B 1 168 ? 15.781 6.734 -14.508 1 95.62 168 LEU B CA 1
ATOM 5373 C C . LEU B 1 168 ? 15.688 6.043 -13.148 1 95.62 168 LEU B C 1
ATOM 5375 O O . LEU B 1 168 ? 15.656 4.812 -13.078 1 95.62 168 LEU B O 1
ATOM 5379 N N . ARG B 1 169 ? 15.703 6.797 -12.094 1 95.62 169 ARG B N 1
ATOM 5380 C CA . ARG B 1 169 ? 15.422 6.297 -10.758 1 95.62 169 ARG B CA 1
ATOM 5381 C C . ARG B 1 169 ? 14.164 6.953 -10.18 1 95.62 169 ARG B C 1
ATOM 5383 O O . ARG B 1 169 ? 13.945 8.148 -10.375 1 95.62 169 ARG B O 1
ATOM 5390 N N . THR B 1 170 ? 13.328 6.172 -9.57 1 96.06 170 THR B N 1
ATOM 5391 C CA . THR B 1 170 ? 12.07 6.691 -9.047 1 96.06 170 THR B CA 1
ATOM 5392 C C . THR B 1 170 ? 12.156 6.914 -7.543 1 96.06 170 THR B C 1
ATOM 5394 O O . THR B 1 170 ? 13.117 6.488 -6.898 1 96.06 170 THR B O 1
ATOM 5397 N N . GLY B 1 171 ? 11.164 7.629 -7 1 94.81 171 GLY B N 1
ATOM 5398 C CA . GLY B 1 171 ? 11.18 7.945 -5.582 1 94.81 171 GLY B CA 1
ATOM 5399 C C . GLY B 1 171 ? 12.406 8.734 -5.16 1 94.81 171 GLY B C 1
ATOM 5400 O O . GLY B 1 171 ? 12.914 9.562 -5.922 1 94.81 171 GLY B O 1
ATOM 5401 N N . PHE B 1 172 ? 12.867 8.508 -3.963 1 95.62 172 PHE B N 1
ATOM 5402 C CA . PHE B 1 172 ? 14 9.281 -3.455 1 95.62 172 PHE B CA 1
ATOM 5403 C C . PHE B 1 172 ? 15.32 8.672 -3.92 1 95.62 172 PHE B C 1
ATOM 5405 O O . PHE B 1 172 ? 16.391 9.25 -3.697 1 95.62 172 PHE B O 1
ATOM 5412 N N . ARG B 1 173 ? 15.258 7.531 -4.59 1 95.62 173 ARG B N 1
ATOM 5413 C CA . ARG B 1 173 ? 16.5 7.031 -5.184 1 95.62 173 ARG B CA 1
ATOM 5414 C C . ARG B 1 173 ? 17.031 8 -6.23 1 95.62 173 ARG B C 1
ATOM 5416 O O . ARG B 1 173 ? 18.203 7.934 -6.609 1 95.62 173 ARG B O 1
ATOM 5423 N N . ARG B 1 174 ? 16.188 8.852 -6.727 1 93.75 174 ARG B N 1
ATOM 5424 C CA . ARG B 1 174 ? 16.609 9.867 -7.684 1 93.75 174 ARG B CA 1
ATOM 5425 C C . ARG B 1 174 ? 17.656 10.789 -7.078 1 93.75 174 ARG B C 1
ATOM 5427 O O . ARG B 1 174 ? 18.359 11.5 -7.797 1 93.75 174 ARG B O 1
ATOM 5434 N N . LEU B 1 175 ? 17.734 10.852 -5.711 1 93.06 175 LEU B N 1
ATOM 5435 C CA . LEU B 1 175 ? 18.734 11.664 -5.035 1 93.06 175 LEU B CA 1
ATOM 5436 C C . LEU B 1 175 ? 20.109 11 -5.09 1 93.06 175 LEU B C 1
ATOM 5438 O O . LEU B 1 175 ? 21.109 11.617 -4.73 1 93.06 175 LEU B O 1
ATOM 5442 N N . GLY B 1 176 ? 20.125 9.812 -5.535 1 92.88 176 GLY B N 1
ATOM 5443 C CA . GLY B 1 176 ? 21.328 9 -5.508 1 92.88 176 GLY B CA 1
ATOM 5444 C C . GLY B 1 176 ? 21.297 7.918 -4.441 1 92.88 176 GLY B C 1
ATOM 5445 O O . GLY B 1 176 ? 20.734 8.125 -3.361 1 92.88 176 GLY B O 1
ATOM 5446 N N . ASP B 1 177 ? 21.891 6.816 -4.648 1 92.25 177 ASP B N 1
ATOM 5447 C CA . ASP B 1 177 ? 21.828 5.664 -3.754 1 92.25 177 ASP B CA 1
ATOM 5448 C C . ASP B 1 177 ? 22.594 5.938 -2.459 1 92.25 177 ASP B C 1
ATOM 5450 O O . ASP B 1 177 ? 22.438 5.211 -1.476 1 92.25 177 ASP B O 1
ATOM 5454 N N . SER B 1 178 ? 23.391 7.008 -2.484 1 92.5 178 SER B N 1
ATOM 5455 C CA . SER B 1 178 ? 24.125 7.359 -1.277 1 92.5 178 SER B CA 1
ATOM 5456 C C . SER B 1 178 ? 23.266 8.172 -0.32 1 92.5 178 SER B C 1
ATOM 5458 O O . SER B 1 178 ? 23.609 8.336 0.852 1 92.5 178 SER B O 1
ATOM 5460 N N . SER B 1 179 ? 22.172 8.727 -0.849 1 94.44 179 SER B N 1
ATOM 5461 C CA . SER B 1 179 ? 21.266 9.469 0.027 1 94.44 179 SER B CA 1
ATOM 5462 C C . SER B 1 179 ? 20.703 8.57 1.128 1 94.44 179 SER B C 1
ATOM 5464 O O . SER B 1 179 ? 20.344 7.418 0.875 1 94.44 179 SER B O 1
ATOM 5466 N N . PRO B 1 180 ? 20.578 9.117 2.381 1 93.44 180 PRO B N 1
ATOM 5467 C CA . PRO B 1 180 ? 19.953 8.336 3.453 1 93.44 180 PRO B CA 1
ATOM 5468 C C . PRO B 1 180 ? 18.5 7.996 3.168 1 93.44 180 PRO B C 1
ATOM 5470 O O . PRO B 1 180 ? 17.938 7.098 3.793 1 93.44 180 PRO B O 1
ATOM 5473 N N . LEU B 1 181 ? 17.922 8.672 2.168 1 94.06 181 LEU B N 1
ATOM 5474 C CA . LEU B 1 181 ? 16.5 8.477 1.858 1 94.06 181 LEU B CA 1
ATOM 5475 C C . LEU B 1 181 ? 16.328 7.484 0.716 1 94.06 181 LEU B C 1
ATOM 5477 O O . LEU B 1 181 ? 15.219 7.004 0.472 1 94.06 181 LEU B O 1
ATOM 5481 N N . ALA B 1 182 ? 17.359 7.137 0.121 1 93.81 182 ALA B N 1
ATOM 5482 C CA . ALA B 1 182 ? 17.281 6.438 -1.161 1 93.81 182 ALA B CA 1
ATOM 5483 C C . ALA B 1 182 ? 16.438 5.172 -1.054 1 93.81 182 ALA B C 1
ATOM 5485 O O . ALA B 1 182 ? 15.711 4.824 -1.986 1 93.81 182 ALA B O 1
ATOM 5486 N N . HIS B 1 183 ? 16.609 4.523 0.067 1 94.38 183 HIS B N 1
ATOM 5487 C CA . HIS B 1 183 ? 16.031 3.186 0.141 1 94.38 183 HIS B CA 1
ATOM 5488 C C . HIS B 1 183 ? 14.859 3.143 1.126 1 94.38 183 HIS B C 1
ATOM 5490 O O . HIS B 1 183 ? 14.312 2.072 1.404 1 94.38 183 HIS B O 1
ATOM 5496 N N . ASN B 1 184 ? 14.695 4.395 1.568 1 90.19 184 ASN B N 1
ATOM 5497 C CA . ASN B 1 184 ? 13.625 4.5 2.555 1 90.19 184 ASN B CA 1
ATOM 5498 C C . ASN B 1 184 ? 12.484 5.387 2.055 1 90.19 184 ASN B C 1
ATOM 5500 O O . ASN B 1 184 ? 12.594 6.008 0.998 1 90.19 184 ASN B O 1
ATOM 5504 N N . HIS B 1 185 ? 11.258 5.246 2.393 1 87.25 185 HIS B N 1
ATOM 5505 C CA . HIS B 1 185 ? 10.102 6.066 2.049 1 87.25 185 HIS B CA 1
ATOM 5506 C C . HIS B 1 185 ? 9.656 5.816 0.612 1 87.25 185 HIS B C 1
ATOM 5508 O O . HIS B 1 185 ? 10.055 6.543 -0.302 1 87.25 185 HIS B O 1
ATOM 5514 N N . PRO B 1 186 ? 8.836 5.074 0.315 1 87.19 186 PRO B N 1
ATOM 5515 C CA . PRO B 1 186 ? 8.531 4.516 -1.003 1 87.19 186 PRO B CA 1
ATOM 5516 C C . PRO B 1 186 ? 7.906 5.543 -1.946 1 87.19 186 PRO B C 1
ATOM 5518 O O . PRO B 1 186 ? 7.828 5.309 -3.154 1 87.19 186 PRO B O 1
ATOM 5521 N N . PHE B 1 187 ? 7.605 6.758 -1.627 1 88.31 187 PHE B N 1
ATOM 5522 C CA . PHE B 1 187 ? 6.723 7.57 -2.457 1 88.31 187 PHE B CA 1
ATOM 5523 C C . PHE B 1 187 ? 7.492 8.711 -3.115 1 88.31 187 PHE B C 1
ATOM 5525 O O . PHE B 1 187 ? 7.074 9.234 -4.148 1 88.31 187 PHE B O 1
ATOM 5532 N N . GLY B 1 188 ? 8.562 9.18 -2.461 1 92.12 188 GLY B N 1
ATOM 5533 C CA . GLY B 1 188 ? 9.312 10.305 -2.99 1 92.12 188 GLY B CA 1
ATOM 5534 C C . GLY B 1 188 ? 8.578 11.625 -2.877 1 92.12 188 GLY B C 1
ATOM 5535 O O . GLY B 1 188 ? 7.762 11.812 -1.969 1 92.12 188 GLY B O 1
ATOM 5536 N N . LEU B 1 189 ? 8.992 12.602 -3.615 1 95.75 189 LEU B N 1
ATOM 5537 C CA . LEU B 1 189 ? 8.383 13.914 -3.764 1 95.75 189 LEU B CA 1
ATOM 5538 C C . LEU B 1 189 ? 7.98 14.164 -5.215 1 95.75 189 LEU B C 1
ATOM 5540 O O . LEU B 1 189 ? 8.812 14.055 -6.121 1 95.75 189 LEU B O 1
ATOM 5544 N N . GLY B 1 190 ? 6.711 14.492 -5.43 1 96.19 190 GLY B N 1
ATOM 5545 C CA . GLY B 1 190 ? 6.172 14.594 -6.777 1 96.19 190 GLY B CA 1
ATOM 5546 C C . GLY B 1 190 ? 5.434 13.352 -7.219 1 96.19 190 GLY B C 1
ATOM 5547 O O . GLY B 1 190 ? 5.176 12.453 -6.41 1 96.19 190 GLY B O 1
ATOM 5548 N N . PRO B 1 191 ? 5.059 13.273 -8.508 1 97.19 191 PRO B N 1
ATOM 5549 C CA . PRO B 1 191 ? 4.32 12.109 -9 1 97.19 191 PRO B CA 1
ATOM 5550 C C . PRO B 1 191 ? 5.066 10.797 -8.781 1 97.19 191 PRO B C 1
ATOM 5552 O O . PRO B 1 191 ? 6.289 10.742 -8.945 1 97.19 191 PRO B O 1
ATOM 5555 N N . ILE B 1 192 ? 4.348 9.812 -8.359 1 96.94 192 ILE B N 1
ATOM 5556 C CA . ILE B 1 192 ? 4.906 8.484 -8.156 1 96.94 192 ILE B CA 1
ATOM 5557 C C . ILE B 1 192 ? 4.93 7.73 -9.484 1 96.94 192 ILE B C 1
ATOM 5559 O O . ILE B 1 192 ? 3.877 7.438 -10.062 1 96.94 192 ILE B O 1
ATOM 5563 N N . LEU B 1 193 ? 6.047 7.32 -9.906 1 97.25 193 LEU B N 1
ATOM 5564 C CA . LEU B 1 193 ? 6.188 6.789 -11.258 1 97.25 193 LEU B CA 1
ATOM 5565 C C . LEU B 1 193 ? 6.203 5.262 -11.242 1 97.25 193 LEU B C 1
ATOM 5567 O O . LEU B 1 193 ? 6.035 4.625 -12.281 1 97.25 193 LEU B O 1
ATOM 5571 N N . ASP B 1 194 ? 6.434 4.656 -10.062 1 97.31 194 ASP B N 1
ATOM 5572 C CA . ASP B 1 194 ? 6.668 3.219 -9.969 1 97.31 194 ASP B CA 1
ATOM 5573 C C . ASP B 1 194 ? 5.547 2.436 -10.648 1 97.31 194 ASP B C 1
ATOM 5575 O O . ASP B 1 194 ? 5.801 1.438 -11.328 1 97.31 194 ASP B O 1
ATOM 5579 N N . GLY B 1 195 ? 4.309 2.916 -10.477 1 97.25 195 GLY B N 1
ATOM 5580 C CA . GLY B 1 195 ? 3.146 2.199 -10.984 1 97.25 195 GLY B CA 1
ATOM 5581 C C . GLY B 1 195 ? 3.197 1.962 -12.477 1 97.25 195 GLY B C 1
ATOM 5582 O O . GLY B 1 195 ? 2.646 0.977 -12.977 1 97.25 195 GLY B O 1
ATOM 5583 N N . LEU B 1 196 ? 3.895 2.785 -13.227 1 97.5 196 LEU B N 1
ATOM 5584 C CA . LEU B 1 196 ? 3.963 2.721 -14.68 1 97.5 196 LEU B CA 1
ATOM 5585 C C . LEU B 1 196 ? 4.68 1.456 -15.141 1 97.5 196 LEU B C 1
ATOM 5587 O O . LEU B 1 196 ? 4.484 0.997 -16.266 1 97.5 196 LEU B O 1
ATOM 5591 N N . PHE B 1 197 ? 5.445 0.892 -14.227 1 98 197 PHE B N 1
ATOM 5592 C CA . PHE B 1 197 ? 6.324 -0.187 -14.664 1 98 197 PHE B CA 1
ATOM 5593 C C . PHE B 1 197 ? 5.789 -1.539 -14.203 1 98 197 PHE B C 1
ATOM 5595 O O . PHE B 1 197 ? 6.352 -2.582 -14.539 1 98 197 PHE B O 1
ATOM 5602 N N . PHE B 1 198 ? 4.742 -1.562 -13.414 1 98.12 198 PHE B N 1
ATOM 5603 C CA . PHE B 1 198 ? 4.012 -2.795 -13.148 1 98.12 198 PHE B CA 1
ATOM 5604 C C . PHE B 1 198 ? 3.105 -3.152 -14.32 1 98.12 198 PHE B C 1
ATOM 5606 O O . PHE B 1 198 ? 2.162 -2.42 -14.625 1 98.12 198 PHE B O 1
ATOM 5613 N N . GLN B 1 199 ? 3.396 -4.285 -14.898 1 97.88 199 GLN B N 1
ATOM 5614 C CA . GLN B 1 199 ? 2.713 -4.633 -16.141 1 97.88 199 GLN B CA 1
ATOM 5615 C C . GLN B 1 199 ? 2.775 -3.486 -17.141 1 97.88 199 GLN B C 1
ATOM 5617 O O . GLN B 1 199 ? 1.758 -3.105 -17.719 1 97.88 199 GLN B O 1
ATOM 5622 N N . GLY B 1 200 ? 4.008 -2.977 -17.25 1 97 200 GLY B N 1
ATOM 5623 C CA . GLY B 1 200 ? 4.297 -1.89 -18.172 1 97 200 GLY B CA 1
ATOM 5624 C C . GLY B 1 200 ? 5.602 -2.07 -18.922 1 97 200 GLY B C 1
ATOM 5625 O O . GLY B 1 200 ? 6.605 -2.482 -18.328 1 97 200 GLY B O 1
ATOM 5626 N N . ASN B 1 201 ? 5.574 -1.784 -20.188 1 97.69 201 ASN B N 1
ATOM 5627 C CA . ASN B 1 201 ? 6.727 -1.994 -21.047 1 97.69 201 ASN B CA 1
ATOM 5628 C C . ASN B 1 201 ? 7.453 -0.684 -21.344 1 97.69 201 ASN B C 1
ATOM 5630 O O . ASN B 1 201 ? 7.934 -0.476 -22.469 1 97.69 201 ASN B O 1
ATOM 5634 N N . PHE B 1 202 ? 7.488 0.223 -20.344 1 97.31 202 PHE B N 1
ATOM 5635 C CA . PHE B 1 202 ? 8.023 1.567 -20.516 1 97.31 202 PHE B CA 1
ATOM 5636 C C . PHE B 1 202 ? 9.539 1.562 -20.406 1 97.31 202 PHE B C 1
ATOM 5638 O O . PHE B 1 202 ? 10.203 2.52 -20.812 1 97.31 202 PHE B O 1
ATOM 5645 N N . GLY B 1 203 ? 10.125 0.566 -19.875 1 98.31 203 GLY B N 1
ATOM 5646 C CA . GLY B 1 203 ? 11.562 0.476 -19.656 1 98.31 203 GLY B CA 1
ATOM 5647 C C . GLY B 1 203 ? 11.992 -0.857 -19.078 1 98.31 203 GLY B C 1
ATOM 5648 O O . GLY B 1 203 ? 11.18 -1.774 -18.938 1 98.31 203 GLY B O 1
ATOM 5649 N N . ILE B 1 204 ? 13.289 -0.972 -18.875 1 98.88 204 ILE B N 1
ATOM 5650 C CA . ILE B 1 204 ? 13.906 -2.168 -18.312 1 98.88 204 ILE B CA 1
ATOM 5651 C C . ILE B 1 204 ? 14.336 -1.899 -16.875 1 98.88 204 ILE B C 1
ATOM 5653 O O . ILE B 1 204 ? 15.258 -1.119 -16.625 1 98.88 204 ILE B O 1
ATOM 5657 N N . VAL B 1 205 ? 13.664 -2.533 -15.906 1 98.88 205 VAL B N 1
ATOM 5658 C CA . VAL B 1 205 ? 14.008 -2.352 -14.5 1 98.88 205 VAL B CA 1
ATOM 5659 C C . VAL B 1 205 ? 15.305 -3.088 -14.188 1 98.88 205 VAL B C 1
ATOM 5661 O O . VAL B 1 205 ? 15.406 -4.297 -14.406 1 98.88 205 VAL B O 1
ATOM 5664 N N . THR B 1 206 ? 16.281 -2.371 -13.695 1 98.88 206 THR B N 1
ATOM 5665 C CA . THR B 1 206 ? 17.594 -2.957 -13.484 1 98.88 206 THR B CA 1
ATOM 5666 C C . THR B 1 206 ? 17.859 -3.174 -11.992 1 98.88 206 THR B C 1
ATOM 5668 O O . THR B 1 206 ? 18.766 -3.914 -11.625 1 98.88 206 THR B O 1
ATOM 5671 N N . SER B 1 207 ? 17.156 -2.52 -11.18 1 98.81 207 SER B N 1
ATOM 5672 C CA . SER B 1 207 ? 17.172 -2.762 -9.742 1 98.81 207 SER B CA 1
ATOM 5673 C C . SER B 1 207 ? 15.961 -2.119 -9.062 1 98.81 207 SER B C 1
ATOM 5675 O O . SER B 1 207 ? 15.281 -1.28 -9.656 1 98.81 207 SER B O 1
ATOM 5677 N N . ALA B 1 208 ? 15.688 -2.539 -7.828 1 98.75 208 ALA B N 1
ATOM 5678 C CA . ALA B 1 208 ? 14.57 -1.991 -7.062 1 98.75 208 ALA B CA 1
ATOM 5679 C C . ALA B 1 208 ? 14.75 -2.252 -5.57 1 98.75 208 ALA B C 1
ATOM 5681 O O . ALA B 1 208 ? 15.453 -3.184 -5.176 1 98.75 208 ALA B O 1
ATOM 5682 N N . CYS B 1 209 ? 14.172 -1.382 -4.773 1 98.31 209 CYS B N 1
ATOM 5683 C CA . CYS B 1 209 ? 14.031 -1.656 -3.35 1 98.31 209 CYS B CA 1
ATOM 5684 C C . CYS B 1 209 ? 12.945 -2.691 -3.1 1 98.31 209 CYS B C 1
ATOM 5686 O O . CYS B 1 209 ? 11.898 -2.664 -3.748 1 98.31 209 CYS B O 1
ATOM 5688 N N . PHE B 1 210 ? 13.227 -3.635 -2.232 1 98.38 210 PHE B N 1
ATOM 5689 C CA . PHE B 1 210 ? 12.289 -4.688 -1.858 1 98.38 210 PHE B CA 1
ATOM 5690 C C . PHE B 1 210 ? 12.164 -4.789 -0.343 1 98.38 210 PHE B C 1
ATOM 5692 O O . PHE B 1 210 ? 13.156 -5.027 0.352 1 98.38 210 PHE B O 1
ATOM 5699 N N . ARG B 1 211 ? 10.969 -4.629 0.185 1 97.44 211 ARG B N 1
ATOM 5700 C CA . ARG B 1 211 ? 10.719 -4.578 1.622 1 97.44 211 ARG B CA 1
ATOM 5701 C C . ARG B 1 211 ? 10.875 -5.957 2.252 1 97.44 211 ARG B C 1
ATOM 5703 O O . ARG B 1 211 ? 10.406 -6.953 1.699 1 97.44 211 ARG B O 1
ATOM 5710 N N . LEU B 1 212 ? 11.602 -6.008 3.33 1 97.69 212 LEU B N 1
ATOM 5711 C CA . LEU B 1 212 ? 11.703 -7.18 4.191 1 97.69 212 LEU B CA 1
ATOM 5712 C C . LEU B 1 212 ? 10.859 -7.008 5.449 1 97.69 212 LEU B C 1
ATOM 5714 O O . LEU B 1 212 ? 10.359 -5.91 5.719 1 97.69 212 LEU B O 1
ATOM 5718 N N . SER B 1 213 ? 10.648 -8.07 6.176 1 95.75 213 SER B N 1
ATOM 5719 C CA . SER B 1 213 ? 9.844 -8.031 7.395 1 95.75 213 SER B CA 1
ATOM 5720 C C . SER B 1 213 ? 10.484 -8.859 8.508 1 95.75 213 SER B C 1
ATOM 5722 O O . SER B 1 213 ? 11.078 -9.906 8.242 1 95.75 213 SER B O 1
ATOM 5724 N N . PRO B 1 214 ? 10.328 -8.391 9.734 1 95.88 214 PRO B N 1
ATOM 5725 C CA . PRO B 1 214 ? 10.773 -9.25 10.836 1 95.88 214 PRO B CA 1
ATOM 5726 C C . PRO B 1 214 ? 9.93 -10.516 10.969 1 95.88 214 PRO B C 1
ATOM 5728 O O . PRO B 1 214 ? 8.711 -10.477 10.773 1 95.88 214 PRO B O 1
ATOM 5731 N N . ARG B 1 215 ? 10.594 -11.578 11.297 1 95 215 ARG B N 1
ATOM 5732 C CA . ARG B 1 215 ? 9.859 -12.781 11.664 1 95 215 ARG B CA 1
ATOM 5733 C C . ARG B 1 215 ? 9.062 -12.57 12.945 1 95 215 ARG B C 1
ATOM 5735 O O . ARG B 1 215 ? 9.547 -11.953 13.891 1 95 215 ARG B O 1
ATOM 5742 N N . ARG B 1 216 ? 7.848 -13.039 12.938 1 92.94 216 ARG B N 1
ATOM 5743 C CA . ARG B 1 216 ? 7.031 -12.922 14.141 1 92.94 216 ARG B CA 1
ATOM 5744 C C . ARG B 1 216 ? 7.367 -14.016 15.141 1 92.94 216 ARG B C 1
ATOM 5746 O O . ARG B 1 216 ? 7.695 -15.141 14.758 1 92.94 216 ARG B O 1
ATOM 5753 N N . PRO B 1 217 ? 7.242 -13.766 16.422 1 93 217 PRO B N 1
ATOM 5754 C CA . PRO B 1 217 ? 7.598 -14.758 17.453 1 93 217 PRO B CA 1
ATOM 5755 C C . PRO B 1 217 ? 6.789 -16.047 17.328 1 93 217 PRO B C 1
ATOM 5757 O O . PRO B 1 217 ? 7.305 -17.125 17.609 1 93 217 PRO B O 1
ATOM 5760 N N . LYS B 1 218 ? 5.566 -15.883 17 1 94.75 218 LYS B N 1
ATOM 5761 C CA . LYS B 1 218 ? 4.707 -17.047 16.781 1 94.75 218 LYS B CA 1
ATOM 5762 C C . LYS B 1 218 ? 3.969 -16.938 15.445 1 94.75 218 LYS B C 1
ATOM 5764 O O . LYS B 1 218 ? 3.359 -15.914 15.141 1 94.75 218 LYS B O 1
ATOM 5769 N N . GLU B 1 219 ? 4.129 -17.953 14.688 1 93.56 219 GLU B N 1
ATOM 5770 C CA . GLU B 1 219 ? 3.453 -18.078 13.398 1 93.56 219 GLU B CA 1
ATOM 5771 C C . GLU B 1 219 ? 2.809 -19.453 13.25 1 93.56 219 GLU B C 1
ATOM 5773 O O . GLU B 1 219 ? 3.477 -20.484 13.398 1 93.56 219 GLU B O 1
ATOM 5778 N N . VAL B 1 220 ? 1.518 -19.469 13.016 1 94.75 220 VAL B N 1
ATOM 5779 C CA . VAL B 1 220 ? 0.822 -20.75 12.82 1 94.75 220 VAL B CA 1
ATOM 5780 C C . VAL B 1 220 ? -0.019 -20.688 11.547 1 94.75 220 VAL B C 1
ATOM 5782 O O . VAL B 1 220 ? -0.398 -19.609 11.094 1 94.75 220 VAL B O 1
ATOM 5785 N N . ALA B 1 221 ? -0.168 -21.797 10.969 1 94.44 221 ALA B N 1
ATOM 5786 C CA . ALA B 1 221 ? -1.101 -21.922 9.852 1 94.44 221 ALA B CA 1
ATOM 5787 C C . ALA B 1 221 ? -2.48 -22.359 10.336 1 94.44 221 ALA B C 1
ATOM 5789 O O . ALA B 1 221 ? -2.592 -23.156 11.266 1 94.44 221 ALA B O 1
ATOM 5790 N N . VAL B 1 222 ? -3.49 -21.828 9.758 1 95.88 222 VAL B N 1
ATOM 5791 C CA . VAL B 1 222 ? -4.875 -22.156 10.07 1 95.88 222 VAL B CA 1
ATOM 5792 C C . VAL B 1 222 ? -5.578 -22.688 8.82 1 95.88 222 VAL B C 1
ATOM 5794 O O . VAL B 1 222 ? -5.664 -21.984 7.809 1 95.88 222 VAL B O 1
ATOM 5797 N N . SER B 1 223 ? -6 -23.906 8.914 1 95.38 223 SER B N 1
ATOM 5798 C CA . SER B 1 223 ? -6.789 -24.516 7.852 1 95.38 223 SER B CA 1
ATOM 5799 C C . SER B 1 223 ? -8.258 -24.625 8.242 1 95.38 223 SER B C 1
ATOM 5801 O O . SER B 1 223 ? -8.586 -25.078 9.336 1 95.38 223 SER B O 1
ATOM 5803 N N . LEU B 1 224 ? -9.148 -24.141 7.422 1 97.75 224 LEU B N 1
ATOM 5804 C CA . LEU B 1 224 ? -10.586 -24.25 7.605 1 97.75 224 LEU B CA 1
ATOM 5805 C C . LEU B 1 224 ? -11.219 -25.062 6.473 1 97.75 224 LEU B C 1
ATOM 5807 O O . LEU B 1 224 ? -11.172 -24.641 5.312 1 97.75 224 LEU B O 1
ATOM 5811 N N . ALA B 1 225 ? -11.789 -26.188 6.781 1 97.44 225 ALA B N 1
ATOM 5812 C CA . ALA B 1 225 ? -12.484 -27.031 5.805 1 97.44 225 ALA B CA 1
ATOM 5813 C C . ALA B 1 225 ? -13.992 -26.797 5.863 1 97.44 225 ALA B C 1
ATOM 5815 O O . ALA B 1 225 ? -14.633 -27.094 6.875 1 97.44 225 ALA B O 1
ATOM 5816 N N . LEU B 1 226 ? -14.539 -26.281 4.777 1 98.31 226 LEU B N 1
ATOM 5817 C CA . LEU B 1 226 ? -15.953 -25.922 4.723 1 98.31 226 LEU B CA 1
ATOM 5818 C C . LEU B 1 226 ? -16.828 -27.156 4.855 1 98.31 226 LEU B C 1
ATOM 5820 O O . LEU B 1 226 ? -16.641 -28.141 4.145 1 98.31 226 LEU B O 1
ATOM 5824 N N . HIS B 1 227 ? -17.938 -27.141 5.691 1 96.94 227 HIS B N 1
ATOM 5825 C CA . HIS B 1 227 ? -18.812 -28.281 5.934 1 96.94 227 HIS B CA 1
ATOM 5826 C C . HIS B 1 227 ? -19.703 -28.547 4.73 1 96.94 227 HIS B C 1
ATOM 5828 O O . HIS B 1 227 ? -19.797 -29.688 4.262 1 96.94 227 HIS B O 1
ATOM 5834 N N . LYS B 1 228 ? -20.375 -27.484 4.312 1 97.19 228 LYS B N 1
ATOM 5835 C CA . LYS B 1 228 ? -21.344 -27.594 3.229 1 97.19 228 LYS B CA 1
ATOM 5836 C C . LYS B 1 228 ? -20.953 -26.719 2.041 1 97.19 228 LYS B C 1
ATOM 5838 O O . LYS B 1 228 ? -20.812 -25.5 2.18 1 97.19 228 LYS B O 1
ATOM 5843 N N . THR B 1 229 ? -20.875 -27.344 0.954 1 96 229 THR B N 1
ATOM 5844 C CA . THR B 1 229 ? -20.453 -26.656 -0.262 1 96 229 THR B CA 1
ATOM 5845 C C . THR B 1 229 ? -21.359 -25.453 -0.523 1 96 229 THR B C 1
ATOM 5847 O O . THR B 1 229 ? -20.891 -24.422 -1.019 1 96 229 THR B O 1
ATOM 5850 N N . SER B 1 230 ? -22.609 -25.5 -0.186 1 96.38 230 SER B N 1
ATOM 5851 C CA . SER B 1 230 ? -23.594 -24.438 -0.44 1 96.38 230 SER B CA 1
ATOM 5852 C C . SER B 1 230 ? -23.281 -23.203 0.389 1 96.38 230 SER B C 1
ATOM 5854 O O . SER B 1 230 ? -23.797 -22.109 0.1 1 96.38 230 SER B O 1
ATOM 5856 N N . ASP B 1 231 ? -22.406 -23.344 1.408 1 98.12 231 ASP B N 1
ATOM 5857 C CA . ASP B 1 231 ? -22.125 -22.234 2.303 1 98.12 231 ASP B CA 1
ATOM 5858 C C . ASP B 1 231 ? -20.891 -21.469 1.843 1 98.12 231 ASP B C 1
ATOM 5860 O O . ASP B 1 231 ? -20.375 -20.609 2.566 1 98.12 231 ASP B O 1
ATOM 5864 N N . LEU B 1 232 ? -20.453 -21.703 0.618 1 98.06 232 LEU B N 1
ATOM 5865 C CA . LEU B 1 232 ? -19.25 -21.062 0.112 1 98.06 232 LEU B CA 1
ATOM 5866 C C . LEU B 1 232 ? -19.375 -19.547 0.17 1 98.06 232 LEU B C 1
ATOM 5868 O O . LEU B 1 232 ? -18.438 -18.859 0.568 1 98.06 232 LEU B O 1
ATOM 5872 N N . PRO B 1 233 ? -20.547 -18.953 -0.233 1 98.06 233 PRO B N 1
ATOM 5873 C CA . PRO B 1 233 ? -20.672 -17.5 -0.14 1 98.06 233 PRO B CA 1
ATOM 5874 C C . PRO B 1 233 ? -20.406 -16.969 1.271 1 98.06 233 PRO B C 1
ATOM 5876 O O . PRO B 1 233 ? -19.625 -16.031 1.451 1 98.06 233 PRO B O 1
ATOM 5879 N N . GLN B 1 234 ? -21 -17.609 2.24 1 98.06 234 GLN B N 1
ATOM 5880 C CA . GLN B 1 234 ? -20.828 -17.188 3.627 1 98.06 234 GLN B CA 1
ATOM 5881 C C . GLN B 1 234 ? -19.406 -17.406 4.102 1 98.06 234 GLN B C 1
ATOM 5883 O O . GLN B 1 234 ? -18.875 -16.625 4.891 1 98.06 234 GLN B O 1
ATOM 5888 N N . PHE B 1 235 ? -18.844 -18.516 3.68 1 98.25 235 PHE B N 1
ATOM 5889 C CA . PHE B 1 235 ? -17.453 -18.844 4.02 1 98.25 235 PHE B CA 1
ATOM 5890 C C . PHE B 1 235 ? -16.5 -17.75 3.553 1 98.25 235 PHE B C 1
ATOM 5892 O O . PHE B 1 235 ? -15.672 -17.281 4.328 1 98.25 235 PHE B O 1
ATOM 5899 N N . ILE B 1 236 ? -16.656 -17.297 2.305 1 98.44 236 ILE B N 1
ATOM 5900 C CA . ILE B 1 236 ? -15.82 -16.25 1.725 1 98.44 236 ILE B CA 1
ATOM 5901 C C . ILE B 1 236 ? -16 -14.953 2.51 1 98.44 236 ILE B C 1
ATOM 5903 O O . ILE B 1 236 ? -15.023 -14.297 2.865 1 98.44 236 ILE B O 1
ATOM 5907 N N . ASN B 1 237 ? -17.234 -14.602 2.834 1 98.19 237 ASN B N 1
ATOM 5908 C CA . ASN B 1 237 ? -17.5 -13.383 3.586 1 98.19 237 ASN B CA 1
ATOM 5909 C C . ASN B 1 237 ? -16.844 -13.414 4.965 1 98.19 237 ASN B C 1
ATOM 5911 O O . ASN B 1 237 ? -16.266 -12.422 5.406 1 98.19 237 ASN B O 1
ATOM 5915 N N . GLU B 1 238 ? -16.969 -14.539 5.617 1 98.38 238 GLU B N 1
ATOM 5916 C CA . GLU B 1 238 ? -16.406 -14.633 6.965 1 98.38 238 GLU B CA 1
ATOM 5917 C C . GLU B 1 238 ? -14.891 -14.547 6.941 1 98.38 238 GLU B C 1
ATOM 5919 O O . GLU B 1 238 ? -14.289 -13.898 7.801 1 98.38 238 GLU B O 1
ATOM 5924 N N . LEU B 1 239 ? -14.297 -15.242 6.012 1 98.5 239 LEU B N 1
ATOM 5925 C CA . LEU B 1 239 ? -12.844 -15.156 5.883 1 98.5 239 LEU B CA 1
ATOM 5926 C C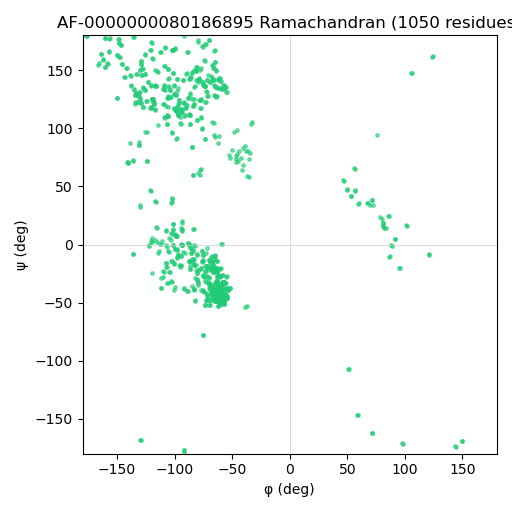 . LEU B 1 239 ? -12.406 -13.727 5.602 1 98.5 239 LEU B C 1
ATOM 5928 O O . LEU B 1 239 ? -11.375 -13.281 6.113 1 98.5 239 LEU B O 1
ATOM 5932 N N . ALA B 1 240 ? -13.18 -13.016 4.75 1 97.69 240 ALA B N 1
ATOM 5933 C CA . ALA B 1 240 ? -12.906 -11.602 4.484 1 97.69 240 ALA B CA 1
ATOM 5934 C C . ALA B 1 240 ? -12.984 -10.773 5.766 1 97.69 240 ALA B C 1
ATOM 5936 O O . ALA B 1 240 ? -12.133 -9.922 6.012 1 97.69 240 ALA B O 1
ATOM 5937 N N . HIS B 1 241 ? -13.992 -11.062 6.598 1 97.5 241 HIS B N 1
ATOM 5938 C CA . HIS B 1 241 ? -14.164 -10.352 7.855 1 97.5 241 HIS B CA 1
ATOM 5939 C C . HIS B 1 241 ? -13 -10.617 8.805 1 97.5 241 HIS B C 1
ATOM 5941 O O . HIS B 1 241 ? -12.508 -9.703 9.477 1 97.5 241 HIS B O 1
ATOM 5947 N N . LEU B 1 242 ? -12.609 -11.883 8.891 1 98.06 242 LEU B N 1
ATOM 5948 C CA . LEU B 1 242 ? -11.492 -12.242 9.758 1 98.06 242 LEU B CA 1
ATOM 5949 C C . LEU B 1 242 ? -10.227 -11.5 9.344 1 98.06 242 LEU B C 1
ATOM 5951 O O . LEU B 1 242 ? -9.453 -11.07 10.203 1 98.06 242 LEU B O 1
ATOM 5955 N N . LYS B 1 243 ? -10.016 -11.398 8.047 1 97.19 243 LYS B N 1
ATOM 5956 C CA . LYS B 1 243 ? -8.859 -10.656 7.555 1 97.19 243 LYS B CA 1
ATOM 5957 C C . LYS B 1 243 ? -8.961 -9.18 7.91 1 97.19 243 LYS B C 1
ATOM 5959 O O . LYS B 1 243 ? -8 -8.586 8.414 1 97.19 243 LYS B O 1
ATOM 5964 N N . ARG B 1 244 ? -10.102 -8.562 7.656 1 96.62 244 ARG B N 1
ATOM 5965 C CA . ARG B 1 244 ? -10.32 -7.141 7.918 1 96.62 244 ARG B CA 1
ATOM 5966 C C . ARG B 1 244 ? -10.18 -6.832 9.406 1 96.62 244 ARG B C 1
ATOM 5968 O O . ARG B 1 244 ? -9.742 -5.738 9.773 1 96.62 244 ARG B O 1
ATOM 5975 N N . ASP B 1 245 ? -10.453 -7.824 10.227 1 96.12 245 ASP B N 1
ATOM 5976 C CA . ASP B 1 245 ? -10.383 -7.648 11.672 1 96.12 245 ASP B CA 1
ATOM 5977 C C . ASP B 1 245 ? -8.961 -7.887 12.188 1 96.12 245 ASP B C 1
ATOM 5979 O O . ASP B 1 245 ? -8.695 -7.762 13.383 1 96.12 245 ASP B O 1
ATOM 5983 N N . GLY B 1 246 ? -8.102 -8.242 11.359 1 94.88 246 GLY B N 1
ATOM 5984 C CA . GLY B 1 246 ? -6.715 -8.445 11.742 1 94.88 246 GLY B CA 1
ATOM 5985 C C . GLY B 1 246 ? -6.461 -9.789 12.391 1 94.88 246 GLY B C 1
ATOM 5986 O O . GLY B 1 246 ? -5.457 -9.977 13.086 1 94.88 246 GLY B O 1
ATOM 5987 N N . LEU B 1 247 ? -7.367 -10.742 12.195 1 97.69 247 LEU B N 1
ATOM 5988 C CA . LEU B 1 247 ? -7.219 -12.062 12.805 1 97.69 247 LEU B CA 1
ATOM 5989 C C . LEU B 1 247 ? -6.422 -12.992 11.898 1 97.69 247 LEU B C 1
ATOM 5991 O O . LEU B 1 247 ? -5.645 -13.82 12.375 1 97.69 247 LEU B O 1
ATOM 5995 N N . LEU B 1 248 ? -6.664 -12.93 10.633 1 97.06 248 LEU B N 1
ATOM 5996 C CA . LEU B 1 248 ? -5.836 -13.602 9.641 1 97.06 248 LEU B CA 1
ATOM 5997 C C . LEU B 1 248 ? -4.801 -12.648 9.055 1 97.06 248 LEU B C 1
ATOM 5999 O O . LEU B 1 248 ? -5.152 -11.609 8.492 1 97.06 248 LEU B O 1
ATOM 6003 N N . THR B 1 249 ? -3.553 -13.023 9.141 1 95.19 249 THR B N 1
ATOM 6004 C CA . THR B 1 249 ? -2.5 -12.047 8.875 1 95.19 249 THR B CA 1
ATOM 6005 C C . THR B 1 249 ? -1.835 -12.32 7.527 1 95.19 249 THR B C 1
ATOM 6007 O O . THR B 1 249 ? -0.922 -11.602 7.121 1 95.19 249 THR B O 1
ATOM 6010 N N . SER B 1 250 ? -2.178 -13.328 6.773 1 95.56 250 SER B N 1
ATOM 6011 C CA . SER B 1 250 ? -1.646 -13.641 5.453 1 95.56 250 SER B CA 1
ATOM 6012 C C . SER B 1 250 ? -2.748 -13.641 4.398 1 95.56 250 SER B C 1
ATOM 6014 O O . SER B 1 250 ? -3.914 -13.398 4.715 1 95.56 250 SER B O 1
ATOM 6016 N N . VAL B 1 251 ? -2.314 -13.789 3.141 1 96.94 251 VAL B N 1
ATOM 6017 C CA . VAL B 1 251 ? -3.289 -14.133 2.109 1 96.94 251 VAL B CA 1
ATOM 6018 C C . VAL B 1 251 ? -4.035 -15.406 2.506 1 96.94 251 VAL B C 1
ATOM 6020 O O . VAL B 1 251 ? -3.432 -16.344 3.023 1 96.94 251 VAL B O 1
ATOM 6023 N N . THR B 1 252 ? -5.336 -15.359 2.33 1 97.75 252 THR B N 1
ATOM 6024 C CA . THR B 1 252 ? -6.137 -16.547 2.57 1 97.75 252 THR B CA 1
ATOM 6025 C C . THR B 1 252 ? -6.418 -17.281 1.262 1 97.75 252 THR B C 1
ATOM 6027 O O . THR B 1 252 ? -7.062 -16.734 0.363 1 97.75 252 THR B O 1
ATOM 6030 N N . HIS B 1 253 ? -5.941 -18.5 1.19 1 97 253 HIS B N 1
ATOM 6031 C CA . HIS B 1 253 ? -6.141 -19.344 0.02 1 97 253 HIS B CA 1
ATOM 6032 C C . HIS B 1 253 ? -7.324 -20.281 0.216 1 97 253 HIS B C 1
ATOM 6034 O O . HIS B 1 253 ? -7.355 -21.062 1.175 1 97 253 HIS B O 1
ATOM 6040 N N . ILE B 1 254 ? -8.258 -20.188 -0.633 1 98.31 254 ILE B N 1
ATOM 6041 C CA . ILE B 1 254 ? -9.398 -21.109 -0.637 1 98.31 254 ILE B CA 1
ATOM 6042 C C . ILE B 1 254 ? -9.305 -22.031 -1.846 1 98.31 254 ILE B C 1
ATOM 6044 O O . ILE B 1 254 ? -9.586 -21.625 -2.975 1 98.31 254 ILE B O 1
ATOM 6048 N N . ALA B 1 255 ? -9.031 -23.25 -1.603 1 97.38 255 ALA B N 1
ATOM 6049 C CA . ALA B 1 255 ? -8.797 -24.203 -2.688 1 97.38 255 ALA B CA 1
ATOM 6050 C C . ALA B 1 255 ? -9.992 -25.141 -2.854 1 97.38 255 ALA B C 1
ATOM 6052 O O . ALA B 1 255 ? -10.578 -25.578 -1.867 1 97.38 255 ALA B O 1
ATOM 6053 N N . ASN B 1 256 ? -10.383 -25.375 -4.094 1 97.25 256 ASN B N 1
ATOM 6054 C CA . ASN B 1 256 ? -11.375 -26.422 -4.305 1 97.25 256 ASN B CA 1
ATOM 6055 C C . ASN B 1 256 ? -10.75 -27.812 -4.188 1 97.25 256 ASN B C 1
ATOM 6057 O O . ASN B 1 256 ? -9.531 -27.953 -4.066 1 97.25 256 ASN B O 1
ATOM 6061 N N . ARG B 1 257 ? -11.562 -28.766 -4.172 1 96.06 257 ARG B N 1
ATOM 6062 C CA . ARG B 1 257 ? -11.141 -30.141 -3.945 1 96.06 257 ARG B CA 1
ATOM 6063 C C . ARG B 1 257 ? -10.117 -30.594 -4.984 1 96.06 257 ARG B C 1
ATOM 6065 O O . ARG B 1 257 ? -9.125 -31.234 -4.648 1 96.06 257 ARG B O 1
ATOM 6072 N N . ALA B 1 258 ? -10.367 -30.266 -6.242 1 94.38 258 ALA B N 1
ATOM 6073 C CA . ALA B 1 258 ? -9.453 -30.656 -7.312 1 94.38 258 ALA B CA 1
ATOM 6074 C C . ALA B 1 258 ? -8.047 -30.109 -7.055 1 94.38 258 ALA B C 1
ATOM 6076 O O . ALA B 1 258 ? -7.059 -30.828 -7.238 1 94.38 258 ALA B O 1
ATOM 6077 N N . ARG B 1 259 ? -7.93 -28.859 -6.684 1 95.06 259 ARG B N 1
ATOM 6078 C CA . ARG B 1 259 ? -6.648 -28.234 -6.375 1 95.06 259 ARG B CA 1
ATOM 6079 C C . ARG B 1 259 ? -5.965 -28.938 -5.199 1 95.06 259 ARG B C 1
ATOM 6081 O O . ARG B 1 259 ? -4.77 -29.234 -5.258 1 95.06 259 ARG B O 1
ATOM 6088 N N . THR B 1 260 ? -6.695 -29.172 -4.137 1 94 260 THR B N 1
ATOM 6089 C CA . THR B 1 260 ? -6.152 -29.797 -2.939 1 94 260 THR B CA 1
ATOM 6090 C C . THR B 1 260 ? -5.613 -31.188 -3.256 1 94 260 THR B C 1
ATOM 6092 O O . THR B 1 260 ? -4.516 -31.547 -2.83 1 94 260 THR B O 1
ATOM 6095 N N . ARG B 1 261 ? -6.402 -31.938 -3.992 1 93.31 261 ARG B N 1
ATOM 6096 C CA . ARG B 1 261 ? -5.992 -33.281 -4.383 1 93.31 261 ARG B CA 1
ATOM 6097 C C . ARG B 1 261 ? -4.703 -33.25 -5.199 1 93.31 261 ARG B C 1
ATOM 6099 O O . ARG B 1 261 ? -3.771 -34 -4.934 1 93.31 261 ARG B O 1
ATOM 6106 N N . SER B 1 262 ? -4.73 -32.344 -6.137 1 91.31 262 SER B N 1
ATOM 6107 C CA . SER B 1 262 ? -3.562 -32.219 -7.004 1 91.31 262 SER B CA 1
ATOM 6108 C C . SER B 1 262 ? -2.326 -31.828 -6.203 1 91.31 262 SER B C 1
ATOM 6110 O O . SER B 1 262 ? -1.239 -32.375 -6.426 1 91.31 262 SER B O 1
ATOM 6112 N N . THR B 1 263 ? -2.416 -30.922 -5.309 1 90.62 263 THR B N 1
ATOM 6113 C CA . THR B 1 263 ? -1.313 -30.375 -4.523 1 90.62 263 THR B CA 1
ATOM 6114 C C . THR B 1 263 ? -0.689 -31.469 -3.648 1 90.62 263 THR B C 1
ATOM 6116 O O . THR B 1 263 ? 0.524 -31.469 -3.436 1 90.62 263 THR B O 1
ATOM 6119 N N . LEU B 1 264 ? -1.462 -32.375 -3.215 1 91.94 264 LEU B N 1
ATOM 6120 C CA . LEU B 1 264 ? -0.988 -33.375 -2.256 1 91.94 264 LEU B CA 1
ATOM 6121 C C . LEU B 1 264 ? -0.505 -34.656 -2.971 1 91.94 264 LEU B C 1
ATOM 6123 O O . LEU B 1 264 ? 0.229 -35.438 -2.393 1 91.94 264 LEU B O 1
ATOM 6127 N N . SER B 1 265 ? -0.905 -34.812 -4.191 1 91.25 265 SER B N 1
ATOM 6128 C CA . SER B 1 265 ? -0.713 -36.094 -4.898 1 91.25 265 SER B CA 1
ATOM 6129 C C . SER B 1 265 ? 0.765 -36.438 -4.996 1 91.25 265 SER B C 1
ATOM 6131 O O . SER B 1 265 ? 1.157 -37.562 -4.684 1 91.25 265 SER B O 1
ATOM 6133 N N . PHE B 1 266 ? 1.57 -35.562 -5.422 1 90.38 266 PHE B N 1
ATOM 6134 C CA . PHE B 1 266 ? 2.996 -35.812 -5.59 1 90.38 266 PHE B CA 1
ATOM 6135 C C . PHE B 1 266 ? 3.639 -36.188 -4.258 1 90.38 266 PHE B C 1
ATOM 6137 O O . PHE B 1 266 ? 4.328 -37.188 -4.152 1 90.38 266 PHE B O 1
ATOM 6144 N N . GLY B 1 267 ? 3.404 -35.344 -3.242 1 90.69 267 GLY B N 1
ATOM 6145 C CA . GLY B 1 267 ? 4.004 -35.594 -1.938 1 90.69 267 GLY B CA 1
ATOM 6146 C C . GLY B 1 267 ? 3.59 -36.906 -1.321 1 90.69 267 GLY B C 1
ATOM 6147 O O . GLY B 1 267 ? 4.418 -37.625 -0.754 1 90.69 267 GLY B O 1
ATOM 6148 N N . ILE B 1 268 ? 2.4 -37.219 -1.442 1 93.69 268 ILE B N 1
ATOM 6149 C CA . ILE B 1 268 ? 1.884 -38.469 -0.892 1 93.69 268 ILE B CA 1
ATOM 6150 C C . ILE B 1 268 ? 2.498 -39.656 -1.634 1 93.69 268 ILE B C 1
ATOM 6152 O O . ILE B 1 268 ? 2.969 -40.594 -1.011 1 93.69 268 ILE B O 1
ATOM 6156 N N . THR B 1 269 ? 2.492 -39.594 -2.934 1 93.69 269 THR B N 1
ATOM 6157 C CA . THR B 1 269 ? 3.047 -40.656 -3.74 1 93.69 269 THR B CA 1
ATOM 6158 C C . THR B 1 269 ? 4.523 -40.875 -3.416 1 93.69 269 THR B C 1
ATOM 6160 O O . THR B 1 269 ? 4.98 -42.031 -3.289 1 93.69 269 THR B O 1
ATOM 6163 N N . ARG B 1 270 ? 5.215 -39.781 -3.309 1 92.44 270 ARG B N 1
ATOM 6164 C CA . ARG B 1 270 ? 6.641 -39.875 -3 1 92.44 270 ARG B CA 1
ATOM 6165 C C . ARG B 1 270 ? 6.875 -40.531 -1.646 1 92.44 270 ARG B C 1
ATOM 6167 O O . ARG B 1 270 ? 7.793 -41.344 -1.496 1 92.44 270 ARG B O 1
ATOM 6174 N N . TYR B 1 271 ? 6.109 -40.156 -0.647 1 94.75 271 TYR B N 1
ATOM 6175 C CA . TYR B 1 271 ? 6.203 -40.781 0.67 1 94.75 271 TYR B CA 1
ATOM 6176 C C . TYR B 1 271 ? 5.965 -42.281 0.584 1 94.75 271 TYR B C 1
ATOM 6178 O O . TYR B 1 271 ? 6.703 -43.062 1.183 1 94.75 271 TYR B O 1
ATOM 6186 N N . LEU B 1 272 ? 4.984 -42.688 -0.118 1 95.25 272 LEU B N 1
ATOM 6187 C CA . LEU B 1 272 ? 4.617 -44.094 -0.238 1 95.25 272 LEU B CA 1
ATOM 6188 C C . LEU B 1 272 ? 5.715 -44.875 -0.949 1 95.25 272 LEU B C 1
ATOM 6190 O O . LEU B 1 272 ? 6.008 -46 -0.576 1 95.25 272 LEU B O 1
ATOM 6194 N N . GLU B 1 273 ? 6.285 -44.25 -1.938 1 94.38 273 GLU B N 1
ATOM 6195 C CA . GLU B 1 273 ? 7.383 -44.875 -2.652 1 94.38 273 GLU B CA 1
ATOM 6196 C C . GLU B 1 273 ? 8.633 -44.969 -1.778 1 94.38 273 GLU B C 1
ATOM 6198 O O . GLU B 1 273 ? 9.234 -46.062 -1.661 1 94.38 273 GLU B O 1
ATOM 6203 N N . ASN B 1 274 ? 8.992 -43.938 -1.163 1 94 274 ASN B N 1
ATOM 6204 C CA . ASN B 1 274 ? 10.281 -43.812 -0.5 1 94 274 ASN B CA 1
ATOM 6205 C C . ASN B 1 274 ? 10.25 -44.438 0.896 1 94 274 ASN B C 1
ATOM 6207 O O . ASN B 1 274 ? 11.234 -45.031 1.343 1 94 274 ASN B O 1
ATOM 6211 N N . GLU B 1 275 ? 9.133 -44.25 1.568 1 93.06 275 GLU B N 1
ATOM 6212 C CA . GLU B 1 275 ? 9.094 -44.625 2.979 1 93.06 275 GLU B CA 1
ATOM 6213 C C . GLU B 1 275 ? 8.328 -45.938 3.18 1 93.06 275 GLU B C 1
ATOM 6215 O O . GLU B 1 275 ? 8.523 -46.625 4.184 1 93.06 275 GLU B O 1
ATOM 6220 N N . CYS B 1 276 ? 7.465 -46.281 2.285 1 93.88 276 CYS B N 1
ATOM 6221 C CA . CYS B 1 276 ? 6.605 -47.438 2.508 1 93.88 276 CYS B CA 1
ATOM 6222 C C . CYS B 1 276 ? 6.918 -48.562 1.516 1 93.88 276 CYS B C 1
ATOM 6224 O O . CYS B 1 276 ? 6.27 -49.594 1.527 1 93.88 276 CYS B O 1
ATOM 6226 N N . GLY B 1 277 ? 7.773 -48.344 0.567 1 92.12 277 GLY B N 1
ATOM 6227 C CA . GLY B 1 277 ? 8.297 -49.375 -0.297 1 92.12 277 GLY B CA 1
ATOM 6228 C C . GLY B 1 277 ? 7.367 -49.719 -1.445 1 92.12 277 GLY B C 1
ATOM 6229 O O . GLY B 1 277 ? 7.523 -50.781 -2.082 1 92.12 277 GLY B O 1
ATOM 6230 N N . PHE B 1 278 ? 6.391 -48.938 -1.715 1 93.56 278 PHE B N 1
ATOM 6231 C CA . PHE B 1 278 ? 5.488 -49.188 -2.83 1 93.56 278 PHE B CA 1
ATOM 6232 C C . PHE B 1 278 ? 6.203 -49 -4.16 1 93.56 278 PHE B C 1
ATOM 6234 O O . PHE B 1 278 ? 7.086 -48.125 -4.277 1 93.56 278 PHE B O 1
ATOM 6241 N N . SER B 1 279 ? 5.82 -49.812 -5.129 1 93.06 279 SER B N 1
ATOM 6242 C CA . SER B 1 279 ? 6.207 -49.5 -6.504 1 93.06 279 SER B CA 1
ATOM 6243 C C . SER B 1 279 ? 5.547 -48.219 -6.992 1 93.06 279 SER B C 1
ATOM 6245 O O . SER B 1 279 ? 4.594 -47.719 -6.379 1 93.06 279 SER B O 1
ATOM 6247 N N . ARG B 1 280 ? 6.016 -47.719 -8.062 1 88.94 280 ARG B N 1
ATOM 6248 C CA . ARG B 1 280 ? 5.453 -46.5 -8.594 1 88.94 280 ARG B CA 1
ATOM 6249 C C . ARG B 1 280 ? 3.959 -46.625 -8.875 1 88.94 280 ARG B C 1
ATOM 6251 O O . ARG B 1 280 ? 3.156 -45.812 -8.469 1 88.94 280 ARG B O 1
ATOM 6258 N N . ALA B 1 281 ? 3.637 -47.688 -9.539 1 90.81 281 ALA B N 1
ATOM 6259 C CA . ALA B 1 281 ? 2.236 -47.938 -9.859 1 90.81 281 ALA B CA 1
ATOM 6260 C C . ALA B 1 281 ? 1.412 -48.156 -8.594 1 90.81 281 ALA B C 1
ATOM 6262 O O . ALA B 1 281 ? 0.281 -47.688 -8.492 1 90.81 281 ALA B O 1
ATOM 6263 N N . GLY B 1 282 ? 1.915 -48.875 -7.715 1 92.44 282 GLY B N 1
ATOM 6264 C CA . GLY B 1 282 ? 1.249 -49.125 -6.445 1 92.44 282 GLY B CA 1
ATOM 6265 C C . GLY B 1 282 ? 1.083 -47.844 -5.613 1 92.44 282 GLY B C 1
ATOM 6266 O O . GLY B 1 282 ? 0.053 -47.656 -4.965 1 92.44 282 GLY B O 1
ATOM 6267 N N . ALA B 1 283 ? 2.111 -47.062 -5.602 1 93.31 283 ALA B N 1
ATOM 6268 C CA . ALA B 1 283 ? 2.08 -45.812 -4.852 1 93.31 283 ALA B CA 1
ATOM 6269 C C . ALA B 1 283 ? 0.993 -44.875 -5.379 1 93.31 283 ALA B C 1
ATOM 6271 O O . ALA B 1 283 ? 0.306 -44.219 -4.602 1 93.31 283 ALA B O 1
ATOM 6272 N N . ILE B 1 284 ? 0.859 -44.812 -6.672 1 91.75 284 ILE B N 1
ATOM 6273 C CA . ILE B 1 284 ? -0.146 -43.969 -7.289 1 91.75 284 ILE B CA 1
ATOM 6274 C C . ILE B 1 284 ? -1.542 -44.438 -6.875 1 91.75 284 ILE B C 1
ATOM 6276 O O . ILE B 1 284 ? -2.385 -43.594 -6.496 1 91.75 284 ILE B O 1
ATOM 6280 N N . LYS B 1 285 ? -1.774 -45.688 -6.926 1 92.88 285 LYS B N 1
ATOM 6281 C CA . LYS B 1 285 ? -3.064 -46.25 -6.539 1 92.88 285 LYS B CA 1
ATOM 6282 C C . LYS B 1 285 ? -3.354 -46 -5.062 1 92.88 285 LYS B C 1
ATOM 6284 O O . LYS B 1 285 ? -4.457 -45.594 -4.703 1 92.88 285 LYS B O 1
ATOM 6289 N N . GLU B 1 286 ? -2.361 -46.281 -4.27 1 92.62 286 GLU B N 1
ATOM 6290 C CA . GLU B 1 286 ? -2.508 -46.062 -2.832 1 92.62 286 GLU B CA 1
ATOM 6291 C C . GLU B 1 286 ? -2.709 -44.594 -2.508 1 92.62 286 GLU B C 1
ATOM 6293 O O . GLU B 1 286 ? -3.453 -44.25 -1.587 1 92.62 286 GLU B O 1
ATOM 6298 N N . ALA B 1 287 ? -2.012 -43.781 -3.191 1 94.25 287 ALA B N 1
ATOM 6299 C CA . ALA B 1 287 ? -2.139 -42.344 -2.986 1 94.25 287 ALA B CA 1
ATOM 6300 C C . ALA B 1 287 ? -3.561 -41.875 -3.271 1 94.25 287 ALA B C 1
ATOM 6302 O O . ALA B 1 287 ? -4.105 -41.062 -2.539 1 94.25 287 ALA B O 1
ATOM 6303 N N . ASP B 1 288 ? -4.113 -42.344 -4.312 1 92.94 288 ASP B N 1
ATOM 6304 C CA . ASP B 1 288 ? -5.484 -42 -4.656 1 92.94 288 ASP B CA 1
ATOM 6305 C C . ASP B 1 288 ? -6.449 -42.375 -3.531 1 92.94 288 ASP B C 1
ATOM 6307 O O . ASP B 1 288 ? -7.355 -41.594 -3.203 1 92.94 288 ASP B O 1
ATOM 6311 N N . GLN B 1 289 ? -6.25 -43.5 -3.014 1 91.06 289 GLN B N 1
ATOM 6312 C CA . GLN B 1 289 ? -7.082 -43.938 -1.904 1 91.06 289 GLN B CA 1
ATOM 6313 C C . GLN B 1 289 ? -6.879 -43.094 -0.667 1 91.06 289 GLN B C 1
ATOM 6315 O O . GLN B 1 289 ? -7.844 -42.719 0.005 1 91.06 289 GLN B O 1
ATOM 6320 N N . ALA B 1 290 ? -5.652 -42.844 -0.419 1 90.56 290 ALA B N 1
ATOM 6321 C CA . ALA B 1 290 ? -5.324 -41.969 0.723 1 90.56 290 ALA B CA 1
ATOM 6322 C C . ALA B 1 290 ? -5.941 -40.594 0.572 1 90.56 290 ALA B C 1
ATOM 6324 O O . ALA B 1 290 ? -6.512 -40.062 1.522 1 90.56 290 ALA B O 1
ATOM 6325 N N . ILE B 1 291 ? -5.816 -40.031 -0.568 1 92.44 291 ILE B N 1
ATOM 6326 C CA . ILE B 1 291 ? -6.324 -38.688 -0.845 1 92.44 291 ILE B CA 1
ATOM 6327 C C . ILE B 1 291 ? -7.844 -38.688 -0.709 1 92.44 291 ILE B C 1
ATOM 6329 O O . ILE B 1 291 ? -8.414 -37.719 -0.15 1 92.44 291 ILE B O 1
ATOM 6333 N N . ASN B 1 292 ? -8.492 -39.688 -1.228 1 90.19 292 ASN B N 1
ATOM 6334 C CA . ASN B 1 292 ? -9.938 -39.812 -1.104 1 90.19 292 ASN B CA 1
ATOM 6335 C C . ASN B 1 292 ? -10.375 -39.844 0.356 1 90.19 292 ASN B C 1
ATOM 6337 O O . ASN B 1 292 ? -11.445 -39.312 0.702 1 90.19 292 ASN B O 1
ATOM 6341 N N . ALA B 1 293 ? -9.578 -40.375 1.142 1 85.62 293 ALA B N 1
ATOM 6342 C CA . ALA B 1 293 ? -9.906 -40.531 2.557 1 85.62 293 ALA B CA 1
ATOM 6343 C C . ALA B 1 293 ? -9.664 -39.219 3.316 1 85.62 293 ALA B C 1
ATOM 6345 O O . ALA B 1 293 ? -10.375 -38.938 4.281 1 85.62 293 ALA B O 1
ATOM 6346 N N . ILE B 1 294 ? -8.758 -38.469 2.863 1 86.38 294 ILE B N 1
ATOM 6347 C CA . ILE B 1 294 ? -8.297 -37.312 3.645 1 86.38 294 ILE B CA 1
ATOM 6348 C C . ILE B 1 294 ? -8.945 -36.062 3.115 1 86.38 294 ILE B C 1
ATOM 6350 O O . ILE B 1 294 ? -9.25 -35.125 3.887 1 86.38 294 ILE B O 1
ATOM 6354 N N . VAL B 1 295 ? -9.07 -36 1.826 1 89.31 295 VAL B N 1
ATOM 6355 C CA . VAL B 1 295 ? -9.617 -34.781 1.201 1 89.31 295 VAL B CA 1
ATOM 6356 C C . VAL B 1 295 ? -11.102 -35 0.91 1 89.31 295 VAL B C 1
ATOM 6358 O O . VAL B 1 295 ? -11.477 -35.375 -0.206 1 89.31 295 VAL B O 1
ATOM 6361 N N . THR B 1 296 ? -11.938 -34.656 1.79 1 87.19 296 THR B N 1
ATOM 6362 C CA . THR B 1 296 ? -13.359 -34.938 1.66 1 87.19 296 THR B CA 1
ATOM 6363 C C . THR B 1 296 ? -14.148 -33.656 1.389 1 87.19 296 THR B C 1
ATOM 6365 O O . THR B 1 296 ? -15.219 -33.688 0.783 1 87.19 296 THR B O 1
ATOM 6368 N N . ASP B 1 297 ? -13.625 -32.562 1.759 1 89.69 297 ASP B N 1
ATOM 6369 C CA . ASP B 1 297 ? -14.352 -31.297 1.669 1 89.69 297 ASP B CA 1
ATOM 6370 C C . ASP B 1 297 ? -14.125 -30.625 0.314 1 89.69 297 ASP B C 1
ATOM 6372 O O . ASP B 1 297 ? -13.031 -30.734 -0.258 1 89.69 297 ASP B O 1
ATOM 6376 N N . GLU B 1 298 ? -15.117 -29.953 -0.127 1 93.94 298 GLU B N 1
ATOM 6377 C CA . GLU B 1 298 ? -15.031 -29.328 -1.44 1 93.94 298 GLU B CA 1
ATOM 6378 C C . GLU B 1 298 ? -14.125 -28.094 -1.407 1 93.94 298 GLU B C 1
ATOM 6380 O O . GLU B 1 298 ? -13.391 -27.828 -2.365 1 93.94 298 GLU B O 1
ATOM 6385 N N . TRP B 1 299 ? -14.273 -27.359 -0.347 1 97.62 299 TRP B N 1
ATOM 6386 C CA . TRP B 1 299 ? -13.477 -26.141 -0.217 1 97.62 299 TRP B CA 1
ATOM 6387 C C . TRP B 1 299 ? -12.703 -26.125 1.099 1 97.62 299 TRP B C 1
ATOM 6389 O O . TRP B 1 299 ? -13.266 -26.453 2.154 1 97.62 299 TRP B O 1
ATOM 6399 N N . THR B 1 300 ? -11.414 -25.797 1.05 1 96.94 300 THR B N 1
ATOM 6400 C CA . THR B 1 300 ? -10.555 -25.672 2.219 1 96.94 300 THR B CA 1
ATOM 6401 C C . THR B 1 300 ? -9.703 -24.406 2.121 1 96.94 300 THR B C 1
ATOM 6403 O O . THR B 1 300 ? -9.18 -24.094 1.054 1 96.94 300 THR B O 1
ATOM 6406 N N . SER B 1 301 ? -9.672 -23.688 3.201 1 97.19 301 SER B N 1
ATOM 6407 C CA . SER B 1 301 ? -8.844 -22.484 3.207 1 97.19 301 SER B CA 1
ATOM 6408 C C . SER B 1 301 ? -7.57 -22.688 4.02 1 97.19 301 SER B C 1
ATOM 6410 O O . SER B 1 301 ? -7.508 -23.578 4.871 1 97.19 301 SER B O 1
ATOM 6412 N N . LEU B 1 302 ? -6.551 -22.031 3.688 1 95.19 302 LEU B N 1
ATOM 6413 C CA . LEU B 1 302 ? -5.293 -21.953 4.422 1 95.19 302 LEU B CA 1
ATOM 6414 C C . LEU B 1 302 ? -4.832 -20.516 4.586 1 95.19 302 LEU B C 1
ATOM 6416 O O . LEU B 1 302 ? -4.801 -19.75 3.615 1 95.19 302 LEU B O 1
ATOM 6420 N N . ALA B 1 303 ? -4.531 -20.078 5.777 1 96 303 ALA B N 1
ATOM 6421 C CA . ALA B 1 303 ? -4.004 -18.766 6.125 1 96 303 ALA B CA 1
ATOM 6422 C C . ALA B 1 303 ? -3.084 -18.844 7.34 1 96 303 ALA B C 1
ATOM 6424 O O . ALA B 1 303 ? -2.914 -19.922 7.926 1 96 303 ALA B O 1
ATOM 6425 N N . SER B 1 304 ? -2.475 -17.75 7.625 1 95.5 304 SER B N 1
ATOM 6426 C CA . SER B 1 304 ? -1.6 -17.703 8.789 1 95.5 304 SER B CA 1
ATOM 6427 C C . SER B 1 304 ? -2.139 -16.766 9.852 1 95.5 304 SER B C 1
ATOM 6429 O O . SER B 1 304 ? -2.893 -15.836 9.547 1 95.5 304 SER B O 1
ATOM 6431 N N . VAL B 1 305 ? -1.865 -17.078 11.062 1 96.62 305 VAL B N 1
ATOM 6432 C CA . VAL B 1 305 ? -2.014 -16.188 12.219 1 96.62 305 VAL B CA 1
ATOM 6433 C C . VAL B 1 305 ? -0.652 -15.953 12.867 1 96.62 305 VAL B C 1
ATOM 6435 O O . VAL B 1 305 ? 0.019 -16.906 13.281 1 96.62 305 VAL B O 1
ATOM 6438 N N . THR B 1 306 ? -0.27 -14.719 12.914 1 95.62 306 THR B N 1
ATOM 6439 C CA . THR B 1 306 ? 1.061 -14.406 13.422 1 95.62 306 THR B CA 1
ATOM 6440 C C . THR B 1 306 ? 0.988 -13.32 14.5 1 95.62 306 THR B C 1
ATOM 6442 O O . THR B 1 306 ? 0.016 -12.562 14.562 1 95.62 306 THR B O 1
ATOM 6445 N N . GLY B 1 307 ? 1.948 -13.203 15.367 1 96.19 307 GLY B N 1
ATOM 6446 C CA . GLY B 1 307 ? 2.082 -12.281 16.484 1 96.19 307 GLY B CA 1
ATOM 6447 C C . GLY B 1 307 ? 2.873 -12.852 17.641 1 96.19 307 GLY B C 1
ATOM 6448 O O . GLY B 1 307 ? 3.607 -13.828 17.469 1 96.19 307 GLY B O 1
ATOM 6449 N N . ASN B 1 308 ? 2.846 -12.164 18.75 1 96.75 308 ASN B N 1
ATOM 6450 C CA . ASN B 1 308 ? 3.383 -12.844 19.922 1 96.75 308 ASN B CA 1
ATOM 6451 C C . ASN B 1 308 ? 2.438 -13.93 20.422 1 96.75 308 ASN B C 1
ATOM 6453 O O . ASN B 1 308 ? 1.34 -14.094 19.891 1 96.75 308 ASN B O 1
ATOM 6457 N N . GLY B 1 309 ? 2.908 -14.719 21.391 1 97.19 309 GLY B N 1
ATOM 6458 C CA . GLY B 1 309 ? 2.145 -15.867 21.844 1 97.19 309 GLY B CA 1
ATOM 6459 C C . GLY B 1 309 ? 0.735 -15.508 22.281 1 97.19 309 GLY B C 1
ATOM 6460 O O . GLY B 1 309 ? -0.224 -16.203 21.938 1 97.19 309 GLY B O 1
ATOM 6461 N N . GLY B 1 310 ? 0.606 -14.461 23.062 1 98 310 GLY B N 1
ATOM 6462 C CA . GLY B 1 310 ? -0.696 -14.023 23.531 1 98 310 GLY B CA 1
ATOM 6463 C C . GLY B 1 310 ? -1.612 -13.555 22.422 1 98 310 GLY B C 1
ATOM 6464 O O . GLY B 1 310 ? -2.807 -13.859 22.422 1 98 310 GLY B O 1
ATOM 6465 N N . GLN B 1 311 ? -1.137 -12.789 21.484 1 98.12 311 GLN B N 1
ATOM 6466 C CA . GLN B 1 311 ? -1.912 -12.305 20.359 1 98.12 311 GLN B CA 1
ATOM 6467 C C . GLN B 1 311 ? -2.447 -13.469 19.516 1 98.12 311 GLN B C 1
ATOM 6469 O O . GLN B 1 311 ? -3.617 -13.469 19.125 1 98.12 311 GLN B O 1
ATOM 6474 N N . VAL B 1 312 ? -1.589 -14.43 19.234 1 98.06 312 VAL B N 1
ATOM 6475 C CA . VAL B 1 312 ? -1.969 -15.57 18.406 1 98.06 312 VAL B CA 1
ATOM 6476 C C . VAL B 1 312 ? -3.053 -16.375 19.109 1 98.06 312 VAL B C 1
ATOM 6478 O O . VAL B 1 312 ? -4.047 -16.781 18.5 1 98.06 312 VAL B O 1
ATOM 6481 N N . LYS B 1 313 ? -2.836 -16.625 20.422 1 98.25 313 LYS B N 1
ATOM 6482 C CA . LYS B 1 313 ? -3.828 -17.359 21.188 1 98.25 313 LYS B CA 1
ATOM 6483 C C . LYS B 1 313 ? -5.191 -16.688 21.141 1 98.25 313 LYS B C 1
ATOM 6485 O O . LYS B 1 313 ? -6.211 -17.328 20.906 1 98.25 313 LYS B O 1
ATOM 6490 N N . ALA B 1 314 ? -5.207 -15.398 21.344 1 98.44 314 ALA B N 1
ATOM 6491 C CA . ALA B 1 314 ? -6.449 -14.633 21.328 1 98.44 314 ALA B CA 1
ATOM 6492 C C . ALA B 1 314 ? -7.109 -14.68 19.953 1 98.44 314 ALA B C 1
ATOM 6494 O O . ALA B 1 314 ? -8.336 -14.797 19.844 1 98.44 314 ALA B O 1
ATOM 6495 N N . ALA B 1 315 ? -6.352 -14.531 18.922 1 98.44 315 ALA B N 1
ATOM 6496 C CA . ALA B 1 315 ? -6.871 -14.578 17.562 1 98.44 315 ALA B CA 1
ATOM 6497 C C . ALA B 1 315 ? -7.488 -15.945 17.266 1 98.44 315 ALA B C 1
ATOM 6499 O O . ALA B 1 315 ? -8.586 -16.031 16.719 1 98.44 315 ALA B O 1
ATOM 6500 N N . LEU B 1 316 ? -6.77 -17 17.609 1 98.44 316 LEU B N 1
ATOM 6501 C CA . LEU B 1 316 ? -7.234 -18.359 17.312 1 98.44 316 LEU B CA 1
ATOM 6502 C C . LEU B 1 316 ? -8.539 -18.641 18.047 1 98.44 316 LEU B C 1
ATOM 6504 O O . LEU B 1 316 ? -9.422 -19.312 17.5 1 98.44 316 LEU B O 1
ATOM 6508 N N . GLN B 1 317 ? -8.664 -18.219 19.266 1 98.5 317 GLN B N 1
ATOM 6509 C CA . GLN B 1 317 ? -9.898 -18.406 20.016 1 98.5 317 GLN B CA 1
ATOM 6510 C C . GLN B 1 317 ? -11.086 -17.75 19.297 1 98.5 317 GLN B C 1
ATOM 6512 O O . GLN B 1 317 ? -12.156 -18.359 19.203 1 98.5 317 GLN B O 1
ATOM 6517 N N . GLU B 1 318 ? -10.852 -16.625 18.828 1 98.44 318 GLU B N 1
ATOM 6518 C CA . GLU B 1 318 ? -11.938 -15.906 18.156 1 98.44 318 GLU B CA 1
ATOM 6519 C C . GLU B 1 318 ? -12.258 -16.547 16.812 1 98.44 318 GLU B C 1
ATOM 6521 O O . GLU B 1 318 ? -13.43 -16.672 16.438 1 98.44 318 GLU B O 1
ATOM 6526 N N . ILE B 1 319 ? -11.273 -16.906 16.047 1 98.69 319 ILE B N 1
ATOM 6527 C CA . ILE B 1 319 ? -11.484 -17.578 14.766 1 98.69 319 ILE B CA 1
ATOM 6528 C C . ILE B 1 319 ? -12.312 -18.844 14.977 1 98.69 319 ILE B C 1
ATOM 6530 O O . ILE B 1 319 ? -13.273 -19.094 14.25 1 98.69 319 ILE B O 1
ATOM 6534 N N . ARG B 1 320 ? -11.961 -19.609 15.992 1 98.5 320 ARG B N 1
ATOM 6535 C CA . ARG B 1 320 ? -12.695 -20.844 16.312 1 98.5 320 ARG B CA 1
ATOM 6536 C C . ARG B 1 320 ? -14.156 -20.547 16.609 1 98.5 320 ARG B C 1
ATOM 6538 O O . ARG B 1 320 ? -15.055 -21.219 16.094 1 98.5 320 ARG B O 1
ATOM 6545 N N . ARG B 1 321 ? -14.352 -19.578 17.422 1 98.19 321 ARG B N 1
ATOM 6546 C CA . ARG B 1 321 ? -15.711 -19.203 17.812 1 98.19 321 ARG B CA 1
ATOM 6547 C C . ARG B 1 321 ? -16.531 -18.781 16.609 1 98.19 321 ARG B C 1
ATOM 6549 O O . ARG B 1 321 ? -17.688 -19.188 16.469 1 98.19 321 ARG B O 1
ATOM 6556 N N . ARG B 1 322 ? -16 -18.047 15.703 1 98 322 ARG B N 1
ATOM 6557 C CA . ARG B 1 322 ? -16.734 -17.438 14.602 1 98 322 ARG B CA 1
ATOM 6558 C C . ARG B 1 322 ? -16.969 -18.453 13.477 1 98 322 ARG B C 1
ATOM 6560 O O . ARG B 1 322 ? -17.906 -18.312 12.695 1 98 322 ARG B O 1
ATOM 6567 N N . THR B 1 323 ? -16.141 -19.453 13.383 1 98.44 323 THR B N 1
ATOM 6568 C CA . THR B 1 323 ? -16.188 -20.297 12.195 1 98.44 323 THR B CA 1
ATOM 6569 C C . THR B 1 323 ? -16.688 -21.703 12.547 1 98.44 323 THR B C 1
ATOM 6571 O O . THR B 1 323 ? -16.844 -22.547 11.664 1 98.44 323 THR B O 1
ATOM 6574 N N . ARG B 1 324 ? -17 -21.984 13.766 1 97.25 324 ARG B N 1
ATOM 6575 C CA . ARG B 1 324 ? -17.312 -23.312 14.266 1 97.25 324 ARG B CA 1
ATOM 6576 C C . ARG B 1 324 ? -18.469 -23.938 13.484 1 97.25 324 ARG B C 1
ATOM 6578 O O . ARG B 1 324 ? -18.469 -25.141 13.211 1 97.25 324 ARG B O 1
ATOM 6585 N N . SER B 1 325 ? -19.453 -23.172 13.109 1 97.38 325 SER B N 1
ATOM 6586 C CA . SER B 1 325 ? -20.625 -23.719 12.422 1 97.38 325 SER B CA 1
ATOM 6587 C C . SER B 1 325 ? -20.391 -23.828 10.922 1 97.38 325 SER B C 1
ATOM 6589 O O . SER B 1 325 ? -21.109 -24.547 10.227 1 97.38 325 SER B O 1
ATOM 6591 N N . LEU B 1 326 ? -19.359 -23.219 10.422 1 97.69 326 LEU B N 1
ATOM 6592 C CA . LEU B 1 326 ? -19.156 -23.094 8.977 1 97.69 326 LEU B CA 1
ATOM 6593 C C . LEU B 1 326 ? -18.109 -24.078 8.492 1 97.69 326 LEU B C 1
ATOM 6595 O O . LEU B 1 326 ? -18.172 -24.562 7.355 1 97.69 326 LEU B O 1
ATOM 6599 N N . ALA B 1 327 ? -17.125 -24.375 9.383 1 98.25 327 ALA B N 1
ATOM 6600 C CA . ALA B 1 327 ? -15.953 -25.125 8.906 1 98.25 327 ALA B CA 1
ATOM 6601 C C . ALA B 1 327 ? -15.242 -25.812 10.062 1 98.25 327 ALA B C 1
ATOM 6603 O O . ALA B 1 327 ? -15.391 -25.438 11.219 1 98.25 327 ALA B O 1
ATOM 6604 N N . ARG B 1 328 ? -14.531 -26.844 9.727 1 97.06 328 ARG B N 1
ATOM 6605 C CA . ARG B 1 328 ? -13.617 -27.484 10.672 1 97.06 328 ARG B CA 1
ATOM 6606 C C . ARG B 1 328 ? -12.273 -26.781 10.695 1 97.06 328 ARG B C 1
ATOM 6608 O O . ARG B 1 328 ? -11.633 -26.594 9.656 1 97.06 328 ARG B O 1
ATOM 6615 N N . LEU B 1 329 ? -11.859 -26.375 11.922 1 97.12 329 LEU B N 1
ATOM 6616 C CA . LEU B 1 329 ? -10.625 -25.609 12.102 1 97.12 329 LEU B CA 1
ATOM 6617 C C . LEU B 1 329 ? -9.484 -26.531 12.547 1 97.12 329 LEU B C 1
ATOM 6619 O O . LEU B 1 329 ? -9.656 -27.344 13.453 1 97.12 329 LEU B O 1
ATOM 6623 N N . MET B 1 330 ? -8.391 -26.438 11.852 1 93.88 330 MET B N 1
ATOM 6624 C CA . MET B 1 330 ? -7.145 -27.094 12.25 1 93.88 330 MET B CA 1
ATOM 6625 C C . MET B 1 330 ? -6.008 -26.094 12.359 1 93.88 330 MET B C 1
ATOM 6627 O O . MET B 1 330 ? -5.766 -25.312 11.43 1 93.88 330 MET B O 1
ATOM 6631 N N . VAL B 1 331 ? -5.379 -26.016 13.5 1 95.25 331 VAL B N 1
ATOM 6632 C CA . VAL B 1 331 ? -4.191 -25.203 13.703 1 95.25 331 VAL B CA 1
ATOM 6633 C C . VAL B 1 331 ? -2.936 -26.031 13.445 1 95.25 331 VAL B C 1
ATOM 6635 O O . VAL B 1 331 ? -2.721 -27.047 14.102 1 95.25 331 VAL B O 1
ATOM 6638 N N . ILE B 1 332 ? -2.145 -25.578 12.547 1 92.44 332 ILE B N 1
ATOM 6639 C CA . ILE B 1 332 ? -0.978 -26.344 12.117 1 92.44 332 ILE B CA 1
ATOM 6640 C C . ILE B 1 332 ? 0.296 -25.656 12.617 1 92.44 332 ILE B C 1
ATOM 6642 O O . ILE B 1 332 ? 0.53 -24.484 12.328 1 92.44 332 ILE B O 1
ATOM 6646 N N . THR B 1 333 ? 1.067 -26.312 13.367 1 92 333 THR B N 1
ATOM 6647 C CA . THR B 1 333 ? 2.385 -25.891 13.828 1 92 333 THR B CA 1
ATOM 6648 C C . THR B 1 333 ? 3.439 -26.938 13.5 1 92 333 THR B C 1
ATOM 6650 O O . THR B 1 333 ? 3.105 -28.078 13.172 1 92 333 THR B O 1
ATOM 6653 N N . ASP B 1 334 ? 4.727 -26.516 13.547 1 88.75 334 ASP B N 1
ATOM 6654 C CA . ASP B 1 334 ? 5.805 -27.484 13.344 1 88.75 334 ASP B CA 1
ATOM 6655 C C . ASP B 1 334 ? 5.715 -28.641 14.336 1 88.75 334 ASP B C 1
ATOM 6657 O O . ASP B 1 334 ? 5.863 -29.797 13.961 1 88.75 334 ASP B O 1
ATOM 6661 N N . LYS B 1 335 ? 5.484 -28.312 15.555 1 88.5 335 LYS B N 1
ATOM 6662 C CA . LYS B 1 335 ? 5.395 -29.328 16.594 1 88.5 335 LYS B CA 1
ATOM 6663 C C . LYS B 1 335 ? 4.227 -30.281 16.344 1 88.5 335 LYS B C 1
ATOM 6665 O O . LYS B 1 335 ? 4.355 -31.484 16.531 1 88.5 335 LYS B O 1
ATOM 6670 N N . PHE B 1 336 ? 3.135 -29.734 15.961 1 87.88 336 PHE B N 1
ATOM 6671 C CA . PHE B 1 336 ? 1.956 -30.531 15.648 1 87.88 336 PHE B CA 1
ATOM 6672 C C . PHE B 1 336 ? 2.24 -31.484 14.5 1 87.88 336 PHE B C 1
ATOM 6674 O O . PHE B 1 336 ? 1.913 -32.688 14.578 1 87.88 336 PHE B O 1
ATOM 6681 N N . LEU B 1 337 ? 2.832 -30.984 13.445 1 89.88 337 LEU B N 1
ATOM 6682 C CA . LEU B 1 337 ? 3.145 -31.812 12.281 1 89.88 337 LEU B CA 1
ATOM 6683 C C . LEU B 1 337 ? 4.168 -32.875 12.625 1 89.88 337 LEU B C 1
ATOM 6685 O O . LEU B 1 337 ? 4.039 -34.031 12.203 1 89.88 337 LEU B O 1
ATOM 6689 N N . ASP B 1 338 ? 5.176 -32.5 13.406 1 91.81 338 ASP B N 1
ATOM 6690 C CA . ASP B 1 338 ? 6.227 -33.469 13.781 1 91.81 338 ASP B CA 1
ATOM 6691 C C . ASP B 1 338 ? 5.664 -34.594 14.617 1 91.81 338 ASP B C 1
ATOM 6693 O O . ASP B 1 338 ? 5.961 -35.781 14.359 1 91.81 338 ASP B O 1
ATOM 6697 N N . LEU B 1 339 ? 4.91 -34.312 15.594 1 91.69 339 LEU B N 1
ATOM 6698 C CA . LEU B 1 339 ? 4.312 -35.312 16.469 1 91.69 339 LEU B CA 1
ATOM 6699 C C . LEU B 1 339 ? 3.336 -36.188 15.688 1 91.69 339 LEU B C 1
ATOM 6701 O O . LEU B 1 339 ? 3.344 -37.406 15.828 1 91.69 339 LEU B O 1
ATOM 6705 N N . GLY B 1 340 ? 2.5 -35.562 14.945 1 91.62 340 GLY B N 1
ATOM 6706 C CA . GLY B 1 340 ? 1.569 -36.281 14.109 1 91.62 340 GLY B CA 1
ATOM 6707 C C . GLY B 1 340 ? 2.26 -37.25 13.148 1 91.62 340 GLY B C 1
ATOM 6708 O O . GLY B 1 340 ? 1.828 -38.406 12.984 1 91.62 340 GLY B O 1
ATOM 6709 N N . TYR B 1 341 ? 3.281 -36.75 12.539 1 92.69 341 TYR B N 1
ATOM 6710 C CA . TYR B 1 341 ? 4.031 -37.594 11.602 1 92.69 341 TYR B CA 1
ATOM 6711 C C . TYR B 1 341 ? 4.676 -38.75 12.32 1 92.69 341 TYR B C 1
ATOM 6713 O O . TYR B 1 341 ? 4.637 -39.875 11.828 1 92.69 341 TYR B O 1
ATOM 6721 N N . ALA B 1 342 ? 5.355 -38.531 13.445 1 94.38 342 ALA B N 1
ATOM 6722 C CA . ALA B 1 342 ? 6.035 -39.594 14.188 1 94.38 342 ALA B CA 1
ATOM 6723 C C . ALA B 1 342 ? 5.074 -40.719 14.531 1 94.38 342 ALA B C 1
ATOM 6725 O O . ALA B 1 342 ? 5.402 -41.906 14.336 1 94.38 342 ALA B O 1
ATOM 6726 N N . ILE B 1 343 ? 3.92 -40.375 14.969 1 95 343 ILE B N 1
ATOM 6727 C CA . ILE B 1 343 ? 2.926 -41.344 15.391 1 95 343 ILE B CA 1
ATOM 6728 C C . ILE B 1 343 ? 2.391 -42.094 14.164 1 95 343 ILE B C 1
ATOM 6730 O O . ILE B 1 343 ? 2.383 -43.344 14.133 1 95 343 ILE B O 1
ATOM 6734 N N . ALA B 1 344 ? 1.977 -41.344 13.211 1 94.81 344 ALA B N 1
ATOM 6735 C CA . ALA B 1 344 ? 1.368 -41.938 12.016 1 94.81 344 ALA B CA 1
ATOM 6736 C C . ALA B 1 344 ? 2.379 -42.781 11.25 1 94.81 344 ALA B C 1
ATOM 6738 O O . ALA B 1 344 ? 2.037 -43.844 10.719 1 94.81 344 ALA B O 1
ATOM 6739 N N . HIS B 1 345 ? 3.576 -42.281 11.117 1 94.31 345 HIS B N 1
ATOM 6740 C CA . HIS B 1 345 ? 4.629 -43 10.406 1 94.31 345 HIS B CA 1
ATOM 6741 C C . HIS B 1 345 ? 4.965 -44.312 11.109 1 94.31 345 HIS B C 1
ATOM 6743 O O . HIS B 1 345 ? 5.227 -45.312 10.461 1 94.31 345 HIS B O 1
ATOM 6749 N N . PHE B 1 346 ? 5.023 -44.25 12.422 1 94.5 346 PHE B N 1
ATOM 6750 C CA . PHE B 1 346 ? 5.289 -45.469 13.203 1 94.5 346 PHE B CA 1
ATOM 6751 C C . PHE B 1 346 ? 4.199 -46.5 12.977 1 94.5 346 PHE B C 1
ATOM 6753 O O . PHE B 1 346 ? 4.488 -47.719 12.883 1 94.5 346 PHE B O 1
ATOM 6760 N N . LEU B 1 347 ? 2.949 -46.062 12.883 1 95.88 347 LEU B N 1
ATOM 6761 C CA . LEU B 1 347 ? 1.804 -46.938 12.719 1 95.88 347 LEU B CA 1
ATOM 6762 C C . LEU B 1 347 ? 1.45 -47.125 11.242 1 95.88 347 LEU B C 1
ATOM 6764 O O . LEU B 1 347 ? 0.302 -47.406 10.906 1 95.88 347 LEU B O 1
ATOM 6768 N N . ARG B 1 348 ? 2.328 -46.844 10.312 1 93.25 348 ARG B N 1
ATOM 6769 C CA . ARG B 1 348 ? 2.049 -46.75 8.883 1 93.25 348 ARG B CA 1
ATOM 6770 C C . ARG B 1 348 ? 1.619 -48.125 8.32 1 93.25 348 ARG B C 1
ATOM 6772 O O . ARG B 1 348 ? 1.118 -48.188 7.195 1 93.25 348 ARG B O 1
ATOM 6779 N N . PHE B 1 349 ? 1.742 -49.188 9.117 1 92.44 349 PHE B N 1
ATOM 6780 C CA . PHE B 1 349 ? 1.243 -50.5 8.688 1 92.44 349 PHE B CA 1
ATOM 6781 C C . PHE B 1 349 ? -0.28 -50.5 8.625 1 92.44 349 PHE B C 1
ATOM 6783 O O . PHE B 1 349 ? -0.879 -51.344 7.984 1 92.44 349 PHE B O 1
ATOM 6790 N N . ILE B 1 350 ? -0.891 -49.562 9.367 1 93.88 350 ILE B N 1
ATOM 6791 C CA . ILE B 1 350 ? -2.33 -49.344 9.281 1 93.88 350 ILE B CA 1
ATOM 6792 C C . ILE B 1 350 ? -2.633 -48.375 8.148 1 93.88 350 ILE B C 1
ATOM 6794 O O . ILE B 1 350 ? -2.08 -47.25 8.102 1 93.88 350 ILE B O 1
ATOM 6798 N N . PRO B 1 351 ? -3.586 -48.719 7.25 1 90.19 351 PRO B N 1
ATOM 6799 C CA . PRO B 1 351 ? -3.838 -47.875 6.074 1 90.19 351 PRO B CA 1
ATOM 6800 C C . PRO B 1 351 ? -4.184 -46.438 6.438 1 90.19 351 PRO B C 1
ATOM 6802 O O . PRO B 1 351 ? -3.678 -45.5 5.809 1 90.19 351 PRO B O 1
ATOM 6805 N N . PHE B 1 352 ? -4.938 -46.281 7.355 1 91.56 352 PHE B N 1
ATOM 6806 C CA . PHE B 1 352 ? -5.348 -44.938 7.754 1 91.56 352 PHE B CA 1
ATOM 6807 C C . PHE B 1 352 ? -4.164 -44.125 8.297 1 91.56 352 PHE B C 1
ATOM 6809 O O . PHE B 1 352 ? -4.008 -42.969 7.996 1 91.56 352 PHE B O 1
ATOM 6816 N N . ALA B 1 353 ? -3.381 -44.688 9.117 1 94.06 353 ALA B N 1
ATOM 6817 C CA . ALA B 1 353 ? -2.188 -44.062 9.656 1 94.06 353 ALA B CA 1
ATOM 6818 C C . ALA B 1 353 ? -1.181 -43.75 8.555 1 94.06 353 ALA B C 1
ATOM 6820 O O . ALA B 1 353 ? -0.529 -42.688 8.57 1 94.06 353 ALA B O 1
ATOM 6821 N N . ARG B 1 354 ? -1.065 -44.656 7.629 1 94.38 354 ARG B N 1
ATOM 6822 C CA . ARG B 1 354 ? -0.173 -44.469 6.492 1 94.38 354 ARG B CA 1
ATOM 6823 C C . ARG B 1 354 ? -0.604 -43.281 5.66 1 94.38 354 ARG B C 1
ATOM 6825 O O . ARG B 1 354 ? 0.226 -42.438 5.277 1 94.38 354 ARG B O 1
ATOM 6832 N N . ALA B 1 355 ? -1.885 -43.25 5.453 1 91.88 355 ALA B N 1
ATOM 6833 C CA . ALA B 1 355 ? -2.432 -42.125 4.688 1 91.88 355 ALA B CA 1
ATOM 6834 C C . ALA B 1 355 ? -2.16 -40.781 5.387 1 91.88 355 ALA B C 1
ATOM 6836 O O . ALA B 1 355 ? -1.837 -39.781 4.734 1 91.88 355 ALA B O 1
ATOM 6837 N N . ASN B 1 356 ? -2.293 -40.781 6.652 1 92.88 356 ASN B N 1
ATOM 6838 C CA . ASN B 1 356 ? -2.061 -39.594 7.422 1 92.88 356 ASN B CA 1
ATOM 6839 C C . ASN B 1 356 ? -0.584 -39.188 7.43 1 92.88 356 ASN B C 1
ATOM 6841 O O . ASN B 1 356 ? -0.247 -38 7.324 1 92.88 356 ASN B O 1
ATOM 6845 N N . ALA B 1 357 ? 0.229 -40.125 7.594 1 94.62 357 ALA B N 1
ATOM 6846 C CA . ALA B 1 357 ? 1.664 -39.875 7.523 1 94.62 357 ALA B CA 1
ATOM 6847 C C . ALA B 1 357 ? 2.051 -39.281 6.168 1 94.62 357 ALA B C 1
ATOM 6849 O O . ALA B 1 357 ? 2.861 -38.344 6.086 1 94.62 357 ALA B O 1
ATOM 6850 N N . ALA B 1 358 ? 1.464 -39.875 5.16 1 93.81 358 ALA B N 1
ATOM 6851 C CA . ALA B 1 358 ? 1.726 -39.406 3.805 1 93.81 358 ALA B CA 1
ATOM 6852 C C . ALA B 1 358 ? 1.239 -37.969 3.623 1 93.81 358 ALA B C 1
ATOM 6854 O O . ALA B 1 358 ? 1.929 -37.125 3.018 1 93.81 358 ALA B O 1
ATOM 6855 N N . ALA B 1 359 ? 0.096 -37.719 4.148 1 91.69 359 ALA B N 1
ATOM 6856 C CA . ALA B 1 359 ? -0.483 -36.375 4.047 1 91.69 359 ALA B CA 1
ATOM 6857 C C . ALA B 1 359 ? 0.373 -35.344 4.781 1 91.69 359 ALA B C 1
ATOM 6859 O O . ALA B 1 359 ? 0.614 -34.25 4.27 1 91.69 359 ALA B O 1
ATOM 6860 N N . ILE B 1 360 ? 0.774 -35.656 5.969 1 93.25 360 ILE B N 1
ATOM 6861 C CA . ILE B 1 360 ? 1.603 -34.75 6.758 1 93.25 360 ILE B CA 1
ATOM 6862 C C . ILE B 1 360 ? 2.916 -34.469 6.031 1 93.25 360 ILE B C 1
ATOM 6864 O O . ILE B 1 360 ? 3.375 -33.344 5.965 1 93.25 360 ILE B O 1
ATOM 6868 N N . SER B 1 361 ? 3.459 -35.5 5.52 1 92.44 361 SER B N 1
ATOM 6869 C CA . SER B 1 361 ? 4.699 -35.375 4.758 1 92.44 361 SER B CA 1
ATOM 6870 C C . SER B 1 361 ? 4.516 -34.438 3.562 1 92.44 361 SER B C 1
ATOM 6872 O O . SER B 1 361 ? 5.398 -33.625 3.26 1 92.44 361 SER B O 1
ATOM 6874 N N . ALA B 1 362 ? 3.406 -34.594 2.924 1 90.75 362 ALA B N 1
ATOM 6875 C CA . ALA B 1 362 ? 3.109 -33.781 1.737 1 90.75 362 ALA B CA 1
ATOM 6876 C C . ALA B 1 362 ? 2.846 -32.344 2.105 1 90.75 362 ALA B C 1
ATOM 6878 O O . ALA B 1 362 ? 3.145 -31.422 1.328 1 90.75 362 ALA B O 1
ATOM 6879 N N . MET B 1 363 ? 2.371 -32.062 3.254 1 90.25 363 MET B N 1
ATOM 6880 C CA . MET B 1 363 ? 1.944 -30.734 3.67 1 90.25 363 MET B CA 1
ATOM 6881 C C . MET B 1 363 ? 3.117 -29.938 4.23 1 90.25 363 MET B C 1
ATOM 6883 O O . MET B 1 363 ? 3.076 -28.719 4.273 1 90.25 363 MET B O 1
ATOM 6887 N N . ARG B 1 364 ? 4.121 -30.562 4.648 1 90.31 364 ARG B N 1
ATOM 6888 C CA . ARG B 1 364 ? 5.223 -29.938 5.367 1 90.31 364 ARG B CA 1
ATOM 6889 C C . ARG B 1 364 ? 5.859 -28.828 4.535 1 90.31 364 ARG B C 1
ATOM 6891 O O . ARG B 1 364 ? 6.062 -27.719 5.027 1 90.31 364 ARG B O 1
ATOM 6898 N N . PRO B 1 365 ? 6.195 -29.109 3.297 1 87 365 PRO B N 1
ATOM 6899 C CA . PRO B 1 365 ? 6.789 -28.031 2.508 1 87 365 PRO B CA 1
ATOM 6900 C C . PRO B 1 365 ? 5.84 -26.859 2.307 1 87 365 PRO B C 1
ATOM 6902 O O . PRO B 1 365 ? 6.285 -25.703 2.225 1 87 365 PRO B O 1
ATOM 6905 N N . LEU B 1 366 ? 4.578 -27.109 2.211 1 85.75 366 LEU B N 1
ATOM 6906 C CA . LEU B 1 366 ? 3.58 -26.062 2.047 1 85.75 366 LEU B CA 1
ATOM 6907 C C . LEU B 1 366 ? 3.461 -25.219 3.314 1 85.75 366 LEU B C 1
ATOM 6909 O O . LEU B 1 366 ? 3.285 -24 3.244 1 85.75 366 LEU B O 1
ATOM 6913 N N . HIS B 1 367 ? 3.582 -25.906 4.395 1 87.75 367 HIS B N 1
ATOM 6914 C CA . HIS B 1 367 ? 3.6 -25.219 5.68 1 87.75 367 HIS B CA 1
ATOM 6915 C C . HIS B 1 367 ? 4.809 -24.297 5.793 1 87.75 367 HIS B C 1
ATOM 6917 O O . HIS B 1 367 ? 4.688 -23.156 6.242 1 87.75 367 HIS B O 1
ATOM 6923 N N . LYS B 1 368 ? 5.922 -24.781 5.375 1 87.69 368 LYS B N 1
ATOM 6924 C CA . LYS B 1 368 ? 7.141 -23.984 5.422 1 87.69 368 LYS B CA 1
ATOM 6925 C C . LYS B 1 368 ? 7.047 -22.781 4.484 1 87.69 368 LYS B C 1
ATOM 6927 O O . LYS B 1 368 ? 7.559 -21.703 4.793 1 87.69 368 LYS B O 1
ATOM 6932 N N . LEU B 1 369 ? 6.441 -23.031 3.354 1 87.81 369 LEU B N 1
ATOM 6933 C CA . LEU B 1 369 ? 6.223 -21.938 2.418 1 87.81 369 LEU B CA 1
ATOM 6934 C C . LEU B 1 369 ? 5.426 -20.812 3.074 1 87.81 369 LEU B C 1
ATOM 6936 O O . LEU B 1 369 ? 5.75 -19.641 2.9 1 87.81 369 LEU B O 1
ATOM 6940 N N . ALA B 1 370 ? 4.445 -21.156 3.83 1 82.94 370 ALA B N 1
ATOM 6941 C CA . ALA B 1 370 ? 3.609 -20.188 4.523 1 82.94 370 ALA B CA 1
ATOM 6942 C C . ALA B 1 370 ? 4.422 -19.391 5.547 1 82.94 370 ALA B C 1
ATOM 6944 O O . ALA B 1 370 ? 4.055 -18.281 5.906 1 82.94 370 ALA B O 1
ATOM 6945 N N . LEU B 1 371 ? 5.496 -20 5.93 1 83 371 LEU B N 1
ATOM 6946 C CA . LEU B 1 371 ? 6.352 -19.359 6.914 1 83 371 LEU B CA 1
ATOM 6947 C C . LEU B 1 371 ? 7.52 -18.656 6.238 1 83 371 LEU B C 1
ATOM 6949 O O . LEU B 1 371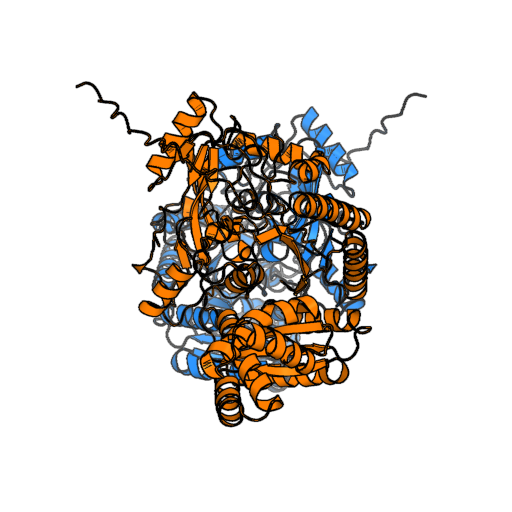 ? 8.445 -18.188 6.91 1 83 371 LEU B O 1
ATOM 6953 N N . GLY B 1 372 ? 7.527 -18.578 4.957 1 88.12 372 GLY B N 1
ATOM 6954 C CA . GLY B 1 372 ? 8.484 -17.75 4.238 1 88.12 372 GLY B CA 1
ATOM 6955 C C . GLY B 1 372 ? 9.633 -18.547 3.65 1 88.12 372 GLY B C 1
ATOM 6956 O O . GLY B 1 372 ? 10.648 -17.969 3.254 1 88.12 372 GLY B O 1
ATOM 6957 N N . VAL B 1 373 ? 9.57 -19.828 3.512 1 93.38 373 VAL B N 1
ATOM 6958 C CA . VAL B 1 373 ? 10.625 -20.656 2.928 1 93.38 373 VAL B CA 1
ATOM 6959 C C . VAL B 1 373 ? 10.273 -21 1.48 1 93.38 373 VAL B C 1
ATOM 6961 O O . VAL B 1 373 ? 9.289 -21.688 1.22 1 93.38 373 VAL B O 1
ATOM 6964 N N . PRO B 1 374 ? 11.117 -20.516 0.564 1 96.56 374 PRO B N 1
ATOM 6965 C CA . PRO B 1 374 ? 10.836 -20.859 -0.833 1 96.56 374 PRO B CA 1
ATOM 6966 C C . PRO B 1 374 ? 10.867 -22.359 -1.094 1 96.56 374 PRO B C 1
ATOM 6968 O O . PRO B 1 374 ? 11.695 -23.078 -0.528 1 96.56 374 PRO B O 1
ATOM 6971 N N . THR B 1 375 ? 9.977 -22.859 -1.967 1 94.69 375 THR B N 1
ATOM 6972 C CA . THR B 1 375 ? 9.906 -24.281 -2.273 1 94.69 375 THR B CA 1
ATOM 6973 C C . THR B 1 375 ? 9.531 -24.5 -3.736 1 94.69 375 THR B C 1
ATOM 6975 O O . THR B 1 375 ? 8.945 -23.625 -4.371 1 94.69 375 THR B O 1
ATOM 6978 N N . ASP B 1 376 ? 9.906 -25.656 -4.277 1 95.19 376 ASP B N 1
ATOM 6979 C CA . ASP B 1 376 ? 9.617 -26 -5.66 1 95.19 376 ASP B CA 1
ATOM 6980 C C . ASP B 1 376 ? 8.453 -27 -5.738 1 95.19 376 ASP B C 1
ATOM 6982 O O . ASP B 1 376 ? 8.117 -27.484 -6.816 1 95.19 376 ASP B O 1
ATOM 6986 N N . VAL B 1 377 ? 7.785 -27.234 -4.68 1 91.62 377 VAL B N 1
ATOM 6987 C CA . VAL B 1 377 ? 6.863 -28.359 -4.57 1 91.62 377 VAL B CA 1
ATOM 6988 C C . VAL B 1 377 ? 5.746 -28.219 -5.602 1 91.62 377 VAL B C 1
ATOM 6990 O O . VAL B 1 377 ? 5.324 -29.203 -6.211 1 91.62 377 VAL B O 1
ATOM 6993 N N . ALA B 1 378 ? 5.254 -27.047 -5.793 1 92.25 378 ALA B N 1
ATOM 6994 C CA . ALA B 1 378 ? 4.176 -26.844 -6.758 1 92.25 378 ALA B CA 1
ATOM 6995 C C . ALA B 1 378 ? 4.625 -27.203 -8.172 1 92.25 378 ALA B C 1
ATOM 6997 O O . ALA B 1 378 ? 3.863 -27.797 -8.938 1 92.25 378 ALA B O 1
ATOM 6998 N N . ILE B 1 379 ? 5.852 -26.875 -8.523 1 95.62 379 ILE B N 1
ATOM 6999 C CA . ILE B 1 379 ? 6.398 -27.141 -9.852 1 95.62 379 ILE B CA 1
ATOM 7000 C C . ILE B 1 379 ? 6.738 -28.609 -9.984 1 95.62 379 ILE B C 1
ATOM 7002 O O . ILE B 1 379 ? 6.496 -29.219 -11.031 1 95.62 379 ILE B O 1
ATOM 7006 N N . GLU B 1 380 ? 7.27 -29.172 -8.93 1 94 380 GLU B N 1
ATOM 7007 C CA . GLU B 1 380 ? 7.574 -30.594 -8.914 1 94 380 GLU B CA 1
ATOM 7008 C C . GLU B 1 380 ? 6.312 -31.438 -9.109 1 94 380 GLU B C 1
ATOM 7010 O O . GLU B 1 380 ? 6.348 -32.469 -9.773 1 94 380 GLU B O 1
ATOM 7015 N N . ASN B 1 381 ? 5.277 -30.953 -8.531 1 93.19 381 ASN B N 1
ATOM 7016 C CA . ASN B 1 381 ? 3.994 -31.625 -8.711 1 93.19 381 ASN B CA 1
ATOM 7017 C C . ASN B 1 381 ? 3.578 -31.656 -10.18 1 93.19 381 ASN B C 1
ATOM 7019 O O . ASN B 1 381 ? 3.076 -32.656 -10.672 1 93.19 381 ASN B O 1
ATOM 7023 N N . LEU B 1 382 ? 3.756 -30.609 -10.875 1 95.06 382 LEU B N 1
ATOM 7024 C CA . LEU B 1 382 ? 3.424 -30.531 -12.289 1 95.06 382 LEU B CA 1
ATOM 7025 C C . LEU B 1 382 ? 4.32 -31.453 -13.109 1 95.06 382 LEU B C 1
ATOM 7027 O O . LEU B 1 382 ? 3.838 -32.188 -13.977 1 95.06 382 LEU B O 1
ATOM 7031 N N . LEU B 1 383 ? 5.594 -31.406 -12.82 1 95.06 383 LEU B N 1
ATOM 7032 C CA . LEU B 1 383 ? 6.551 -32.25 -13.516 1 95.06 383 LEU B CA 1
ATOM 7033 C C . LEU B 1 383 ? 6.211 -33.719 -13.32 1 95.06 383 LEU B C 1
ATOM 7035 O O . LEU B 1 383 ? 6.242 -34.5 -14.273 1 95.06 383 LEU B O 1
ATOM 7039 N N . TRP B 1 384 ? 5.859 -34.062 -12.109 1 92.88 384 TRP B N 1
ATOM 7040 C CA . TRP B 1 384 ? 5.484 -35.406 -11.773 1 92.88 384 TRP B CA 1
ATOM 7041 C C . TRP B 1 384 ? 4.227 -35.844 -12.531 1 92.88 384 TRP B C 1
ATOM 7043 O O . TRP B 1 384 ? 4.176 -36.938 -13.109 1 92.88 384 TRP B O 1
ATOM 7053 N N . LYS B 1 385 ? 3.24 -35 -12.547 1 91.56 385 LYS B N 1
ATOM 7054 C CA . LYS B 1 385 ? 1.964 -35.281 -13.195 1 91.56 385 LYS B CA 1
ATOM 7055 C C . LYS B 1 385 ? 2.156 -35.625 -14.672 1 91.56 385 LYS B C 1
ATOM 7057 O O . LYS B 1 385 ? 1.436 -36.438 -15.227 1 91.56 385 LYS B O 1
ATOM 7062 N N . PHE B 1 386 ? 3.111 -35.062 -15.266 1 94.06 386 PHE B N 1
ATOM 7063 C CA . PHE B 1 386 ? 3.293 -35.219 -16.703 1 94.06 386 PHE B CA 1
ATOM 7064 C C . PHE B 1 386 ? 4.492 -36.125 -17 1 94.06 386 PHE B C 1
ATOM 7066 O O . PHE B 1 386 ? 5.035 -36.094 -18.094 1 94.06 386 PHE B O 1
ATOM 7073 N N . GLY B 1 387 ? 4.988 -36.781 -16.016 1 89.56 387 GLY B N 1
ATOM 7074 C CA . GLY B 1 387 ? 5.949 -37.844 -16.203 1 89.56 387 GLY B CA 1
ATOM 7075 C C . GLY B 1 387 ? 7.383 -37.375 -16.297 1 89.56 387 GLY B C 1
ATOM 7076 O O . GLY B 1 387 ? 8.227 -38 -16.938 1 89.56 387 GLY B O 1
ATOM 7077 N N . HIS B 1 388 ? 7.621 -36.219 -15.719 1 92.38 388 HIS B N 1
ATOM 7078 C CA . HIS B 1 388 ? 8.961 -35.656 -15.766 1 92.38 388 HIS B CA 1
ATOM 7079 C C . HIS B 1 388 ? 9.523 -35.438 -14.359 1 92.38 388 HIS B C 1
ATOM 7081 O O . HIS B 1 388 ? 10.039 -34.344 -14.055 1 92.38 388 HIS B O 1
ATOM 7087 N N . SER B 1 389 ? 9.422 -36.375 -13.453 1 87 389 SER B N 1
ATOM 7088 C CA . SER B 1 389 ? 9.758 -36.25 -12.039 1 87 389 SER B CA 1
ATOM 7089 C C . SER B 1 389 ? 11.258 -36.031 -11.844 1 87 389 SER B C 1
ATOM 7091 O O . SER B 1 389 ? 11.688 -35.562 -10.805 1 87 389 SER B O 1
ATOM 7093 N N . ASN B 1 390 ? 12.039 -36.344 -12.844 1 88.56 390 ASN B N 1
ATOM 7094 C CA . ASN B 1 390 ? 13.484 -36.219 -12.711 1 88.56 390 ASN B CA 1
ATOM 7095 C C . ASN B 1 390 ? 13.977 -34.844 -13.148 1 88.56 390 ASN B C 1
ATOM 7097 O O . ASN B 1 390 ? 15.141 -34.5 -12.922 1 88.56 390 ASN B O 1
ATOM 7101 N N . ASN B 1 391 ? 13.07 -34.062 -13.695 1 91.81 391 ASN B N 1
ATOM 7102 C CA . ASN B 1 391 ? 13.445 -32.719 -14.109 1 91.81 391 ASN B CA 1
ATOM 7103 C C . ASN B 1 391 ? 13.492 -31.734 -12.93 1 91.81 391 ASN B C 1
ATOM 7105 O O . ASN B 1 391 ? 12.766 -31.922 -11.953 1 91.81 391 ASN B O 1
ATOM 7109 N N . ARG B 1 392 ? 14.547 -30.922 -13.078 1 92.62 392 ARG B N 1
ATOM 7110 C CA . ARG B 1 392 ? 14.562 -29.797 -12.141 1 92.62 392 ARG B CA 1
ATOM 7111 C C . ARG B 1 392 ? 13.398 -28.859 -12.398 1 92.62 392 ARG B C 1
ATOM 7113 O O . ARG B 1 392 ? 12.953 -28.703 -13.539 1 92.62 392 ARG B O 1
ATOM 7120 N N . ALA B 1 393 ? 12.891 -28.109 -11.32 1 94.56 393 ALA B N 1
ATOM 7121 C CA . ALA B 1 393 ? 11.781 -27.172 -11.445 1 94.56 393 ALA B CA 1
ATOM 7122 C C . ALA B 1 393 ? 12.047 -26.156 -12.547 1 94.56 393 ALA B C 1
ATOM 7124 O O . ALA B 1 393 ? 11.148 -25.812 -13.32 1 94.56 393 ALA B O 1
ATOM 7125 N N . ALA B 1 394 ? 13.281 -25.672 -12.703 1 93.62 394 ALA B N 1
ATOM 7126 C CA . ALA B 1 394 ? 13.672 -24.656 -13.68 1 93.62 394 ALA B CA 1
ATOM 7127 C C . ALA B 1 394 ? 13.508 -25.172 -15.102 1 93.62 394 ALA B C 1
ATOM 7129 O O . ALA B 1 394 ? 13.523 -24.391 -16.062 1 93.62 394 ALA B O 1
ATOM 7130 N N . GLU B 1 395 ? 13.297 -26.469 -15.281 1 94.81 395 GLU B N 1
ATOM 7131 C CA . GLU B 1 395 ? 13.195 -27.094 -16.609 1 94.81 395 GLU B CA 1
ATOM 7132 C C . GLU B 1 395 ? 11.734 -27.344 -16.984 1 94.81 395 GLU B C 1
ATOM 7134 O O . GLU B 1 395 ? 11.461 -28.062 -17.953 1 94.81 395 GLU B O 1
ATOM 7139 N N . LEU B 1 396 ? 10.859 -26.781 -16.25 1 96 396 LEU B N 1
ATOM 7140 C CA . LEU B 1 396 ? 9.445 -27.047 -16.484 1 96 396 LEU B CA 1
ATOM 7141 C C . LEU B 1 396 ? 9.07 -26.75 -17.938 1 96 396 LEU B C 1
ATOM 7143 O O . LEU B 1 396 ? 8.328 -27.516 -18.562 1 96 396 LEU B O 1
ATOM 7147 N N . ASP B 1 397 ? 9.609 -25.75 -18.531 1 95.25 397 ASP B N 1
ATOM 7148 C CA . ASP B 1 397 ? 9.258 -25.328 -19.891 1 95.25 397 ASP B CA 1
ATOM 7149 C C . ASP B 1 397 ? 9.734 -26.359 -20.922 1 95.25 397 ASP B C 1
ATOM 7151 O O . ASP B 1 397 ? 9.297 -26.328 -22.078 1 95.25 397 ASP B O 1
ATOM 7155 N N . ARG B 1 398 ? 10.586 -27.234 -20.594 1 92.62 398 ARG B N 1
ATOM 7156 C CA . ARG B 1 398 ? 11.094 -28.266 -21.5 1 92.62 398 ARG B CA 1
ATOM 7157 C C . ARG B 1 398 ? 10.289 -29.547 -21.375 1 92.62 398 ARG B C 1
ATOM 7159 O O . ARG B 1 398 ? 10.531 -30.516 -22.109 1 92.62 398 ARG B O 1
ATOM 7166 N N . SER B 1 399 ? 9.336 -29.531 -20.516 1 94.62 399 SER B N 1
ATOM 7167 C CA . SER B 1 399 ? 8.539 -30.734 -20.266 1 94.62 399 SER B CA 1
ATOM 7168 C C . SER B 1 399 ? 7.309 -30.766 -21.172 1 94.62 399 SER B C 1
ATOM 7170 O O . SER B 1 399 ? 7.102 -29.875 -21.984 1 94.62 399 SER B O 1
ATOM 7172 N N . ARG B 1 400 ? 6.535 -31.844 -21 1 94.94 400 ARG B N 1
ATOM 7173 C CA . ARG B 1 400 ? 5.285 -31.984 -21.734 1 94.94 400 ARG B CA 1
ATOM 7174 C C . ARG B 1 400 ? 4.129 -31.344 -20.984 1 94.94 400 ARG B C 1
ATOM 7176 O O . ARG B 1 400 ? 2.982 -31.391 -21.438 1 94.94 400 ARG B O 1
ATOM 7183 N N . CYS B 1 401 ? 4.453 -30.766 -19.844 1 96.31 401 CYS B N 1
ATOM 7184 C CA . CYS B 1 401 ? 3.422 -30.078 -19.062 1 96.31 401 CYS B CA 1
ATOM 7185 C C . CYS B 1 401 ? 2.844 -28.906 -19.828 1 96.31 401 CYS B C 1
ATOM 7187 O O . CYS B 1 401 ? 3.59 -28.109 -20.406 1 96.31 401 CYS B O 1
ATOM 7189 N N . GLY B 1 402 ? 1.507 -28.891 -19.922 1 97.56 402 GLY B N 1
ATOM 7190 C CA . GLY B 1 402 ? 0.797 -27.719 -20.391 1 97.56 402 GLY B CA 1
ATOM 7191 C C . GLY B 1 402 ? 0.014 -27.016 -19.297 1 97.56 402 GLY B C 1
ATOM 7192 O O . GLY B 1 402 ? -0.605 -27.672 -18.453 1 97.56 402 GLY B O 1
ATOM 7193 N N . LEU B 1 403 ? 0.095 -25.719 -19.281 1 97.5 403 LEU B N 1
ATOM 7194 C CA . LEU B 1 403 ? -0.606 -24.922 -18.297 1 97.5 403 LEU B CA 1
ATOM 7195 C C . LEU B 1 403 ? -0.97 -23.547 -18.859 1 97.5 403 LEU B C 1
ATOM 7197 O O . LEU B 1 403 ? -0.12 -22.859 -19.438 1 97.5 403 LEU B O 1
ATOM 7201 N N . LEU B 1 404 ? -2.24 -23.172 -18.797 1 97.62 404 LEU B N 1
ATOM 7202 C CA . LEU B 1 404 ? -2.725 -21.844 -19.141 1 97.62 404 LEU B CA 1
ATOM 7203 C C . LEU B 1 404 ? -3.418 -21.203 -17.938 1 97.62 404 LEU B C 1
ATOM 7205 O O . LEU B 1 404 ? -4.188 -21.859 -17.234 1 97.62 404 LEU B O 1
ATOM 7209 N N . PHE B 1 405 ? -3.119 -19.953 -17.75 1 97.12 405 PHE B N 1
ATOM 7210 C CA . PHE B 1 405 ? -3.816 -19.188 -16.719 1 97.12 405 PHE B CA 1
ATOM 7211 C C . PHE B 1 405 ? -4.844 -18.25 -17.344 1 97.12 405 PHE B C 1
ATOM 7213 O O . PHE B 1 405 ? -4.578 -17.625 -18.375 1 97.12 405 PHE B O 1
ATOM 7220 N N . VAL B 1 406 ? -6.008 -18.203 -16.859 1 96.94 406 VAL B N 1
ATOM 7221 C CA . VAL B 1 406 ? -7.047 -17.188 -17 1 96.94 406 VAL B CA 1
ATOM 7222 C C . VAL B 1 406 ? -7.602 -16.828 -15.625 1 96.94 406 VAL B C 1
ATOM 7224 O O . VAL B 1 406 ? -8.602 -17.391 -15.188 1 96.94 406 VAL B O 1
ATOM 7227 N N . ASN B 1 407 ? -6.953 -15.922 -14.992 1 97.62 407 ASN B N 1
ATOM 7228 C CA . ASN B 1 407 ? -7.191 -15.641 -13.578 1 97.62 407 ASN B CA 1
ATOM 7229 C C . ASN B 1 407 ? -7.941 -14.328 -13.383 1 97.62 407 ASN B C 1
ATOM 7231 O O . ASN B 1 407 ? -7.348 -13.25 -13.445 1 97.62 407 ASN B O 1
ATOM 7235 N N . PRO B 1 408 ? -9.25 -14.391 -13.078 1 97.31 408 PRO B N 1
ATOM 7236 C CA . PRO B 1 408 ? -10.023 -13.156 -12.922 1 97.31 408 PRO B CA 1
ATOM 7237 C C . PRO B 1 408 ? -9.797 -12.492 -11.562 1 97.31 408 PRO B C 1
ATOM 7239 O O . PRO B 1 408 ? -9.594 -13.18 -10.562 1 97.31 408 PRO B O 1
ATOM 7242 N N . ALA B 1 409 ? -9.773 -11.195 -11.602 1 97.06 409 ALA B N 1
ATOM 7243 C CA . ALA B 1 409 ? -10.07 -10.453 -10.375 1 97.06 409 ALA B CA 1
ATOM 7244 C C . ALA B 1 409 ? -11.555 -10.539 -10.031 1 97.06 409 ALA B C 1
ATOM 7246 O O . ALA B 1 409 ? -12.406 -10.555 -10.93 1 97.06 409 ALA B O 1
ATOM 7247 N N . LEU B 1 410 ? -11.859 -10.648 -8.766 1 96.38 410 LEU B N 1
ATOM 7248 C CA . LEU B 1 410 ? -13.234 -10.75 -8.289 1 96.38 410 LEU B CA 1
ATOM 7249 C C . LEU B 1 410 ? -13.508 -9.734 -7.188 1 96.38 410 LEU B C 1
ATOM 7251 O O . LEU B 1 410 ? -12.602 -9.375 -6.43 1 96.38 410 LEU B O 1
ATOM 7255 N N . PRO B 1 411 ? -14.773 -9.211 -7.168 1 93.38 411 PRO B N 1
ATOM 7256 C CA . PRO B 1 411 ? -15.125 -8.484 -5.949 1 93.38 411 PRO B CA 1
ATOM 7257 C C . PRO B 1 411 ? -15.102 -9.375 -4.707 1 93.38 411 PRO B C 1
ATOM 7259 O O . PRO B 1 411 ? -15.445 -10.555 -4.781 1 93.38 411 PRO B O 1
ATOM 7262 N N . LEU B 1 412 ? -14.656 -8.852 -3.629 1 95.31 412 LEU B N 1
ATOM 7263 C CA . LEU B 1 412 ? -14.641 -9.617 -2.387 1 95.31 412 LEU B CA 1
ATOM 7264 C C . LEU B 1 412 ? -16.031 -9.688 -1.771 1 95.31 412 LEU B C 1
ATOM 7266 O O . LEU B 1 412 ? -16.281 -9.102 -0.715 1 95.31 412 LEU B O 1
ATOM 7270 N N . GLU B 1 413 ? -16.906 -10.305 -2.434 1 94.56 413 GLU B N 1
ATOM 7271 C CA . GLU B 1 413 ? -18.297 -10.555 -2.098 1 94.56 413 GLU B CA 1
ATOM 7272 C C . GLU B 1 413 ? -18.672 -12.008 -2.381 1 94.56 413 GLU B C 1
ATOM 7274 O O . GLU B 1 413 ? -18.641 -12.453 -3.531 1 94.56 413 GLU B O 1
ATOM 7279 N N . GLY B 1 414 ? -19.141 -12.695 -1.338 1 96.69 414 GLY B N 1
ATOM 7280 C CA . GLY B 1 414 ? -19.25 -14.148 -1.345 1 96.69 414 GLY B CA 1
ATOM 7281 C C . GLY B 1 414 ? -20.203 -14.672 -2.398 1 96.69 414 GLY B C 1
ATOM 7282 O O . GLY B 1 414 ? -19.875 -15.594 -3.146 1 96.69 414 GLY B O 1
ATOM 7283 N N . ARG B 1 415 ? -21.422 -14.117 -2.508 1 96.31 415 ARG B N 1
ATOM 7284 C CA . ARG B 1 415 ? -22.422 -14.633 -3.424 1 96.31 415 ARG B CA 1
ATOM 7285 C C . ARG B 1 415 ? -21.969 -14.492 -4.875 1 96.31 415 ARG B C 1
ATOM 7287 O O . ARG B 1 415 ? -22.062 -15.445 -5.652 1 96.31 415 ARG B O 1
ATOM 7294 N N . PHE B 1 416 ? -21.5 -13.375 -5.18 1 95.62 416 PHE B N 1
ATOM 7295 C CA . PHE B 1 416 ? -21.047 -13.133 -6.547 1 95.62 416 PHE B CA 1
ATOM 7296 C C . PHE B 1 416 ? -19.844 -14 -6.891 1 95.62 416 PHE B C 1
ATOM 7298 O O . PHE B 1 416 ? -19.797 -14.594 -7.969 1 95.62 416 PHE B O 1
ATOM 7305 N N . ALA B 1 417 ? -18.891 -14.07 -6.023 1 96.62 417 ALA B N 1
ATOM 7306 C CA . ALA B 1 417 ? -17.719 -14.891 -6.246 1 96.62 417 ALA B CA 1
ATOM 7307 C C . ALA B 1 417 ? -18.094 -16.344 -6.484 1 96.62 417 ALA B C 1
ATOM 7309 O O . ALA B 1 417 ? -17.562 -17 -7.395 1 96.62 417 ALA B O 1
ATOM 7310 N N . ALA B 1 418 ? -19 -16.844 -5.668 1 97.38 418 ALA B N 1
ATOM 7311 C CA . ALA B 1 418 ? -19.438 -18.234 -5.809 1 97.38 418 ALA B CA 1
ATOM 7312 C C . ALA B 1 418 ? -20.125 -18.469 -7.152 1 97.38 418 ALA B C 1
ATOM 7314 O O . ALA B 1 418 ? -19.938 -19.516 -7.781 1 97.38 418 ALA B O 1
ATOM 7315 N N . GLU B 1 419 ? -20.844 -17.484 -7.559 1 97.56 419 GLU B N 1
ATOM 7316 C CA . GLU B 1 419 ? -21.516 -17.578 -8.852 1 97.56 419 GLU B CA 1
ATOM 7317 C C . GLU B 1 419 ? -20.516 -17.656 -9.992 1 97.56 419 GLU B C 1
ATOM 7319 O O . GLU B 1 419 ? -20.656 -18.484 -10.898 1 97.56 419 GLU B O 1
ATOM 7324 N N . ILE B 1 420 ? -19.547 -16.812 -9.969 1 97.62 420 ILE B N 1
ATOM 7325 C CA . ILE B 1 420 ? -18.547 -16.766 -11.023 1 97.62 420 ILE B CA 1
ATOM 7326 C C . ILE B 1 420 ? -17.781 -18.078 -11.055 1 97.62 420 ILE B C 1
ATOM 7328 O O . ILE B 1 420 ? -17.516 -18.625 -12.133 1 97.62 420 ILE B O 1
ATOM 7332 N N . VAL B 1 421 ? -17.438 -18.594 -9.922 1 95.31 421 VAL B N 1
ATOM 7333 C CA . VAL B 1 421 ? -16.672 -19.828 -9.805 1 95.31 421 VAL B CA 1
ATOM 7334 C C . VAL B 1 421 ? -17.453 -20.984 -10.422 1 95.31 421 VAL B C 1
ATOM 7336 O O . VAL B 1 421 ? -16.906 -21.766 -11.188 1 95.31 421 VAL B O 1
ATOM 7339 N N . GLU B 1 422 ? -18.703 -21.047 -10.094 1 96.44 422 GLU B N 1
ATOM 7340 C CA . GLU B 1 422 ? -19.547 -22.094 -10.664 1 96.44 422 GLU B CA 1
ATOM 7341 C C . GLU B 1 422 ? -19.672 -21.953 -12.18 1 96.44 422 GLU B C 1
ATOM 7343 O O . GLU B 1 422 ? -19.688 -22.953 -12.906 1 96.44 422 GLU B O 1
ATOM 7348 N N . GLY B 1 423 ? -19.828 -20.75 -12.609 1 98.06 423 GLY B N 1
ATOM 7349 C CA . GLY B 1 423 ? -19.875 -20.5 -14.047 1 98.06 423 GLY B CA 1
ATOM 7350 C C . GLY B 1 423 ? -18.594 -20.891 -14.766 1 98.06 423 GLY B C 1
ATOM 7351 O O . GLY B 1 423 ? -18.656 -21.484 -15.852 1 98.06 423 GLY B O 1
ATOM 7352 N N . MET B 1 424 ? -17.5 -20.641 -14.211 1 98 424 MET B N 1
ATOM 7353 C CA . MET B 1 424 ? -16.219 -20.984 -14.812 1 98 424 MET B CA 1
ATOM 7354 C C . MET B 1 424 ? -16.047 -22.5 -14.883 1 98 424 MET B C 1
ATOM 7356 O O . MET B 1 424 ? -15.555 -23.031 -15.883 1 98 424 MET B O 1
ATOM 7360 N N . LYS B 1 425 ? -16.438 -23.203 -13.82 1 96.62 425 LYS B N 1
ATOM 7361 C CA . LYS B 1 425 ? -16.391 -24.656 -13.828 1 96.62 425 LYS B CA 1
ATOM 7362 C C . LYS B 1 425 ? -17.25 -25.234 -14.953 1 96.62 425 LYS B C 1
ATOM 7364 O O . LYS B 1 425 ? -16.828 -26.172 -15.641 1 96.62 425 LYS B O 1
ATOM 7369 N N . SER B 1 426 ? -18.375 -24.625 -15.086 1 97.5 426 SER B N 1
ATOM 7370 C CA . SER B 1 426 ? -19.281 -25.062 -16.141 1 97.5 426 SER B CA 1
ATOM 7371 C C . SER B 1 426 ? -18.688 -24.859 -17.516 1 97.5 426 SER B C 1
ATOM 7373 O O . SER B 1 426 ? -18.75 -25.75 -18.375 1 97.5 426 SER B O 1
ATOM 7375 N N . VAL B 1 427 ? -18.062 -23.75 -17.75 1 98.19 427 VAL B N 1
ATOM 7376 C CA . VAL B 1 427 ? -17.438 -23.453 -19.031 1 98.19 427 VAL B CA 1
ATOM 7377 C C . VAL B 1 427 ? -16.312 -24.453 -19.297 1 98.19 427 VAL B C 1
ATOM 7379 O O . VAL B 1 427 ? -16.234 -25.031 -20.391 1 98.19 427 VAL B O 1
ATOM 7382 N N . ALA B 1 428 ? -15.477 -24.688 -18.344 1 97.62 428 ALA B N 1
ATOM 7383 C CA . ALA B 1 428 ? -14.328 -25.578 -18.516 1 97.62 428 ALA B CA 1
ATOM 7384 C C . ALA B 1 428 ? -14.781 -27.016 -18.781 1 97.62 428 ALA B C 1
ATOM 7386 O O . ALA B 1 428 ? -14.156 -27.719 -19.578 1 97.62 428 ALA B O 1
ATOM 7387 N N . SER B 1 429 ? -15.867 -27.406 -18.125 1 96.62 429 SER B N 1
ATOM 7388 C CA . SER B 1 429 ? -16.375 -28.766 -18.281 1 96.62 429 SER B CA 1
ATOM 7389 C C . SER B 1 429 ? -16.812 -29.047 -19.719 1 96.62 429 SER B C 1
ATOM 7391 O O . SER B 1 429 ? -16.703 -30.172 -20.203 1 96.62 429 SER B O 1
ATOM 7393 N N . ARG B 1 430 ? -17.266 -28.062 -20.391 1 97.5 430 ARG B N 1
ATOM 7394 C CA . ARG B 1 430 ? -17.688 -28.203 -21.766 1 97.5 430 ARG B CA 1
ATOM 7395 C C . ARG B 1 430 ? -16.516 -28.547 -22.672 1 97.5 430 ARG B C 1
ATOM 7397 O O . ARG B 1 430 ? -16.703 -29.109 -23.75 1 97.5 430 ARG B O 1
ATOM 7404 N N . TYR B 1 431 ? -15.352 -28.203 -22.25 1 97.25 431 TYR B N 1
ATOM 7405 C CA . TYR B 1 431 ? -14.156 -28.484 -23.031 1 97.25 431 TYR B CA 1
ATOM 7406 C C . TYR B 1 431 ? -13.391 -29.672 -22.469 1 97.25 431 TYR B C 1
ATOM 7408 O O . TYR B 1 431 ? -12.266 -29.953 -22.891 1 97.25 431 TYR B O 1
ATOM 7416 N N . GLY B 1 432 ? -13.992 -30.281 -21.438 1 95.25 432 GLY B N 1
ATOM 7417 C CA . GLY B 1 432 ? -13.383 -31.469 -20.859 1 95.25 432 GLY B CA 1
ATOM 7418 C C . GLY B 1 432 ? -12.25 -31.141 -19.891 1 95.25 432 GLY B C 1
ATOM 7419 O O . GLY B 1 432 ? -11.359 -31.969 -19.672 1 95.25 432 GLY B O 1
ATOM 7420 N N . HIS B 1 433 ? -12.219 -30 -19.359 1 95.69 433 HIS B N 1
ATOM 7421 C CA . HIS B 1 433 ? -11.164 -29.594 -18.438 1 95.69 433 HIS B CA 1
ATOM 7422 C C . HIS B 1 433 ? -11.68 -29.5 -17 1 95.69 433 HIS B C 1
ATOM 7424 O O . HIS B 1 433 ? -12.781 -29 -16.766 1 95.69 433 HIS B O 1
ATOM 7430 N N . THR B 1 434 ? -10.914 -30.078 -16.109 1 93.25 434 THR B N 1
ATOM 7431 C CA . THR B 1 434 ? -11.102 -29.828 -14.68 1 93.25 434 THR B CA 1
ATOM 7432 C C . THR B 1 434 ? -10.406 -28.531 -14.258 1 93.25 434 THR B C 1
ATOM 7434 O O . THR B 1 434 ? -9.258 -28.297 -14.641 1 93.25 434 THR B O 1
ATOM 7437 N N . LEU B 1 435 ? -11.078 -27.75 -13.469 1 93.31 435 LEU B N 1
ATOM 7438 C CA . LEU B 1 435 ? -10.438 -26.516 -13.008 1 93.31 435 LEU B CA 1
ATOM 7439 C C . LEU B 1 435 ? -9.82 -26.703 -11.625 1 93.31 435 LEU B C 1
ATOM 7441 O O . LEU B 1 435 ? -10.531 -26.969 -10.656 1 93.31 435 LEU B O 1
ATOM 7445 N N . TYR B 1 436 ? -8.547 -26.672 -11.578 1 95.69 436 TYR B N 1
ATOM 7446 C CA . TYR B 1 436 ? -7.824 -26.547 -10.32 1 95.69 436 TYR B CA 1
ATOM 7447 C C . TYR B 1 436 ? -7.789 -25.094 -9.844 1 95.69 436 TYR B C 1
ATOM 7449 O O . TYR B 1 436 ? -7.078 -24.266 -10.414 1 95.69 436 TYR B O 1
ATOM 7457 N N . MET B 1 437 ? -8.57 -24.797 -8.805 1 96.56 437 MET B N 1
ATOM 7458 C CA . MET B 1 437 ? -8.82 -23.391 -8.492 1 96.56 437 MET B CA 1
ATOM 7459 C C . MET B 1 437 ? -8.406 -23.062 -7.066 1 96.56 437 MET B C 1
ATOM 7461 O O . MET B 1 437 ? -8.625 -23.859 -6.152 1 96.56 437 MET B O 1
ATOM 7465 N N . THR B 1 438 ? -7.824 -21.953 -6.844 1 97.38 438 THR B N 1
ATOM 7466 C CA . THR B 1 438 ? -7.582 -21.328 -5.551 1 97.38 438 THR B CA 1
ATOM 7467 C C . THR B 1 438 ? -8.094 -19.891 -5.539 1 97.38 438 THR B C 1
ATOM 7469 O O . THR B 1 438 ? -7.68 -19.062 -6.359 1 97.38 438 THR B O 1
ATOM 7472 N N . LEU B 1 439 ? -9.07 -19.562 -4.668 1 98.19 439 LEU B N 1
ATOM 7473 C CA . LEU B 1 439 ? -9.469 -18.188 -4.406 1 98.19 439 LEU B CA 1
ATOM 7474 C C . LEU B 1 439 ? -8.555 -17.547 -3.365 1 98.19 439 LEU B C 1
ATOM 7476 O O . LEU B 1 439 ? -8.445 -18.047 -2.242 1 98.19 439 LEU B O 1
ATOM 7480 N N . ASN B 1 440 ? -7.906 -16.516 -3.775 1 97.94 440 ASN B N 1
ATOM 7481 C CA . ASN B 1 440 ? -6.988 -15.828 -2.873 1 97.94 440 ASN B CA 1
ATOM 7482 C C . ASN B 1 440 ? -7.574 -14.508 -2.383 1 97.94 440 ASN B C 1
ATOM 7484 O O . ASN B 1 440 ? -7.754 -13.578 -3.17 1 97.94 440 ASN B O 1
ATOM 7488 N N . ILE B 1 441 ? -7.906 -14.445 -1.123 1 98 441 ILE B N 1
ATOM 7489 C CA . ILE B 1 441 ? -8.156 -13.141 -0.513 1 98 441 ILE B CA 1
ATOM 7490 C C . ILE B 1 441 ? -6.828 -12.438 -0.245 1 98 441 ILE B C 1
ATOM 7492 O O . ILE B 1 441 ? -6.16 -12.711 0.754 1 98 441 ILE B O 1
ATOM 7496 N N . GLU B 1 442 ? -6.484 -11.523 -1.147 1 95.94 442 GLU B N 1
ATOM 7497 C CA . GLU B 1 442 ? -5.148 -10.938 -1.146 1 95.94 442 GLU B CA 1
ATOM 7498 C C . GLU B 1 442 ? -5.043 -9.797 -0.132 1 95.94 442 GLU B C 1
ATOM 7500 O O . GLU B 1 442 ? -4.023 -9.656 0.546 1 95.94 442 GLU B O 1
ATOM 7505 N N . THR B 1 443 ? -6.023 -8.906 -0.159 1 94 443 THR B N 1
ATOM 7506 C CA . THR B 1 443 ? -6.098 -7.75 0.724 1 94 443 THR B CA 1
ATOM 7507 C C . THR B 1 443 ? -7.469 -7.664 1.389 1 94 443 THR B C 1
ATOM 7509 O O . THR B 1 443 ? -8.25 -8.609 1.33 1 94 443 THR B O 1
ATOM 7512 N N . THR B 1 444 ? -7.711 -6.574 1.995 1 94.25 444 THR B N 1
ATOM 7513 C CA . THR B 1 444 ? -8.984 -6.391 2.678 1 94.25 444 THR B CA 1
ATOM 7514 C C . THR B 1 444 ? -10.102 -6.109 1.674 1 94.25 444 THR B C 1
ATOM 7516 O O . THR B 1 444 ? -11.281 -6.152 2.023 1 94.25 444 THR B O 1
ATOM 7519 N N . THR B 1 445 ? -9.734 -5.957 0.364 1 92.56 445 THR B N 1
ATOM 7520 C CA . THR B 1 445 ? -10.773 -5.602 -0.596 1 92.56 445 THR B CA 1
ATOM 7521 C C . THR B 1 445 ? -10.641 -6.434 -1.868 1 92.56 445 THR B C 1
ATOM 7523 O O . THR B 1 445 ? -11.539 -6.434 -2.711 1 92.56 445 THR B O 1
ATOM 7526 N N . SER B 1 446 ? -9.578 -7.16 -1.943 1 91.62 446 SER B N 1
ATOM 7527 C CA . SER B 1 446 ? -9.297 -7.77 -3.238 1 91.62 446 SER B CA 1
ATOM 7528 C C . SER B 1 446 ? -9.344 -9.289 -3.156 1 91.62 446 SER B C 1
ATOM 7530 O O . SER B 1 446 ? -8.844 -9.883 -2.197 1 91.62 446 SER B O 1
ATOM 7532 N N . LEU B 1 447 ? -9.969 -9.922 -4.129 1 95.88 447 LEU B N 1
ATOM 7533 C CA . LEU B 1 447 ? -10.086 -11.359 -4.348 1 95.88 447 LEU B CA 1
ATOM 7534 C C . LEU B 1 447 ? -9.711 -11.727 -5.781 1 95.88 447 LEU B C 1
ATOM 7536 O O . LEU B 1 447 ? -10.078 -11.016 -6.719 1 95.88 447 LEU B O 1
ATOM 7540 N N . VAL B 1 448 ? -8.883 -12.711 -5.941 1 97 448 VAL B N 1
ATOM 7541 C CA . VAL B 1 448 ? -8.594 -13.227 -7.277 1 97 448 VAL B CA 1
ATOM 7542 C C . VAL B 1 448 ? -8.789 -14.742 -7.305 1 97 448 VAL B C 1
ATOM 7544 O O . VAL B 1 448 ? -8.672 -15.406 -6.273 1 97 448 VAL B O 1
ATOM 7547 N N . ALA B 1 449 ? -9.109 -15.242 -8.422 1 97.56 449 ALA B N 1
ATOM 7548 C CA . ALA B 1 449 ? -9.172 -16.688 -8.625 1 97.56 449 ALA B CA 1
ATOM 7549 C C . ALA B 1 449 ? -8.008 -17.172 -9.484 1 97.56 449 ALA B C 1
ATOM 7551 O O . ALA B 1 449 ? -7.828 -16.719 -10.617 1 97.56 449 ALA B O 1
ATOM 7552 N N . ILE B 1 450 ? -7.199 -18.031 -8.922 1 96.94 450 ILE B N 1
ATOM 7553 C CA . ILE B 1 450 ? -6.117 -18.672 -9.664 1 96.94 450 ILE B CA 1
ATOM 7554 C C . ILE B 1 450 ? -6.586 -20 -10.219 1 96.94 450 ILE B C 1
ATOM 7556 O O . ILE B 1 450 ? -6.867 -20.938 -9.461 1 96.94 450 ILE B O 1
ATOM 7560 N N . ILE B 1 451 ? -6.637 -20.047 -11.531 1 95.5 451 ILE B N 1
ATOM 7561 C CA . ILE B 1 451 ? -7.176 -21.219 -12.203 1 95.5 451 ILE B CA 1
ATOM 7562 C C . ILE B 1 451 ? -6.102 -21.859 -13.086 1 95.5 451 ILE B C 1
ATOM 7564 O O . ILE B 1 451 ? -5.535 -21.188 -13.953 1 95.5 451 ILE B O 1
ATOM 7568 N N . ASN B 1 452 ? -5.863 -23.094 -12.875 1 94.38 452 ASN B N 1
ATOM 7569 C CA . ASN B 1 452 ? -4.93 -23.859 -13.703 1 94.38 452 ASN B CA 1
ATOM 7570 C C . ASN B 1 452 ? -5.656 -24.672 -14.766 1 94.38 452 ASN B C 1
ATOM 7572 O O . ASN B 1 452 ? -6.445 -25.562 -14.438 1 94.38 452 ASN B O 1
ATOM 7576 N N . LEU B 1 453 ? -5.438 -24.344 -15.984 1 96.38 453 LEU B N 1
ATOM 7577 C CA . LEU B 1 453 ? -5.84 -25.219 -17.078 1 96.38 453 LEU B CA 1
ATOM 7578 C C . LEU B 1 453 ? -4.688 -26.109 -17.516 1 96.38 453 LEU B C 1
ATOM 7580 O O . LEU B 1 453 ? -3.811 -25.688 -18.281 1 96.38 453 LEU B O 1
ATOM 7584 N N . LEU B 1 454 ? -4.754 -27.375 -17.125 1 97 454 LEU B N 1
ATOM 7585 C CA . LEU B 1 454 ? -3.668 -28.312 -17.391 1 97 454 LEU B CA 1
ATOM 7586 C C . LEU B 1 454 ? -3.969 -29.156 -18.625 1 97 454 LEU B C 1
ATOM 7588 O O . LEU B 1 454 ? -5.117 -29.547 -18.844 1 97 454 LEU B O 1
ATOM 7592 N N . PHE B 1 455 ? -2.961 -29.453 -19.422 1 97.44 455 PHE B N 1
ATOM 7593 C CA . PHE B 1 455 ? -3.092 -30.281 -20.609 1 97.44 455 PHE B CA 1
ATOM 7594 C C . PHE B 1 455 ? -1.752 -30.906 -20.984 1 97.44 455 PHE B C 1
ATOM 7596 O O . PHE B 1 455 ? -0.715 -30.547 -20.422 1 97.44 455 PHE B O 1
ATOM 7603 N N . ASP B 1 456 ? -1.781 -31.875 -21.844 1 97 456 ASP B N 1
ATOM 7604 C CA . ASP B 1 456 ? -0.562 -32.469 -22.375 1 97 456 ASP B CA 1
ATOM 7605 C C . ASP B 1 456 ? -0.074 -31.688 -23.609 1 97 456 ASP B C 1
ATOM 7607 O O . ASP B 1 456 ? -0.682 -31.766 -24.672 1 97 456 ASP B O 1
ATOM 7611 N N . ARG B 1 457 ? 0.975 -31.094 -23.406 1 95.56 457 ARG B N 1
ATOM 7612 C CA . ARG B 1 457 ? 1.488 -30.203 -24.453 1 95.56 457 ARG B CA 1
ATOM 7613 C C . ARG B 1 457 ? 2.01 -31 -25.641 1 95.56 457 ARG B C 1
ATOM 7615 O O . ARG B 1 457 ? 2.178 -30.453 -26.734 1 95.56 457 ARG B O 1
ATOM 7622 N N . ALA B 1 458 ? 2.293 -32.188 -25.516 1 94.56 458 ALA B N 1
ATOM 7623 C CA . ALA B 1 458 ? 2.75 -33.062 -26.609 1 94.56 458 ALA B CA 1
ATOM 7624 C C . ALA B 1 458 ? 1.604 -33.406 -27.562 1 94.56 458 ALA B C 1
ATOM 7626 O O . ALA B 1 458 ? 1.833 -33.875 -28.672 1 94.56 458 ALA B O 1
ATOM 7627 N N . SER B 1 459 ? 0.423 -33.219 -27.094 1 96.12 459 SER B N 1
ATOM 7628 C CA . SER B 1 459 ? -0.758 -33.469 -27.906 1 96.12 459 SER B CA 1
ATOM 7629 C C . SER B 1 459 ? -1.271 -32.156 -28.547 1 96.12 459 SER B C 1
ATOM 7631 O O . SER B 1 459 ? -1.88 -31.344 -27.875 1 96.12 459 SER B O 1
ATOM 7633 N N . PRO B 1 460 ? -1.16 -32 -29.875 1 95.94 460 PRO B N 1
ATOM 7634 C CA . PRO B 1 460 ? -1.673 -30.812 -30.531 1 95.94 460 PRO B CA 1
ATOM 7635 C C . PRO B 1 460 ? -3.168 -30.609 -30.312 1 95.94 460 PRO B C 1
ATOM 7637 O O . PRO B 1 460 ? -3.627 -29.469 -30.203 1 95.94 460 PRO B O 1
ATOM 7640 N N . GLU B 1 461 ? -3.854 -31.672 -30.219 1 96.62 461 GLU B N 1
ATOM 7641 C CA . GLU B 1 461 ? -5.293 -31.594 -29.984 1 96.62 461 GLU B CA 1
ATOM 7642 C C . GLU B 1 461 ? -5.59 -31.016 -28.594 1 96.62 461 GLU B C 1
ATOM 7644 O O . GLU B 1 461 ? -6.496 -30.203 -28.453 1 96.62 461 GLU B O 1
ATOM 7649 N N . GLU B 1 462 ? -4.824 -31.484 -27.578 1 97 462 GLU B N 1
ATOM 7650 C CA . GLU B 1 462 ? -5.039 -30.969 -26.234 1 97 462 GLU B CA 1
ATOM 7651 C C . GLU B 1 462 ? -4.629 -29.5 -26.125 1 97 462 GLU B C 1
ATOM 7653 O O . GLU B 1 462 ? -5.266 -28.719 -25.406 1 97 462 GLU B O 1
ATOM 7658 N N . VAL B 1 463 ? -3.574 -29.141 -26.859 1 97.12 463 VAL B N 1
ATOM 7659 C CA . VAL B 1 463 ? -3.141 -27.75 -26.875 1 97.12 463 VAL B CA 1
ATOM 7660 C C . VAL B 1 463 ? -4.258 -26.875 -27.422 1 97.12 463 VAL B C 1
ATOM 7662 O O . VAL B 1 463 ? -4.621 -25.859 -26.812 1 97.12 463 VAL B O 1
ATOM 7665 N N . GLU B 1 464 ? -4.805 -27.25 -28.516 1 97.44 464 GLU B N 1
ATOM 7666 C CA . GLU B 1 464 ? -5.871 -26.469 -29.156 1 97.44 464 GLU B CA 1
ATOM 7667 C C . GLU B 1 464 ? -7.102 -26.391 -28.25 1 97.44 464 GLU B C 1
ATOM 7669 O O . GLU B 1 464 ? -7.695 -25.328 -28.094 1 97.44 464 GLU B O 1
ATOM 7674 N N . ARG B 1 465 ? -7.465 -27.5 -27.656 1 97.56 465 ARG B N 1
ATOM 7675 C CA . ARG B 1 465 ? -8.633 -27.547 -26.766 1 97.56 465 ARG B CA 1
ATOM 7676 C C . ARG B 1 465 ? -8.438 -26.641 -25.562 1 97.56 465 ARG B C 1
ATOM 7678 O O . ARG B 1 465 ? -9.375 -25.969 -25.125 1 97.56 465 ARG B O 1
ATOM 7685 N N . ALA B 1 466 ? -7.242 -26.703 -25.016 1 97.88 466 ALA B N 1
ATOM 7686 C CA . ALA B 1 466 ? -6.941 -25.875 -23.859 1 97.88 466 ALA B CA 1
ATOM 7687 C C . ALA B 1 466 ? -7.047 -24.391 -24.188 1 97.88 466 ALA B C 1
ATOM 7689 O O . ALA B 1 466 ? -7.598 -23.609 -23.422 1 97.88 466 ALA B O 1
ATOM 7690 N N . HIS B 1 467 ? -6.555 -23.969 -25.328 1 98.06 467 HIS B N 1
ATOM 7691 C CA . HIS B 1 467 ? -6.617 -22.562 -25.719 1 98.06 467 HIS B CA 1
ATOM 7692 C C . HIS B 1 467 ? -8.047 -22.141 -26.031 1 98.06 467 HIS B C 1
ATOM 7694 O O . HIS B 1 467 ? -8.445 -21.016 -25.703 1 98.06 467 HIS B O 1
ATOM 7700 N N . ASN B 1 468 ? -8.812 -23.047 -26.672 1 98.19 468 ASN B N 1
ATOM 7701 C CA . ASN B 1 468 ? -10.227 -22.75 -26.875 1 98.19 468 ASN B CA 1
ATOM 7702 C C . ASN B 1 468 ? -10.969 -22.578 -25.547 1 98.19 468 ASN B C 1
ATOM 7704 O O . ASN B 1 468 ? -11.828 -21.719 -25.422 1 98.19 468 ASN B O 1
ATOM 7708 N N . CYS B 1 469 ? -10.648 -23.438 -24.625 1 98.38 469 CYS B N 1
ATOM 7709 C CA . CYS B 1 469 ? -11.25 -23.328 -23.297 1 98.38 469 CYS B CA 1
ATOM 7710 C C . CYS B 1 469 ? -10.867 -22.016 -22.625 1 98.38 469 CYS B C 1
ATOM 7712 O O . CYS B 1 469 ? -11.719 -21.344 -22.047 1 98.38 469 CYS B O 1
ATOM 7714 N N . ALA B 1 470 ? -9.586 -21.672 -22.719 1 98.19 470 ALA B N 1
ATOM 7715 C CA . ALA B 1 470 ? -9.102 -20.422 -22.156 1 98.19 470 ALA B CA 1
ATOM 7716 C C . ALA B 1 470 ? -9.852 -19.234 -22.75 1 98.19 470 ALA B C 1
ATOM 7718 O O . ALA B 1 470 ? -10.234 -18.312 -22.031 1 98.19 470 ALA B O 1
ATOM 7719 N N . ASP B 1 471 ? -10.047 -19.25 -24.031 1 98.06 471 ASP B N 1
ATOM 7720 C CA . ASP B 1 471 ? -10.781 -18.172 -24.703 1 98.06 471 ASP B CA 1
ATOM 7721 C C . ASP B 1 471 ? -12.219 -18.109 -24.203 1 98.06 471 ASP B C 1
ATOM 7723 O O . ASP B 1 471 ? -12.766 -17.016 -24.016 1 98.06 471 ASP B O 1
ATOM 7727 N N . ALA B 1 472 ? -12.797 -19.25 -24.031 1 98.5 472 ALA B N 1
ATOM 7728 C CA . ALA B 1 472 ? -14.172 -19.312 -23.547 1 98.5 472 ALA B CA 1
ATOM 7729 C C . ALA B 1 472 ? -14.273 -18.797 -22.109 1 98.5 472 ALA B C 1
ATOM 7731 O O . ALA B 1 472 ? -15.242 -18.125 -21.75 1 98.5 472 ALA B O 1
ATOM 7732 N N . LEU B 1 473 ? -13.32 -19.172 -21.297 1 98.44 473 LEU B N 1
ATOM 7733 C CA . LEU B 1 473 ? -13.289 -18.672 -19.922 1 98.44 473 LEU B CA 1
ATOM 7734 C C . LEU B 1 473 ? -13.156 -17.156 -19.891 1 98.44 473 LEU B C 1
ATOM 7736 O O . LEU B 1 473 ? -13.836 -16.484 -19.109 1 98.44 473 LEU B O 1
ATOM 7740 N N . LEU B 1 474 ? -12.25 -16.609 -20.719 1 97.81 474 LEU B N 1
ATOM 7741 C CA . LEU B 1 474 ? -12.086 -15.156 -20.797 1 97.81 474 LEU B CA 1
ATOM 7742 C C . LEU B 1 474 ? -13.391 -14.492 -21.234 1 97.81 474 LEU B C 1
ATOM 7744 O O . LEU B 1 474 ? -13.789 -13.477 -20.672 1 97.81 474 LEU B O 1
ATOM 7748 N N . ALA B 1 475 ? -14.031 -15.039 -22.25 1 97.75 475 ALA B N 1
ATOM 7749 C CA . ALA B 1 475 ? -15.305 -14.508 -22.734 1 97.75 475 ALA B CA 1
ATOM 7750 C C . ALA B 1 475 ? -16.359 -14.523 -21.625 1 97.75 475 ALA B C 1
ATOM 7752 O O . ALA B 1 475 ? -17.141 -13.578 -21.484 1 97.75 475 ALA B O 1
ATOM 7753 N N . TYR B 1 476 ? -16.375 -15.57 -20.875 1 98.12 476 TYR B N 1
ATOM 7754 C CA . TYR B 1 476 ? -17.328 -15.695 -19.781 1 98.12 476 TYR B CA 1
ATOM 7755 C C . TYR B 1 476 ? -17.109 -14.602 -18.734 1 98.12 476 TYR B C 1
ATOM 7757 O O . TYR B 1 476 ? -18.047 -13.906 -18.359 1 98.12 476 TYR B O 1
ATOM 7765 N N . ILE B 1 477 ? -15.875 -14.484 -18.25 1 97.19 477 ILE B N 1
ATOM 7766 C CA . ILE B 1 477 ? -15.672 -13.508 -17.188 1 97.19 477 ILE B CA 1
ATOM 7767 C C . ILE B 1 477 ? -15.945 -12.102 -17.703 1 97.19 477 ILE B C 1
ATOM 7769 O O . ILE B 1 477 ? -16.438 -11.242 -16.969 1 97.19 477 ILE B O 1
ATOM 7773 N N . ARG B 1 478 ? -15.68 -11.836 -18.953 1 96.56 478 ARG B N 1
ATOM 7774 C CA . ARG B 1 478 ? -15.953 -10.523 -19.531 1 96.56 478 ARG B CA 1
ATOM 7775 C C . ARG B 1 478 ? -17.453 -10.297 -19.688 1 96.56 478 ARG B C 1
ATOM 7777 O O . ARG B 1 478 ? -17.922 -9.172 -19.578 1 96.56 478 ARG B O 1
ATOM 7784 N N . SER B 1 479 ? -18.203 -11.375 -19.953 1 97.56 479 SER B N 1
ATOM 7785 C CA . SER B 1 479 ? -19.656 -11.258 -20 1 97.56 479 SER B CA 1
ATOM 7786 C C . SER B 1 479 ? -20.234 -10.844 -18.656 1 97.56 479 SER B C 1
ATOM 7788 O O . SER B 1 479 ? -21.359 -10.344 -18.578 1 97.56 479 SER B O 1
ATOM 7790 N N . LYS B 1 480 ? -19.469 -11.07 -17.609 1 97.06 480 LYS B N 1
ATOM 7791 C CA . LYS B 1 480 ? -19.859 -10.672 -16.266 1 97.06 480 LYS B CA 1
ATOM 7792 C C . LYS B 1 480 ? -19.188 -9.359 -15.859 1 97.06 480 LYS B C 1
ATOM 7794 O O . LYS B 1 480 ? -19.188 -8.984 -14.688 1 97.06 480 LYS B O 1
ATOM 7799 N N . GLU B 1 481 ? -18.484 -8.68 -16.812 1 95.12 481 GLU B N 1
ATOM 7800 C CA . GLU B 1 481 ? -17.828 -7.387 -16.641 1 95.12 481 GLU B CA 1
ATOM 7801 C C . GLU B 1 481 ? -16.641 -7.484 -15.688 1 95.12 481 GLU B C 1
ATOM 7803 O O . GLU B 1 481 ? -16.453 -6.617 -14.836 1 95.12 481 GLU B O 1
ATOM 7808 N N . LEU B 1 482 ? -15.992 -8.594 -15.773 1 96.12 482 LEU B N 1
ATOM 7809 C CA . LEU B 1 482 ? -14.742 -8.82 -15.047 1 96.12 482 LEU B CA 1
ATOM 7810 C C . LEU B 1 482 ? -13.555 -8.836 -15.992 1 96.12 482 LEU B C 1
ATOM 7812 O O . LEU B 1 482 ? -13.727 -8.758 -17.219 1 96.12 482 LEU B O 1
ATOM 7816 N N . GLU B 1 483 ? -12.391 -8.812 -15.477 1 96.19 483 GLU B N 1
ATOM 7817 C CA . GLU B 1 483 ? -11.125 -8.891 -16.203 1 96.19 483 GLU B CA 1
ATOM 7818 C C . GLU B 1 483 ? -10.102 -9.734 -15.438 1 96.19 483 GLU B C 1
ATOM 7820 O O . GLU B 1 483 ? -10.188 -9.867 -14.219 1 96.19 483 GLU B O 1
ATOM 7825 N N . PRO B 1 484 ? -9.188 -10.352 -16.219 1 96.62 484 PRO B N 1
ATOM 7826 C CA . PRO B 1 484 ? -8.07 -10.961 -15.484 1 96.62 484 PRO B CA 1
ATOM 7827 C C . PRO B 1 484 ? -7.211 -9.93 -14.758 1 96.62 484 PRO B C 1
ATOM 7829 O O . PRO B 1 484 ? -7.156 -8.766 -15.172 1 96.62 484 PRO B O 1
ATOM 7832 N N . TYR B 1 485 ? -6.605 -10.312 -13.633 1 95.94 485 TYR B N 1
ATOM 7833 C CA . TYR B 1 485 ? -5.715 -9.391 -12.945 1 95.94 485 TYR B CA 1
ATOM 7834 C C . TYR B 1 485 ? -4.301 -9.469 -13.5 1 95.94 485 TYR B C 1
ATOM 7836 O O . TYR B 1 485 ? -3.465 -8.609 -13.227 1 95.94 485 TYR B O 1
ATOM 7844 N N . ARG B 1 486 ? -3.99 -10.523 -14.273 1 96.5 486 ARG B N 1
ATOM 7845 C CA . ARG B 1 486 ? -2.744 -10.781 -14.992 1 96.5 486 ARG B CA 1
ATOM 7846 C C . ARG B 1 486 ? -3.016 -11.438 -16.328 1 96.5 486 ARG B C 1
ATOM 7848 O O . ARG B 1 486 ? -3.926 -12.266 -16.453 1 96.5 486 ARG B O 1
ATOM 7855 N N . ALA B 1 487 ? -2.186 -11.07 -17.359 1 97.06 487 ALA B N 1
ATOM 7856 C CA . ALA B 1 487 ? -2.477 -11.586 -18.688 1 97.06 487 ALA B CA 1
ATOM 7857 C C . ALA B 1 487 ? -1.258 -12.289 -19.281 1 97.06 487 ALA B C 1
ATOM 7859 O O . ALA B 1 487 ? -0.12 -11.875 -19.047 1 97.06 487 ALA B O 1
ATOM 7860 N N . ARG B 1 488 ? -1.556 -13.344 -20.094 1 97.56 488 ARG B N 1
ATOM 7861 C CA . ARG B 1 488 ? -0.508 -14.062 -20.812 1 97.56 488 ARG B CA 1
ATOM 7862 C C . ARG B 1 488 ? 0.018 -13.242 -21.984 1 97.56 488 ARG B C 1
ATOM 7864 O O . ARG B 1 488 ? -0.682 -12.367 -22.5 1 97.56 488 ARG B O 1
ATOM 7871 N N . ALA B 1 489 ? 1.21 -13.57 -22.391 1 96.5 489 ALA B N 1
ATOM 7872 C CA . ALA B 1 489 ? 1.786 -12.906 -23.547 1 96.5 489 ALA B CA 1
ATOM 7873 C C . ALA B 1 489 ? 0.976 -13.211 -24.812 1 96.5 489 ALA B C 1
ATOM 7875 O O . ALA B 1 489 ? 0.832 -12.352 -25.688 1 96.5 489 ALA B O 1
ATOM 7876 N N . ASP B 1 490 ? 0.373 -14.406 -24.891 1 95.81 490 ASP B N 1
ATOM 7877 C CA . ASP B 1 490 ? -0.275 -14.844 -26.125 1 95.81 490 ASP B CA 1
ATOM 7878 C C . ASP B 1 490 ? -1.722 -14.359 -26.188 1 95.81 490 ASP B C 1
ATOM 7880 O O . ASP B 1 490 ? -2.447 -14.672 -27.141 1 95.81 490 ASP B O 1
ATOM 7884 N N . MET B 1 491 ? -2.18 -13.672 -25.203 1 95.25 491 MET B N 1
ATOM 7885 C CA . MET B 1 491 ? -3.551 -13.172 -25.266 1 95.25 491 MET B CA 1
ATOM 7886 C C . MET B 1 491 ? -3.576 -11.648 -25.281 1 95.25 491 MET B C 1
ATOM 7888 O O . MET B 1 491 ? -4.609 -11.039 -25 1 95.25 491 MET B O 1
ATOM 7892 N N . MET B 1 492 ? -2.473 -10.977 -25.531 1 95.69 49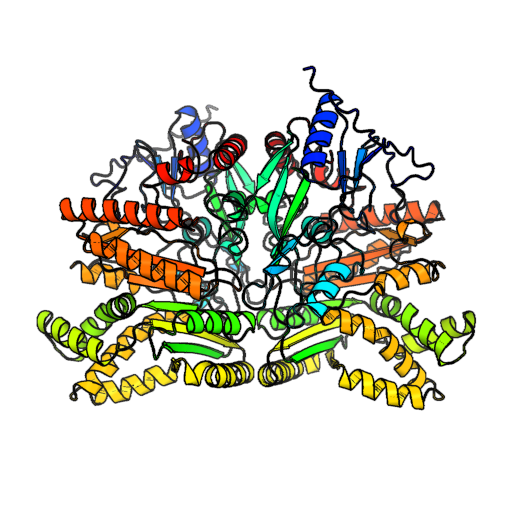2 MET B N 1
ATOM 7893 C CA . MET B 1 492 ? -2.334 -9.523 -25.453 1 95.69 492 MET B CA 1
ATOM 7894 C C . MET B 1 492 ? -3.27 -8.836 -26.453 1 95.69 492 MET B C 1
ATOM 7896 O O . MET B 1 492 ? -3.811 -7.77 -26.156 1 95.69 492 MET B O 1
ATOM 7900 N N . ASP B 1 493 ? -3.479 -9.414 -27.609 1 93.69 493 ASP B N 1
ATOM 7901 C CA . ASP B 1 493 ? -4.383 -8.836 -28.609 1 93.69 493 ASP B CA 1
ATOM 7902 C C . ASP B 1 493 ? -5.797 -8.703 -28.047 1 93.69 493 ASP B C 1
ATOM 7904 O O . ASP B 1 493 ? -6.465 -7.688 -28.25 1 93.69 493 ASP B O 1
ATOM 7908 N N . GLN B 1 494 ? -6.203 -9.719 -27.344 1 93.56 494 GLN B N 1
ATOM 7909 C CA . GLN B 1 494 ? -7.531 -9.703 -26.734 1 93.56 494 GLN B CA 1
ATOM 7910 C C . GLN B 1 494 ? -7.602 -8.68 -25.594 1 93.56 494 GLN B C 1
ATOM 7912 O O . GLN B 1 494 ? -8.633 -8.039 -25.406 1 93.56 494 GLN B O 1
ATOM 7917 N N . ILE B 1 495 ? -6.492 -8.547 -24.922 1 92.81 495 ILE B N 1
ATOM 7918 C CA . ILE B 1 495 ? -6.449 -7.664 -23.766 1 92.81 495 ILE B CA 1
ATOM 7919 C C . ILE B 1 495 ? -6.527 -6.207 -24.219 1 92.81 495 ILE B C 1
ATOM 7921 O O . ILE B 1 495 ? -7.32 -5.426 -23.688 1 92.81 495 ILE B O 1
ATOM 7925 N N . VAL B 1 496 ? -5.781 -5.801 -25.188 1 90.62 496 VAL B N 1
ATOM 7926 C CA . VAL B 1 496 ? -5.66 -4.395 -25.562 1 90.62 496 VAL B CA 1
ATOM 7927 C C . VAL B 1 496 ? -6.844 -3.99 -26.438 1 90.62 496 VAL B C 1
ATOM 7929 O O . VAL B 1 496 ? -7.184 -2.809 -26.531 1 90.62 496 VAL B O 1
ATOM 7932 N N . ALA B 1 497 ? -7.539 -4.871 -27.094 1 85.25 497 ALA B N 1
ATOM 7933 C CA . ALA B 1 497 ? -8.672 -4.586 -27.969 1 85.25 497 ALA B CA 1
ATOM 7934 C C . ALA B 1 497 ? -9.898 -4.168 -27.156 1 85.25 497 ALA B C 1
ATOM 7936 O O . ALA B 1 497 ? -10.781 -3.475 -27.672 1 85.25 497 ALA B O 1
ATOM 7937 N N . SER B 1 498 ? -9.984 -4.43 -25.953 1 73.88 498 SER B N 1
ATOM 7938 C CA . SER B 1 498 ? -11.18 -4.285 -25.141 1 73.88 498 SER B CA 1
ATOM 7939 C C . SER B 1 498 ? -11.359 -2.846 -24.672 1 73.88 498 SER B C 1
ATOM 7941 O O . SER B 1 498 ? -12.469 -2.424 -24.344 1 73.88 498 SER B O 1
ATOM 7943 N N . ASP B 1 499 ? -10.328 -2.072 -24.5 1 73.69 499 ASP B N 1
ATOM 7944 C CA . ASP B 1 499 ? -10.445 -0.719 -23.969 1 73.69 499 ASP B CA 1
ATOM 7945 C C . ASP B 1 499 ? -9.531 0.25 -24.719 1 73.69 499 ASP B C 1
ATOM 7947 O O . ASP B 1 499 ? -8.461 0.616 -24.234 1 73.69 499 ASP B O 1
ATOM 7951 N N . PRO B 1 500 ? -10.078 0.71 -25.688 1 72.94 500 PRO B N 1
ATOM 7952 C CA . PRO B 1 500 ? -9.195 1.456 -26.578 1 72.94 500 PRO B CA 1
ATOM 7953 C C . PRO B 1 500 ? -8.75 2.795 -26 1 72.94 500 PRO B C 1
ATOM 7955 O O . PRO B 1 500 ? -7.605 3.207 -26.188 1 72.94 500 PRO B O 1
ATOM 7958 N N . ASP B 1 501 ? -9.562 3.336 -25.172 1 81.12 501 ASP B N 1
ATOM 7959 C CA . ASP B 1 501 ? -9.195 4.656 -24.672 1 81.12 501 ASP B CA 1
ATOM 7960 C C . ASP B 1 501 ? -8.07 4.562 -23.641 1 81.12 501 ASP B C 1
ATOM 7962 O O . ASP B 1 501 ? -7.113 5.344 -23.688 1 81.12 501 ASP B O 1
ATOM 7966 N N . TYR B 1 502 ? -8.133 3.58 -22.812 1 88.38 502 TYR B N 1
ATOM 7967 C CA . TYR B 1 502 ? -7.082 3.371 -21.828 1 88.38 502 TYR B CA 1
ATOM 7968 C C . TYR B 1 502 ? -5.762 3.014 -22.516 1 88.38 502 TYR B C 1
ATOM 7970 O O . TYR B 1 502 ? -4.723 3.609 -22.219 1 88.38 502 TYR B O 1
ATOM 7978 N N . TRP B 1 503 ? -5.82 2.143 -23.453 1 92.75 503 TRP B N 1
ATOM 7979 C CA . TRP B 1 503 ? -4.59 1.634 -24.062 1 92.75 503 TRP B CA 1
ATOM 7980 C C . TRP B 1 503 ? -3.984 2.662 -25 1 92.75 503 TRP B C 1
ATOM 7982 O O . TRP B 1 503 ? -2.766 2.693 -25.203 1 92.75 503 TRP B O 1
ATOM 7992 N N . LYS B 1 504 ? -4.816 3.527 -25.562 1 92.38 504 LYS B N 1
ATOM 7993 C CA . LYS B 1 504 ? -4.285 4.648 -26.344 1 92.38 504 LYS B CA 1
ATOM 7994 C C . LYS B 1 504 ? -3.477 5.59 -25.453 1 92.38 504 LYS B C 1
ATOM 7996 O O . LYS B 1 504 ? -2.432 6.098 -25.859 1 92.38 504 LYS B O 1
ATOM 8001 N N . LYS B 1 505 ? -4.004 5.809 -24.266 1 93.38 505 LYS B N 1
ATOM 8002 C CA . LYS B 1 505 ? -3.283 6.645 -23.312 1 93.38 505 LYS B CA 1
ATOM 8003 C C . LYS B 1 505 ? -1.973 5.988 -22.891 1 93.38 505 LYS B C 1
ATOM 8005 O O . LYS B 1 505 ? -0.952 6.664 -22.75 1 93.38 505 LYS B O 1
ATOM 8010 N N . ILE B 1 506 ? -1.996 4.672 -22.703 1 95.88 506 ILE B N 1
ATOM 8011 C CA . ILE B 1 506 ? -0.795 3.932 -22.328 1 95.88 506 ILE B CA 1
ATOM 8012 C C . ILE B 1 506 ? 0.244 4.043 -23.438 1 95.88 506 ILE B C 1
ATOM 8014 O O . ILE B 1 506 ? 1.433 4.234 -23.172 1 95.88 506 ILE B O 1
ATOM 8018 N N . ARG B 1 507 ? -0.224 3.959 -24.656 1 95.38 507 ARG B N 1
ATOM 8019 C CA . ARG B 1 507 ? 0.681 4.09 -25.797 1 95.38 507 ARG B CA 1
ATOM 8020 C C . ARG B 1 507 ? 1.309 5.48 -25.844 1 95.38 507 ARG B C 1
ATOM 8022 O O . ARG B 1 507 ? 2.494 5.625 -26.141 1 95.38 507 ARG B O 1
ATOM 8029 N N . ALA B 1 508 ? 0.52 6.461 -25.562 1 95.88 508 ALA B N 1
ATOM 8030 C CA . ALA B 1 508 ? 1.042 7.824 -25.516 1 95.88 508 ALA B CA 1
ATOM 8031 C C . ALA B 1 508 ? 2.096 7.977 -24.422 1 95.88 508 ALA B C 1
ATOM 8033 O O . ALA B 1 508 ? 3.125 8.625 -24.641 1 95.88 508 ALA B O 1
ATOM 8034 N N . LEU B 1 509 ? 1.847 7.418 -23.312 1 97.25 509 LEU B N 1
ATOM 8035 C CA . LEU B 1 509 ? 2.807 7.445 -22.203 1 97.25 509 LEU B CA 1
ATOM 8036 C C . LEU B 1 509 ? 4.094 6.727 -22.594 1 97.25 509 LEU B C 1
ATOM 8038 O O . LEU B 1 509 ? 5.191 7.18 -22.25 1 97.25 509 LEU B O 1
ATOM 8042 N N . LYS B 1 510 ? 3.918 5.625 -23.281 1 97.19 510 LYS B N 1
ATOM 8043 C CA . LYS B 1 510 ? 5.094 4.867 -23.703 1 97.19 510 LYS B CA 1
ATOM 8044 C C . LYS B 1 510 ? 6.023 5.727 -24.562 1 97.19 510 LYS B C 1
ATOM 8046 O O . LYS B 1 510 ? 7.246 5.59 -24.484 1 97.19 510 LYS B O 1
ATOM 8051 N N . GLN B 1 511 ? 5.52 6.637 -25.328 1 96.81 511 GLN B N 1
ATOM 8052 C CA . GLN B 1 511 ? 6.309 7.477 -26.234 1 96.81 511 GLN B CA 1
ATOM 8053 C C . GLN B 1 511 ? 7.277 8.359 -25.453 1 96.81 511 GLN B C 1
ATOM 8055 O O . GLN B 1 511 ? 8.328 8.734 -25.953 1 96.81 511 GLN B O 1
ATOM 8060 N N . VAL B 1 512 ? 6.938 8.586 -24.219 1 97.19 512 VAL B N 1
ATOM 8061 C CA . VAL B 1 512 ? 7.785 9.422 -23.391 1 97.19 512 VAL B CA 1
ATOM 8062 C C . VAL B 1 512 ? 9.055 8.664 -23 1 97.19 512 VAL B C 1
ATOM 8064 O O . VAL B 1 512 ? 10.133 9.25 -22.906 1 97.19 512 VAL B O 1
ATOM 8067 N N . PHE B 1 513 ? 8.945 7.328 -22.859 1 97.62 513 PHE B N 1
ATOM 8068 C CA . PHE B 1 513 ? 10.039 6.52 -22.344 1 97.62 513 PHE B CA 1
ATOM 8069 C C . PHE B 1 513 ? 10.695 5.715 -23.453 1 97.62 513 PHE B C 1
ATOM 8071 O O . PHE B 1 513 ? 11.891 5.402 -23.375 1 97.62 513 PHE B O 1
ATOM 8078 N N . ASP B 1 514 ? 9.93 5.336 -24.375 1 97.94 514 ASP B N 1
ATOM 8079 C CA . ASP B 1 514 ? 10.352 4.457 -25.469 1 97.94 514 ASP B CA 1
ATOM 8080 C C . ASP B 1 514 ? 9.727 4.883 -26.797 1 97.94 514 ASP B C 1
ATOM 8082 O O . ASP B 1 514 ? 8.914 4.152 -27.359 1 97.94 514 ASP B O 1
ATOM 8086 N N . PRO B 1 515 ? 10.188 6.012 -27.312 1 96.94 515 PRO B N 1
ATOM 8087 C CA . PRO B 1 515 ? 9.555 6.582 -28.5 1 96.94 515 PRO B CA 1
ATOM 8088 C C . PRO B 1 515 ? 9.672 5.676 -29.719 1 96.94 515 PRO B C 1
ATOM 8090 O O . PRO B 1 515 ? 8.844 5.746 -30.625 1 96.94 515 PRO B O 1
ATOM 8093 N N . ASP B 1 516 ? 10.633 4.812 -29.797 1 97.25 516 ASP B N 1
ATOM 8094 C CA . ASP B 1 516 ? 10.844 3.941 -30.953 1 97.25 516 ASP B CA 1
ATOM 8095 C C . ASP B 1 516 ? 10.156 2.594 -30.75 1 97.25 516 ASP B C 1
ATOM 8097 O O . ASP B 1 516 ? 10.242 1.711 -31.594 1 97.25 516 ASP B O 1
ATOM 8101 N N . ASN B 1 517 ? 9.5 2.391 -29.609 1 96.88 517 ASN B N 1
ATOM 8102 C CA . ASN B 1 517 ? 8.742 1.185 -29.281 1 96.88 517 ASN B CA 1
ATOM 8103 C C . ASN B 1 517 ? 9.617 -0.065 -29.375 1 96.88 517 ASN B C 1
ATOM 8105 O O . ASN B 1 517 ? 9.203 -1.072 -29.953 1 96.88 517 ASN B O 1
ATOM 8109 N N . ILE B 1 518 ? 10.766 -0.028 -28.844 1 97.56 518 ILE B N 1
ATOM 8110 C CA . ILE B 1 518 ? 11.68 -1.157 -28.984 1 97.56 518 ILE B CA 1
ATOM 8111 C C . ILE B 1 518 ? 11.562 -2.078 -27.781 1 97.56 518 ILE B C 1
ATOM 8113 O O . ILE B 1 518 ? 11.977 -3.238 -27.828 1 97.56 518 ILE B O 1
ATOM 8117 N N . ILE B 1 519 ? 11.039 -1.619 -26.688 1 98.38 519 ILE B N 1
ATOM 8118 C CA . ILE B 1 519 ? 10.992 -2.438 -25.484 1 98.38 519 ILE B CA 1
ATOM 8119 C C . ILE B 1 519 ? 9.68 -3.213 -25.438 1 98.38 519 ILE B C 1
ATOM 8121 O O . ILE B 1 519 ? 8.609 -2.625 -25.234 1 98.38 519 ILE B O 1
ATOM 8125 N N . ALA B 1 520 ? 9.695 -4.465 -25.578 1 97.94 520 ALA B N 1
ATOM 8126 C CA . ALA B 1 520 ? 8.609 -5.426 -25.438 1 97.94 520 ALA B CA 1
ATOM 8127 C C . ALA B 1 520 ? 7.355 -4.949 -26.172 1 97.94 520 ALA B C 1
ATOM 8129 O O . ALA B 1 520 ? 6.27 -4.895 -25.594 1 97.94 520 ALA B O 1
ATOM 8130 N N . PRO B 1 521 ? 7.492 -4.676 -27.422 1 96.75 521 PRO B N 1
ATOM 8131 C CA . PRO B 1 521 ? 6.312 -4.191 -28.156 1 96.75 521 PRO B CA 1
ATOM 8132 C C . PRO B 1 521 ? 5.121 -5.141 -28.031 1 96.75 521 PRO B C 1
ATOM 8134 O O . PRO B 1 521 ? 5.285 -6.359 -28.141 1 96.75 521 PRO B O 1
ATOM 8137 N N . GLY B 1 522 ? 3.973 -4.547 -27.703 1 95.69 522 GLY B N 1
ATOM 8138 C CA . GLY B 1 522 ? 2.725 -5.293 -27.656 1 95.69 522 GLY B CA 1
ATOM 8139 C C . GLY B 1 522 ? 2.377 -5.793 -26.266 1 95.69 522 GLY B C 1
ATOM 8140 O O . GLY B 1 522 ? 1.24 -6.191 -26 1 95.69 522 GLY B O 1
ATOM 8141 N N . ARG B 1 523 ? 3.338 -5.898 -25.328 1 97.31 523 ARG B N 1
ATOM 8142 C CA . ARG B 1 523 ? 3.078 -6.379 -23.969 1 97.31 523 ARG B CA 1
ATOM 8143 C C . ARG B 1 523 ? 2.42 -5.301 -23.125 1 97.31 523 ARG B C 1
ATOM 8145 O O . ARG B 1 523 ? 3.066 -4.32 -22.75 1 97.31 523 ARG B O 1
ATOM 8152 N N . TYR B 1 524 ? 1.109 -5.461 -22.781 1 96 524 TYR B N 1
ATOM 8153 C CA . TYR B 1 524 ? 0.308 -4.477 -22.062 1 96 524 TYR B CA 1
ATOM 8154 C C . TYR B 1 524 ? 0.374 -3.117 -22.75 1 96 524 TYR B C 1
ATOM 8156 O O . TYR B 1 524 ? 0.577 -2.092 -22.109 1 96 524 TYR B O 1
ATOM 8164 N N . ASN B 1 525 ? 0.307 -3.111 -24 1 93 525 ASN B N 1
ATOM 8165 C CA . ASN B 1 525 ? 0.383 -1.927 -24.859 1 93 525 ASN B CA 1
ATOM 8166 C C . ASN B 1 525 ? -0.067 -2.227 -26.281 1 93 525 ASN B C 1
ATOM 8168 O O . ASN B 1 525 ? -0.045 -3.381 -26.719 1 93 525 ASN B O 1
ATOM 8172 N N . LEU B 1 526 ? -0.495 -1.197 -26.953 1 86.5 526 LEU B N 1
ATOM 8173 C CA . LEU B 1 526 ? -0.778 -1.355 -28.375 1 86.5 526 LEU B CA 1
ATOM 8174 C C . LEU B 1 526 ? 0.502 -1.629 -29.156 1 86.5 526 LEU B C 1
ATOM 8176 O O . LEU B 1 526 ? 1.567 -1.112 -28.812 1 86.5 526 LEU B O 1
ATOM 8180 N N . PRO B 1 527 ? 0.353 -2.525 -30.156 1 80.31 527 PRO B N 1
ATOM 8181 C CA . PRO B 1 527 ? 1.563 -2.855 -30.922 1 80.31 527 PRO B CA 1
ATOM 8182 C C . PRO B 1 527 ? 2.143 -1.653 -31.656 1 80.31 527 PRO B C 1
ATOM 8184 O O . PRO B 1 527 ? 1.406 -0.728 -32 1 80.31 527 PRO B O 1
#

InterPro domains:
  IPR006094 FAD linked oxidase, N-terminal [PF01565] (32-171)
  IPR016164 FAD-linked oxidase-like, C-terminal [SSF55103] (358-526)
  IPR016166 FAD-binding domain, PCMH-type [PS51387] (23-215)
  IPR016167 FAD-binding, type PCMH, subdomain 1 [G3DSA:3.30.43.10] (13-86)
  IPR016169 FAD-binding, type PCMH, subdomain 2 [G3DSA:3.30.465.10] (91-215)
  IPR016170 Cytokinin dehydrogenase, C-terminal domain superfamily [G3DSA:3.40.462.10] (221-487)
  IPR036318 FAD-binding, type PCMH-like superfamily [SSF56176] (21-215)

Organism: NCBI:txid1233

Foldseek 3Di:
DPPPPPPPPQPFPPDPDQPQFFQLLDAAHEAGEAADQDLVVVLVVLVVCLVVVAFEEEDEQQLPHQQRRQGFLYHHHYYYYDLNQFDFPCLVVDEPVHQKTKTFFNHWLQNVCVSCVVPPVQKFAFAAQSFGRHGLVRCLLQQHAGFQFTQVVFWAFWWWQFSNSDTDTFACCNVPPPDPRRAPDRAHPDHGCSNCRRLHLGTHTGITMGGMGGAFPDKWKKKWFFDDPVCQLVVLVVVLVLVVVVLFRTKKKKWFLVQVLLLLQVQLLVCCVPQVVDDSVRSNVLSVVLSVVVRPGGIMMMTMGGHPPVRNVVSVVVVCVSCVVTTDMDIGDPVNLVVLLVVLSVVCVDSNSVSSNSRSRSCVVVRVSSSRNGHLSVQCSQCVVQPNNVDDSSCSSVGQKHKHWFKWKDWSGRVVVSVLVVVLQVLQVVLPWGWGWMWIPRHSTIIMITTITIFGSVDPVRSVSSVVSSVSSQVSCVVVVIGHPGHHSNCLCVVCVPDPVVQVVSQVVSCVRNVSCSGSHSRSHDD/DPPPPPPPPQPQPPPPDQPQFAQLLDAAAEAGEAADQDLVVVLVVLVVCLVVVAFEEEDEQQLPHQQRRQGFLYHHHYYYYDLNQFDFPPLVVDEPVHQKTKTFQNHFLQNVCVSCVVPPVQKFAFAAQSFGRHGLVRCLLQQHAGFQFTQVVFWAFWWWQFSNSDTDTFACCNVPPPDPCRQPDRAHPDHGCSNCRRLHLGTHTGITMGGMGGQFPDKWKKKWFFPDPVCQLVVLVVVLVLVVVVLFRTKKKKWFLVQVLLLLQVQLLVCCVPQVVDDSVRSNVLSVVLSVVPRPGGIMMMTMGGHPPVRNVVSVVVVCVSCVVTTDMDIGDPVVLVVLLVVLSVVCVDSNSVSSNSRSRSCVVVRVSSSRNGHLSVQCSQCVVQPNNVDDSSCSSVGQKHKHWFKWKDWSGRVVVSVLVVVLCVLQVVLPWGWGWMWIPRHSTIIMITTITIFGSVDPVRSVSSVVSSVSSQVSCVVVVIGHPGHHSNCLVVVCVPDVVVQVVSQVVSCVRNVSCSGSRSRSHDD

Secondary structure (DSSP, 8-state):
---------------SS-TT--TTS----EEEEE---SHHHHHHHHHHHHHHT--EEEESS---TTTTTT--SSSSEEEEEGGG---BTTGGG-BTTB-EEEE-TT-BHHHHHHHHHHH-TTEE----TT-TTSBHHHHHHTT-B-SSSBGGGTEEEEEEEETTS-EEE-GGGGG-TTSTTTTT-TT-SSS--GGGGTT--SEEEEEEEEE-EEPPSEEEEEEEEES-GGGHHHHHHHHHHHHHTTS--SPEEEEEHHHHHHHHHHHHHHHHHHHH---HHHHHHHHHHHHHHH---SEEEEEEEEESHHHHHHHHHHHHHHHTTTEEEEEE-HHHHHHHHHHHHHTTTSHHHHHHHHHHHHHHHHHHHHTT----HHHHHHHHHTT-TTS-GGGGGGSSEEEEE--BEEES-HHHHHHHHHHHHHHHHHTT---EEEEEE-SSSEEEEEEEEEEETT-HHHHHHHHHHHHHHHHHHHHTT--BSS--GGGHHHHHHS-HHHHHHHHHHHHHH-TT--BSTTTTS--/---------------SS-TT--TTS----EEEEE---SHHHHHHHHHHHHHHT--EEEESS---TTTTTT--SSSSEEEEEGGG---BTTGGG-BTTB-EEEE-TT-BHHHHHHHHHHH-TTEE----TT-TTSBHHHHHHTT-EETTEEGGGTEEEEEEEETTS-EEE-GGGGG-TTSTTTTS-TT-SSS--GGGGTT--SEEEEEEEEE-EEPPSEEEEEEEEES-GGGHHHHHHHHHHHHHTTS--SPEEEEEHHHHHHHHHHHHHHHHHHHH---HHHHHHHHHHHHHHH---SEEEEEEEEESHHHHHHHHHHHHHHHTTTEEEEEE-HHHHHHHHHHHHHTTTSHHHHHHHHHHHHHHHHHHHHTT----HHHHHHHHHTT-TTS-GGGGGGSSEEEEE--BEEES-HHHHHHHHHHHHHHHHHTT---EEEEEE-SSSEEEEEEEEEEETT-HHHHHHHHHHHHHHHHHHHHTT--BSS--GGGHHHHHHT-HHHHHHHHHHHHHH-TT--BSTTTTS--